Protein AF-0000000072295594 (afdb_homodimer)

Radius of gyration: 32.6 Å; Cα contacts (8 Å, |Δi|>4): 1754; chains: 2; bounding box: 146×83×65 Å

Organism: Botryotinia fuckeliana (strain B05.10) (NCBI:txid332648)

Solvent-accessible surface area (backbone atoms only — not comparable to full-atom values): 51580 Å² total; per-residue (Å²): 112,61,66,57,45,50,52,39,30,52,51,37,46,69,69,43,60,45,72,35,64,65,57,33,46,50,39,50,49,34,40,50,49,51,49,46,74,38,44,68,62,49,45,40,24,45,23,26,62,62,32,65,45,74,61,93,82,43,53,65,42,51,46,43,52,28,52,32,38,46,47,42,50,50,35,47,53,60,62,60,47,64,64,65,57,56,56,50,62,36,40,70,73,81,70,50,47,62,76,44,70,41,32,58,33,38,33,37,38,31,48,25,81,58,51,39,64,38,46,46,49,36,58,50,40,34,32,35,57,20,24,31,25,42,37,37,31,69,43,92,62,89,46,46,46,56,57,53,45,67,62,47,47,65,73,28,36,59,68,52,43,37,39,76,27,64,54,75,83,76,58,60,71,57,55,36,54,16,33,41,42,34,52,60,47,57,49,28,53,41,54,22,31,57,30,43,54,37,29,29,45,32,15,39,29,38,36,42,85,69,28,59,54,62,61,48,26,46,43,51,43,49,45,20,43,41,84,53,8,55,29,50,68,21,44,30,36,31,42,25,28,54,91,47,36,67,61,36,51,52,42,31,50,52,45,46,52,53,54,43,66,75,50,70,81,57,63,61,65,80,46,74,57,29,54,55,33,51,50,51,50,51,53,34,38,74,67,64,28,32,47,74,48,81,58,99,75,35,40,39,28,42,46,71,37,87,82,42,70,71,78,73,47,72,56,32,28,38,46,40,38,38,33,68,36,93,41,72,66,58,54,35,54,64,46,59,78,44,57,35,23,43,33,33,34,30,26,43,44,72,66,60,36,50,53,48,60,70,58,42,56,36,51,28,34,27,60,71,50,68,71,51,58,48,44,54,37,66,73,34,59,78,30,33,49,30,53,50,38,55,85,50,80,37,43,64,73,39,26,42,59,30,44,41,42,70,64,76,66,57,70,73,48,44,52,49,27,44,31,65,71,47,62,81,69,18,56,62,49,46,54,50,46,53,52,59,42,52,51,77,76,76,75,74,71,66,67,73,63,79,59,70,67,55,48,68,65,41,41,57,54,42,52,52,50,52,55,58,54,54,52,60,57,55,54,60,56,51,65,67,59,60,63,66,69,68,64,61,74,66,56,69,73,49,64,86,98,112,63,66,57,44,51,53,39,30,53,51,36,45,70,69,42,60,46,73,35,64,64,57,32,46,50,40,50,49,33,40,50,50,51,48,46,76,37,44,68,62,49,45,40,23,45,22,27,62,63,34,65,44,73,60,90,87,43,56,66,44,49,46,46,52,27,53,32,38,47,48,42,51,50,35,46,49,64,66,63,45,66,70,59,54,57,60,50,56,37,34,71,73,78,74,48,46,62,77,46,69,40,32,58,32,36,34,35,38,30,48,25,82,59,51,39,63,38,46,46,48,36,58,50,39,34,32,35,59,23,25,31,26,42,37,35,31,68,43,94,63,88,45,47,46,56,57,52,44,66,61,46,47,67,72,30,38,60,69,51,43,38,41,76,27,66,53,75,83,74,58,60,72,59,55,40,53,16,33,37,46,50,50,57,41,51,53,63,70,27,63,54,52,62,38,57,52,29,29,30,51,35,15,40,30,38,37,43,85,69,28,58,54,64,62,48,26,47,44,52,44,50,46,21,44,41,82,52,7,55,31,50,66,21,45,29,36,31,42,24,28,53,90,48,38,68,63,36,52,52,41,33,51,53,45,46,51,53,53,43,65,76,52,67,81,55,62,60,67,79,47,73,56,29,53,54,33,50,51,51,48,49,53,35,39,74,68,64,28,33,48,75,49,78,58,98,76,34,40,38,29,41,47,71,37,89,81,43,69,71,79,74,45,72,56,32,27,40,47,40,38,37,33,66,34,94,41,72,64,57,53,34,53,63,47,56,79,43,56,36,23,40,31,33,34,30,24,41,46,70,66,60,36,50,53,48,60,69,58,42,57,36,42,26,35,27,62,70,51,67,71,53,56,49,43,55,36,66,65,31,45,78,34,53,57,32,51,52,44,57,87,49,82,37,44,64,68,38,26,40,58,28,45,40,42,71,62,74,63,58,70,73,46,44,52,48,27,44,31,64,70,47,60,81,71,18,56,62,49,45,53,50,46,53,51,57,42,52,50,77,76,77,75,74,72,69,66,73,63,77,58,71,64,56,49,66,63,40,39,55,52,43,50,51,49,51,53,57,55,53,51,58,58,55,49,58,55,46,62,65,57,52,64,60,61,62,55,56,68,64,54,75,61,59,59,92,102

Foldseek 3Di:
DLVVLLVLLLVVLQVLQLVDLVLLLQLLVLVLVLCVVCVVLLLQLLCCLVPVGGDPDDPVSVVLSVQLSVLSVVLNVVSVPPVPPPVCVVLVVDDDVDWDWAFLAEEEAAFASVSRLNSQRNVVSLNSSLRYQYEYEDEDDPRSNVVVCVVRSCVSHPSSRYDYDHHDDPPVVSLQSYQYQHPHPDPVPRPRFCRNLVQPLAEEEEAEPAFDLLLVLLQLLLQCPPPQRAFSHRHAEYEYAPVCQVVNVVSNQVNNVVVDVVVDDCPDDDDPQQVVQVVLVVVCVVVVQWDWDHDPQAIEIEGNHPPRCSNVDDHGGRYYYYYYDNDLVVVLSSQSSDRAHQEYEYGHDSVVQVVSLVRGRYLEYEYSHDQNLSRVDHRDDDGGDPPDDPPPSHSNNRTHRHPHCPDDPPPVSVLVSDLSSDDPVNVVSVVVVVCVVPDDDDDPPPPPPPPVVCCVVVVVVVVVVVVVVVVPVVVVVVVPPVPDPVPDPVPPVVVVD/DLVVLLVLLLVVLQVLPLVDLVLLLQLLVLVLVLCVVCVVQLLQLLCCLVPVGGDDDDPVSVVLSVLLSVLSVVLNVVSVDCPPCPLCVVLVVDDDVDWDWAFLAEEEAAFASVSRLNSQRNVVSLSSSLRYAYEYEDEDDPRSNVVVCVPRSCVSHPSSRYYYDHDDDPPVQSLLSYQYQHPHDPPVRPCSVGSPNPQDLAEEEEAEPAFDLLLVLLQLLLQCPPPQRAFSHRHAEYEYAPVCQVVNVVSNQVNNVVVDVVVDDPPDDDDPQQVVQVVLVVVCVVVVQWDWDHDPQAIEIEGNHPPRCSNVDDHGGRYYYYYYDNDLVVVLSSQSSDRAHQEYEYGHDSVVQSVSLVRGRYLEYEYSHDQNLSRPDHRDRFPQDPPPDPPPSHSNNRTHRHRPCPDDPPPVSVLVSDLSSDDPVNVVSVVVVVCVVPDDDDDPPPPPPPPVVCCVVVVVVVVVVVVVVVVVVVVVVCVPPVPPPVVPVVVVVPPVD

Sequence (994 aa):
MASFGIDNLRAAVIDGRFDNVRYRQNQLQSLHKVLRNNVDKITSAISEDLFGHVRKTDAEVLCVFYLASDVIRRSYQTLNFKESISNEYKVANGSDFLSRKIGKGLVVIRPTTHTRFYSIICPIAIAIAAGNCVCLELGETTSKVDSILKALLPQALDNDTFCISPTTLQDSSILESALLVDQTSNPSSSKINQLISKSSDRTVAVVDRAAEIESAAESIVTARFSFQGTSAYSPDLVIVNEFIKSDFIEACTRYASKFFSSNSSSQGRQNDGVSATKKALKDAENKKQISTFGSNNFVLADVLDRASTVTEMKINGCHLLIMGTTSLVDAIMTQKSRSPLLALYIFSDLSTAKFLAQHFNASTSYVNHIPLHLLVGPAAASTPLPIPAFHKYSAEMFSSTCPQYIALPPEDLLVVDKVLAGGSESNELLKKIQKVAVKALPETGQAPGHAIGFFEQGILLGGALFLSVVVPALGYVSWVGGRSVWGVIGRFRAGGAMASFGIDNLRAAVIDGRFDNVRYRQNQLQSLHKVLRNNVDKITSAISEDLFGHVRKTDAEVLCVFYLASDVIRRSYQTLNFKESISNEYKVANGSDFLSRKIGKGLVVIRPTTHTRFYSIICPIAIAIAAGNCVCLELGETTSKVDSILKALLPQALDNDTFCISPTTLQDSSILESALLVDQTSNPSSSKINQLISKSSDRTVAVVDRAAEIESAAESIVTARFSFQGTSAYSPDLVIVNEFIKSDFIEACTRYASKFFSSNSSSQGRQNDGVSATKKALKDAENKKQISTFGSNNFVLADVLDRASTVTEMKINGCHLLIMGTTSLVDAIMTQKSRSPLLALYIFSDLSTAKFLAQHFNASTSYVNHIPLHLLVGPAAASTPLPIPAFHKYSAEMFSSTCPQYIALPPEDLLVVDKVLAGGSESNELLKKIQKVAVKALPETGQAPGHAIGFFEQGILLGGALFLSVVVPALGYVSWVGGRSVWGVIGRFRAGGA

InterPro domains:
  IPR015590 Aldehyde dehydrogenase domain [PF00171] (21-264)
  IPR016161 Aldehyde/histidinol dehydrogenase [SSF53720] (7-377)
  IPR016162 Aldehyde dehydrogenase, N-terminal [G3DSA:3.40.605.10] (10-203)
  IPR016163 Aldehyde dehydrogenase, C-terminal [G3DSA:3.40.309.10] (204-375)

Structure (mmCIF, N/CA/C/O backbone):
data_AF-0000000072295594-model_v1
#
loop_
_entity.id
_entity.type
_entity.pdbx_description
1 polymer 'Aldehyde dehydrogenase domain-containing protein'
#
loop_
_atom_site.group_PDB
_atom_site.id
_atom_site.type_symbol
_atom_site.label_atom_id
_atom_site.label_alt_id
_atom_site.label_comp_id
_atom_site.label_asym_id
_atom_site.label_entity_id
_atom_site.label_seq_id
_atom_site.pdbx_PDB_ins_code
_atom_site.Cartn_x
_atom_site.Cartn_y
_atom_site.Cartn_z
_atom_site.occupancy
_atom_site.B_iso_or_equiv
_atom_site.auth_seq_id
_atom_site.auth_comp_id
_atom_site.auth_asym_id
_atom_site.auth_atom_id
_atom_site.pdbx_PDB_model_num
ATOM 1 N N . MET A 1 1 ? -26.172 -11.367 17.734 1 35.56 1 MET A N 1
ATOM 2 C CA . MET A 1 1 ? -26.781 -10.508 16.719 1 35.56 1 MET A CA 1
ATOM 3 C C . MET A 1 1 ? -25.734 -10.023 15.719 1 35.56 1 MET A C 1
ATOM 5 O O . MET A 1 1 ? -26 -9.945 14.523 1 35.56 1 MET A O 1
ATOM 9 N N . ALA A 1 2 ? -24.484 -9.656 16.281 1 45.81 2 ALA A N 1
ATOM 10 C CA . ALA A 1 2 ? -23.359 -9.219 15.453 1 45.81 2 ALA A CA 1
ATOM 11 C C . ALA A 1 2 ? -22.922 -10.32 14.492 1 45.81 2 ALA A C 1
ATOM 13 O O . ALA A 1 2 ? -22.594 -10.055 13.336 1 45.81 2 ALA A O 1
ATOM 14 N N . SER A 1 3 ? -23 -11.547 15.016 1 53.97 3 SER A N 1
ATOM 15 C CA . SER A 1 3 ? -22.562 -12.734 14.289 1 53.97 3 SER A CA 1
ATOM 16 C C . SER A 1 3 ? -23.438 -13 13.07 1 53.97 3 SER A C 1
ATOM 18 O O . SER A 1 3 ? -22.938 -13.359 12 1 53.97 3 SER A O 1
ATOM 20 N N . PHE A 1 4 ? -24.734 -12.609 13.273 1 54.31 4 PHE A N 1
ATOM 21 C CA . PHE A 1 4 ? -25.672 -12.883 12.188 1 54.31 4 PHE A CA 1
ATOM 22 C C . PHE A 1 4 ? -25.453 -11.914 11.031 1 54.31 4 PHE A C 1
ATOM 24 O O . PHE A 1 4 ? -25.531 -12.297 9.867 1 54.31 4 PHE A O 1
ATOM 31 N N . GLY A 1 5 ? -25 -10.758 11.367 1 70.88 5 GLY A N 1
ATOM 32 C CA . GLY A 1 5 ? -24.781 -9.75 10.344 1 70.88 5 GLY A CA 1
ATOM 33 C C . GLY A 1 5 ? -23.594 -10.047 9.453 1 70.88 5 GLY A C 1
ATOM 34 O O . GLY A 1 5 ? -23.688 -9.938 8.234 1 70.88 5 GLY A O 1
ATOM 35 N N . ILE A 1 6 ? -22.719 -10.625 10.102 1 75.88 6 ILE A N 1
ATOM 36 C CA . ILE A 1 6 ? -21.484 -10.891 9.359 1 75.88 6 ILE A CA 1
ATOM 37 C C . ILE A 1 6 ? -21.688 -12.102 8.445 1 75.88 6 ILE A C 1
ATOM 39 O O . ILE A 1 6 ? -21.172 -12.133 7.328 1 75.88 6 ILE A O 1
ATOM 43 N N . ASP A 1 7 ? -22.422 -13.039 8.953 1 74.62 7 ASP A N 1
ATOM 44 C CA . ASP A 1 7 ? -22.703 -14.219 8.141 1 74.62 7 ASP A CA 1
ATOM 45 C C . ASP A 1 7 ? -23.5 -13.859 6.898 1 74.62 7 ASP A C 1
ATOM 47 O O . ASP A 1 7 ? -23.266 -14.414 5.82 1 74.62 7 ASP A O 1
ATOM 51 N N . ASN A 1 8 ? -24.375 -12.945 7.121 1 79.62 8 ASN A N 1
ATOM 52 C CA . ASN A 1 8 ? -25.156 -12.469 5.977 1 79.62 8 ASN A CA 1
ATOM 53 C C . ASN A 1 8 ? -24.266 -11.75 4.965 1 79.62 8 ASN A C 1
ATOM 55 O O . ASN A 1 8 ? -24.438 -11.898 3.756 1 79.62 8 ASN A O 1
ATOM 59 N N . LEU A 1 9 ? -23.375 -11.023 5.543 1 84.69 9 LEU A N 1
ATOM 60 C CA . LEU A 1 9 ? -22.469 -10.297 4.66 1 84.69 9 LEU A CA 1
ATOM 61 C C . LEU A 1 9 ? -21.609 -11.266 3.863 1 84.69 9 LEU A C 1
ATOM 63 O O . LEU A 1 9 ? -21.391 -11.078 2.662 1 84.69 9 LEU A O 1
ATOM 67 N N . ARG A 1 10 ? -21.219 -12.297 4.469 1 75.06 10 ARG A N 1
ATOM 68 C CA . ARG A 1 10 ? -20.391 -13.289 3.797 1 75.06 10 ARG A CA 1
ATOM 69 C C . ARG A 1 10 ? -21.172 -14.008 2.701 1 75.06 10 ARG A C 1
ATOM 71 O O . ARG A 1 10 ? -20.625 -14.281 1.627 1 75.06 10 ARG A O 1
ATOM 78 N N . ALA A 1 11 ? -22.344 -14.273 3.039 1 75 11 ALA A N 1
ATOM 79 C CA . ALA A 1 11 ? -23.203 -14.898 2.045 1 75 11 ALA A CA 1
ATOM 80 C C . ALA A 1 11 ? -23.438 -13.977 0.85 1 75 11 ALA A C 1
ATOM 82 O O . ALA A 1 11 ? -23.469 -14.43 -0.296 1 75 11 ALA A O 1
ATOM 83 N N . ALA A 1 12 ? -23.547 -12.766 1.124 1 80.44 12 ALA A N 1
ATOM 84 C CA . ALA A 1 12 ? -23.766 -11.789 0.065 1 80.44 12 ALA A CA 1
ATOM 85 C C . ALA A 1 12 ? -22.547 -11.656 -0.83 1 80.44 12 ALA A C 1
ATOM 87 O O . ALA A 1 12 ? -22.672 -11.422 -2.035 1 80.44 12 ALA A O 1
ATOM 88 N N . VAL A 1 13 ? -21.422 -11.742 -0.219 1 76.69 13 VAL A N 1
ATOM 89 C CA . VAL A 1 13 ? -20.188 -11.695 -0.997 1 76.69 13 VAL A CA 1
ATOM 90 C C . VAL A 1 13 ? -20.172 -12.852 -2 1 76.69 13 VAL A C 1
ATOM 92 O O . VAL A 1 13 ? -19.781 -12.664 -3.156 1 76.69 13 VAL A O 1
ATOM 95 N N . ILE A 1 14 ? -20.672 -13.953 -1.553 1 68.88 14 ILE A N 1
ATOM 96 C CA . ILE A 1 14 ? -20.672 -15.148 -2.387 1 68.88 14 ILE A CA 1
ATOM 97 C C . ILE A 1 14 ? -21.703 -15.008 -3.494 1 68.88 14 ILE A C 1
ATOM 99 O O . ILE A 1 14 ? -21.469 -15.414 -4.633 1 68.88 14 ILE A O 1
ATOM 103 N N . ASP A 1 15 ? -22.797 -14.422 -3.15 1 70.25 15 ASP A N 1
ATOM 104 C CA . ASP A 1 15 ? -23.875 -14.234 -4.113 1 70.25 15 ASP A CA 1
ATOM 105 C C . ASP A 1 15 ? -23.469 -13.258 -5.215 1 70.25 15 ASP A C 1
ATOM 107 O O . ASP A 1 15 ? -23.984 -13.32 -6.332 1 70.25 15 ASP A O 1
ATOM 111 N N . GLY A 1 16 ? -22.547 -12.328 -5.059 1 70.12 16 GLY A N 1
ATOM 112 C CA . GLY A 1 16 ? -22 -11.414 -6.043 1 70.12 16 GLY A CA 1
ATOM 113 C C . GLY A 1 16 ? -22.953 -10.297 -6.418 1 70.12 16 GLY A C 1
ATOM 114 O O . GLY A 1 16 ? -22.875 -9.742 -7.52 1 70.12 16 GLY A O 1
ATOM 115 N N . ARG A 1 17 ? -23.953 -9.953 -5.574 1 72.44 17 ARG A N 1
ATOM 116 C CA . ARG A 1 17 ? -24.938 -8.906 -5.863 1 72.44 17 ARG A CA 1
ATOM 117 C C . ARG A 1 17 ? -24.234 -7.59 -6.199 1 72.44 17 ARG A C 1
ATOM 119 O O . ARG A 1 17 ? -24.688 -6.844 -7.066 1 72.44 17 ARG A O 1
ATOM 126 N N . PHE A 1 18 ? -23.125 -7.309 -5.574 1 74.62 18 PHE A N 1
ATOM 127 C CA . PHE A 1 18 ? -22.422 -6.051 -5.77 1 74.62 18 PHE A CA 1
ATOM 128 C C . PHE A 1 18 ? -21.672 -6.055 -7.094 1 74.62 18 PHE A C 1
ATOM 130 O O . PHE A 1 18 ? -21.125 -5.027 -7.504 1 74.62 18 PHE A O 1
ATOM 137 N N . ASP A 1 19 ? -21.75 -7.152 -7.746 1 68.12 19 ASP A N 1
ATOM 138 C CA . ASP A 1 19 ? -21.141 -7.152 -9.07 1 68.12 19 ASP A CA 1
ATOM 139 C C . ASP A 1 19 ? -22.016 -6.395 -10.07 1 68.12 19 ASP A C 1
ATOM 141 O O . ASP A 1 19 ? -21.531 -5.965 -11.125 1 68.12 19 ASP A O 1
ATOM 145 N N . ASN A 1 20 ? -23.234 -6.18 -9.641 1 72.31 20 ASN A N 1
ATOM 146 C CA . ASN A 1 20 ? -24.172 -5.422 -10.461 1 72.31 20 ASN A CA 1
ATOM 147 C C . ASN A 1 20 ? -24.016 -3.918 -10.242 1 72.31 20 ASN A C 1
ATOM 149 O O . ASN A 1 20 ? -24.234 -3.426 -9.133 1 72.31 20 ASN A O 1
ATOM 153 N N . VAL A 1 21 ? -23.703 -3.205 -11.273 1 76.38 21 VAL A N 1
ATOM 154 C CA . VAL A 1 21 ? -23.438 -1.771 -11.188 1 76.38 21 VAL A CA 1
ATOM 155 C C . VAL A 1 21 ? -24.734 -1.037 -10.82 1 76.38 21 VAL A C 1
ATOM 157 O O . VAL A 1 21 ? -24.703 -0.047 -10.086 1 76.38 21 VAL A O 1
ATOM 160 N N . ARG A 1 22 ? -25.875 -1.576 -11.328 1 78.31 22 ARG A N 1
ATOM 161 C CA . ARG A 1 22 ? -27.156 -0.94 -11.023 1 78.31 22 ARG A CA 1
ATOM 162 C C . ARG A 1 22 ? -27.469 -1.047 -9.531 1 78.31 22 ARG A C 1
ATOM 164 O O . ARG A 1 22 ? -28.016 -0.116 -8.945 1 78.31 22 ARG A O 1
ATOM 171 N N . TYR A 1 23 ? -27.219 -2.178 -9.047 1 84.62 23 TYR A N 1
ATOM 172 C CA . TYR A 1 23 ? -27.406 -2.35 -7.613 1 84.62 23 TYR A CA 1
ATOM 173 C C . TYR A 1 23 ? -26.578 -1.348 -6.828 1 84.62 23 TYR A C 1
ATOM 175 O O . TYR A 1 23 ? -27.062 -0.716 -5.891 1 84.62 23 TYR A O 1
ATOM 183 N N . ARG A 1 24 ? -25.359 -1.127 -7.227 1 88.62 24 ARG A N 1
ATOM 184 C CA . ARG A 1 24 ? -24.453 -0.186 -6.562 1 88.62 24 ARG A CA 1
ATOM 185 C C . ARG A 1 24 ? -24.969 1.244 -6.695 1 88.62 24 ARG A C 1
ATOM 187 O O . ARG A 1 24 ? -24.938 2.016 -5.734 1 88.62 24 ARG A O 1
ATOM 194 N N . GLN A 1 25 ? -25.453 1.558 -7.848 1 86.75 25 GLN A N 1
ATOM 195 C CA . GLN A 1 25 ? -26 2.887 -8.102 1 86.75 25 GLN A CA 1
ATOM 196 C C . GLN A 1 25 ? -27.219 3.164 -7.207 1 86.75 25 GLN A C 1
ATOM 198 O O . GLN A 1 25 ? -27.328 4.242 -6.621 1 86.75 25 GLN A O 1
ATOM 203 N N . ASN A 1 26 ? -28.016 2.189 -7.148 1 89.12 26 ASN A N 1
ATOM 204 C CA . ASN A 1 26 ? -29.203 2.346 -6.32 1 89.12 26 ASN A CA 1
ATOM 205 C C . ASN A 1 26 ? -28.844 2.537 -4.852 1 89.12 26 ASN A C 1
ATOM 207 O O . ASN A 1 26 ? -29.453 3.344 -4.156 1 89.12 26 ASN A O 1
ATOM 211 N N . GLN A 1 27 ? -27.891 1.806 -4.41 1 93.75 27 GLN A N 1
ATOM 212 C CA . GLN A 1 27 ? -27.453 1.94 -3.025 1 93.75 27 GLN A CA 1
ATOM 213 C C . GLN A 1 27 ? -26.906 3.336 -2.758 1 93.75 27 GLN A C 1
ATOM 215 O O . GLN A 1 27 ? -27.203 3.947 -1.731 1 93.75 27 GLN A O 1
ATOM 220 N N . LEU A 1 28 ? -26.078 3.865 -3.654 1 92.94 28 LEU A N 1
ATOM 221 C CA . LEU A 1 28 ? -25.484 5.188 -3.488 1 92.94 28 LEU A CA 1
ATOM 222 C C . LEU A 1 28 ? -26.547 6.273 -3.559 1 92.94 28 LEU A C 1
ATOM 224 O O . LEU A 1 28 ? -26.5 7.254 -2.809 1 92.94 28 LEU A O 1
ATOM 228 N N . GLN A 1 29 ? -27.484 6.062 -4.445 1 91.56 29 GLN A N 1
ATOM 229 C CA . GLN A 1 29 ? -28.578 7.012 -4.555 1 91.56 29 GLN A CA 1
ATOM 230 C C . GLN A 1 29 ? -29.422 7.031 -3.279 1 91.56 29 GLN A C 1
ATOM 232 O O . GLN A 1 29 ? -29.797 8.102 -2.791 1 91.56 29 GLN A O 1
ATOM 237 N N . SER A 1 30 ? -29.703 5.883 -2.85 1 94.81 30 SER A N 1
ATOM 238 C CA . SER A 1 30 ? -30.484 5.777 -1.619 1 94.81 30 SER A CA 1
ATOM 239 C C . SER A 1 30 ? -29.75 6.402 -0.442 1 94.81 30 SER A C 1
ATOM 241 O O . SER A 1 30 ? -30.344 7.109 0.371 1 94.81 30 SER A O 1
ATOM 243 N N . LEU A 1 31 ? -28.453 6.137 -0.349 1 96.31 31 LEU A N 1
ATOM 244 C CA . LEU A 1 31 ? -27.641 6.73 0.702 1 96.31 31 LEU A CA 1
ATOM 245 C C . LEU A 1 31 ? -27.688 8.25 0.631 1 96.31 31 LEU A C 1
ATOM 247 O O . LEU A 1 31 ? -27.922 8.914 1.64 1 96.31 31 LEU A O 1
ATOM 251 N N . HIS A 1 32 ? -27.484 8.742 -0.541 1 94.69 32 HIS A N 1
ATOM 252 C CA . HIS A 1 32 ? -27.5 10.188 -0.729 1 94.69 32 HIS A CA 1
ATOM 253 C C . HIS A 1 32 ? -28.859 10.773 -0.371 1 94.69 32 HIS A C 1
ATOM 255 O O . HIS A 1 32 ? -28.938 11.828 0.259 1 94.69 32 HIS A O 1
ATOM 261 N N . LYS A 1 33 ? -29.891 10.117 -0.763 1 93.94 33 LYS A N 1
ATOM 262 C CA . LYS A 1 33 ? -31.25 10.578 -0.506 1 93.94 33 LYS A CA 1
ATOM 263 C C . LYS A 1 33 ? -31.531 10.664 0.992 1 93.94 33 LYS A C 1
ATOM 265 O O . LYS A 1 33 ? -32.062 11.664 1.474 1 93.94 33 LYS A O 1
ATOM 270 N N . VAL A 1 34 ? -31.156 9.68 1.688 1 95.44 34 VAL A N 1
ATOM 271 C CA . VAL A 1 34 ? -31.406 9.648 3.127 1 95.44 34 VAL A CA 1
ATOM 272 C C . VAL A 1 34 ? -30.625 10.766 3.811 1 95.44 34 VAL A C 1
ATOM 274 O O . VAL A 1 34 ? -31.141 11.43 4.711 1 95.44 34 VAL A O 1
ATOM 277 N N . LEU A 1 35 ? -29.422 10.977 3.377 1 94.44 35 LEU A N 1
ATOM 278 C CA . LEU A 1 35 ? -28.594 12.023 3.979 1 94.44 35 LEU A CA 1
ATOM 279 C C . LEU A 1 35 ? -29.156 13.406 3.656 1 94.44 35 LEU A C 1
ATOM 281 O O . LEU A 1 35 ? -29.234 14.266 4.535 1 94.44 35 LEU A O 1
ATOM 285 N N . ARG A 1 36 ? -29.609 13.547 2.416 1 92.81 36 ARG A N 1
ATOM 286 C CA . ARG A 1 36 ? -30.125 14.852 2.004 1 92.81 36 ARG A CA 1
ATOM 287 C C . ARG A 1 36 ? -31.438 15.172 2.727 1 92.81 36 ARG A C 1
ATOM 289 O O . ARG A 1 36 ? -31.688 16.328 3.064 1 92.81 36 ARG A O 1
ATOM 296 N N . ASN A 1 37 ? -32.219 14.195 3.014 1 94 37 ASN A N 1
ATOM 297 C CA . ASN A 1 37 ? -33.5 14.398 3.674 1 94 37 ASN A CA 1
ATOM 298 C C . ASN A 1 37 ? -33.312 14.648 5.168 1 94 37 ASN A C 1
ATOM 300 O O . ASN A 1 37 ? -34.25 15.094 5.836 1 94 37 ASN A O 1
ATOM 304 N N . ASN A 1 38 ? -32.188 14.367 5.672 1 95 38 ASN A N 1
ATOM 305 C CA . ASN A 1 38 ? -31.938 14.531 7.102 1 95 38 ASN A CA 1
ATOM 306 C C . ASN A 1 38 ? -30.766 15.469 7.367 1 95 38 ASN A C 1
ATOM 308 O O . ASN A 1 38 ? -30.016 15.273 8.32 1 95 38 ASN A O 1
ATOM 312 N N . VAL A 1 39 ? -30.609 16.422 6.531 1 93.06 39 VAL A N 1
ATOM 313 C CA . VAL A 1 39 ? -29.453 17.328 6.578 1 93.06 39 VAL A CA 1
ATOM 314 C C . VAL A 1 39 ? -29.438 18.062 7.91 1 93.06 39 VAL A C 1
ATOM 316 O O . VAL A 1 39 ? -28.391 18.172 8.555 1 93.06 39 VAL A O 1
ATOM 319 N N . ASP A 1 40 ? -30.531 18.547 8.359 1 91.88 40 ASP A N 1
ATOM 320 C CA . ASP A 1 40 ? -30.594 19.359 9.578 1 91.88 40 ASP A CA 1
ATOM 321 C C . ASP A 1 40 ? -30.219 18.516 10.805 1 91.88 40 ASP A C 1
ATOM 323 O O . ASP A 1 40 ? -29.469 18.969 11.664 1 91.88 40 ASP A O 1
ATOM 327 N N . LYS A 1 41 ? -30.734 17.312 10.844 1 94.31 41 LYS A N 1
ATOM 328 C CA . LYS A 1 41 ? -30.422 16.422 11.961 1 94.31 41 LYS A CA 1
ATOM 329 C C . LYS A 1 41 ? -28.938 16.062 11.977 1 94.31 41 LYS A C 1
ATOM 331 O O . LYS A 1 41 ? -28.312 16.062 13.031 1 94.31 41 LYS A O 1
ATOM 336 N N . ILE A 1 42 ? -28.422 15.836 10.828 1 94.62 42 ILE A N 1
ATOM 337 C CA . ILE A 1 42 ? -27.031 15.398 10.711 1 94.62 42 ILE A CA 1
ATOM 338 C C . ILE A 1 42 ? -26.094 16.547 11.062 1 94.62 42 ILE A C 1
ATOM 340 O O . ILE A 1 42 ? -25.141 16.375 11.836 1 94.62 42 ILE A O 1
ATOM 344 N N . THR A 1 43 ? -26.391 17.75 10.547 1 92.69 43 THR A N 1
ATOM 345 C CA . THR A 1 43 ? -25.516 18.891 10.812 1 92.69 43 THR A CA 1
ATOM 346 C C . THR A 1 43 ? -25.578 19.281 12.289 1 92.69 43 THR A C 1
ATOM 348 O O . THR A 1 43 ? -24.562 19.688 12.875 1 92.69 43 THR A O 1
ATOM 351 N N . SER A 1 44 ? -26.719 19.125 12.844 1 92.69 44 SER A N 1
ATOM 352 C CA . SER A 1 44 ? -26.828 19.391 14.273 1 92.69 44 SER A CA 1
ATOM 353 C C . SER A 1 44 ? -26.016 18.391 15.086 1 92.69 44 SER A C 1
ATOM 355 O O . SER A 1 44 ? -25.359 18.766 16.062 1 92.69 44 SER A O 1
ATOM 357 N N . ALA A 1 45 ? -26.062 17.172 14.711 1 93.75 45 ALA A N 1
ATOM 358 C CA . ALA A 1 45 ? -25.297 16.141 15.398 1 93.75 45 ALA A CA 1
ATOM 359 C C . ALA A 1 45 ? -23.797 16.375 15.25 1 93.75 45 ALA A C 1
ATOM 361 O O . ALA A 1 45 ? -23.047 16.219 16.203 1 93.75 45 ALA A O 1
ATOM 362 N N . ILE A 1 46 ? -23.391 16.75 14.039 1 92.31 46 ILE A N 1
ATOM 363 C CA . ILE A 1 46 ? -21.984 17.047 13.797 1 92.31 46 ILE A CA 1
ATOM 364 C C . ILE A 1 46 ? -21.531 18.188 14.703 1 92.31 46 ILE A C 1
ATOM 366 O O . ILE A 1 46 ? -20.469 18.109 15.32 1 92.31 46 ILE A O 1
ATOM 370 N N . SER A 1 47 ? -22.344 19.172 14.758 1 89.88 47 SER A N 1
ATOM 371 C CA . SER A 1 47 ? -22.016 20.344 15.57 1 89.88 47 SER A CA 1
ATOM 372 C C . SER A 1 47 ? -21.891 19.969 17.047 1 89.88 47 SER A C 1
ATOM 374 O O . SER A 1 47 ? -20.938 20.375 17.703 1 89.88 47 SER A O 1
ATOM 376 N N . GLU A 1 48 ? -22.812 19.203 17.453 1 88.44 48 GLU A N 1
ATOM 377 C CA . GLU A 1 48 ? -22.781 18.797 18.859 1 88.44 48 GLU A CA 1
ATOM 378 C C . GLU A 1 48 ? -21.562 17.953 19.172 1 88.44 48 GLU A C 1
ATOM 380 O O . GLU A 1 48 ? -20.969 18.078 20.25 1 88.44 48 GLU A O 1
ATOM 385 N N . ASP A 1 49 ? -21.234 17.094 18.344 1 87.88 49 ASP A N 1
ATOM 386 C CA . ASP A 1 49 ? -20.078 16.234 18.562 1 87.88 49 ASP A CA 1
ATOM 387 C C . ASP A 1 49 ? -18.781 17.031 18.531 1 87.88 49 ASP A C 1
ATOM 389 O O . ASP A 1 49 ? -17.844 16.75 19.266 1 87.88 49 ASP A O 1
ATOM 393 N N . LEU A 1 50 ? -18.719 17.984 17.656 1 83.69 50 LEU A N 1
ATOM 394 C CA . LEU A 1 50 ? -17.5 18.75 17.484 1 83.69 50 LEU A CA 1
ATOM 395 C C . LEU A 1 50 ? -17.344 19.781 18.609 1 83.69 50 LEU A C 1
ATOM 397 O O . LEU A 1 50 ? -16.25 19.969 19.141 1 83.69 50 LEU A O 1
ATOM 401 N N . PHE A 1 51 ? -18.531 20.406 19 1 81.31 51 PHE A N 1
ATOM 402 C CA . PHE A 1 51 ? -18.406 21.594 19.844 1 81.31 51 PHE A CA 1
ATOM 403 C C . PHE A 1 51 ? -19.141 21.406 21.172 1 81.31 51 PHE A C 1
ATOM 405 O O . PHE A 1 51 ? -19.031 22.234 22.078 1 81.31 51 PHE A O 1
ATOM 412 N N . GLY A 1 52 ? -19.875 20.375 21.281 1 78.5 52 GLY A N 1
ATOM 413 C CA . GLY A 1 52 ? -20.641 20.125 22.484 1 78.5 52 GLY A CA 1
ATOM 414 C C . GLY A 1 52 ? -22 20.766 22.484 1 78.5 52 GLY A C 1
ATOM 415 O O . GLY A 1 52 ? -22.844 20.484 23.344 1 78.5 52 GLY A O 1
ATOM 416 N N . HIS A 1 53 ? -22.203 21.734 21.531 1 77.12 53 HIS A N 1
ATOM 417 C CA . HIS A 1 53 ? -23.484 22.391 21.344 1 77.12 53 HIS A CA 1
ATOM 418 C C . HIS A 1 53 ? -23.75 22.656 19.859 1 77.12 53 HIS A C 1
ATOM 420 O O . HIS A 1 53 ? -22.828 22.625 19.047 1 77.12 53 HIS A O 1
ATOM 426 N N . VAL A 1 54 ? -25.047 22.906 19.625 1 77.81 54 VAL A N 1
ATOM 427 C CA . VAL A 1 54 ? -25.438 23.141 18.234 1 77.81 54 VAL A CA 1
ATOM 428 C C . VAL A 1 54 ? -25.156 24.594 17.859 1 77.81 54 VAL A C 1
ATOM 430 O O . VAL A 1 54 ? -25.641 25.516 18.516 1 77.81 54 VAL A O 1
ATOM 433 N N . ARG A 1 55 ? -24.328 24.672 16.797 1 77.56 55 ARG A N 1
ATOM 434 C CA . ARG A 1 55 ? -24.062 25.984 16.219 1 77.56 55 ARG A CA 1
ATOM 435 C C . ARG A 1 55 ? -24.891 26.203 14.961 1 77.56 55 ARG A C 1
ATOM 437 O O . ARG A 1 55 ? -24.969 25.328 14.094 1 77.56 55 ARG A O 1
ATOM 444 N N . LYS A 1 56 ? -25.766 27.156 14.773 1 62.62 56 LYS A N 1
ATOM 445 C CA . LYS A 1 56 ? -26.719 27.344 13.688 1 62.62 56 LYS A CA 1
ATOM 446 C C . LYS A 1 56 ? -26 27.5 12.352 1 62.62 56 LYS A C 1
ATOM 448 O O . LYS A 1 56 ? -26.406 26.922 11.344 1 62.62 56 LYS A O 1
ATOM 453 N N . THR A 1 57 ? -25 28.109 12.164 1 62.91 57 THR A N 1
ATOM 454 C CA . THR A 1 57 ? -24.328 28.281 10.875 1 62.91 57 THR A CA 1
ATOM 455 C C . THR A 1 57 ? -22.812 28.172 11.039 1 62.91 57 THR A C 1
ATOM 457 O O . THR A 1 57 ? -22.125 29.172 11.266 1 62.91 57 THR A O 1
ATOM 460 N N . ASP A 1 58 ? -22.469 26.891 10.977 1 80.75 58 ASP A N 1
ATOM 461 C CA . ASP A 1 58 ? -21.047 26.656 11.195 1 80.75 58 ASP A CA 1
ATOM 462 C C . ASP A 1 58 ? -20.375 26.125 9.93 1 80.75 58 ASP A C 1
ATOM 464 O O . ASP A 1 58 ? -20.781 25.078 9.406 1 80.75 58 ASP A O 1
ATOM 468 N N . ALA A 1 59 ? -19.5 26.938 9.484 1 80.75 59 ALA A N 1
ATOM 469 C CA . ALA A 1 59 ? -18.766 26.609 8.258 1 80.75 59 ALA A CA 1
ATOM 470 C C . ALA A 1 59 ? -18.094 25.25 8.367 1 80.75 59 ALA A C 1
ATOM 472 O O . ALA A 1 59 ? -18.062 24.484 7.398 1 80.75 59 ALA A O 1
ATOM 473 N N . GLU A 1 60 ? -17.609 24.906 9.477 1 86.12 60 GLU A N 1
ATOM 474 C CA . GLU A 1 60 ? -16.922 23.625 9.656 1 86.12 60 GLU A CA 1
ATOM 475 C C . GLU A 1 60 ? -17.875 22.453 9.508 1 86.12 60 GLU A C 1
ATOM 477 O O . GLU A 1 60 ? -17.562 21.484 8.82 1 86.12 60 GLU A O 1
ATOM 482 N N . VAL A 1 61 ? -19.016 22.625 10.102 1 88.06 61 VAL A N 1
ATOM 483 C CA . VAL A 1 61 ? -20.016 21.562 10.078 1 88.06 61 VAL A CA 1
ATOM 484 C C . VAL A 1 61 ? -20.516 21.359 8.648 1 88.06 61 VAL A C 1
ATOM 486 O O . VAL A 1 61 ? -20.594 20.234 8.164 1 88.06 61 VAL A O 1
ATOM 489 N N . LEU A 1 62 ? -20.766 22.422 8.031 1 85.38 62 LEU A N 1
ATOM 490 C CA . LEU A 1 62 ? -21.281 22.359 6.672 1 85.38 62 LEU A CA 1
ATOM 491 C C . LEU A 1 62 ? -20.234 21.812 5.715 1 85.38 62 LEU A C 1
ATOM 493 O O . LEU A 1 62 ? -20.547 21.094 4.766 1 85.38 62 LEU A O 1
ATOM 497 N N . CYS A 1 63 ? -19.062 22.125 5.953 1 85.25 63 CYS A N 1
ATOM 498 C CA . CYS A 1 63 ? -17.984 21.625 5.102 1 85.25 63 CYS A CA 1
ATOM 499 C C . CYS A 1 63 ? -17.828 20.125 5.234 1 85.25 63 CYS A C 1
ATOM 501 O O . CYS A 1 63 ? -17.578 19.422 4.246 1 85.25 63 CYS A O 1
ATOM 503 N N . VAL A 1 64 ? -17.938 19.641 6.434 1 88.25 64 VAL A N 1
ATOM 504 C CA . VAL A 1 64 ? -17.875 18.203 6.652 1 88.25 64 VAL A CA 1
ATOM 505 C C . VAL A 1 64 ? -18.984 17.516 5.867 1 88.25 64 VAL A C 1
ATOM 507 O O . VAL A 1 64 ? -18.734 16.531 5.156 1 88.25 64 VAL A O 1
ATOM 510 N N . PHE A 1 65 ? -20.156 18.047 5.996 1 89 65 PHE A N 1
ATOM 511 C CA . PHE A 1 65 ? -21.297 17.453 5.305 1 89 65 PHE A CA 1
ATOM 512 C C . PHE A 1 65 ? -21.125 17.547 3.795 1 89 65 PHE A C 1
ATOM 514 O O . PHE A 1 65 ? -21.375 16.578 3.074 1 89 65 PHE A O 1
ATOM 521 N N . TYR A 1 66 ? -20.719 18.672 3.375 1 86.19 66 TYR A N 1
ATOM 522 C CA . TYR A 1 66 ? -20.531 18.891 1.945 1 86.19 66 TYR A CA 1
ATOM 523 C C . TYR A 1 66 ? -19.516 17.906 1.37 1 86.19 66 TYR A C 1
ATOM 525 O O . TYR A 1 66 ? -19.75 17.297 0.329 1 86.19 66 TYR A O 1
ATOM 533 N N . LEU A 1 67 ? -18.438 17.797 2.004 1 84.44 67 LEU A N 1
ATOM 534 C CA . LEU A 1 67 ? -17.375 16.922 1.49 1 84.44 67 LEU A CA 1
ATOM 535 C C . LEU A 1 67 ? -17.828 15.469 1.479 1 84.44 67 LEU A C 1
ATOM 537 O O . LEU A 1 67 ? -17.5 14.727 0.551 1 84.44 67 LEU A O 1
ATOM 541 N N . ALA A 1 68 ? -18.5 15.055 2.477 1 87.62 68 ALA A N 1
ATOM 542 C CA . ALA A 1 68 ? -19.047 13.695 2.494 1 87.62 68 ALA A CA 1
ATOM 543 C C . ALA A 1 68 ? -20.016 13.477 1.34 1 87.62 68 ALA A C 1
ATOM 545 O O . ALA A 1 68 ? -19.953 12.453 0.654 1 87.62 68 ALA A O 1
ATOM 546 N N . SER A 1 69 ? -20.859 14.438 1.169 1 87.88 69 SER A N 1
ATOM 547 C CA . SER A 1 69 ? -21.812 14.359 0.079 1 87.88 69 SER A CA 1
ATOM 548 C C . SER A 1 69 ? -21.125 14.344 -1.277 1 87.88 69 SER A C 1
ATOM 550 O O . SER A 1 69 ? -21.562 13.656 -2.201 1 87.88 69 SER A O 1
ATOM 552 N N . ASP A 1 70 ? -20.141 15.062 -1.356 1 83.06 70 ASP A N 1
ATOM 553 C CA . ASP A 1 70 ? -19.391 15.133 -2.607 1 83.06 70 ASP A CA 1
ATOM 554 C C . ASP A 1 70 ? -18.75 13.781 -2.938 1 83.06 70 ASP A C 1
ATOM 556 O O . ASP A 1 70 ? -18.703 13.383 -4.102 1 83.06 70 ASP A O 1
ATOM 560 N N . VAL A 1 71 ? -18.25 13.172 -1.966 1 82.44 71 VAL A N 1
ATOM 561 C CA . VAL A 1 71 ? -17.656 11.852 -2.174 1 82.44 71 VAL A CA 1
ATOM 562 C C . VAL A 1 71 ? -18.719 10.898 -2.713 1 82.44 71 VAL A C 1
ATOM 564 O O . VAL A 1 71 ? -18.438 10.102 -3.613 1 82.44 71 VAL A O 1
ATOM 567 N N . ILE A 1 72 ? -19.875 10.984 -2.193 1 87.62 72 ILE A N 1
ATOM 568 C CA . ILE A 1 72 ? -20.969 10.133 -2.674 1 87.62 72 ILE A CA 1
ATOM 569 C C . ILE A 1 72 ? -21.266 10.461 -4.137 1 87.62 72 ILE A C 1
ATOM 571 O O . ILE A 1 72 ? -21.375 9.555 -4.969 1 87.62 72 ILE A O 1
ATOM 575 N N . ARG A 1 73 ? -21.328 11.695 -4.359 1 84.5 73 ARG A N 1
ATOM 576 C CA . ARG A 1 73 ? -21.641 12.141 -5.715 1 84.5 73 ARG A CA 1
ATOM 577 C C . ARG A 1 73 ? -20.578 11.672 -6.699 1 84.5 73 ARG A C 1
ATOM 579 O O . ARG A 1 73 ? -20.891 11.141 -7.766 1 84.5 73 ARG A O 1
ATOM 586 N N . ARG A 1 74 ? -19.422 11.797 -6.379 1 79.19 74 ARG A N 1
ATOM 587 C CA . ARG A 1 74 ? -18.328 11.391 -7.25 1 79.19 74 ARG A CA 1
ATOM 588 C C . ARG A 1 74 ? -18.297 9.875 -7.418 1 79.19 74 ARG A C 1
ATOM 590 O O . ARG A 1 74 ? -18.031 9.367 -8.516 1 79.19 74 ARG A O 1
ATOM 597 N N . SER A 1 75 ? -18.531 9.219 -6.34 1 83.12 75 SER A N 1
ATOM 598 C CA . SER A 1 75 ? -18.578 7.762 -6.406 1 83.12 75 SER A CA 1
ATOM 599 C C . SER A 1 75 ? -19.703 7.297 -7.336 1 83.12 75 SER A C 1
ATOM 601 O O . SER A 1 75 ? -19.531 6.336 -8.094 1 83.12 75 SER A O 1
ATOM 603 N N . TYR A 1 76 ? -20.734 8 -7.262 1 82.19 76 TYR A N 1
ATOM 604 C CA . TYR A 1 76 ? -21.875 7.703 -8.117 1 82.19 76 TYR A CA 1
ATOM 605 C C . TYR A 1 76 ? -21.547 7.961 -9.578 1 82.19 76 TYR A C 1
ATOM 607 O O . TYR A 1 76 ? -21.875 7.145 -10.445 1 82.19 76 TYR A O 1
ATOM 615 N N . GLN A 1 77 ? -20.844 9 -9.789 1 74.56 77 GLN A N 1
ATOM 616 C CA . GLN A 1 77 ? -20.516 9.406 -11.148 1 74.56 77 GLN A CA 1
ATOM 617 C C . GLN A 1 77 ? -19.5 8.469 -11.773 1 74.56 77 GLN A C 1
ATOM 619 O O . GLN A 1 77 ? -19.516 8.242 -12.992 1 74.56 77 GLN A O 1
ATOM 624 N N . THR A 1 78 ? -18.656 8.055 -10.914 1 68.25 78 THR A N 1
ATOM 625 C CA . THR A 1 78 ? -17.609 7.176 -11.422 1 68.25 78 THR A CA 1
ATOM 626 C C . THR A 1 78 ? -18.188 5.812 -11.805 1 68.25 78 THR A C 1
ATOM 628 O O . THR A 1 78 ? -17.594 5.082 -12.602 1 68.25 78 THR A O 1
ATOM 631 N N . LEU A 1 79 ? -19.203 5.516 -11.094 1 68 79 LEU A N 1
ATOM 632 C CA . LEU A 1 79 ? -19.844 4.258 -11.445 1 68 79 LEU A CA 1
ATOM 633 C C . LEU A 1 79 ? -20.562 4.367 -12.797 1 68 79 LEU A C 1
ATOM 635 O O . LEU A 1 79 ? -20.75 3.363 -13.484 1 68 79 LEU A O 1
ATOM 639 N N . ASN A 1 80 ? -21.234 5.758 -12.992 1 53.28 80 ASN A N 1
ATOM 640 C CA . ASN A 1 80 ? -21.891 5.953 -14.273 1 53.28 80 ASN A CA 1
ATOM 641 C C . ASN A 1 80 ? -20.938 5.734 -15.445 1 53.28 80 ASN A C 1
ATOM 643 O O . ASN A 1 80 ? -21.219 6.16 -16.562 1 53.28 80 ASN A O 1
ATOM 647 N N . PHE A 1 81 ? -19.844 5.402 -15.094 1 39.72 81 PHE A N 1
ATOM 648 C CA . PHE A 1 81 ? -18.844 5.27 -16.141 1 39.72 81 PHE A CA 1
ATOM 649 C C . PHE A 1 81 ? -19.422 4.602 -17.375 1 39.72 81 PHE A C 1
ATOM 651 O O . PHE A 1 81 ? -19.828 3.438 -17.328 1 39.72 81 PHE A O 1
ATOM 658 N N . LYS A 1 82 ? -20.125 5.34 -18.203 1 36.62 82 LYS A N 1
ATOM 659 C CA . LYS A 1 82 ? -20.078 5.07 -19.641 1 36.62 82 LYS A CA 1
ATOM 660 C C . LYS A 1 82 ? -18.75 4.469 -20.047 1 36.62 82 LYS A C 1
ATOM 662 O O . LYS A 1 82 ? -18.422 4.418 -21.234 1 36.62 82 LYS A O 1
ATOM 667 N N . GLU A 1 83 ? -17.828 4.672 -19.156 1 33.56 83 GLU A N 1
ATOM 668 C CA . GLU A 1 83 ? -16.688 4.066 -19.844 1 33.56 83 GLU A CA 1
ATOM 669 C C . GLU A 1 83 ? -17.125 2.871 -20.688 1 33.56 83 GLU A C 1
ATOM 671 O O . GLU A 1 83 ? -17.953 2.07 -20.25 1 33.56 83 GLU A O 1
ATOM 676 N N . SER A 1 84 ? -17.25 3.16 -21.953 1 29.55 84 SER A N 1
ATOM 677 C CA . SER A 1 84 ? -17.375 2.15 -23 1 29.55 84 SER A CA 1
ATOM 678 C C . SER A 1 84 ? -16.906 0.787 -22.516 1 29.55 84 SER A C 1
ATOM 680 O O . SER A 1 84 ? -15.742 0.626 -22.125 1 29.55 84 SER A O 1
ATOM 682 N N . ILE A 1 85 ? -17.562 0.248 -21.703 1 31.03 85 ILE A N 1
ATOM 683 C CA . ILE A 1 85 ? -17.469 -1.207 -21.75 1 31.03 85 ILE A CA 1
ATOM 684 C C . ILE A 1 85 ? -17.047 -1.658 -23.141 1 31.03 85 ILE A C 1
ATOM 686 O O . ILE A 1 85 ? -17.391 -2.764 -23.578 1 31.03 85 ILE A O 1
ATOM 690 N N . SER A 1 86 ? -17.062 -0.848 -24.109 1 29.97 86 SER A N 1
ATOM 691 C CA . SER A 1 86 ? -16.703 -1.314 -25.453 1 29.97 86 SER A CA 1
ATOM 692 C C . SER A 1 86 ? -15.625 -2.393 -25.391 1 29.97 86 SER A C 1
ATOM 694 O O . SER A 1 86 ? -15.758 -3.445 -26.016 1 29.97 86 SER A O 1
ATOM 696 N N . ASN A 1 87 ? -14.281 -1.924 -25.109 1 28.72 87 ASN A N 1
ATOM 697 C CA . ASN A 1 87 ? -13.188 -2.879 -25.25 1 28.72 87 ASN A CA 1
ATOM 698 C C . ASN A 1 87 ? -13.148 -3.877 -24.094 1 28.72 87 ASN A C 1
ATOM 700 O O . ASN A 1 87 ? -12.242 -4.703 -24.016 1 28.72 87 ASN A O 1
ATOM 704 N N . GLU A 1 88 ? -13.805 -3.789 -23.062 1 27.52 88 GLU A N 1
ATOM 705 C CA . GLU A 1 88 ? -13.789 -4.758 -21.969 1 27.52 88 GLU A CA 1
ATOM 706 C C . GLU A 1 88 ? -14.398 -6.086 -22.406 1 27.52 88 GLU A C 1
ATOM 708 O O . GLU A 1 88 ? -13.875 -7.152 -22.078 1 27.52 88 GLU A O 1
ATOM 713 N N . TYR A 1 89 ? -15.672 -6.031 -22.703 1 29.25 89 TYR A N 1
ATOM 714 C CA . TYR A 1 89 ? -16.422 -7.168 -23.219 1 29.25 89 TYR A CA 1
ATOM 715 C C . TYR A 1 89 ? -16.016 -7.488 -24.656 1 29.25 89 TYR A C 1
ATOM 717 O O . TYR A 1 89 ? -16.578 -8.398 -25.281 1 29.25 89 TYR A O 1
ATOM 725 N N . LYS A 1 90 ? -15.68 -6.566 -25.438 1 31.31 90 LYS A N 1
ATOM 726 C CA . LYS A 1 90 ? -14.992 -7.137 -26.594 1 31.31 90 LYS A CA 1
ATOM 727 C C . LYS A 1 90 ? -13.945 -8.164 -26.172 1 31.31 90 LYS A C 1
ATOM 729 O O . LYS A 1 90 ? -12.758 -8 -26.438 1 31.31 90 LYS A O 1
ATOM 734 N N . VAL A 1 91 ? -13.898 -8.5 -25.016 1 30.52 91 VAL A N 1
ATOM 735 C CA . VAL A 1 91 ? -13.227 -9.727 -24.594 1 30.52 91 VAL A CA 1
ATOM 736 C C . VAL A 1 91 ? -13.812 -10.922 -25.328 1 30.52 91 VAL A C 1
ATOM 738 O O . VAL A 1 91 ? -13.258 -12.023 -25.281 1 30.52 91 VAL A O 1
ATOM 741 N N . ALA A 1 92 ? -15.039 -11.109 -25.578 1 27.94 92 ALA A N 1
ATOM 742 C CA . ALA A 1 92 ? -15.367 -12.242 -26.453 1 27.94 92 ALA A CA 1
ATOM 743 C C . ALA A 1 92 ? -14.461 -12.281 -27.672 1 27.94 92 ALA A C 1
ATOM 745 O O . ALA A 1 92 ? -14.016 -13.352 -28.094 1 27.94 92 ALA A O 1
ATOM 746 N N . ASN A 1 93 ? -14.68 -11.492 -28.719 1 27.27 93 ASN A N 1
ATOM 747 C CA . ASN A 1 93 ? -13.961 -11.586 -29.984 1 27.27 93 ASN A CA 1
ATOM 748 C C . ASN A 1 93 ? -12.539 -11.039 -29.875 1 27.27 93 ASN A C 1
ATOM 750 O O . ASN A 1 93 ? -12.352 -9.859 -29.578 1 27.27 93 ASN A O 1
ATOM 754 N N . GLY A 1 94 ? -11.469 -11.625 -29.656 1 29.47 94 GLY A N 1
ATOM 755 C CA . GLY A 1 94 ? -10.016 -11.766 -29.641 1 29.47 94 GLY A CA 1
ATOM 756 C C . GLY A 1 94 ? -9.344 -10.805 -28.688 1 29.47 94 GLY A C 1
ATOM 757 O O . GLY A 1 94 ? -8.344 -11.148 -28.047 1 29.47 94 GLY A O 1
ATOM 758 N N . SER A 1 95 ? -9.328 -9.453 -28.766 1 33.5 95 SER A N 1
ATOM 759 C CA . SER A 1 95 ? -8.297 -8.555 -28.25 1 33.5 95 SER A CA 1
ATOM 760 C C . SER A 1 95 ? -8.406 -8.406 -26.734 1 33.5 95 SER A C 1
ATOM 762 O O . SER A 1 95 ? -7.441 -8.672 -26.016 1 33.5 95 SER A O 1
ATOM 764 N N . ASP A 1 96 ? -8.781 -6.957 -25.938 1 36.94 96 ASP A N 1
ATOM 765 C CA . ASP A 1 96 ? -8.078 -6.262 -24.875 1 36.94 96 ASP A CA 1
ATOM 766 C C . ASP A 1 96 ? -8.602 -6.688 -23.5 1 36.94 96 ASP A C 1
ATOM 768 O O . ASP A 1 96 ? -9.758 -6.422 -23.156 1 36.94 96 ASP A O 1
ATOM 772 N N . PHE A 1 97 ? -8.695 -7.832 -22.969 1 41.84 97 PHE A N 1
ATOM 773 C CA . PHE A 1 97 ? -8.727 -8.406 -21.625 1 41.84 97 PHE A CA 1
ATOM 774 C C . PHE A 1 97 ? -8.297 -7.371 -20.578 1 41.84 97 PHE A C 1
ATOM 776 O O . PHE A 1 97 ? -7.777 -7.727 -19.531 1 41.84 97 PHE A O 1
ATOM 783 N N . LEU A 1 98 ? -8.484 -6.074 -20.688 1 43.34 98 LEU A N 1
ATOM 784 C CA . LEU A 1 98 ? -8.047 -4.93 -19.906 1 43.34 98 LEU A CA 1
ATOM 785 C C . LEU A 1 98 ? -8.438 -5.09 -18.438 1 43.34 98 LEU A C 1
ATOM 787 O O . LEU A 1 98 ? -9.344 -5.863 -18.109 1 43.34 98 LEU A O 1
ATOM 791 N N . SER A 1 99 ? -7.883 -4.277 -17.391 1 49.66 99 SER A N 1
ATOM 792 C CA . SER A 1 99 ? -7.723 -4.18 -15.945 1 49.66 99 SER A CA 1
ATOM 793 C C . SER A 1 99 ? -9.07 -3.996 -15.25 1 49.66 99 SER A C 1
ATOM 795 O O . SER A 1 99 ? -9.766 -3.004 -15.484 1 49.66 99 SER A O 1
ATOM 797 N N . ARG A 1 100 ? -9.945 -5.133 -15.047 1 53.94 100 ARG A N 1
ATOM 798 C CA . ARG A 1 100 ? -11.148 -5.027 -14.219 1 53.94 100 ARG A CA 1
ATOM 799 C C . ARG A 1 100 ? -10.789 -4.879 -12.742 1 53.94 100 ARG A C 1
ATOM 801 O O . ARG A 1 100 ? -9.828 -5.492 -12.266 1 53.94 100 ARG A O 1
ATOM 808 N N . LYS A 1 101 ? -11.555 -3.982 -12.164 1 60.03 101 LYS A N 1
ATOM 809 C CA . LYS A 1 101 ? -11.438 -3.814 -10.719 1 60.03 101 LYS A CA 1
ATOM 810 C C . LYS A 1 101 ? -12.531 -4.578 -9.984 1 60.03 101 LYS A C 1
ATOM 812 O O . LYS A 1 101 ? -13.711 -4.477 -10.336 1 60.03 101 LYS A O 1
ATOM 817 N N . ILE A 1 102 ? -12.18 -5.586 -9.234 1 65.56 102 ILE A N 1
ATOM 818 C CA . ILE A 1 102 ? -13.102 -6.363 -8.422 1 65.56 102 ILE A CA 1
ATOM 819 C C . ILE A 1 102 ? -12.984 -5.938 -6.957 1 65.56 102 ILE A C 1
ATOM 821 O O . ILE A 1 102 ? -11.883 -5.734 -6.449 1 65.56 102 ILE A O 1
ATOM 825 N N . GLY A 1 103 ? -14.219 -5.805 -6.445 1 71.12 103 GLY A N 1
ATOM 826 C CA . GLY A 1 103 ? -14.203 -5.469 -5.031 1 71.12 103 GLY A CA 1
ATOM 827 C C . GLY A 1 103 ? -13.516 -6.52 -4.176 1 71.12 103 GLY A C 1
ATOM 828 O O . GLY A 1 103 ? -13.422 -7.684 -4.57 1 71.12 103 GLY A O 1
ATOM 829 N N . LYS A 1 104 ? -13.172 -6.188 -3.051 1 71.06 104 LYS A N 1
ATOM 830 C CA . LYS A 1 104 ? -12.477 -7.07 -2.123 1 71.06 104 LYS A CA 1
ATOM 831 C C . LYS A 1 104 ? -13.453 -7.988 -1.394 1 71.06 104 LYS A C 1
ATOM 833 O O . LYS A 1 104 ? -13.047 -8.859 -0.629 1 71.06 104 LYS A O 1
ATOM 838 N N . GLY A 1 105 ? -14.695 -7.828 -1.631 1 77.25 105 GLY A N 1
ATOM 839 C CA . GLY A 1 105 ? -15.711 -8.672 -1.014 1 77.25 105 GLY A CA 1
ATOM 840 C C . GLY A 1 105 ? -16.344 -8.039 0.218 1 77.25 105 GLY A C 1
ATOM 841 O O . GLY A 1 105 ? -17.453 -7.539 0.162 1 77.25 105 GLY A O 1
ATOM 842 N N . LEU A 1 106 ? -15.578 -8.078 1.37 1 82.44 106 LEU A N 1
ATOM 843 C CA . LEU A 1 106 ? -16.047 -7.52 2.633 1 82.44 106 LEU A CA 1
ATOM 844 C C . LEU A 1 106 ? -15.094 -6.438 3.139 1 82.44 106 LEU A C 1
ATOM 846 O O . LEU A 1 106 ? -13.875 -6.645 3.174 1 82.44 106 LEU A O 1
ATOM 850 N N . VAL A 1 107 ? -15.68 -5.309 3.492 1 82.94 107 VAL A N 1
ATOM 851 C CA . VAL A 1 107 ? -14.906 -4.207 4.051 1 82.94 107 VAL A CA 1
ATOM 852 C C . VAL A 1 107 ? -15.391 -3.904 5.469 1 82.94 107 VAL A C 1
ATOM 854 O O . VAL A 1 107 ? -16.594 -3.762 5.707 1 82.94 107 VAL A O 1
ATOM 857 N N . VAL A 1 108 ? -14.484 -3.855 6.355 1 84.5 108 VAL A N 1
ATOM 858 C CA . VAL A 1 108 ? -14.781 -3.465 7.73 1 84.5 108 VAL A CA 1
ATOM 859 C C . VAL A 1 108 ? -14.258 -2.053 7.988 1 84.5 108 VAL A C 1
ATOM 861 O O . VAL A 1 108 ? -13.086 -1.765 7.746 1 84.5 108 VAL A O 1
ATOM 864 N N . ILE A 1 109 ? -15.094 -1.178 8.484 1 84.31 109 ILE A N 1
ATOM 865 C CA . ILE A 1 109 ? -14.719 0.219 8.688 1 84.31 109 ILE A CA 1
ATOM 866 C C . ILE A 1 109 ? -14.703 0.542 10.18 1 84.31 109 ILE A C 1
ATOM 868 O O . ILE A 1 109 ? -15.695 0.319 10.883 1 84.31 109 ILE A O 1
ATOM 872 N N . ARG A 1 110 ? -13.609 1.046 10.633 1 83.38 110 ARG A N 1
ATOM 873 C CA . ARG A 1 110 ? -13.453 1.602 11.977 1 83.38 110 ARG A CA 1
ATOM 874 C C . ARG A 1 110 ? -13.211 3.107 11.914 1 83.38 110 ARG A C 1
ATOM 876 O O . ARG A 1 110 ? -12.094 3.555 11.664 1 83.38 110 ARG A O 1
ATOM 883 N N . PRO A 1 111 ? -14.273 3.836 12.156 1 84.06 111 PRO A N 1
ATOM 884 C CA . PRO A 1 111 ? -14.148 5.285 11.992 1 84.06 111 PRO A CA 1
ATOM 885 C C . PRO A 1 111 ? -13.359 5.938 13.125 1 84.06 111 PRO A C 1
ATOM 887 O O . PRO A 1 111 ? -13.227 5.359 14.211 1 84.06 111 PRO A O 1
ATOM 890 N N . THR A 1 112 ? -12.852 7.129 12.883 1 81.19 112 THR A N 1
ATOM 891 C CA . THR A 1 112 ? -12.148 7.938 13.875 1 81.19 112 THR A CA 1
ATOM 892 C C . THR A 1 112 ? -13.109 8.891 14.57 1 81.19 112 THR A C 1
ATOM 894 O O . THR A 1 112 ? -14.258 9.047 14.148 1 81.19 112 THR A O 1
ATOM 897 N N . THR A 1 113 ? -12.594 9.469 15.578 1 80.12 113 THR A N 1
ATOM 898 C CA . THR A 1 113 ? -13.398 10.453 16.297 1 80.12 113 THR A CA 1
ATOM 899 C C . THR A 1 113 ? -13.367 11.805 15.602 1 80.12 113 THR A C 1
ATOM 901 O O . THR A 1 113 ? -14.305 12.594 15.711 1 80.12 113 THR A O 1
ATOM 904 N N . HIS A 1 114 ? -12.273 12.023 14.852 1 82.12 114 HIS A N 1
ATOM 905 C CA . HIS A 1 114 ? -12.164 13.266 14.086 1 82.12 114 HIS A CA 1
ATOM 906 C C . HIS A 1 114 ? -13.117 13.258 12.891 1 82.12 114 HIS A C 1
ATOM 908 O O . HIS A 1 114 ? -13.078 12.344 12.062 1 82.12 114 HIS A O 1
ATOM 914 N N . THR A 1 115 ? -13.969 14.281 12.805 1 86.44 115 THR A N 1
ATOM 915 C CA . THR A 1 115 ? -14.977 14.375 11.758 1 86.44 115 THR A CA 1
ATOM 916 C C . THR A 1 115 ? -15.648 13.023 11.531 1 86.44 115 THR A C 1
ATOM 918 O O . THR A 1 115 ? -15.578 12.469 10.43 1 86.44 115 THR A O 1
ATOM 921 N N . ARG A 1 116 ? -16.266 12.633 12.547 1 87.88 116 ARG A N 1
ATOM 922 C CA . ARG A 1 116 ? -16.844 11.297 12.648 1 87.88 116 ARG A CA 1
ATOM 923 C C . ARG A 1 116 ? -17.75 11 11.461 1 87.88 116 ARG A C 1
ATOM 925 O O . ARG A 1 116 ? -17.656 9.93 10.859 1 87.88 116 ARG A O 1
ATOM 932 N N . PHE A 1 117 ? -18.578 11.922 11.102 1 92.94 117 PHE A N 1
ATOM 933 C CA . PHE A 1 117 ? -19.516 11.742 9.992 1 92.94 117 PHE A CA 1
ATOM 934 C C . PHE A 1 117 ? -18.766 11.461 8.695 1 92.94 117 PHE A C 1
ATOM 936 O O . PHE A 1 117 ? -19.094 10.516 7.977 1 92.94 117 PHE A O 1
ATOM 943 N N . TYR A 1 118 ? -17.781 12.242 8.469 1 88.75 118 TYR A N 1
ATOM 944 C CA . TYR A 1 118 ? -16.969 12.086 7.27 1 88.75 118 TYR A CA 1
ATOM 945 C C . TYR A 1 118 ? -16.266 10.727 7.266 1 88.75 118 TYR A C 1
ATOM 947 O O . TYR A 1 118 ? -16.234 10.039 6.242 1 88.75 118 TYR A O 1
ATOM 955 N N . SER A 1 119 ? -15.734 10.297 8.344 1 86.56 119 SER A N 1
ATOM 956 C CA . SER A 1 119 ? -14.961 9.07 8.461 1 86.56 119 SER A CA 1
ATOM 957 C C . SER A 1 119 ? -15.844 7.836 8.305 1 86.56 119 SER A C 1
ATOM 959 O O . SER A 1 119 ? -15.344 6.738 8.047 1 86.56 119 SER A O 1
ATOM 961 N N . ILE A 1 120 ? -17.062 8.031 8.414 1 90.75 120 ILE A N 1
ATOM 962 C CA . ILE A 1 120 ? -18 6.918 8.273 1 90.75 120 ILE A CA 1
ATOM 963 C C . ILE A 1 120 ? -18.531 6.871 6.844 1 90.75 120 ILE A C 1
ATOM 965 O O . ILE A 1 120 ? -18.438 5.84 6.168 1 90.75 120 ILE A O 1
ATOM 969 N N . ILE A 1 121 ? -19 7.984 6.383 1 92.56 121 ILE A N 1
ATOM 970 C CA . ILE A 1 121 ? -19.781 8.023 5.148 1 92.56 121 ILE A CA 1
ATOM 971 C C . ILE A 1 121 ? -18.844 7.84 3.951 1 92.56 121 ILE A C 1
ATOM 973 O O . ILE A 1 121 ? -19.188 7.125 3.004 1 92.56 121 ILE A O 1
ATOM 977 N N . CYS A 1 122 ? -17.75 8.383 3.984 1 87.19 122 CYS A N 1
ATOM 978 C CA . CYS A 1 122 ? -16.875 8.383 2.812 1 87.19 122 CYS A CA 1
ATOM 979 C C . CYS A 1 122 ? -16.406 6.973 2.486 1 87.19 122 CYS A C 1
ATOM 981 O O . CYS A 1 122 ? -16.562 6.504 1.357 1 87.19 122 CYS A O 1
ATOM 983 N N . PRO A 1 123 ? -15.859 6.277 3.41 1 87.19 123 PRO A N 1
ATOM 984 C CA . PRO A 1 123 ? -15.453 4.91 3.068 1 87.19 123 PRO A CA 1
ATOM 985 C C . PRO A 1 123 ? -16.641 4.023 2.689 1 87.19 123 PRO A C 1
ATOM 987 O O . PRO A 1 123 ? -16.5 3.121 1.86 1 87.19 123 PRO A O 1
ATOM 990 N N . ILE A 1 124 ? -17.75 4.242 3.275 1 92.31 124 ILE A N 1
ATOM 991 C CA . ILE A 1 124 ? -18.922 3.455 2.92 1 92.31 124 ILE A CA 1
ATOM 992 C C . ILE A 1 124 ? -19.266 3.68 1.449 1 92.31 124 ILE A C 1
ATOM 994 O O . ILE A 1 124 ? -19.484 2.723 0.704 1 92.31 124 ILE A O 1
ATOM 998 N N . ALA A 1 125 ? -19.281 4.91 1.085 1 91.31 125 ALA A N 1
ATOM 999 C CA . ALA A 1 125 ? -19.641 5.258 -0.287 1 91.31 125 ALA A CA 1
ATOM 1000 C C . ALA A 1 125 ? -18.672 4.637 -1.284 1 91.31 125 ALA A C 1
ATOM 1002 O O . ALA A 1 125 ? -19.078 4.051 -2.287 1 91.31 125 ALA A O 1
ATOM 1003 N N . ILE A 1 126 ? -17.469 4.699 -1.006 1 86.38 126 ILE A N 1
ATOM 1004 C CA . ILE A 1 126 ? -16.453 4.203 -1.932 1 86.38 126 ILE A CA 1
ATOM 1005 C C . ILE A 1 126 ? -16.484 2.676 -1.947 1 86.38 126 ILE A C 1
ATOM 1007 O O . ILE A 1 126 ? -16.281 2.057 -2.996 1 86.38 126 ILE A O 1
ATOM 1011 N N . ALA A 1 127 ? -16.625 2.123 -0.808 1 86.81 127 ALA A N 1
ATOM 1012 C CA . ALA A 1 127 ? -16.719 0.667 -0.733 1 86.81 127 ALA A CA 1
ATOM 1013 C C . ALA A 1 127 ? -17.875 0.148 -1.571 1 86.81 127 ALA A C 1
ATOM 1015 O O . ALA A 1 127 ? -17.734 -0.846 -2.289 1 86.81 127 ALA A O 1
ATOM 1016 N N . ILE A 1 128 ? -18.953 0.803 -1.472 1 91.06 128 ILE A N 1
ATOM 1017 C CA . ILE A 1 128 ? -20.125 0.428 -2.254 1 91.06 128 ILE A CA 1
ATOM 1018 C C . ILE A 1 128 ? -19.828 0.608 -3.742 1 91.06 128 ILE A C 1
ATOM 1020 O O . ILE A 1 128 ? -20.141 -0.272 -4.551 1 91.06 128 ILE A O 1
ATOM 1024 N N . ALA A 1 129 ? -19.266 1.713 -4.039 1 87.25 129 ALA A N 1
ATOM 1025 C CA . ALA A 1 129 ? -18.938 1.988 -5.438 1 87.25 129 ALA A CA 1
ATOM 1026 C C . ALA A 1 129 ? -18 0.923 -6 1 87.25 129 ALA A C 1
ATOM 1028 O O . ALA A 1 129 ? -18.094 0.555 -7.172 1 87.25 129 ALA A O 1
ATOM 1029 N N . ALA A 1 130 ? -17.125 0.41 -5.195 1 80.75 130 ALA A N 1
ATOM 1030 C CA . ALA A 1 130 ? -16.156 -0.599 -5.625 1 80.75 130 ALA A CA 1
ATOM 1031 C C . ALA A 1 130 ? -16.797 -1.986 -5.656 1 80.75 130 ALA A C 1
ATOM 1033 O O . ALA A 1 130 ? -16.188 -2.943 -6.145 1 80.75 130 ALA A O 1
ATOM 1034 N N . GLY A 1 131 ? -17.938 -2.104 -5.105 1 83.44 131 GLY A N 1
ATOM 1035 C CA . GLY A 1 131 ? -18.656 -3.369 -5.16 1 83.44 131 GLY A CA 1
ATOM 1036 C C . GLY A 1 131 ? -18.359 -4.266 -3.971 1 83.44 131 GLY A C 1
ATOM 1037 O O . GLY A 1 131 ? -18.125 -5.469 -4.133 1 83.44 131 GLY A O 1
ATOM 1038 N N . ASN A 1 132 ? -18.359 -3.721 -2.783 1 85.62 132 ASN A N 1
ATOM 1039 C CA . ASN A 1 132 ? -18.078 -4.473 -1.564 1 85.62 132 ASN A CA 1
ATOM 1040 C C . ASN A 1 132 ? -19.266 -4.461 -0.611 1 85.62 132 ASN A C 1
ATOM 1042 O O . ASN A 1 132 ? -20.094 -3.539 -0.643 1 85.62 132 ASN A O 1
ATOM 1046 N N . CYS A 1 133 ? -19.312 -5.504 0.171 1 88.75 133 CYS A N 1
ATOM 1047 C CA . CYS A 1 133 ? -20.141 -5.453 1.372 1 88.75 133 CYS A CA 1
ATOM 1048 C C . CYS A 1 133 ? -19.438 -4.684 2.484 1 88.75 133 CYS A C 1
ATOM 1050 O O . CYS A 1 133 ? -18.203 -4.648 2.535 1 88.75 133 CYS A O 1
ATOM 1052 N N . VAL A 1 134 ? -20.266 -4.086 3.365 1 91.94 134 VAL A N 1
ATOM 1053 C CA . VAL A 1 134 ? -19.641 -3.195 4.34 1 91.94 134 VAL A CA 1
ATOM 1054 C C . VAL A 1 134 ? -20.109 -3.566 5.746 1 91.94 134 VAL A C 1
ATOM 1056 O O . VAL A 1 134 ? -21.297 -3.764 5.984 1 91.94 134 VAL A O 1
ATOM 1059 N N . CYS A 1 135 ? -19.203 -3.711 6.621 1 90.94 135 CYS A N 1
ATOM 1060 C CA . CYS A 1 135 ? -19.438 -3.801 8.055 1 90.94 135 CYS A CA 1
ATOM 1061 C C . CYS A 1 135 ? -18.891 -2.582 8.781 1 90.94 135 CYS A C 1
ATOM 1063 O O . CYS A 1 135 ? -17.672 -2.328 8.734 1 90.94 135 CYS A O 1
ATOM 1065 N N . LEU A 1 136 ? -19.75 -1.868 9.391 1 92.94 136 LEU A N 1
ATOM 1066 C CA . LEU A 1 136 ? -19.344 -0.666 10.117 1 92.94 136 LEU A CA 1
ATOM 1067 C C . LEU A 1 136 ? -19.234 -0.948 11.609 1 92.94 136 LEU A C 1
ATOM 1069 O O . LEU A 1 136 ? -20.188 -1.393 12.242 1 92.94 136 LEU A O 1
ATOM 1073 N N . GLU A 1 137 ? -18.047 -0.687 12.102 1 88.81 137 GLU A N 1
ATOM 1074 C CA . GLU A 1 137 ? -17.828 -0.813 13.539 1 88.81 137 GLU A CA 1
ATOM 1075 C C . GLU A 1 137 ? -17.859 0.551 14.227 1 88.81 137 GLU A C 1
ATOM 1077 O O . GLU A 1 137 ? -16.922 1.348 14.07 1 88.81 137 GLU A O 1
ATOM 1082 N N . LEU A 1 138 ? -18.828 0.9 14.906 1 87.56 138 LEU A N 1
ATOM 1083 C CA . LEU A 1 138 ? -18.938 2.201 15.555 1 87.56 138 LEU A CA 1
ATOM 1084 C C . LEU A 1 138 ? -18.391 2.15 16.969 1 87.56 138 LEU A C 1
ATOM 1086 O O . LEU A 1 138 ? -18 3.18 17.531 1 87.56 138 LEU A O 1
ATOM 1090 N N . GLY A 1 139 ? -18.125 0.996 17.5 1 75.44 139 GLY A N 1
ATOM 1091 C CA . GLY A 1 139 ? -17.641 0.898 18.859 1 75.44 139 GLY A CA 1
ATOM 1092 C C . GLY A 1 139 ? -18.594 1.504 19.875 1 75.44 139 GLY A C 1
ATOM 1093 O O . GLY A 1 139 ? -19.734 1.84 19.547 1 75.44 139 GLY A O 1
ATOM 1094 N N . GLU A 1 140 ? -18.078 1.604 21.125 1 67.88 140 GLU A N 1
ATOM 1095 C CA . GLU A 1 140 ? -18.859 2.221 22.188 1 67.88 140 GLU A CA 1
ATOM 1096 C C . GLU A 1 140 ? -18.609 3.723 22.266 1 67.88 140 GLU A C 1
ATOM 1098 O O . GLU A 1 140 ? -17.562 4.152 22.781 1 67.88 140 GLU A O 1
ATOM 1103 N N . THR A 1 141 ? -19.25 4.426 21.391 1 68.94 141 THR A N 1
ATOM 1104 C CA . THR A 1 141 ? -19.016 5.867 21.453 1 68.94 141 THR A CA 1
ATOM 1105 C C . THR A 1 141 ? -20.297 6.609 21.828 1 68.94 141 THR A C 1
ATOM 1107 O O . THR A 1 141 ? -21.406 6.062 21.703 1 68.94 141 THR A O 1
ATOM 1110 N N . THR A 1 142 ? -20.125 7.695 22.438 1 70.25 142 THR A N 1
ATOM 1111 C CA . THR A 1 142 ? -21.234 8.578 22.797 1 70.25 142 THR A CA 1
ATOM 1112 C C . THR A 1 142 ? -21.469 9.617 21.703 1 70.25 142 THR A C 1
ATOM 1114 O O . THR A 1 142 ? -22.078 10.656 21.953 1 70.25 142 THR A O 1
ATOM 1117 N N . SER A 1 143 ? -21.125 9.352 20.562 1 87.44 143 SER A N 1
ATOM 1118 C CA . SER A 1 143 ? -21.25 10.305 19.469 1 87.44 143 SER A CA 1
ATOM 1119 C C . SER A 1 143 ? -22.703 10.414 19 1 87.44 143 SER A C 1
ATOM 1121 O O . SER A 1 143 ? -23.391 9.406 18.844 1 87.44 143 SER A O 1
ATOM 1123 N N . LYS A 1 144 ? -23.188 11.648 18.859 1 92.06 144 LYS A N 1
ATOM 1124 C CA . LYS A 1 144 ? -24.531 11.891 18.344 1 92.06 144 LYS A CA 1
ATOM 1125 C C . LYS A 1 144 ? -24.625 11.469 16.875 1 92.06 144 LYS A C 1
ATOM 1127 O O . LYS A 1 144 ? -25.672 10.992 16.438 1 92.06 144 LYS A O 1
ATOM 1132 N N . VAL A 1 145 ? -23.562 11.672 16.203 1 94.19 145 VAL A N 1
ATOM 1133 C CA . VAL A 1 145 ? -23.516 11.242 14.812 1 94.19 145 VAL A CA 1
ATOM 1134 C C . VAL A 1 145 ? -23.766 9.734 14.719 1 94.19 145 VAL A C 1
ATOM 1136 O O . VAL A 1 145 ? -24.516 9.281 13.875 1 94.19 145 VAL A O 1
ATOM 1139 N N . ASP A 1 146 ? -23.141 9.016 15.602 1 93.25 146 ASP A N 1
ATOM 1140 C CA . ASP A 1 146 ? -23.328 7.566 15.609 1 93.25 146 ASP A CA 1
ATOM 1141 C C . ASP A 1 146 ? -24.797 7.203 15.828 1 93.25 146 ASP A C 1
ATOM 1143 O O . ASP A 1 146 ? -25.328 6.324 15.148 1 93.25 146 ASP A O 1
ATOM 1147 N N . SER A 1 147 ? -25.344 7.883 16.75 1 92.88 147 SER A N 1
ATOM 1148 C CA . SER A 1 147 ? -26.734 7.605 17.078 1 92.88 147 SER A CA 1
ATOM 1149 C C . SER A 1 147 ? -27.641 7.844 15.867 1 92.88 147 SER A C 1
ATOM 1151 O O . SER A 1 147 ? -28.5 7.02 15.555 1 92.88 147 SER A O 1
ATOM 1153 N N . ILE A 1 148 ? -27.484 8.859 15.195 1 94.94 148 ILE A N 1
ATOM 1154 C CA . ILE A 1 148 ? -28.312 9.211 14.039 1 94.94 148 ILE A CA 1
ATOM 1155 C C . ILE A 1 148 ? -28.047 8.227 12.898 1 94.94 148 ILE A C 1
ATOM 1157 O O . ILE A 1 148 ? -28.984 7.758 12.25 1 94.94 148 ILE A O 1
ATOM 1161 N N . LEU A 1 149 ? -26.797 7.945 12.719 1 94.38 149 LEU A N 1
ATOM 1162 C CA . LEU A 1 149 ? -26.438 7.086 11.594 1 94.38 149 LEU A CA 1
ATOM 1163 C C . LEU A 1 149 ? -26.891 5.652 11.844 1 94.38 149 LEU A C 1
ATOM 1165 O O . LEU A 1 149 ? -27.234 4.93 10.898 1 94.38 149 LEU A O 1
ATOM 1169 N N . LYS A 1 150 ? -26.906 5.215 13.078 1 92.81 150 LYS A N 1
ATOM 1170 C CA . LYS A 1 150 ? -27.453 3.902 13.422 1 92.81 150 LYS A CA 1
ATOM 1171 C C . LYS A 1 150 ? -28.906 3.773 12.984 1 92.81 150 LYS A C 1
ATOM 1173 O O . LYS A 1 150 ? -29.359 2.686 12.609 1 92.81 150 LYS A O 1
ATOM 1178 N N . ALA A 1 151 ? -29.531 4.816 12.992 1 93.81 151 ALA A N 1
ATOM 1179 C CA . ALA A 1 151 ? -30.953 4.82 12.617 1 93.81 151 ALA A CA 1
ATOM 1180 C C . ALA A 1 151 ? -31.109 4.996 11.109 1 93.81 151 ALA A C 1
ATOM 1182 O O . ALA A 1 151 ? -31.984 4.375 10.492 1 93.81 151 ALA A O 1
ATOM 1183 N N . LEU A 1 152 ? -30.328 5.754 10.492 1 95.94 152 LEU A N 1
ATOM 1184 C CA . LEU A 1 152 ? -30.531 6.176 9.109 1 95.94 152 LEU A CA 1
ATOM 1185 C C . LEU A 1 152 ? -29.938 5.156 8.141 1 95.94 152 LEU A C 1
ATOM 1187 O O . LEU A 1 152 ? -30.531 4.867 7.094 1 95.94 152 LEU A O 1
ATOM 1191 N N . LEU A 1 153 ? -28.766 4.605 8.453 1 96.19 153 LEU A N 1
ATOM 1192 C CA . LEU A 1 153 ? -28.016 3.812 7.48 1 96.19 153 LEU A CA 1
ATOM 1193 C C . LEU A 1 153 ? -28.766 2.52 7.152 1 96.19 153 LEU A C 1
ATOM 1195 O O . LEU A 1 153 ? -28.844 2.131 5.984 1 96.19 153 LEU A O 1
ATOM 1199 N N . PRO A 1 154 ? -29.344 1.857 8.133 1 93.31 154 PRO A N 1
ATOM 1200 C CA . PRO A 1 154 ? -30.094 0.644 7.789 1 93.31 154 PRO A CA 1
ATOM 1201 C C . PRO A 1 154 ? -31.312 0.927 6.91 1 93.31 154 PRO A C 1
ATOM 1203 O O . PRO A 1 154 ? -31.812 0.021 6.246 1 93.31 154 PRO A O 1
ATOM 1206 N N . GLN A 1 155 ? -31.766 2.121 6.875 1 93.5 155 GLN A N 1
ATOM 1207 C CA . GLN A 1 155 ? -32.875 2.518 6.008 1 93.5 155 GLN A CA 1
ATOM 1208 C C . GLN A 1 155 ? -32.375 2.826 4.598 1 93.5 155 GLN A C 1
ATOM 1210 O O . GLN A 1 155 ? -33.125 2.654 3.625 1 93.5 155 GLN A O 1
ATOM 1215 N N . ALA A 1 156 ? -31.25 3.262 4.547 1 95.56 156 ALA A N 1
ATOM 1216 C CA . ALA A 1 156 ? -30.688 3.711 3.271 1 95.56 156 ALA A CA 1
ATOM 1217 C C . ALA A 1 156 ? -30.078 2.543 2.498 1 95.56 156 ALA A C 1
ATOM 1219 O O . ALA A 1 156 ? -30.141 2.51 1.267 1 95.56 156 ALA A O 1
ATOM 1220 N N . LEU A 1 157 ? -29.484 1.623 3.23 1 95.88 157 LEU A N 1
ATOM 1221 C CA . LEU A 1 157 ? -28.719 0.567 2.594 1 95.88 157 LEU A CA 1
ATOM 1222 C C . LEU A 1 157 ? -29.359 -0.796 2.814 1 95.88 157 LEU A C 1
ATOM 1224 O O . LEU A 1 157 ? -30.094 -0.987 3.785 1 95.88 157 LEU A O 1
ATOM 1228 N N . ASP A 1 158 ? -29.047 -1.695 1.926 1 93.75 158 ASP A N 1
ATOM 1229 C CA . ASP A 1 158 ? -29.562 -3.062 2.01 1 93.75 158 ASP A CA 1
ATOM 1230 C C . ASP A 1 158 ? -28.922 -3.812 3.178 1 93.75 158 ASP A C 1
ATOM 1232 O O . ASP A 1 158 ? -27.703 -3.973 3.229 1 93.75 158 ASP A O 1
ATOM 1236 N N . ASN A 1 159 ? -29.734 -4.383 3.984 1 91.31 159 ASN A N 1
ATOM 1237 C CA . ASN A 1 159 ? -29.266 -5.016 5.215 1 91.31 159 ASN A CA 1
ATOM 1238 C C . ASN A 1 159 ? -28.578 -6.344 4.93 1 91.31 159 ASN A C 1
ATOM 1240 O O . ASN A 1 159 ? -27.906 -6.898 5.809 1 91.31 159 ASN A O 1
ATOM 1244 N N . ASP A 1 160 ? -28.641 -6.785 3.783 1 89.25 160 ASP A N 1
ATOM 1245 C CA . ASP A 1 160 ? -27.922 -7.996 3.406 1 89.25 160 ASP A CA 1
ATOM 1246 C C . ASP A 1 160 ? -26.453 -7.688 3.088 1 89.25 160 ASP A C 1
ATOM 1248 O O . ASP A 1 160 ? -25.609 -8.57 3.154 1 89.25 160 ASP A O 1
ATOM 1252 N N . THR A 1 161 ? -26.234 -6.461 2.674 1 91.88 161 THR A N 1
ATOM 1253 C CA . THR A 1 161 ? -24.891 -6.121 2.223 1 91.88 161 THR A CA 1
ATOM 1254 C C . THR A 1 161 ? -24.25 -5.098 3.154 1 91.88 161 THR A C 1
ATOM 1256 O O . THR A 1 161 ? -23.109 -4.691 2.943 1 91.88 161 THR A O 1
ATOM 1259 N N . PHE A 1 162 ? -25.062 -4.688 4.117 1 94.44 162 PHE A N 1
ATOM 1260 C CA . PHE A 1 162 ? -24.562 -3.707 5.074 1 94.44 162 PHE A CA 1
ATOM 1261 C C . PHE A 1 162 ? -24.984 -4.074 6.492 1 94.44 162 PHE A C 1
ATOM 1263 O O . PHE A 1 162 ? -26.109 -4.5 6.723 1 94.44 162 PHE A O 1
ATOM 1270 N N . CYS A 1 163 ? -24.016 -3.869 7.414 1 92.69 163 CYS A N 1
ATOM 1271 C CA . CYS A 1 163 ? -24.359 -4.098 8.812 1 92.69 163 CYS A CA 1
ATOM 1272 C C . CYS A 1 163 ? -23.531 -3.205 9.734 1 92.69 163 CYS A C 1
ATOM 1274 O O . CYS A 1 163 ? -22.422 -2.805 9.383 1 92.69 163 CYS A O 1
ATOM 1276 N N . ILE A 1 164 ? -24.109 -2.855 10.836 1 92.25 164 ILE A N 1
ATOM 1277 C CA . ILE A 1 164 ? -23.422 -2.105 11.891 1 92.25 164 ILE A CA 1
ATOM 1278 C C . ILE A 1 164 ? -23.125 -3.027 13.07 1 92.25 164 ILE A C 1
ATOM 1280 O O . ILE A 1 164 ? -24.031 -3.658 13.617 1 92.25 164 ILE A O 1
ATOM 1284 N N . SER A 1 165 ? -21.812 -3.115 13.359 1 87.19 165 SER A N 1
ATOM 1285 C CA . SER A 1 165 ? -21.422 -3.9 14.523 1 87.19 165 SER A CA 1
ATOM 1286 C C . SER A 1 165 ? -21.141 -3.004 15.719 1 87.19 165 SER A C 1
ATOM 1288 O O . SER A 1 165 ? -20.328 -2.07 15.633 1 87.19 165 SER A O 1
ATOM 1290 N N . PRO A 1 166 ? -21.75 -3.303 16.812 1 79.38 166 PRO A N 1
ATOM 1291 C CA . PRO A 1 166 ? -21.5 -2.479 18 1 79.38 166 PRO A CA 1
ATOM 1292 C C . PRO A 1 166 ? -20.141 -2.746 18.625 1 79.38 166 PRO A C 1
ATOM 1294 O O . PRO A 1 166 ? -19.625 -1.921 19.391 1 79.38 166 PRO A O 1
ATOM 1297 N N . THR A 1 167 ? -19.641 -3.973 18.312 1 77.69 167 THR A N 1
ATOM 1298 C CA . THR A 1 167 ? -18.344 -4.324 18.922 1 77.69 167 THR A CA 1
ATOM 1299 C C . THR A 1 167 ? -17.297 -4.547 17.828 1 77.69 167 THR A C 1
ATOM 1301 O O . THR A 1 167 ? -17.625 -4.781 16.672 1 77.69 167 THR A O 1
ATOM 1304 N N . THR A 1 168 ? -16.125 -4.309 18.281 1 74.75 168 THR A N 1
ATOM 1305 C CA . THR A 1 168 ? -15.016 -4.594 17.391 1 74.75 168 THR A CA 1
ATOM 1306 C C . THR A 1 168 ? -14.922 -6.09 17.109 1 74.75 168 THR A C 1
ATOM 1308 O O . THR A 1 168 ? -14.992 -6.91 18.016 1 74.75 168 THR A O 1
ATOM 1311 N N . LEU A 1 169 ? -14.961 -6.375 15.844 1 71.94 169 LEU A N 1
ATOM 1312 C CA . LEU A 1 169 ? -14.852 -7.77 15.422 1 71.94 169 LEU A CA 1
ATOM 1313 C C . LEU A 1 169 ? -13.547 -8.391 15.914 1 71.94 169 LEU A C 1
ATOM 1315 O O . LEU A 1 169 ? -12.477 -7.82 15.711 1 71.94 169 LEU A O 1
ATOM 1319 N N . GLN A 1 170 ? -13.672 -9.352 16.688 1 64.75 170 GLN A N 1
ATOM 1320 C CA . GLN A 1 170 ? -12.484 -10.016 17.234 1 64.75 170 GLN A CA 1
ATOM 1321 C C . GLN A 1 170 ? -12.148 -11.273 16.438 1 64.75 170 GLN A C 1
ATOM 1323 O O . GLN A 1 170 ? -11.031 -11.797 16.531 1 64.75 170 GLN A O 1
ATOM 1328 N N . ASP A 1 171 ? -13.125 -11.703 15.68 1 60.88 171 ASP A N 1
ATOM 1329 C CA . ASP A 1 171 ? -12.898 -12.93 14.922 1 60.88 171 ASP A CA 1
ATOM 1330 C C . ASP A 1 171 ? -11.828 -12.727 13.859 1 60.88 171 ASP A C 1
ATOM 1332 O O . ASP A 1 171 ? -12.055 -12.023 12.867 1 60.88 171 ASP A O 1
ATOM 1336 N N . SER A 1 172 ? -10.766 -13.328 14.039 1 58.53 172 SER A N 1
ATOM 1337 C CA . SER A 1 172 ? -9.586 -13.211 13.18 1 58.53 172 SER A CA 1
ATOM 1338 C C . SER A 1 172 ? -9.875 -13.742 11.781 1 58.53 172 SER A C 1
ATOM 1340 O O . SER A 1 172 ? -9.312 -13.242 10.797 1 58.53 172 SER A O 1
ATOM 1342 N N . SER A 1 173 ? -10.805 -14.727 11.766 1 60.41 173 SER A N 1
ATOM 1343 C CA . SER A 1 173 ? -11.062 -15.328 10.461 1 60.41 173 SER A CA 1
ATOM 1344 C C . SER A 1 173 ? -11.734 -14.336 9.523 1 60.41 173 SER A C 1
ATOM 1346 O O . SER A 1 173 ? -11.422 -14.289 8.328 1 60.41 173 SER A O 1
ATOM 1348 N N . ILE A 1 174 ? -12.633 -13.523 10.109 1 63 174 ILE A N 1
ATOM 1349 C CA . ILE A 1 174 ? -13.344 -12.531 9.305 1 63 174 ILE A CA 1
ATOM 1350 C C . ILE A 1 174 ? -12.383 -11.414 8.898 1 63 174 ILE A C 1
ATOM 1352 O O . ILE A 1 174 ? -12.359 -10.992 7.742 1 63 174 ILE A O 1
ATOM 1356 N N . LEU A 1 175 ? -11.594 -11.117 9.836 1 63.66 175 LEU A N 1
ATOM 1357 C CA . LEU A 1 175 ?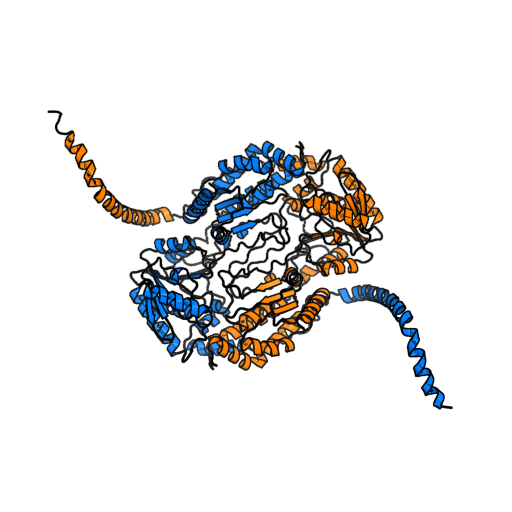 -10.695 -9.992 9.602 1 63.66 175 LEU A CA 1
ATOM 1358 C C . LEU A 1 175 ? -9.609 -10.375 8.602 1 63.66 175 LEU A C 1
ATOM 1360 O O . LEU A 1 175 ? -9.094 -9.516 7.879 1 63.66 175 LEU A O 1
ATOM 1364 N N . GLU A 1 176 ? -9.445 -11.641 8.5 1 61.19 176 GLU A N 1
ATOM 1365 C CA . GLU A 1 176 ? -8.414 -12.109 7.582 1 61.19 176 GLU A CA 1
ATOM 1366 C C . GLU A 1 176 ? -8.898 -12.086 6.137 1 61.19 176 GLU A C 1
ATOM 1368 O O . GLU A 1 176 ? -8.109 -11.93 5.211 1 61.19 176 GLU A O 1
ATOM 1373 N N . SER A 1 177 ? -10.195 -12.18 6.023 1 61.88 177 SER A N 1
ATOM 1374 C CA . SER A 1 177 ? -10.727 -12.258 4.672 1 61.88 177 SER A CA 1
ATOM 1375 C C . SER A 1 177 ? -11.297 -10.914 4.227 1 61.88 177 SER A C 1
ATOM 1377 O O . SER A 1 177 ? -11.625 -10.727 3.051 1 61.88 177 SER A O 1
ATOM 1379 N N . ALA A 1 178 ? -11.289 -10.023 5.211 1 71.12 178 ALA A N 1
ATOM 1380 C CA . ALA A 1 178 ? -11.914 -8.742 4.898 1 71.12 178 ALA A CA 1
ATOM 1381 C C . ALA A 1 178 ? -10.859 -7.645 4.738 1 71.12 178 ALA A C 1
ATOM 1383 O O . ALA A 1 178 ? -9.742 -7.766 5.254 1 71.12 178 ALA A O 1
ATOM 1384 N N . LEU A 1 179 ? -11.281 -6.633 3.984 1 73.5 179 LEU A N 1
ATOM 1385 C CA . LEU A 1 179 ? -10.492 -5.406 3.967 1 73.5 179 LEU A CA 1
ATOM 1386 C C . LEU A 1 179 ? -10.828 -4.531 5.168 1 73.5 179 LEU A C 1
ATOM 1388 O O . LEU A 1 179 ? -11.977 -4.129 5.352 1 73.5 179 LEU A O 1
ATOM 1392 N N . LEU A 1 180 ? -9.898 -4.309 6.004 1 75.62 180 LEU A N 1
ATOM 1393 C CA . LEU A 1 180 ? -10.102 -3.48 7.188 1 75.62 180 LEU A CA 1
ATOM 1394 C C . LEU A 1 180 ? -9.688 -2.039 6.922 1 75.62 180 LEU A C 1
ATOM 1396 O O . LEU A 1 180 ? -8.555 -1.785 6.508 1 75.62 180 LEU A O 1
ATOM 1400 N N . VAL A 1 181 ? -10.617 -1.086 7.117 1 77.25 181 VAL A N 1
ATOM 1401 C CA . VAL A 1 181 ? -10.344 0.347 7.098 1 77.25 181 VAL A CA 1
ATOM 1402 C C . VAL A 1 181 ? -10.305 0.887 8.523 1 77.25 181 VAL A C 1
ATOM 1404 O O . VAL A 1 181 ? -11.336 1.305 9.062 1 77.25 181 VAL A O 1
ATOM 1407 N N . ASP A 1 182 ? -9.148 0.888 9.141 1 73 182 ASP A N 1
ATOM 1408 C CA . ASP A 1 182 ? -9 1.344 10.516 1 73 182 ASP A CA 1
ATOM 1409 C C . ASP A 1 182 ? -8.523 2.795 10.562 1 73 182 ASP A C 1
ATOM 1411 O O . ASP A 1 182 ? -7.363 3.084 10.266 1 73 182 ASP A O 1
ATOM 1415 N N . GLN A 1 183 ? -9.422 3.668 10.938 1 72.38 183 GLN A N 1
ATOM 1416 C CA . GLN A 1 183 ? -9.102 5.09 11.008 1 72.38 183 GLN A CA 1
ATOM 1417 C C . GLN A 1 183 ? -8.773 5.516 12.438 1 72.38 183 GLN A C 1
ATOM 1419 O O . GLN A 1 183 ? -8.609 6.703 12.711 1 72.38 183 GLN A O 1
ATOM 1424 N N . THR A 1 184 ? -8.906 4.613 13.445 1 63.44 184 THR A N 1
ATOM 1425 C CA . THR A 1 184 ? -8.727 4.953 14.852 1 63.44 184 THR A CA 1
ATOM 1426 C C . THR A 1 184 ? -7.242 5.066 15.188 1 63.44 184 THR A C 1
ATOM 1428 O O . THR A 1 184 ? -6.867 5.754 16.141 1 63.44 184 THR A O 1
ATOM 1431 N N . SER A 1 185 ? -6.539 4.117 14.586 1 51.62 185 SER A N 1
ATOM 1432 C CA . SER A 1 185 ? -5.152 4.02 15.039 1 51.62 185 SER A CA 1
ATOM 1433 C C . SER A 1 185 ? -4.352 5.254 14.641 1 51.62 185 SER A C 1
ATOM 1435 O O . SER A 1 185 ? -4.703 5.945 13.68 1 51.62 185 SER A O 1
ATOM 1437 N N . ASN A 1 186 ? -3.627 5.84 15.57 1 47.47 186 ASN A N 1
ATOM 1438 C CA . ASN A 1 186 ? -2.656 6.914 15.367 1 47.47 186 ASN A CA 1
ATOM 1439 C C . ASN A 1 186 ? -2.066 6.875 13.961 1 47.47 186 ASN A C 1
ATOM 1441 O O . ASN A 1 186 ? -1.795 5.797 13.422 1 47.47 186 ASN A O 1
ATOM 1445 N N . PRO A 1 187 ? -2.385 8.055 13.297 1 43.47 187 PRO A N 1
ATOM 1446 C CA . PRO A 1 187 ? -2.02 8.195 11.883 1 43.47 187 PRO A CA 1
ATOM 1447 C C . PRO A 1 187 ? -0.774 7.391 11.516 1 43.47 187 PRO A C 1
ATOM 1449 O O . PRO A 1 187 ? -0.587 7.039 10.344 1 43.47 187 PRO A O 1
ATOM 1452 N N . SER A 1 188 ? 0.132 7.527 12.453 1 37.84 188 SER A N 1
ATOM 1453 C CA . SER A 1 188 ? 1.415 6.891 12.172 1 37.84 188 SER A CA 1
ATOM 1454 C C . SER A 1 188 ? 1.236 5.422 11.805 1 37.84 188 SER A C 1
ATOM 1456 O O . SER A 1 188 ? 2.076 4.844 11.109 1 37.84 188 SER A O 1
ATOM 1458 N N . SER A 1 189 ? 0.385 4.984 12.727 1 36.94 189 SER A N 1
ATOM 1459 C CA . SER A 1 189 ? 0.234 3.541 12.555 1 36.94 189 SER A CA 1
ATOM 1460 C C . SER A 1 189 ? -0.881 3.217 11.562 1 36.94 189 SER A C 1
ATOM 1462 O O . SER A 1 189 ? -1.999 2.891 11.969 1 36.94 189 SER A O 1
ATOM 1464 N N . SER A 1 190 ? -1.305 4.332 11 1 36.81 190 SER A N 1
ATOM 1465 C CA . SER A 1 190 ? -2.51 4 10.242 1 36.81 190 SER A CA 1
ATOM 1466 C C . SER A 1 190 ? -2.379 2.643 9.562 1 36.81 190 SER A C 1
ATOM 1468 O O . SER A 1 190 ? -1.568 2.475 8.648 1 36.81 190 SER A O 1
ATOM 1470 N N . LYS A 1 191 ? -2.572 1.78 10.312 1 37.88 191 LYS A N 1
ATOM 1471 C CA . LYS A 1 191 ? -2.924 0.417 9.93 1 37.88 191 LYS A CA 1
ATOM 1472 C C . LYS A 1 191 ? -4.059 0.408 8.906 1 37.88 191 LYS A C 1
ATOM 1474 O O . LYS A 1 191 ? -5.199 0.087 9.242 1 37.88 191 LYS A O 1
ATOM 1479 N N . ILE A 1 192 ? -4.48 1.823 8.797 1 36.75 192 ILE A N 1
ATOM 1480 C CA . ILE A 1 192 ? -5.555 1.611 7.836 1 36.75 192 ILE A CA 1
ATOM 1481 C C . ILE A 1 192 ? -5.262 0.361 7.008 1 36.75 192 ILE A C 1
ATOM 1483 O O . ILE A 1 192 ? -6.18 -0.391 6.664 1 36.75 192 ILE A O 1
ATOM 1487 N N . ASN A 1 193 ? -3.971 0.768 6.305 1 37.38 193 ASN A N 1
ATOM 1488 C CA . ASN A 1 193 ? -3.869 0.083 5.02 1 37.38 193 ASN A CA 1
ATOM 1489 C C . ASN A 1 193 ? -4.215 -1.398 5.145 1 37.38 193 ASN A C 1
ATOM 1491 O O . ASN A 1 193 ? -4.148 -2.141 4.164 1 37.38 193 ASN A O 1
ATOM 1495 N N . GLN A 1 194 ? -3.439 -2.133 5.977 1 36.25 194 GLN A N 1
ATOM 1496 C CA . GLN A 1 194 ? -3.123 -3.453 5.441 1 36.25 194 GLN A CA 1
ATOM 1497 C C . GLN A 1 194 ? -4.391 -4.254 5.164 1 36.25 194 GLN A C 1
ATOM 1499 O O . GLN A 1 194 ? -5.219 -4.449 6.059 1 36.25 194 GLN A O 1
ATOM 1504 N N . LEU A 1 195 ? -5.105 -3.58 4.172 1 38.31 195 LEU A N 1
ATOM 1505 C CA . LEU A 1 195 ? -5.887 -4.676 3.605 1 38.31 195 LEU A CA 1
ATOM 1506 C C . LEU A 1 195 ? -5.074 -5.965 3.582 1 38.31 195 LEU A C 1
ATOM 1508 O O . LEU A 1 195 ? -4.117 -6.09 2.814 1 38.31 195 LEU A O 1
ATOM 1512 N N . ILE A 1 196 ? -4.723 -6.418 4.621 1 38.09 196 ILE A N 1
ATOM 1513 C CA . ILE A 1 196 ? -4.09 -7.73 4.52 1 38.09 196 ILE A CA 1
ATOM 1514 C C . ILE A 1 196 ? -5.055 -8.719 3.865 1 38.09 196 ILE A C 1
ATOM 1516 O O . ILE A 1 196 ? -6.125 -9 4.41 1 38.09 196 ILE A O 1
ATOM 1520 N N . SER A 1 197 ? -5.484 -8.281 2.641 1 40 197 SER A N 1
ATOM 1521 C CA . SER A 1 197 ? -6.109 -9.477 2.096 1 40 197 SER A CA 1
ATOM 1522 C C . SER A 1 197 ? -5.219 -10.703 2.285 1 40 197 SER A C 1
ATOM 1524 O O . SER A 1 197 ? -4.062 -10.703 1.866 1 40 197 SER A O 1
ATOM 1526 N N . LYS A 1 198 ? -5.379 -11.219 3.361 1 42.41 198 LYS A N 1
ATOM 1527 C CA . LYS A 1 198 ? -4.648 -12.477 3.402 1 42.41 198 LYS A CA 1
ATOM 1528 C C . LYS A 1 198 ? -4.863 -13.281 2.123 1 42.41 198 LYS A C 1
ATOM 1530 O O . LYS A 1 198 ? -5.945 -13.836 1.909 1 42.41 198 LYS A O 1
ATOM 1535 N N . SER A 1 199 ? -4.547 -12.523 0.914 1 46.78 199 SER A N 1
ATOM 1536 C CA . SER A 1 199 ? -4.516 -13.539 -0.129 1 46.78 199 SER A CA 1
ATOM 1537 C C . SER A 1 199 ? -3.797 -14.797 0.35 1 46.78 199 SER A C 1
ATOM 1539 O O . SER A 1 199 ? -2.863 -14.719 1.151 1 46.78 199 SER A O 1
ATOM 1541 N N . SER A 1 200 ? -4.609 -15.742 0.351 1 58.66 200 SER A N 1
ATOM 1542 C CA . SER A 1 200 ? -3.904 -17 0.585 1 58.66 200 SER A CA 1
ATOM 1543 C C . SER A 1 200 ? -2.695 -17.141 -0.334 1 58.66 200 SER A C 1
ATOM 1545 O O . SER A 1 200 ? -2.615 -16.469 -1.366 1 58.66 200 SER A O 1
ATOM 1547 N N . ASP A 1 201 ? -1.662 -17.5 0.031 1 67.75 201 ASP A N 1
ATOM 1548 C CA . ASP A 1 201 ? -0.489 -17.812 -0.78 1 67.75 201 ASP A CA 1
ATOM 1549 C C . ASP A 1 201 ? -0.763 -19 -1.708 1 67.75 201 ASP A C 1
ATOM 1551 O O . ASP A 1 201 ? 0.17 -19.609 -2.234 1 67.75 201 ASP A O 1
ATOM 1555 N N . ARG A 1 202 ? -2.129 -19.062 -1.948 1 81.56 202 ARG A N 1
ATOM 1556 C CA . ARG A 1 202 ? -2.4 -20.266 -2.738 1 81.56 202 ARG A CA 1
ATOM 1557 C C . ARG A 1 202 ? -2.566 -19.922 -4.215 1 81.56 202 ARG A C 1
ATOM 1559 O O . ARG A 1 202 ? -3.051 -18.828 -4.555 1 81.56 202 ARG A O 1
ATOM 1566 N N . THR A 1 203 ? -2.152 -20.859 -4.961 1 88.69 203 THR A N 1
ATOM 1567 C CA . THR A 1 203 ? -2.299 -20.781 -6.41 1 88.69 203 THR A CA 1
ATOM 1568 C C . THR A 1 203 ? -3.027 -22.016 -6.945 1 88.69 203 THR A C 1
ATOM 1570 O O . THR A 1 203 ? -2.729 -23.141 -6.551 1 88.69 203 THR A O 1
ATOM 1573 N N . VAL A 1 204 ? -4.043 -21.719 -7.824 1 93.31 204 VAL A N 1
ATOM 1574 C CA . VAL A 1 204 ? -4.863 -22.797 -8.352 1 93.31 204 VAL A CA 1
ATOM 1575 C C . VAL A 1 204 ? -4.863 -22.75 -9.875 1 93.31 204 VAL A C 1
ATOM 1577 O O . VAL A 1 204 ? -4.852 -21.672 -10.469 1 93.31 204 VAL A O 1
ATOM 1580 N N . ALA A 1 205 ? -4.809 -23.953 -10.438 1 95.56 205 ALA A N 1
ATOM 1581 C CA . ALA A 1 205 ? -5 -24.078 -11.883 1 95.56 205 ALA A CA 1
ATOM 1582 C C . ALA A 1 205 ? -6.305 -24.797 -12.203 1 95.56 205 ALA A C 1
ATOM 1584 O O . ALA A 1 205 ? -6.672 -25.766 -11.523 1 95.56 205 ALA A O 1
ATOM 1585 N N . VAL A 1 206 ? -6.992 -24.312 -13.195 1 95.25 206 VAL A N 1
ATOM 1586 C CA . VAL A 1 206 ? -8.227 -24.953 -13.648 1 95.25 206 VAL A CA 1
ATOM 1587 C C . VAL A 1 206 ? -8.062 -25.438 -15.086 1 95.25 206 VAL A C 1
ATOM 1589 O O . VAL A 1 206 ? -7.668 -24.656 -15.961 1 95.25 206 VAL A O 1
ATOM 1592 N N . VAL A 1 207 ? -8.336 -26.688 -15.266 1 96.56 207 VAL A N 1
ATOM 1593 C CA . VAL A 1 207 ? -8.281 -27.281 -16.594 1 96.56 207 VAL A CA 1
ATOM 1594 C C . VAL A 1 207 ? -9.672 -27.734 -17.016 1 96.56 207 VAL A C 1
ATOM 1596 O O . VAL A 1 207 ? -10.18 -28.75 -16.516 1 96.56 207 VAL A O 1
ATOM 1599 N N . ASP A 1 208 ? -10.133 -27.047 -17.953 1 93.94 208 ASP A N 1
ATOM 1600 C CA . ASP A 1 208 ? -11.492 -27.328 -18.422 1 93.94 208 ASP A CA 1
ATOM 1601 C C . ASP A 1 208 ? -11.477 -28.344 -19.547 1 93.94 208 ASP A C 1
ATOM 1603 O O . ASP A 1 208 ? -10.414 -28.75 -20.016 1 93.94 208 ASP A O 1
ATOM 1607 N N . ARG A 1 209 ? -12.703 -28.75 -20 1 92 209 ARG A N 1
ATOM 1608 C CA . ARG A 1 209 ? -12.875 -29.781 -21.016 1 92 209 ARG A CA 1
ATOM 1609 C C . ARG A 1 209 ? -12.32 -29.312 -22.359 1 92 209 ARG A C 1
ATOM 1611 O O . ARG A 1 209 ? -11.812 -30.125 -23.141 1 92 209 ARG A O 1
ATOM 1618 N N . ALA A 1 210 ? -12.305 -28.094 -22.594 1 91.5 210 ALA A N 1
ATOM 1619 C CA . ALA A 1 210 ? -11.891 -27.547 -23.891 1 91.5 210 ALA A CA 1
ATOM 1620 C C . ALA A 1 210 ? -10.383 -27.312 -23.922 1 91.5 210 ALA A C 1
ATOM 1622 O O . ALA A 1 210 ? -9.836 -26.906 -24.953 1 91.5 210 ALA A O 1
ATOM 1623 N N . ALA A 1 211 ? -9.742 -27.562 -22.844 1 93.81 211 ALA A N 1
ATOM 1624 C CA . ALA A 1 211 ? -8.312 -27.281 -22.734 1 93.81 211 ALA A CA 1
ATOM 1625 C C . ALA A 1 211 ? -7.504 -28.25 -23.594 1 93.81 211 ALA A C 1
ATOM 1627 O O . ALA A 1 211 ? -7.93 -29.391 -23.828 1 93.81 211 ALA A O 1
ATOM 1628 N N . GLU A 1 212 ? -6.461 -27.734 -24.141 1 94.56 212 GLU A N 1
ATOM 1629 C CA . GLU A 1 212 ? -5.461 -28.625 -24.703 1 94.56 212 GLU A CA 1
ATOM 1630 C C . GLU A 1 212 ? -4.676 -29.344 -23.609 1 94.56 212 GLU A C 1
ATOM 1632 O O . GLU A 1 212 ? -3.791 -28.75 -22.984 1 94.56 212 GLU A O 1
ATOM 1637 N N . ILE A 1 213 ? -4.898 -30.594 -23.438 1 96.31 213 ILE A N 1
ATOM 1638 C CA . ILE A 1 213 ? -4.457 -31.359 -22.281 1 96.31 213 ILE A CA 1
ATOM 1639 C C . ILE A 1 213 ? -2.934 -31.375 -22.219 1 96.31 213 ILE A C 1
ATOM 1641 O O . ILE A 1 213 ? -2.348 -31.172 -21.156 1 96.31 213 ILE A O 1
ATOM 1645 N N . GLU A 1 214 ? -2.295 -31.547 -23.344 1 95.12 214 GLU A N 1
ATOM 1646 C CA . GLU A 1 214 ? -0.84 -31.656 -23.375 1 9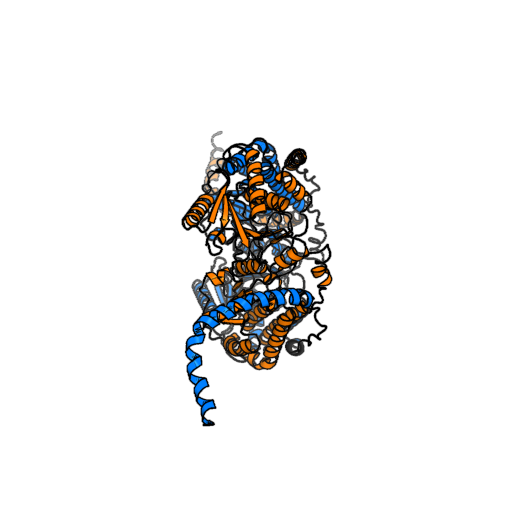5.12 214 GLU A CA 1
ATOM 1647 C C . GLU A 1 214 ? -0.173 -30.344 -22.984 1 95.12 214 GLU A C 1
ATOM 1649 O O . GLU A 1 214 ? 0.725 -30.328 -22.141 1 95.12 214 GLU A O 1
ATOM 1654 N N . SER A 1 215 ? -0.655 -29.359 -23.531 1 92.69 215 SER A N 1
ATOM 1655 C CA . SER A 1 215 ? -0.099 -28.047 -23.234 1 92.69 215 SER A CA 1
ATOM 1656 C C . SER A 1 215 ? -0.338 -27.672 -21.766 1 92.69 215 SER A C 1
ATOM 1658 O O . SER A 1 215 ? 0.547 -27.125 -21.109 1 92.69 215 SER A O 1
ATOM 1660 N N . ALA A 1 216 ? -1.477 -27.953 -21.281 1 95.75 216 ALA A N 1
ATOM 1661 C CA . ALA A 1 216 ? -1.814 -27.656 -19.891 1 95.75 216 ALA A CA 1
ATOM 1662 C C . ALA A 1 216 ? -0.927 -28.453 -18.922 1 95.75 216 ALA A C 1
ATOM 1664 O O . ALA A 1 216 ? -0.349 -27.891 -18 1 95.75 216 ALA A O 1
ATOM 1665 N N . ALA A 1 217 ? -0.812 -29.703 -19.219 1 96.44 217 ALA A N 1
ATOM 1666 C CA . ALA A 1 217 ? -0.014 -30.578 -18.359 1 96.44 217 ALA A CA 1
ATOM 1667 C C . ALA A 1 217 ? 1.446 -30.141 -18.344 1 96.44 217 ALA A C 1
ATOM 1669 O O . ALA A 1 217 ? 2.062 -30.062 -17.281 1 96.44 217 ALA A O 1
ATOM 1670 N N . GLU A 1 218 ? 1.95 -29.828 -19.484 1 93.19 218 GLU A N 1
ATOM 1671 C CA . GLU A 1 218 ? 3.338 -29.391 -19.578 1 93.19 218 GLU A CA 1
ATOM 1672 C C . GLU A 1 218 ? 3.566 -28.109 -18.781 1 93.19 218 GLU A C 1
ATOM 1674 O O . GLU A 1 218 ? 4.52 -28.016 -18 1 93.19 218 GLU A O 1
ATOM 1679 N N . SER A 1 219 ? 2.705 -27.203 -18.969 1 92.5 219 SER A N 1
ATOM 1680 C CA . SER A 1 219 ? 2.824 -25.906 -18.297 1 92.5 219 SER A CA 1
ATOM 1681 C C . SER A 1 219 ? 2.723 -26.047 -16.781 1 92.5 219 SER A C 1
ATOM 1683 O O . SER A 1 219 ? 3.535 -25.5 -16.047 1 92.5 219 SER A O 1
ATOM 1685 N N . ILE A 1 220 ? 1.825 -26.781 -16.312 1 96.25 220 ILE A N 1
ATOM 1686 C CA . ILE A 1 220 ? 1.537 -26.922 -14.898 1 96.25 220 ILE A CA 1
ATOM 1687 C C . ILE A 1 220 ? 2.662 -27.688 -14.219 1 96.25 220 ILE A C 1
ATOM 1689 O O . ILE A 1 220 ? 3.152 -27.297 -13.156 1 96.25 220 ILE A O 1
ATOM 1693 N N . VAL A 1 221 ? 3.098 -28.766 -14.852 1 94.25 221 VAL A N 1
ATOM 1694 C CA . VAL A 1 221 ? 4.16 -29.594 -14.281 1 94.25 221 VAL A CA 1
ATOM 1695 C C . VAL A 1 221 ? 5.457 -28.797 -14.211 1 94.25 221 VAL A C 1
ATOM 1697 O O . VAL A 1 221 ? 6.152 -28.797 -13.195 1 94.25 221 VAL A O 1
ATOM 1700 N N . THR A 1 222 ? 5.73 -28.109 -15.266 1 90.94 222 THR A N 1
ATOM 1701 C CA . THR A 1 222 ? 6.941 -27.297 -15.289 1 90.94 222 THR A CA 1
ATOM 1702 C C . THR A 1 222 ? 6.902 -26.234 -14.188 1 90.94 222 THR A C 1
ATOM 1704 O O . THR A 1 222 ? 7.875 -26.062 -13.445 1 90.94 222 THR A O 1
ATOM 1707 N N . ALA A 1 223 ? 5.781 -25.609 -14.078 1 93.38 223 ALA A N 1
ATOM 1708 C CA . ALA A 1 223 ? 5.641 -24.547 -13.086 1 93.38 223 ALA A CA 1
ATOM 1709 C C . ALA A 1 223 ? 5.727 -25.109 -11.664 1 93.38 223 ALA A C 1
ATOM 1711 O O . ALA A 1 223 ? 6.32 -24.5 -10.781 1 93.38 223 ALA A O 1
ATOM 1712 N N . ARG A 1 224 ? 5.195 -26.219 -11.438 1 93.69 224 ARG A N 1
ATOM 1713 C CA . ARG A 1 224 ? 5.133 -26.797 -10.102 1 93.69 224 ARG A CA 1
ATOM 1714 C C . ARG A 1 224 ? 6.496 -27.344 -9.68 1 93.69 224 ARG A C 1
ATOM 1716 O O . ARG A 1 224 ? 6.879 -27.234 -8.516 1 93.69 224 ARG A O 1
ATOM 1723 N N . PHE A 1 225 ? 7.23 -27.875 -10.562 1 90.75 225 PHE A N 1
ATOM 1724 C CA . PHE A 1 225 ? 8.414 -28.625 -10.172 1 90.75 225 PHE A CA 1
ATOM 1725 C C . PHE A 1 225 ? 9.672 -27.797 -10.367 1 90.75 225 PHE A C 1
ATOM 1727 O O . PHE A 1 225 ? 10.742 -28.125 -9.852 1 90.75 225 PHE A O 1
ATOM 1734 N N . SER A 1 226 ? 9.477 -26.688 -11.062 1 88.38 226 SER A N 1
ATOM 1735 C CA . SER A 1 226 ? 10.609 -25.766 -11.164 1 88.38 226 SER A CA 1
ATOM 1736 C C . SER A 1 226 ? 11.008 -25.219 -9.797 1 88.38 226 SER A C 1
ATOM 1738 O O . SER A 1 226 ? 10.156 -25.094 -8.906 1 88.38 226 SER A O 1
ATOM 1740 N N . PHE A 1 227 ? 12.336 -25 -9.625 1 88.44 227 PHE A N 1
ATOM 1741 C CA . PHE A 1 227 ? 12.891 -24.422 -8.398 1 88.44 227 PHE A CA 1
ATOM 1742 C C . PHE A 1 227 ? 12.508 -25.266 -7.188 1 88.44 227 PHE A C 1
ATOM 1744 O O . PHE A 1 227 ? 12.227 -24.734 -6.117 1 88.44 227 PHE A O 1
ATOM 1751 N N . GLN A 1 228 ? 12.305 -26.531 -7.457 1 85.44 228 GLN A N 1
ATOM 1752 C CA . GLN A 1 228 ? 12.031 -27.531 -6.434 1 85.44 228 GLN A CA 1
ATOM 1753 C C . GLN A 1 228 ? 10.648 -27.328 -5.812 1 85.44 228 GLN A C 1
ATOM 1755 O O . GLN A 1 228 ? 10.406 -27.734 -4.672 1 85.44 228 GLN A O 1
ATOM 1760 N N . GLY A 1 229 ? 9.836 -26.594 -6.516 1 87.19 229 GLY A N 1
ATOM 1761 C CA . GLY A 1 229 ? 8.469 -26.422 -6.066 1 87.19 229 GLY A CA 1
ATOM 1762 C C . GLY A 1 229 ? 8.336 -25.469 -4.898 1 87.19 229 GLY A C 1
ATOM 1763 O O . GLY A 1 229 ? 7.445 -25.609 -4.062 1 87.19 229 GLY A O 1
ATOM 1764 N N . THR A 1 230 ? 9.219 -24.5 -4.824 1 83.62 230 THR A N 1
ATOM 1765 C CA . THR A 1 230 ? 9.203 -23.609 -3.672 1 83.62 230 THR A CA 1
ATOM 1766 C C . THR A 1 230 ? 8.594 -22.266 -4.043 1 83.62 230 THR A C 1
ATOM 1768 O O . THR A 1 230 ? 8.375 -21.422 -3.172 1 83.62 230 THR A O 1
ATOM 1771 N N . SER A 1 231 ? 8.312 -22.109 -5.281 1 85.44 231 SER A N 1
ATOM 1772 C CA . SER A 1 231 ? 7.762 -20.828 -5.703 1 85.44 231 SER A CA 1
ATOM 1773 C C . SER A 1 231 ? 6.336 -20.641 -5.191 1 85.44 231 SER A C 1
ATOM 1775 O O . SER A 1 231 ? 5.523 -21.578 -5.258 1 85.44 231 SER A O 1
ATOM 1777 N N . ALA A 1 232 ? 6.039 -19.453 -4.762 1 82.06 232 ALA A N 1
ATOM 1778 C CA . ALA A 1 232 ? 4.684 -19.125 -4.324 1 82.06 232 ALA A CA 1
ATOM 1779 C C . ALA A 1 232 ? 3.715 -19.125 -5.504 1 82.06 232 ALA A C 1
ATOM 1781 O O . ALA A 1 232 ? 2.508 -19.312 -5.324 1 82.06 232 ALA A O 1
ATOM 1782 N N . TYR A 1 233 ? 4.238 -19 -6.711 1 84.12 233 TYR A N 1
ATOM 1783 C CA . TYR A 1 233 ? 3.381 -18.906 -7.887 1 84.12 233 TYR A CA 1
ATOM 1784 C C . TYR A 1 233 ? 3.182 -20.266 -8.531 1 84.12 233 TYR A C 1
ATOM 1786 O O . TYR A 1 233 ? 2.482 -20.391 -9.539 1 84.12 233 TYR A O 1
ATOM 1794 N N . SER A 1 234 ? 3.736 -21.219 -7.941 1 90.94 234 SER A N 1
ATOM 1795 C CA . SER A 1 234 ? 3.498 -22.578 -8.438 1 90.94 234 SER A CA 1
ATOM 1796 C C . SER A 1 234 ? 2.113 -23.078 -8.039 1 90.94 234 SER A C 1
ATOM 1798 O O . SER A 1 234 ? 1.674 -22.859 -6.906 1 90.94 234 SER A O 1
ATOM 1800 N N . PRO A 1 235 ? 1.476 -23.672 -8.945 1 94.75 235 PRO A N 1
ATOM 1801 C CA . PRO A 1 235 ? 0.133 -24.156 -8.594 1 94.75 235 PRO A CA 1
ATOM 1802 C C . PRO A 1 235 ? 0.146 -25.203 -7.484 1 94.75 235 PRO A C 1
ATOM 1804 O O . PRO A 1 235 ? 0.915 -26.156 -7.547 1 94.75 235 PRO A O 1
ATOM 1807 N N . ASP A 1 236 ? -0.698 -25.047 -6.559 1 93.31 236 ASP A N 1
ATOM 1808 C CA . ASP A 1 236 ? -0.84 -25.984 -5.449 1 93.31 236 ASP A CA 1
ATOM 1809 C C . ASP A 1 236 ? -1.86 -27.078 -5.777 1 93.31 236 ASP A C 1
ATOM 1811 O O . ASP A 1 236 ? -1.658 -28.234 -5.445 1 93.31 236 ASP A O 1
ATOM 1815 N N . LEU A 1 237 ? -2.881 -26.625 -6.371 1 95.38 237 LEU A N 1
ATOM 1816 C CA . LEU A 1 237 ? -4.023 -27.484 -6.699 1 95.38 237 LEU A CA 1
ATOM 1817 C C . LEU A 1 237 ? -4.453 -27.281 -8.148 1 95.38 237 LEU A C 1
ATOM 1819 O O . LEU A 1 237 ? -4.504 -26.141 -8.633 1 95.38 237 LEU A O 1
ATOM 1823 N N . VAL A 1 238 ? -4.68 -28.391 -8.773 1 96.94 238 VAL A N 1
ATOM 1824 C CA . VAL A 1 238 ? -5.258 -28.359 -10.109 1 96.94 238 VAL A CA 1
ATOM 1825 C C . VAL A 1 238 ? -6.68 -28.906 -10.078 1 96.94 238 VAL A C 1
ATOM 1827 O O . VAL A 1 238 ? -6.898 -30.047 -9.633 1 96.94 238 VAL A O 1
ATOM 1830 N N . ILE A 1 239 ? -7.59 -28.078 -10.484 1 96.31 239 ILE A N 1
ATOM 1831 C CA . ILE A 1 239 ? -8.969 -28.516 -10.633 1 96.31 239 ILE A CA 1
ATOM 1832 C C . ILE A 1 239 ? -9.242 -28.859 -12.094 1 96.31 239 ILE A C 1
ATOM 1834 O O . ILE A 1 239 ? -9.18 -28 -12.977 1 96.31 239 ILE A O 1
ATOM 1838 N N . VAL A 1 240 ? -9.539 -30.109 -12.328 1 96.5 240 VAL A N 1
ATOM 1839 C CA . VAL A 1 240 ? -9.68 -30.594 -13.695 1 96.5 240 VAL A CA 1
ATOM 1840 C C . VAL A 1 240 ? -11.086 -31.172 -13.898 1 96.5 240 VAL A C 1
ATOM 1842 O O . VAL A 1 240 ? -11.648 -31.781 -12.992 1 96.5 240 VAL A O 1
ATOM 1845 N N . ASN A 1 241 ? -11.586 -30.906 -15.07 1 94.62 241 ASN A N 1
ATOM 1846 C CA . ASN A 1 241 ? -12.852 -31.531 -15.422 1 94.62 241 ASN A CA 1
ATOM 1847 C C . ASN A 1 241 ? -12.758 -33.062 -15.367 1 94.62 241 ASN A C 1
ATOM 1849 O O . ASN A 1 241 ? -11.812 -33.625 -15.891 1 94.62 241 ASN A O 1
ATOM 1853 N N . GLU A 1 242 ? -13.844 -33.688 -14.875 1 93.25 242 GLU A N 1
ATOM 1854 C CA . GLU A 1 242 ? -13.82 -35.125 -14.602 1 93.25 242 GLU A CA 1
ATOM 1855 C C . GLU A 1 242 ? -13.703 -35.938 -15.891 1 93.25 242 GLU A C 1
ATOM 1857 O O . GLU A 1 242 ? -13.102 -37 -15.898 1 93.25 242 GLU A O 1
ATOM 1862 N N . PHE A 1 243 ? -14.164 -35.469 -16.969 1 93.12 243 PHE A N 1
ATOM 1863 C CA . PHE A 1 243 ? -14.195 -36.188 -18.234 1 93.12 243 PHE A CA 1
ATOM 1864 C C . PHE A 1 243 ? -12.797 -36.312 -18.828 1 93.12 243 PHE A C 1
ATOM 1866 O O . PHE A 1 243 ? -12.531 -37.219 -19.625 1 93.12 243 PHE A O 1
ATOM 1873 N N . ILE A 1 244 ? -11.914 -35.438 -18.453 1 95.75 244 ILE A N 1
ATOM 1874 C CA . ILE A 1 244 ? -10.578 -35.469 -19.047 1 95.75 244 ILE A CA 1
ATOM 1875 C C . ILE A 1 244 ? -9.539 -35.719 -17.953 1 95.75 244 ILE A C 1
ATOM 1877 O O . ILE A 1 244 ? -8.336 -35.688 -18.203 1 95.75 244 ILE A O 1
ATOM 1881 N N . LYS A 1 245 ? -9.914 -35.969 -16.781 1 96.38 245 LYS A N 1
ATOM 1882 C CA . LYS A 1 245 ? -9.016 -36.062 -15.633 1 96.38 245 LYS A CA 1
ATOM 1883 C C . LYS A 1 245 ? -7.992 -37.188 -15.828 1 96.38 245 LYS A C 1
ATOM 1885 O O . LYS A 1 245 ? -6.797 -37 -15.602 1 96.38 245 LYS A O 1
ATOM 1890 N N . SER A 1 246 ? -8.492 -38.344 -16.297 1 95.88 246 SER A N 1
ATOM 1891 C CA . SER A 1 246 ? -7.594 -39.469 -16.469 1 95.88 246 SER A CA 1
ATOM 1892 C C . SER A 1 246 ? -6.512 -39.188 -17.5 1 95.88 246 SER A C 1
ATOM 1894 O O . SER A 1 246 ? -5.332 -39.438 -17.266 1 95.88 246 SER A O 1
ATOM 1896 N N . ASP A 1 247 ? -6.918 -38.594 -18.609 1 97.12 247 ASP A N 1
ATOM 1897 C CA . ASP A 1 247 ? -5.965 -38.25 -19.656 1 97.12 247 ASP A CA 1
ATOM 1898 C C . ASP A 1 247 ? -4.977 -37.188 -19.156 1 97.12 247 ASP A C 1
ATOM 1900 O O . ASP A 1 247 ? -3.791 -37.25 -19.484 1 97.12 247 ASP A O 1
ATOM 1904 N N . PHE A 1 248 ? -5.512 -36.344 -18.422 1 97.44 248 PHE A N 1
ATOM 1905 C CA . PHE A 1 248 ? -4.68 -35.281 -17.891 1 97.44 248 PHE A CA 1
ATOM 1906 C C . PHE A 1 248 ? -3.643 -35.844 -16.922 1 97.44 248 PHE A C 1
ATOM 1908 O O . PHE A 1 248 ? -2.473 -35.438 -16.969 1 97.44 248 PHE A O 1
ATOM 1915 N N . ILE A 1 249 ? -4.027 -36.656 -16.016 1 96.81 249 ILE A N 1
ATOM 1916 C CA . ILE A 1 249 ? -3.117 -37.25 -15.055 1 96.81 249 ILE A CA 1
ATOM 1917 C C . ILE A 1 249 ? -2.018 -38 -15.789 1 96.81 249 ILE A C 1
ATOM 1919 O O . ILE A 1 249 ? -0.847 -37.938 -15.406 1 96.81 249 ILE A O 1
ATOM 1923 N N . GLU A 1 250 ? -2.424 -38.719 -16.797 1 96.5 250 GLU A N 1
ATOM 1924 C CA . GLU A 1 250 ? -1.444 -39.438 -17.594 1 96.5 250 GLU A CA 1
ATOM 1925 C C . GLU A 1 250 ? -0.44 -38.5 -18.25 1 96.5 250 GLU A C 1
ATOM 1927 O O . GLU A 1 250 ? 0.766 -38.75 -18.219 1 96.5 250 GLU A O 1
ATOM 1932 N N . ALA A 1 251 ? -0.965 -37.469 -18.766 1 97.19 251 ALA A N 1
ATOM 1933 C CA . ALA A 1 251 ? -0.096 -36.469 -19.375 1 97.19 251 ALA A CA 1
ATOM 1934 C C . ALA A 1 251 ? 0.848 -35.844 -18.344 1 97.19 251 ALA A C 1
ATOM 1936 O O . ALA A 1 251 ? 2.045 -35.688 -18.609 1 97.19 251 ALA A O 1
ATOM 1937 N N . CYS A 1 252 ? 0.355 -35.5 -17.172 1 96.81 252 CYS A N 1
ATOM 1938 C CA . CYS A 1 252 ? 1.179 -34.938 -16.109 1 96.81 252 CYS A CA 1
ATOM 1939 C C . CYS A 1 252 ? 2.289 -35.875 -15.711 1 96.81 252 CYS A C 1
ATOM 1941 O O . CYS A 1 252 ? 3.426 -35.469 -15.484 1 96.81 252 CYS A O 1
ATOM 1943 N N . THR A 1 253 ? 1.927 -37.125 -15.641 1 95 253 THR A N 1
ATOM 1944 C CA . THR A 1 253 ? 2.904 -38.156 -15.266 1 95 253 THR A CA 1
ATOM 1945 C C . THR A 1 253 ? 4.02 -38.25 -16.312 1 95 253 THR A C 1
ATOM 1947 O O . THR A 1 253 ? 5.199 -38.312 -15.953 1 95 253 THR A O 1
ATOM 1950 N N . ARG A 1 254 ? 3.641 -38.219 -17.5 1 94.56 254 ARG A N 1
ATOM 1951 C CA . ARG A 1 254 ? 4.617 -38.281 -18.578 1 94.56 254 ARG A CA 1
ATOM 1952 C C . ARG A 1 254 ? 5.543 -37.062 -18.547 1 94.56 254 ARG A C 1
ATOM 1954 O O . ARG A 1 254 ? 6.766 -37.188 -18.625 1 94.56 254 ARG A O 1
ATOM 1961 N N . TYR A 1 255 ? 5 -35.938 -18.391 1 92.31 255 TYR A N 1
ATOM 1962 C CA . TYR A 1 255 ? 5.801 -34.719 -18.391 1 92.31 255 TYR A CA 1
ATOM 1963 C C . TYR A 1 255 ? 6.648 -34.625 -17.141 1 92.31 255 TYR A C 1
ATOM 1965 O O . TYR A 1 255 ? 7.77 -34.125 -17.172 1 92.31 255 TYR A O 1
ATOM 1973 N N . ALA A 1 256 ? 6.121 -35.031 -16.031 1 92.19 256 ALA A N 1
ATOM 1974 C CA . ALA A 1 256 ? 6.902 -35.062 -14.805 1 92.19 256 ALA A CA 1
ATOM 1975 C C . ALA A 1 256 ? 8.117 -35.969 -14.938 1 92.19 256 ALA A C 1
ATOM 1977 O O . ALA A 1 256 ? 9.227 -35.594 -14.531 1 92.19 256 ALA A O 1
ATOM 1978 N N . SER A 1 257 ? 7.898 -37.125 -15.531 1 89.12 257 SER A N 1
ATOM 1979 C CA . SER A 1 257 ? 8.992 -38.062 -15.742 1 89.12 257 SER A CA 1
ATOM 1980 C C . SER A 1 257 ? 10.055 -37.469 -16.672 1 89.12 257 SER A C 1
ATOM 1982 O O . SER A 1 257 ? 11.25 -37.594 -16.406 1 89.12 257 SER A O 1
ATOM 1984 N N . LYS A 1 258 ? 9.609 -36.812 -17.656 1 85.81 258 LYS A N 1
ATOM 1985 C CA . LYS A 1 258 ? 10.531 -36.156 -18.578 1 85.81 258 LYS A CA 1
ATOM 1986 C C . LYS A 1 258 ? 11.312 -35.031 -17.891 1 85.81 258 LYS A C 1
ATOM 1988 O O . LYS A 1 258 ? 12.516 -34.906 -18.125 1 85.81 258 LYS A O 1
ATOM 1993 N N . PHE A 1 259 ? 10.664 -34.375 -17.078 1 85 259 PHE A N 1
ATOM 1994 C CA . PHE A 1 259 ? 11.273 -33.25 -16.359 1 85 259 PHE A CA 1
ATOM 1995 C C . PHE A 1 259 ? 12.422 -33.75 -15.484 1 85 259 PHE A C 1
ATOM 1997 O O . PHE A 1 259 ? 13.492 -33.125 -15.469 1 85 259 PHE A O 1
ATOM 2004 N N . PHE A 1 260 ? 12.336 -34.75 -14.805 1 83.88 260 PHE A N 1
ATOM 2005 C CA . PHE A 1 260 ? 13.328 -35.188 -13.836 1 83.88 260 PHE A CA 1
ATOM 2006 C C . PHE A 1 260 ? 14.336 -36.125 -14.5 1 83.88 260 PHE A C 1
ATOM 2008 O O . PHE A 1 260 ? 15.422 -36.375 -13.961 1 83.88 260 PHE A O 1
ATOM 2015 N N . SER A 1 261 ? 13.969 -36.719 -15.539 1 76.25 261 SER A N 1
ATOM 2016 C CA . SER A 1 261 ? 14.977 -37.469 -16.281 1 76.25 261 SER A CA 1
ATOM 2017 C C . SER A 1 261 ? 16.047 -36.531 -16.844 1 76.25 261 SER A C 1
ATOM 2019 O O . SER A 1 261 ? 17.219 -36.906 -16.906 1 76.25 261 SER A O 1
ATOM 2021 N N . SER A 1 262 ? 15.617 -35.5 -17.266 1 65.38 262 SER A N 1
ATOM 2022 C CA . SER A 1 262 ? 16.547 -34.5 -17.812 1 65.38 262 SER A CA 1
ATOM 2023 C C . SER A 1 262 ? 17.312 -33.781 -16.688 1 65.38 262 SER A C 1
ATOM 2025 O O . SER A 1 262 ? 18.422 -33.281 -16.906 1 65.38 262 SER A O 1
ATOM 2027 N N . ASN A 1 263 ? 16.641 -33.75 -15.562 1 58 263 ASN A N 1
ATOM 2028 C CA . ASN A 1 263 ? 17.203 -33 -14.445 1 58 263 ASN A CA 1
ATOM 2029 C C . ASN A 1 263 ? 17.672 -33.938 -13.328 1 58 263 ASN A C 1
ATOM 2031 O O . ASN A 1 263 ? 16.875 -34.656 -12.727 1 58 263 ASN A O 1
ATOM 2035 N N . SER A 1 264 ? 18.703 -34.844 -13.5 1 52.06 264 SER A N 1
ATOM 2036 C CA . SER A 1 264 ? 19.219 -35.969 -12.719 1 52.06 264 SER A CA 1
ATOM 2037 C C . SER A 1 264 ? 18.719 -35.906 -11.281 1 52.06 264 SER A C 1
ATOM 2039 O O . SER A 1 264 ? 17.938 -36.781 -10.859 1 52.06 264 SER A O 1
ATOM 2041 N N . SER A 1 265 ? 19.828 -36.094 -10.156 1 45.88 265 SER A N 1
ATOM 2042 C CA . SER A 1 265 ? 19.938 -36.594 -8.797 1 45.88 265 SER A CA 1
ATOM 2043 C C . SER A 1 265 ? 19.312 -35.656 -7.793 1 45.88 265 SER A C 1
ATOM 2045 O O . SER A 1 265 ? 20 -35.062 -6.973 1 45.88 265 SER A O 1
ATOM 2047 N N . SER A 1 266 ? 18.391 -34.906 -8.062 1 45.22 266 SER A N 1
ATOM 2048 C CA . SER A 1 266 ? 18.281 -33.844 -7.082 1 45.22 266 SER A CA 1
ATOM 2049 C C . SER A 1 266 ? 17.609 -34.312 -5.797 1 45.22 266 SER A C 1
ATOM 2051 O O . SER A 1 266 ? 16.453 -34.719 -5.812 1 45.22 266 SER A O 1
ATOM 2053 N N . GLN A 1 267 ? 18.359 -35.031 -5.004 1 45.25 267 GLN A N 1
ATOM 2054 C CA . GLN A 1 267 ? 17.875 -35.094 -3.627 1 45.25 267 GLN A CA 1
ATOM 2055 C C . GLN A 1 267 ? 17.484 -33.719 -3.127 1 45.25 267 GLN A C 1
ATOM 2057 O O . GLN A 1 267 ? 18.312 -32.781 -3.094 1 45.25 267 GLN A O 1
ATOM 2062 N N . GLY A 1 268 ? 16.422 -33.312 -3.428 1 49.47 268 GLY A N 1
ATOM 2063 C CA . GLY A 1 268 ? 15.875 -32.031 -3.037 1 49.47 268 GLY A CA 1
ATOM 2064 C C . GLY A 1 268 ? 16.172 -31.656 -1.592 1 49.47 268 GLY A C 1
ATOM 2065 O O . GLY A 1 268 ? 16.203 -32.531 -0.725 1 49.47 268 GLY A O 1
ATOM 2066 N N . ARG A 1 269 ? 16.938 -30.719 -1.293 1 48.59 269 ARG A N 1
ATOM 2067 C CA . ARG A 1 269 ? 17.031 -30.203 0.065 1 48.59 269 ARG A CA 1
ATOM 2068 C C . ARG A 1 269 ? 15.641 -29.938 0.644 1 48.59 269 ARG A C 1
ATOM 2070 O O . ARG A 1 269 ? 14.812 -29.266 0.008 1 48.59 269 ARG A O 1
ATOM 2077 N N . GLN A 1 270 ? 15.328 -30.828 1.588 1 45.38 270 GLN A N 1
ATOM 2078 C CA . GLN A 1 270 ? 14.094 -30.766 2.357 1 45.38 270 GLN A CA 1
ATOM 2079 C C . GLN A 1 270 ? 13.953 -29.422 3.07 1 45.38 270 GLN A C 1
ATOM 2081 O O . GLN A 1 270 ? 14.734 -29.109 3.975 1 45.38 270 GLN A O 1
ATOM 2086 N N . ASN A 1 271 ? 13.492 -28.438 2.402 1 51.31 271 ASN A N 1
ATOM 2087 C CA . ASN A 1 271 ? 13.094 -27.25 3.143 1 51.31 271 ASN A CA 1
ATOM 2088 C C . ASN A 1 271 ? 11.906 -27.531 4.059 1 51.31 271 ASN A C 1
ATOM 2090 O O . ASN A 1 271 ? 11.156 -28.484 3.834 1 51.31 271 ASN A O 1
ATOM 2094 N N . ASP A 1 272 ? 11.914 -26.953 5.23 1 51.44 272 ASP A N 1
ATOM 2095 C CA . ASP A 1 272 ? 10.914 -27.125 6.277 1 51.44 272 ASP A CA 1
ATOM 2096 C C . ASP A 1 272 ? 9.508 -27.188 5.688 1 51.44 272 ASP A C 1
ATOM 2098 O O . ASP A 1 272 ? 8.68 -28 6.109 1 51.44 272 ASP A O 1
ATOM 2102 N N . GLY A 1 273 ? 9.281 -26.484 4.715 1 60.47 273 GLY A N 1
ATOM 2103 C CA . GLY A 1 273 ? 7.938 -26.516 4.172 1 60.47 273 GLY A CA 1
ATOM 2104 C C . GLY A 1 273 ? 7.613 -27.812 3.459 1 60.47 273 GLY A C 1
ATOM 2105 O O . GLY A 1 273 ? 6.457 -28.234 3.418 1 60.47 273 GLY A O 1
ATOM 2106 N N . VAL A 1 274 ? 8.586 -28.516 3.184 1 76.25 274 VAL A N 1
ATOM 2107 C CA . VAL A 1 274 ? 8.398 -29.766 2.436 1 76.25 274 VAL A CA 1
ATOM 2108 C C . VAL A 1 274 ? 8.016 -30.891 3.391 1 76.25 274 VAL A C 1
ATOM 2110 O O . VAL A 1 274 ? 7.168 -31.719 3.064 1 76.25 274 VAL A O 1
ATOM 2113 N N . SER A 1 275 ? 8.523 -30.734 4.547 1 79.38 275 SER A N 1
A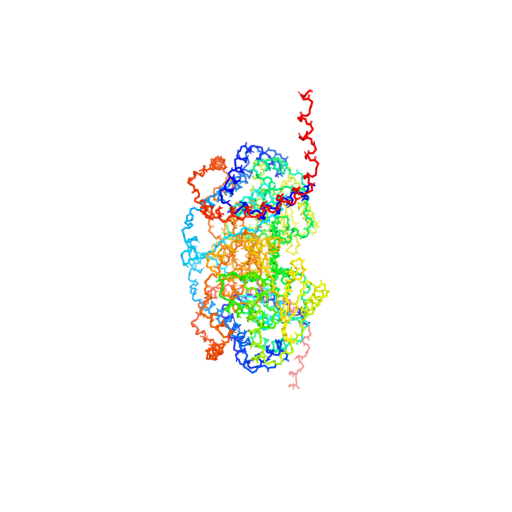TOM 2114 C CA . SER A 1 275 ? 8.211 -31.75 5.535 1 79.38 275 SER A CA 1
ATOM 2115 C C . SER A 1 275 ? 6.742 -31.688 5.953 1 79.38 275 SER A C 1
ATOM 2117 O O . SER A 1 275 ? 6.082 -32.719 6.094 1 79.38 275 SER A O 1
ATOM 2119 N N . ALA A 1 276 ? 6.266 -30.531 6.094 1 82.69 276 ALA A N 1
ATOM 2120 C CA . ALA A 1 276 ? 4.863 -30.344 6.461 1 82.69 276 ALA A CA 1
ATOM 2121 C C . ALA A 1 276 ? 3.938 -30.859 5.359 1 82.69 276 ALA A C 1
ATOM 2123 O O . ALA A 1 276 ? 2.92 -31.5 5.645 1 82.69 276 ALA A O 1
ATOM 2124 N N . THR A 1 277 ? 4.316 -30.609 4.211 1 88.12 277 THR A N 1
ATOM 2125 C CA . THR A 1 277 ? 3.525 -31.078 3.076 1 88.12 277 THR A CA 1
ATOM 2126 C C . THR A 1 277 ? 3.521 -32.594 3.01 1 88.12 277 THR A C 1
ATOM 2128 O O . THR A 1 277 ? 2.467 -33.219 2.84 1 88.12 277 THR A O 1
ATOM 2131 N N . LYS A 1 278 ? 4.637 -33.156 3.193 1 87.75 278 LYS A N 1
ATOM 2132 C CA . LYS A 1 278 ? 4.75 -34.594 3.148 1 87.75 278 LYS A CA 1
ATOM 2133 C C . LYS A 1 278 ? 3.904 -35.25 4.238 1 87.75 278 LYS A C 1
ATOM 2135 O O . LYS A 1 278 ? 3.209 -36.25 3.982 1 87.75 278 LYS A O 1
ATOM 2140 N N . LYS A 1 279 ? 3.998 -34.688 5.34 1 89.88 279 LYS A N 1
ATOM 2141 C CA . LYS A 1 279 ? 3.211 -35.219 6.453 1 89.88 279 LYS A CA 1
ATOM 2142 C C . LYS A 1 279 ? 1.716 -35.094 6.172 1 89.88 279 LYS A C 1
ATOM 2144 O O . LYS A 1 279 ? 0.957 -36.062 6.418 1 89.88 279 LYS A O 1
ATOM 2149 N N . ALA A 1 280 ? 1.344 -34 5.68 1 92.25 280 ALA A N 1
ATOM 2150 C CA . ALA A 1 280 ? -0.067 -33.781 5.379 1 92.25 280 ALA A CA 1
ATOM 2151 C C . ALA A 1 280 ? -0.563 -34.75 4.305 1 92.25 280 ALA A C 1
ATOM 2153 O O . ALA A 1 280 ? -1.674 -35.281 4.398 1 92.25 280 ALA A O 1
ATOM 2154 N N . LEU A 1 281 ? 0.234 -34.969 3.354 1 92.69 281 LEU A N 1
ATOM 2155 C CA . LEU A 1 281 ? -0.136 -35.906 2.281 1 92.69 281 LEU A CA 1
ATOM 2156 C C . LEU A 1 281 ? -0.234 -37.344 2.799 1 92.69 281 LEU A C 1
ATOM 2158 O O . LEU A 1 281 ? -1.154 -38.062 2.436 1 92.69 281 LEU A O 1
ATOM 2162 N N . LYS A 1 282 ? 0.693 -37.656 3.619 1 93.06 282 LYS A N 1
ATOM 2163 C CA . LYS A 1 282 ? 0.666 -39 4.203 1 93.06 282 LYS A CA 1
ATOM 2164 C C . LYS A 1 282 ? -0.583 -39.188 5.055 1 93.06 282 LYS A C 1
ATOM 2166 O O . LYS A 1 282 ? -1.229 -40.25 4.98 1 93.06 282 LYS A O 1
ATOM 2171 N N . ASP A 1 283 ? -0.875 -38.25 5.793 1 94.25 283 ASP A N 1
ATOM 2172 C CA . ASP A 1 283 ? -2.072 -38.312 6.629 1 94.25 283 ASP A CA 1
ATOM 2173 C C . ASP A 1 283 ? -3.332 -38.438 5.773 1 94.25 283 ASP A C 1
ATOM 2175 O O . ASP A 1 283 ? -4.223 -39.25 6.082 1 94.25 283 ASP A O 1
ATOM 2179 N N . ALA A 1 284 ? -3.4 -37.688 4.762 1 94.75 284 ALA A N 1
ATOM 2180 C CA . ALA A 1 284 ? -4.559 -37.719 3.873 1 94.75 284 ALA A CA 1
ATOM 2181 C C . ALA A 1 284 ? -4.645 -39.062 3.15 1 94.75 284 ALA A C 1
ATOM 2183 O O . ALA A 1 284 ? -5.738 -39.594 2.914 1 94.75 284 ALA A O 1
ATOM 2184 N N . GLU A 1 285 ? -3.52 -39.562 2.801 1 94.31 285 GLU A N 1
ATOM 2185 C CA . GLU A 1 285 ? -3.48 -40.875 2.145 1 94.31 285 GLU A CA 1
ATOM 2186 C C . GLU A 1 285 ? -3.949 -42 3.084 1 94.31 285 GLU A C 1
ATOM 2188 O O . GLU A 1 285 ? -4.699 -42.875 2.678 1 94.31 285 GLU A O 1
ATOM 2193 N N . ASN A 1 286 ? -3.52 -41.906 4.301 1 94.44 286 ASN A N 1
ATOM 2194 C CA . ASN A 1 286 ? -3.941 -42.875 5.305 1 94.44 286 ASN A CA 1
ATOM 2195 C C . ASN A 1 286 ? -5.453 -42.812 5.52 1 94.44 286 ASN A C 1
ATOM 2197 O O . ASN A 1 286 ? -6.07 -43.875 5.789 1 94.44 286 ASN A O 1
ATOM 2201 N N . LYS A 1 287 ? -5.969 -41.719 5.375 1 94.94 287 LYS A N 1
ATOM 2202 C CA . LYS A 1 287 ? -7.41 -41.562 5.535 1 94.94 287 LYS A CA 1
ATOM 2203 C C . LYS A 1 287 ? -8.148 -41.844 4.23 1 94.94 287 LYS A C 1
ATOM 2205 O O . LYS A 1 287 ? -9.352 -41.594 4.121 1 94.94 287 LYS A O 1
ATOM 2210 N N . LYS A 1 288 ? -7.492 -42.219 3.209 1 94.5 288 LYS A N 1
ATOM 2211 C CA . LYS A 1 288 ? -8.023 -42.562 1.894 1 94.5 288 LYS A CA 1
ATOM 2212 C C . LYS A 1 288 ? -8.695 -41.375 1.235 1 94.5 288 LYS A C 1
ATOM 2214 O O . LYS A 1 288 ? -9.711 -41.5 0.549 1 94.5 288 LYS A O 1
ATOM 2219 N N . GLN A 1 289 ? -8.148 -40.219 1.515 1 95.25 289 GLN A N 1
ATOM 2220 C CA . GLN A 1 289 ? -8.688 -39 0.93 1 95.25 289 GLN A CA 1
ATOM 2221 C C . GLN A 1 289 ? -7.98 -38.656 -0.38 1 95.25 289 GLN A C 1
ATOM 2223 O O . GLN A 1 289 ? -8.508 -37.906 -1.195 1 95.25 289 GLN A O 1
ATOM 2228 N N . ILE A 1 290 ? -6.824 -39.125 -0.466 1 95.12 290 ILE A N 1
ATOM 2229 C CA . ILE A 1 290 ? -6.055 -38.906 -1.688 1 95.12 290 ILE A CA 1
ATOM 2230 C C . ILE A 1 290 ? -5.383 -40.219 -2.102 1 95.12 290 ILE A C 1
ATOM 2232 O O . ILE A 1 290 ? -5.273 -41.156 -1.298 1 95.12 290 ILE A O 1
ATOM 2236 N N . SER A 1 291 ? -5.062 -40.375 -3.332 1 95.25 291 SER A N 1
ATOM 2237 C CA . SER A 1 291 ? -4.219 -41.406 -3.877 1 95.25 291 SER A CA 1
ATOM 2238 C C . SER A 1 291 ? -2.955 -40.844 -4.512 1 95.25 291 SER A C 1
ATOM 2240 O O . SER A 1 291 ? -3.031 -40 -5.395 1 95.25 291 SER A O 1
ATOM 2242 N N . THR A 1 292 ? -1.849 -41.281 -4.004 1 93.88 292 THR A N 1
ATOM 2243 C CA . THR A 1 292 ? -0.592 -40.719 -4.48 1 93.88 292 THR A CA 1
ATOM 2244 C C . THR A 1 292 ? 0.068 -41.625 -5.496 1 93.88 292 THR A C 1
ATOM 2246 O O . THR A 1 292 ? -0.069 -42.875 -5.41 1 93.88 292 THR A O 1
ATOM 2249 N N . PHE A 1 293 ? 0.667 -41.125 -6.461 1 90.75 293 PHE A N 1
ATOM 2250 C CA . PHE A 1 293 ? 1.472 -41.844 -7.434 1 90.75 293 PHE A CA 1
ATOM 2251 C C . PHE A 1 293 ? 2.625 -41 -7.934 1 90.75 293 PHE A C 1
ATOM 2253 O O . PHE A 1 293 ? 2.668 -39.781 -7.672 1 90.75 293 PHE A O 1
ATOM 2260 N N . GLY A 1 294 ? 3.611 -41.594 -8.555 1 89.19 294 GLY A N 1
ATOM 2261 C CA . GLY A 1 294 ? 4.809 -40.875 -9 1 89.19 294 GLY A CA 1
ATOM 2262 C C . GLY A 1 294 ? 6.09 -41.625 -8.672 1 89.19 294 GLY A C 1
ATOM 2263 O O . GLY A 1 294 ? 6.125 -42.875 -8.719 1 89.19 294 GLY A O 1
ATOM 2264 N N . SER A 1 295 ? 7.148 -40.844 -8.477 1 83.81 295 SER A N 1
ATOM 2265 C CA . SER A 1 295 ? 8.469 -41.375 -8.172 1 83.81 295 SER A CA 1
ATOM 2266 C C . SER A 1 295 ? 9.047 -40.75 -6.906 1 83.81 295 SER A C 1
ATOM 2268 O O . SER A 1 295 ? 8.328 -40.094 -6.152 1 83.81 295 SER A O 1
ATOM 2270 N N . ASN A 1 296 ? 10.289 -41.062 -6.594 1 80.12 296 ASN A N 1
ATOM 2271 C CA . ASN A 1 296 ? 10.984 -40.469 -5.445 1 80.12 296 ASN A CA 1
ATOM 2272 C C . ASN A 1 296 ? 11.211 -38.969 -5.617 1 80.12 296 ASN A C 1
ATOM 2274 O O . ASN A 1 296 ? 11.383 -38.25 -4.633 1 80.12 296 ASN A O 1
ATOM 2278 N N . ASN A 1 297 ? 11.078 -38.594 -6.875 1 83.31 297 ASN A N 1
ATOM 2279 C CA . ASN A 1 297 ? 11.414 -37.188 -7.152 1 83.31 297 ASN A CA 1
ATOM 2280 C C . ASN A 1 297 ? 10.172 -36.312 -7.133 1 83.31 297 ASN A C 1
ATOM 2282 O O . ASN A 1 297 ? 10.266 -35.094 -6.914 1 83.31 297 ASN A O 1
ATOM 2286 N N . PHE A 1 298 ? 9.086 -36.906 -7.453 1 90.19 298 PHE A N 1
ATOM 2287 C CA . PHE A 1 298 ? 7.859 -36.125 -7.488 1 90.19 298 PHE A CA 1
ATOM 2288 C C . PHE A 1 298 ? 6.664 -36.938 -7.039 1 90.19 298 PHE A C 1
ATOM 2290 O O . PHE A 1 298 ? 6.707 -38.188 -7.094 1 90.19 298 PHE A O 1
ATOM 2297 N N . VAL A 1 299 ? 5.648 -36.281 -6.539 1 93.5 299 VAL A N 1
ATOM 2298 C CA . VAL A 1 299 ? 4.426 -36.938 -6.105 1 93.5 299 VAL A CA 1
ATOM 2299 C C . VAL A 1 299 ? 3.213 -36.25 -6.723 1 93.5 299 VAL A C 1
ATOM 2301 O O . VAL A 1 299 ? 3.076 -35.031 -6.633 1 93.5 299 VAL A O 1
ATOM 2304 N N . LEU A 1 300 ? 2.5 -37 -7.43 1 95.62 300 LEU A N 1
ATOM 2305 C CA . LEU A 1 300 ? 1.17 -36.562 -7.852 1 95.62 300 LEU A CA 1
ATOM 2306 C C . LEU A 1 300 ? 0.094 -37.188 -6.961 1 95.62 300 LEU A C 1
ATOM 2308 O O . LEU A 1 300 ? 0.181 -38.344 -6.59 1 95.62 300 LEU A O 1
ATOM 2312 N N . ALA A 1 301 ? -0.818 -36.344 -6.574 1 96.38 301 ALA A N 1
ATOM 2313 C CA . ALA A 1 301 ? -1.881 -36.812 -5.688 1 96.38 301 ALA A CA 1
ATOM 2314 C C . ALA A 1 301 ? -3.256 -36.562 -6.305 1 96.38 301 ALA A C 1
ATOM 2316 O O . ALA A 1 301 ? -3.598 -35.438 -6.645 1 96.38 301 ALA A O 1
ATOM 2317 N N . ASP A 1 302 ? -3.92 -37.656 -6.484 1 96.25 302 ASP A N 1
ATOM 2318 C CA . ASP A 1 302 ? -5.316 -37.562 -6.898 1 96.25 302 ASP A CA 1
ATOM 2319 C C . ASP A 1 302 ? -6.238 -37.375 -5.691 1 96.25 302 ASP A C 1
ATOM 2321 O O . ASP A 1 302 ? -6.305 -38.25 -4.816 1 96.25 302 ASP A O 1
ATOM 2325 N N . VAL A 1 303 ? -6.941 -36.281 -5.676 1 95 303 VAL A N 1
ATOM 2326 C CA . VAL A 1 303 ? -7.82 -36 -4.551 1 95 303 VAL A CA 1
ATOM 2327 C C . VAL A 1 303 ? -9.156 -36.719 -4.727 1 95 303 VAL A C 1
ATOM 2329 O O . VAL A 1 303 ? -9.875 -36.469 -5.699 1 95 303 VAL A O 1
ATOM 2332 N N . LEU A 1 304 ? -9.453 -37.531 -3.82 1 92.81 304 LEU A N 1
ATOM 2333 C CA . LEU A 1 304 ? -10.672 -38.312 -3.873 1 92.81 304 LEU A CA 1
ATOM 2334 C C . LEU A 1 304 ? -11.789 -37.688 -3.066 1 92.81 304 LEU A C 1
ATOM 2336 O O . LEU A 1 304 ? -12.961 -37.75 -3.447 1 92.81 304 LEU A O 1
ATOM 2340 N N . ASP A 1 305 ? -11.359 -37.062 -1.981 1 91 305 ASP A N 1
ATOM 2341 C CA . ASP A 1 305 ? -12.297 -36.312 -1.13 1 91 305 ASP A CA 1
ATOM 2342 C C . ASP A 1 305 ? -12.047 -34.812 -1.194 1 91 305 ASP A C 1
ATOM 2344 O O . ASP A 1 305 ? -11.07 -34.312 -0.626 1 91 305 ASP A O 1
ATOM 2348 N N . ARG A 1 306 ? -12.969 -34.125 -1.65 1 86 306 ARG A N 1
ATOM 2349 C CA . ARG A 1 306 ? -12.836 -32.719 -1.889 1 86 306 ARG A CA 1
ATOM 2350 C C . ARG A 1 306 ? -12.812 -31.938 -0.575 1 86 306 ARG A C 1
ATOM 2352 O O . ARG A 1 306 ? -12.383 -30.781 -0.536 1 86 306 ARG A O 1
ATOM 2359 N N . ALA A 1 307 ? -13.234 -32.562 0.427 1 81.62 307 ALA A N 1
ATOM 2360 C CA . ALA A 1 307 ? -13.305 -31.891 1.725 1 81.62 307 ALA A CA 1
ATOM 2361 C C . ALA A 1 307 ? -11.984 -32.031 2.48 1 81.62 307 ALA A C 1
ATOM 2363 O O . ALA A 1 307 ? -11.82 -31.453 3.564 1 81.62 307 ALA A O 1
ATOM 2364 N N . SER A 1 308 ? -11.102 -32.719 1.851 1 86.81 308 SER A N 1
ATOM 2365 C CA . SER A 1 308 ? -9.812 -32.906 2.504 1 86.81 308 SER A CA 1
ATOM 2366 C C . SER A 1 308 ? -9.133 -31.562 2.771 1 86.81 308 SER A C 1
ATOM 2368 O O . SER A 1 308 ? -9.125 -30.688 1.909 1 86.81 308 SER A O 1
ATOM 2370 N N . THR A 1 309 ? -8.477 -31.422 3.893 1 85.5 309 THR A N 1
ATOM 2371 C CA . THR A 1 309 ? -7.828 -30.188 4.32 1 85.5 309 THR A CA 1
ATOM 2372 C C . THR A 1 309 ? -6.59 -29.906 3.469 1 85.5 309 THR A C 1
ATOM 2374 O O . THR A 1 309 ? -6.121 -28.766 3.404 1 85.5 309 THR A O 1
ATOM 2377 N N . VAL A 1 310 ? -6.117 -30.906 2.775 1 88.38 310 VAL A N 1
ATOM 2378 C CA . VAL A 1 310 ? -4.906 -30.75 1.975 1 88.38 310 VAL A CA 1
ATOM 2379 C C . VAL A 1 310 ? -5.188 -29.828 0.792 1 88.38 310 VAL A C 1
ATOM 2381 O O . VAL A 1 310 ? -4.27 -29.188 0.264 1 88.38 310 VAL A O 1
ATOM 2384 N N . THR A 1 311 ? -6.465 -29.766 0.443 1 88.38 311 THR A N 1
ATOM 2385 C CA . THR A 1 311 ? -6.82 -28.953 -0.716 1 88.38 311 THR A CA 1
ATOM 2386 C C . THR A 1 311 ? -6.75 -27.469 -0.379 1 88.38 311 THR A C 1
ATOM 2388 O O . THR A 1 311 ? -6.75 -26.625 -1.276 1 88.38 311 THR A O 1
ATOM 2391 N N . GLU A 1 312 ? -6.59 -27.141 0.878 1 83.12 312 GLU A N 1
ATOM 2392 C CA . GLU A 1 312 ? -6.566 -25.75 1.317 1 83.12 312 GLU A CA 1
ATOM 2393 C C . GLU A 1 312 ? -5.168 -25.328 1.77 1 83.12 312 GLU A C 1
ATOM 2395 O O . GLU A 1 312 ? -4.941 -24.172 2.127 1 83.12 312 GLU A O 1
ATOM 2400 N N . MET A 1 313 ? -4.336 -26.219 1.656 1 83.5 313 MET A N 1
ATOM 2401 C CA . MET A 1 313 ? -3 -25.938 2.174 1 83.5 313 MET A CA 1
ATOM 2402 C C . MET A 1 313 ? -2.082 -25.438 1.062 1 83.5 313 MET A C 1
ATOM 2404 O O . MET A 1 313 ? -2.289 -25.766 -0.11 1 83.5 313 MET A O 1
ATOM 2408 N N . LYS A 1 314 ? -1.117 -24.641 1.495 1 85.44 314 LYS A N 1
ATOM 2409 C CA . LYS A 1 314 ? -0.011 -24.328 0.591 1 85.44 314 LYS A CA 1
ATOM 2410 C C . LYS A 1 314 ? 0.915 -25.531 0.436 1 85.44 314 LYS A C 1
ATOM 2412 O O . LYS A 1 314 ? 1.347 -26.125 1.429 1 85.44 314 LYS A O 1
ATOM 2417 N N . ILE A 1 315 ? 1.143 -25.844 -0.797 1 88.38 315 ILE A N 1
ATOM 2418 C CA . ILE A 1 315 ? 1.958 -27.016 -1.09 1 88.38 315 ILE A CA 1
ATOM 2419 C C . ILE A 1 315 ? 3.395 -26.594 -1.379 1 88.38 315 ILE A C 1
ATOM 2421 O O . ILE A 1 315 ? 3.627 -25.672 -2.17 1 88.38 315 ILE A O 1
ATOM 2425 N N . ASN A 1 316 ? 4.246 -27.266 -0.65 1 85.69 316 ASN A N 1
ATOM 2426 C CA . ASN A 1 316 ? 5.668 -27.062 -0.903 1 85.69 316 ASN A CA 1
ATOM 2427 C C . ASN A 1 316 ? 6.332 -28.328 -1.447 1 85.69 316 ASN A C 1
ATOM 2429 O O . ASN A 1 316 ? 5.93 -29.438 -1.109 1 85.69 316 ASN A O 1
ATOM 2433 N N . GLY A 1 317 ? 7.293 -28.078 -2.271 1 87.81 317 GLY A N 1
ATOM 2434 C CA . GLY A 1 317 ? 7.992 -29.219 -2.857 1 87.81 317 GLY A CA 1
ATOM 2435 C C . GLY A 1 317 ? 7.398 -29.672 -4.176 1 87.81 317 GLY A C 1
ATOM 2436 O O . GLY A 1 317 ? 6.504 -29.016 -4.719 1 87.81 317 GLY A O 1
ATOM 2437 N N . CYS A 1 318 ? 7.941 -30.781 -4.656 1 91 318 CYS A N 1
ATOM 2438 C CA . CYS A 1 318 ? 7.512 -31.281 -5.953 1 91 318 CYS A CA 1
ATOM 2439 C C . CYS A 1 318 ? 6.316 -32.219 -5.809 1 91 318 CYS A C 1
ATOM 2441 O O . CYS A 1 318 ? 6.398 -33.406 -6.137 1 91 318 CYS A O 1
ATOM 2443 N N . HIS A 1 319 ? 5.27 -31.641 -5.266 1 93.81 319 HIS A N 1
ATOM 2444 C CA . HIS A 1 319 ? 3.975 -32.281 -5.074 1 93.81 319 HIS A CA 1
ATOM 2445 C C . HIS A 1 319 ? 2.869 -31.531 -5.809 1 93.81 319 HIS A C 1
ATOM 2447 O O . HIS A 1 319 ? 2.84 -30.297 -5.797 1 93.81 319 HIS A O 1
ATOM 2453 N N . LEU A 1 320 ? 2.07 -32.25 -6.449 1 95.06 320 LEU A N 1
ATOM 2454 C CA . LEU A 1 320 ? 0.966 -31.625 -7.164 1 95.06 320 LEU A CA 1
ATOM 2455 C C . LEU A 1 320 ? -0.349 -32.344 -6.867 1 95.06 320 LEU A C 1
ATOM 2457 O O . LEU A 1 320 ? -0.455 -33.562 -7.043 1 95.06 320 LEU A O 1
ATOM 2461 N N . LEU A 1 321 ? -1.304 -31.594 -6.406 1 96.56 321 LEU A N 1
ATOM 2462 C CA . LEU A 1 321 ? -2.641 -32.125 -6.145 1 96.56 321 LEU A CA 1
ATOM 2463 C C . LEU A 1 321 ? -3.551 -31.906 -7.348 1 96.56 321 LEU A C 1
ATOM 2465 O O . LEU A 1 321 ? -3.545 -30.844 -7.957 1 96.56 321 LEU A O 1
ATOM 2469 N N . ILE A 1 322 ? -4.234 -32.938 -7.684 1 97.19 322 ILE A N 1
ATOM 2470 C CA . ILE A 1 322 ? -5.188 -32.906 -8.789 1 97.19 322 ILE A CA 1
ATOM 2471 C C . ILE A 1 322 ? -6.578 -33.281 -8.289 1 97.19 322 ILE A C 1
ATOM 2473 O O . ILE A 1 322 ? -6.758 -34.375 -7.711 1 97.19 322 ILE A O 1
ATOM 2477 N N . MET A 1 323 ? -7.52 -32.438 -8.477 1 95.81 323 MET A N 1
ATOM 2478 C CA . MET A 1 323 ? -8.891 -32.656 -8.031 1 95.81 323 MET A CA 1
ATOM 2479 C C . MET A 1 323 ? -9.867 -32.562 -9.195 1 95.81 323 MET A C 1
ATOM 2481 O O . MET A 1 323 ? -9.805 -31.641 -10 1 95.81 323 MET A O 1
ATOM 2485 N N . GLY A 1 324 ? -10.75 -33.531 -9.242 1 94.19 324 GLY A N 1
ATOM 2486 C CA . GLY A 1 324 ? -11.766 -33.531 -10.281 1 94.19 324 GLY A CA 1
ATOM 2487 C C . GLY A 1 324 ? -12.984 -32.688 -9.93 1 94.19 324 GLY A C 1
ATOM 2488 O O . GLY A 1 324 ? -13.32 -32.562 -8.75 1 94.19 324 GLY A O 1
ATOM 2489 N N . THR A 1 325 ? -13.523 -32.125 -10.984 1 92.12 325 THR A N 1
ATOM 2490 C CA . THR A 1 325 ? -14.789 -31.438 -10.805 1 92.12 325 THR A CA 1
ATOM 2491 C C . THR A 1 325 ? -15.742 -31.75 -11.953 1 92.12 325 THR A C 1
ATOM 2493 O O . THR A 1 325 ? -15.312 -31.969 -13.086 1 92.12 325 THR A O 1
ATOM 2496 N N . THR A 1 326 ? -17.031 -31.781 -11.625 1 86.69 326 THR A N 1
ATOM 2497 C CA . THR A 1 326 ? -18.031 -32.062 -12.648 1 86.69 326 THR A CA 1
ATOM 2498 C C . THR A 1 326 ? -18.594 -30.766 -13.227 1 86.69 326 THR A C 1
ATOM 2500 O O . THR A 1 326 ? -19.172 -30.766 -14.312 1 86.69 326 THR A O 1
ATOM 2503 N N . SER A 1 327 ? -18.406 -29.719 -12.453 1 86.5 327 SER A N 1
ATOM 2504 C CA . SER A 1 327 ? -18.922 -28.438 -12.914 1 86.5 327 SER A CA 1
ATOM 2505 C C . SER A 1 327 ? -18 -27.281 -12.531 1 86.5 327 SER A C 1
ATOM 2507 O O . SER A 1 327 ? -17.422 -27.281 -11.445 1 86.5 327 SER A O 1
ATOM 2509 N N . LEU A 1 328 ? -17.891 -26.375 -13.547 1 83.5 328 LEU A N 1
ATOM 2510 C CA . LEU A 1 328 ? -17.078 -25.188 -13.305 1 83.5 328 LEU A CA 1
ATOM 2511 C C . LEU A 1 328 ? -17.656 -24.344 -12.172 1 83.5 328 LEU A C 1
ATOM 2513 O O . LEU A 1 328 ? -16.922 -23.719 -11.414 1 83.5 328 LEU A O 1
ATOM 2517 N N . VAL A 1 329 ? -18.906 -24.391 -12.039 1 78.81 329 VAL A N 1
ATOM 2518 C CA . VAL A 1 329 ? -19.578 -23.641 -10.984 1 78.81 329 VAL A CA 1
ATOM 2519 C C . VAL A 1 329 ? -19.172 -24.188 -9.617 1 78.81 329 VAL A C 1
ATOM 2521 O O . VAL A 1 329 ? -18.906 -23.422 -8.688 1 78.81 329 VAL A O 1
ATOM 2524 N N . ASP A 1 330 ? -19.109 -25.469 -9.633 1 80.12 330 ASP A N 1
ATOM 2525 C CA . ASP A 1 330 ? -18.672 -26.094 -8.391 1 80.12 330 ASP A CA 1
ATOM 2526 C C . ASP A 1 330 ? -17.25 -25.688 -8.039 1 80.12 330 ASP A C 1
ATOM 2528 O O . ASP A 1 330 ? -16.938 -25.453 -6.867 1 80.12 330 ASP A O 1
ATOM 2532 N N . ALA A 1 331 ? -16.438 -25.594 -9.023 1 83.19 331 ALA A N 1
ATOM 2533 C CA . ALA A 1 331 ? -15.055 -25.172 -8.82 1 83.19 331 ALA A CA 1
ATOM 2534 C C . ALA A 1 331 ? -14.984 -23.75 -8.266 1 83.19 331 ALA A C 1
ATOM 2536 O O . ALA A 1 331 ? -14.227 -23.469 -7.34 1 83.19 331 ALA A O 1
ATOM 2537 N N . ILE A 1 332 ? -15.766 -22.906 -8.773 1 81.19 332 ILE A N 1
ATOM 2538 C CA . ILE A 1 332 ? -15.828 -21.516 -8.352 1 81.19 332 ILE A CA 1
ATOM 2539 C C . ILE A 1 332 ? -16.312 -21.438 -6.906 1 81.19 332 ILE A C 1
ATOM 2541 O O . ILE A 1 332 ? -15.695 -20.75 -6.082 1 81.19 332 ILE A O 1
ATOM 2545 N N . MET A 1 333 ? -17.312 -22.109 -6.59 1 72.94 333 MET A N 1
ATOM 2546 C CA . MET A 1 333 ? -17.938 -22.047 -5.273 1 72.94 333 MET A CA 1
ATOM 2547 C C . MET A 1 333 ? -17 -22.578 -4.195 1 72.94 333 MET A C 1
ATOM 2549 O O . MET A 1 333 ? -16.953 -22.031 -3.09 1 72.94 333 MET A O 1
ATOM 2553 N N . THR A 1 334 ? -16.344 -23.562 -4.555 1 72.44 334 THR A N 1
ATOM 2554 C CA . THR A 1 334 ? -15.406 -24.141 -3.602 1 72.44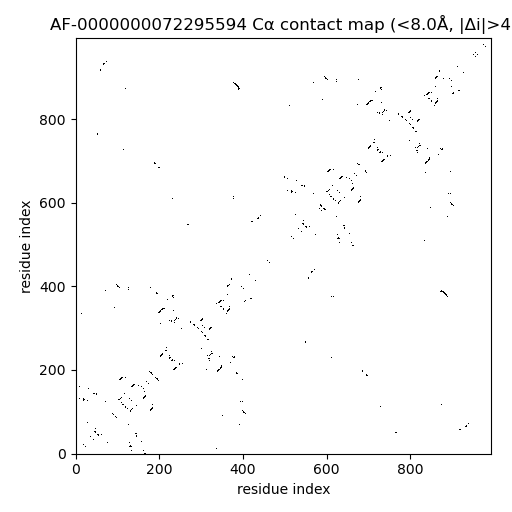 334 THR A CA 1
ATOM 2555 C C . THR A 1 334 ? -14.297 -23.156 -3.252 1 72.44 334 THR A C 1
ATOM 2557 O O . THR A 1 334 ? -13.859 -23.094 -2.104 1 72.44 334 THR A O 1
ATOM 2560 N N . GLN A 1 335 ? -13.984 -22.344 -4.188 1 76.56 335 GLN A N 1
ATOM 2561 C CA . GLN A 1 335 ? -12.875 -21.406 -3.973 1 76.56 335 GLN A CA 1
ATOM 2562 C C . GLN A 1 335 ? -13.375 -20.094 -3.406 1 76.56 335 GLN A C 1
ATOM 2564 O O . GLN A 1 335 ? -12.648 -19.406 -2.672 1 76.56 335 GLN A O 1
ATOM 2569 N N . LYS A 1 336 ? -14.547 -19.656 -3.713 1 66.75 336 LYS A N 1
ATOM 2570 C CA . LYS A 1 336 ? -15.094 -18.375 -3.273 1 66.75 336 LYS A CA 1
ATOM 2571 C C . LYS A 1 336 ? -15.219 -18.328 -1.754 1 66.75 336 LYS A C 1
ATOM 2573 O O . LYS A 1 336 ? -15.172 -17.25 -1.156 1 66.75 336 LYS A O 1
ATOM 2578 N N . SER A 1 337 ? -15.391 -19.484 -1.163 1 61.69 337 SER A N 1
ATOM 2579 C CA . SER A 1 337 ? -15.547 -19.547 0.286 1 61.69 337 SER A CA 1
ATOM 2580 C C . SER A 1 337 ? -14.203 -19.5 0.993 1 61.69 337 SER A C 1
ATOM 2582 O O . SER A 1 337 ? -14.141 -19.453 2.223 1 61.69 337 SER A O 1
ATOM 2584 N N . ARG A 1 338 ? -13.266 -19.438 0.183 1 68.06 338 ARG A N 1
ATOM 2585 C CA . ARG A 1 338 ? -11.914 -19.453 0.737 1 68.06 338 ARG A CA 1
ATOM 2586 C C . ARG A 1 338 ? -11.227 -18.109 0.536 1 68.06 338 ARG A C 1
ATOM 2588 O O . ARG A 1 338 ? -11.812 -17.188 -0.015 1 68.06 338 ARG A O 1
ATOM 2595 N N . SER A 1 339 ? -10.039 -18.016 1.119 1 67.06 339 SER A N 1
ATOM 2596 C CA . SER A 1 339 ? -9.258 -16.797 0.956 1 67.06 339 SER A CA 1
ATOM 2597 C C . SER A 1 339 ? -8.906 -16.562 -0.508 1 67.06 339 SER A C 1
ATOM 2599 O O . SER A 1 339 ? -8.75 -17.5 -1.276 1 67.06 339 SER A O 1
ATOM 2601 N N . PRO A 1 340 ? -8.805 -15.328 -0.865 1 70.12 340 PRO A N 1
ATOM 2602 C CA . PRO A 1 340 ? -8.422 -15.031 -2.25 1 70.12 340 PRO A CA 1
ATOM 2603 C C . PRO A 1 340 ? -7.098 -15.68 -2.645 1 70.12 340 PRO A C 1
ATOM 2605 O O . PRO A 1 340 ? -6.176 -15.758 -1.828 1 70.12 340 PRO A O 1
ATOM 2608 N N . LEU A 1 341 ? -7.117 -16.062 -3.875 1 79.81 341 LEU A N 1
ATOM 2609 C CA . LEU A 1 341 ? -5.934 -16.734 -4.402 1 79.81 341 LEU A CA 1
ATOM 2610 C C . LEU A 1 341 ? -4.867 -15.727 -4.809 1 79.81 341 LEU A C 1
ATOM 2612 O O . LEU A 1 341 ? -5.188 -14.617 -5.246 1 79.81 341 LEU A O 1
ATOM 2616 N N . LEU A 1 342 ? -3.637 -16.172 -4.691 1 78 342 LEU A N 1
ATOM 2617 C CA . LEU A 1 342 ? -2.529 -15.391 -5.227 1 78 342 LEU A CA 1
ATOM 2618 C C . LEU A 1 342 ? -2.586 -15.344 -6.75 1 78 342 LEU A C 1
ATOM 2620 O O . LEU A 1 342 ? -2.436 -14.273 -7.348 1 78 342 LEU A O 1
ATOM 2624 N N . ALA A 1 343 ? -2.76 -16.516 -7.332 1 80.44 343 ALA A N 1
ATOM 2625 C CA . ALA A 1 343 ? -2.836 -16.625 -8.789 1 80.44 343 ALA A CA 1
ATOM 2626 C C . ALA A 1 343 ? -3.791 -17.734 -9.219 1 80.44 343 ALA A C 1
ATOM 2628 O O . ALA A 1 343 ? -3.936 -18.734 -8.516 1 80.44 343 ALA A O 1
ATOM 2629 N N . LEU A 1 344 ? -4.441 -17.438 -10.328 1 85.62 344 LEU A N 1
ATOM 2630 C CA . LEU A 1 344 ? -5.312 -18.406 -10.984 1 85.62 344 LEU A CA 1
ATOM 2631 C C . LEU A 1 344 ? -4.867 -18.672 -12.422 1 85.62 344 LEU A C 1
ATOM 2633 O O . LEU A 1 344 ? -4.707 -17.719 -13.203 1 85.62 344 LEU A O 1
ATOM 2637 N N . TYR A 1 345 ? -4.582 -19.938 -12.68 1 89.88 345 TYR A N 1
ATOM 2638 C CA . TYR A 1 345 ? -4.242 -20.328 -14.047 1 89.88 345 TYR A CA 1
ATOM 2639 C C . TYR A 1 345 ? -5.398 -21.094 -14.688 1 89.88 345 TYR A C 1
ATOM 2641 O O . TYR A 1 345 ? -5.875 -22.094 -14.148 1 89.88 345 TYR A O 1
ATOM 2649 N N . ILE A 1 346 ? -5.82 -20.578 -15.875 1 90.81 346 ILE A N 1
ATOM 2650 C CA . ILE A 1 346 ? -6.984 -21.172 -16.516 1 90.81 346 ILE A CA 1
ATOM 2651 C C . ILE A 1 346 ? -6.586 -21.75 -17.875 1 90.81 346 ILE A C 1
ATOM 2653 O O . ILE A 1 346 ? -6.012 -21.047 -18.703 1 90.81 346 ILE A O 1
ATOM 2657 N N . PHE A 1 347 ? -6.848 -22.969 -18.016 1 92.88 347 PHE A N 1
ATOM 2658 C CA . PHE A 1 347 ? -6.676 -23.625 -19.312 1 92.88 347 PHE A CA 1
ATOM 2659 C C . PHE A 1 347 ? -8.023 -24.016 -19.906 1 92.88 347 PHE A C 1
ATOM 2661 O O . PHE A 1 347 ? -8.68 -24.938 -19.422 1 92.88 347 PHE A O 1
ATOM 2668 N N . SER A 1 348 ? -8.469 -23.312 -20.828 1 90.38 348 SER A N 1
ATOM 2669 C CA . SER A 1 348 ? -9.789 -23.469 -21.438 1 90.38 348 SER A CA 1
ATOM 2670 C C . SER A 1 348 ? -9.906 -22.641 -22.703 1 90.38 348 SER A C 1
ATOM 2672 O O . SER A 1 348 ? -8.906 -22.141 -23.234 1 90.38 348 SER A O 1
ATOM 2674 N N . ASP A 1 349 ? -11.047 -22.703 -23.281 1 84.81 349 ASP A N 1
ATOM 2675 C CA . ASP A 1 349 ? -11.328 -21.75 -24.344 1 84.81 349 ASP A CA 1
ATOM 2676 C C . ASP A 1 349 ? -11.469 -20.328 -23.781 1 84.81 349 ASP A C 1
ATOM 2678 O O . ASP A 1 349 ? -11.688 -20.156 -22.578 1 84.81 349 ASP A O 1
ATOM 2682 N N . LEU A 1 350 ? -11.391 -19.406 -24.625 1 75.94 350 LEU A N 1
ATOM 2683 C CA . LEU A 1 350 ? -11.281 -18.016 -24.219 1 75.94 350 LEU A CA 1
ATOM 2684 C C . LEU A 1 350 ? -12.562 -17.562 -23.516 1 75.94 350 LEU A C 1
ATOM 2686 O O . LEU A 1 350 ? -12.508 -16.828 -22.516 1 75.94 350 LEU A O 1
ATOM 2690 N N . SER A 1 351 ? -13.672 -18 -23.984 1 73.25 351 SER A N 1
ATOM 2691 C CA . SER A 1 351 ? -14.938 -17.578 -23.391 1 73.25 351 SER A CA 1
ATOM 2692 C C . SER A 1 351 ? -15.086 -18.125 -21.969 1 73.25 351 SER A C 1
ATOM 2694 O O . SER A 1 351 ? -15.414 -17.375 -21.047 1 73.25 351 SER A O 1
ATOM 2696 N N . THR A 1 352 ? -14.828 -19.375 -21.828 1 81.81 352 THR A N 1
ATOM 2697 C CA . THR A 1 352 ? -14.914 -20.016 -20.516 1 81.81 352 THR A CA 1
ATOM 2698 C C . THR A 1 352 ? -13.852 -19.453 -19.578 1 81.81 352 THR A C 1
ATOM 2700 O O . THR A 1 352 ? -14.117 -19.234 -18.391 1 81.81 352 THR A O 1
ATOM 2703 N N . ALA A 1 353 ? -12.719 -19.203 -20.125 1 82.31 353 ALA A N 1
ATOM 2704 C CA . ALA A 1 353 ? -11.625 -18.656 -19.328 1 82.31 353 ALA A CA 1
ATOM 2705 C C . ALA A 1 353 ? -12 -17.281 -18.766 1 82.31 353 ALA A C 1
ATOM 2707 O O . ALA A 1 353 ? -11.688 -16.969 -17.609 1 82.31 353 ALA A O 1
ATOM 2708 N N . LYS A 1 354 ? -12.609 -16.609 -19.562 1 72.81 354 LYS A N 1
ATOM 2709 C CA . LYS A 1 354 ? -13.055 -15.297 -19.109 1 72.81 354 LYS A CA 1
ATOM 2710 C C . LYS A 1 354 ? -14.062 -15.414 -17.969 1 72.81 354 LYS A C 1
ATOM 2712 O O . LYS A 1 354 ? -13.984 -14.672 -16.984 1 72.81 354 LYS A O 1
ATOM 2717 N N . PHE A 1 355 ? -14.945 -16.297 -18.141 1 72.5 355 PHE A N 1
ATOM 2718 C CA . PHE A 1 355 ? -15.953 -16.547 -17.125 1 72.5 355 PHE A CA 1
ATOM 2719 C C . PHE A 1 355 ? -15.297 -16.953 -15.805 1 72.5 355 PHE A C 1
ATOM 2721 O O . PHE A 1 355 ? -15.641 -16.422 -14.75 1 72.5 355 PHE A O 1
ATOM 2728 N N . LEU A 1 356 ? -14.398 -17.766 -15.844 1 81.44 356 LEU A N 1
ATOM 2729 C CA . LEU A 1 356 ? -13.719 -18.25 -14.648 1 81.44 356 LEU A CA 1
ATOM 2730 C C . LEU A 1 356 ? -12.906 -17.141 -13.992 1 81.44 356 LEU A C 1
ATOM 2732 O O . LEU A 1 356 ? -12.914 -17 -12.766 1 81.44 356 LEU A O 1
ATOM 2736 N N . ALA A 1 357 ? -12.25 -16.391 -14.75 1 76.19 357 ALA A N 1
ATOM 2737 C CA . ALA A 1 357 ? -11.414 -15.305 -14.234 1 76.19 357 ALA A CA 1
ATOM 2738 C C . ALA A 1 357 ? -12.258 -14.258 -13.508 1 76.19 357 ALA A C 1
ATOM 2740 O O . ALA A 1 357 ? -11.781 -13.617 -12.562 1 76.19 357 ALA A O 1
ATOM 2741 N N . GLN A 1 358 ? -13.422 -14.156 -13.875 1 69.5 358 GLN A N 1
ATOM 2742 C CA . GLN A 1 358 ? -14.312 -13.172 -13.273 1 69.5 358 GLN A CA 1
ATOM 2743 C C . GLN A 1 358 ? -14.898 -13.68 -11.961 1 69.5 358 GLN A C 1
ATOM 2745 O O . GLN A 1 358 ? -15.266 -12.891 -11.086 1 69.5 358 GLN A O 1
ATOM 2750 N N . HIS A 1 359 ? -14.969 -14.914 -11.883 1 70.88 359 HIS A N 1
ATOM 2751 C CA . HIS A 1 359 ? -15.727 -15.438 -10.758 1 70.88 359 HIS A CA 1
ATOM 2752 C C . HIS A 1 359 ? -14.797 -16 -9.68 1 70.88 359 HIS A C 1
ATOM 2754 O O . HIS A 1 359 ? -15.203 -16.172 -8.531 1 70.88 359 HIS A O 1
ATOM 2760 N N . PHE A 1 360 ? -13.625 -16.281 -10.086 1 76.81 360 PHE A N 1
ATOM 2761 C CA . PHE A 1 360 ? -12.633 -16.656 -9.078 1 76.81 360 PHE A CA 1
ATOM 2762 C C . PHE A 1 360 ? -12.062 -15.43 -8.398 1 76.81 360 PHE A C 1
ATOM 2764 O O . PHE A 1 360 ? -11.805 -14.414 -9.055 1 76.81 360 PHE A O 1
ATOM 2771 N N . ASN A 1 361 ? -11.922 -15.484 -7.188 1 72.5 361 ASN A N 1
ATOM 2772 C CA . ASN A 1 361 ? -11.25 -14.414 -6.449 1 72.5 361 ASN A CA 1
ATOM 2773 C C . ASN A 1 361 ? -9.742 -14.633 -6.395 1 72.5 361 ASN A C 1
ATOM 2775 O O . ASN A 1 361 ? -9.25 -15.383 -5.551 1 72.5 361 ASN A O 1
ATOM 2779 N N . ALA A 1 362 ? -9.039 -14.062 -7.336 1 74.56 362 ALA A N 1
ATOM 2780 C CA . ALA A 1 362 ? -7.582 -14.188 -7.406 1 74.56 362 ALA A CA 1
ATOM 2781 C C . ALA A 1 362 ? -6.934 -12.828 -7.664 1 74.56 362 ALA A C 1
ATOM 2783 O O . ALA A 1 362 ? -7.512 -11.977 -8.336 1 74.56 362 ALA A O 1
ATOM 2784 N N . SER A 1 363 ? -5.734 -12.695 -7.137 1 69.94 363 SER A N 1
ATOM 2785 C CA . SER A 1 363 ? -5.004 -11.453 -7.359 1 69.94 363 SER A CA 1
ATOM 2786 C C . SER A 1 363 ? -4.578 -11.312 -8.82 1 69.94 363 SER A C 1
ATOM 2788 O O . SER A 1 363 ? -4.523 -10.203 -9.352 1 69.94 363 SER A O 1
ATOM 2790 N N . THR A 1 364 ? -4.223 -12.453 -9.445 1 71.19 364 THR A N 1
ATOM 2791 C CA . THR A 1 364 ? -3.836 -12.477 -10.852 1 71.19 364 THR A CA 1
ATOM 2792 C C . THR A 1 364 ? -4.328 -13.75 -11.523 1 71.19 364 THR A C 1
ATOM 2794 O O . THR A 1 364 ? -4.445 -14.797 -10.883 1 71.19 364 THR A O 1
ATOM 2797 N N . SER A 1 365 ? -4.688 -13.586 -12.805 1 76.88 365 SER A N 1
ATOM 2798 C CA . SER A 1 365 ? -5.125 -14.742 -13.578 1 76.88 365 SER A CA 1
ATOM 2799 C C . SER A 1 365 ? -4.414 -14.812 -14.93 1 76.88 365 SER A C 1
ATOM 2801 O O . SER A 1 365 ? -4.191 -13.781 -15.57 1 76.88 365 SER A O 1
ATOM 2803 N N . TYR A 1 366 ? -4.039 -15.984 -15.281 1 79.69 366 TYR A N 1
ATOM 2804 C CA . TYR A 1 366 ? -3.428 -16.25 -16.578 1 79.69 366 TYR A CA 1
ATOM 2805 C C . TYR A 1 366 ? -4.18 -17.344 -17.328 1 79.69 366 TYR A C 1
ATOM 2807 O O . TYR A 1 366 ? -4.672 -18.297 -16.719 1 79.69 366 TYR A O 1
ATOM 2815 N N . VAL A 1 367 ? -4.219 -17.156 -18.703 1 81.75 367 VAL A N 1
ATOM 2816 C CA . VAL A 1 367 ? -5 -18.094 -19.516 1 81.75 367 VAL A CA 1
ATOM 2817 C C . VAL A 1 367 ? -4.07 -18.875 -20.438 1 81.75 367 VAL A C 1
ATOM 2819 O O . VAL A 1 367 ? -3.26 -18.281 -21.156 1 81.75 367 VAL A O 1
ATOM 2822 N N . ASN A 1 368 ? -4.16 -20.156 -20.375 1 86 368 ASN A N 1
ATOM 2823 C CA . ASN A 1 368 ? -3.521 -21.125 -21.25 1 86 368 ASN A CA 1
ATOM 2824 C C . ASN A 1 368 ? -2.002 -21.016 -21.219 1 86 368 ASN A C 1
ATOM 2826 O O . ASN A 1 368 ? -1.32 -21.359 -22.172 1 86 368 ASN A O 1
ATOM 2830 N N . HIS A 1 369 ? -1.606 -20.484 -20.125 1 80.88 369 HIS A N 1
ATOM 2831 C CA . HIS A 1 369 ? -0.165 -20.375 -19.938 1 80.88 369 HIS A CA 1
ATOM 2832 C C . HIS A 1 369 ? 0.178 -19.969 -18.516 1 80.88 369 HIS A C 1
ATOM 2834 O O . HIS A 1 369 ? -0.62 -19.297 -17.844 1 80.88 369 HIS A O 1
ATOM 2840 N N . ILE A 1 370 ? 1.292 -20.406 -18.047 1 86.81 370 ILE A N 1
ATOM 2841 C CA . ILE A 1 370 ? 1.865 -19.953 -16.797 1 86.81 370 ILE A CA 1
ATOM 2842 C C . ILE A 1 370 ? 3.186 -19.234 -17.047 1 86.81 370 ILE A C 1
ATOM 2844 O O . ILE A 1 370 ? 4.141 -19.844 -17.547 1 86.81 370 ILE A O 1
ATOM 2848 N N . PRO A 1 371 ? 3.254 -18.016 -16.828 1 81.31 371 PRO A N 1
ATOM 2849 C CA . PRO A 1 371 ? 4.531 -17.312 -17 1 81.31 371 PRO A CA 1
ATOM 2850 C C . PRO A 1 371 ? 5.605 -17.797 -16.031 1 81.31 371 PRO A C 1
ATOM 2852 O O . PRO A 1 371 ? 5.562 -17.469 -14.844 1 81.31 371 PRO A O 1
ATOM 2855 N N . LEU A 1 372 ? 6.57 -18.391 -16.531 1 82.94 372 LEU A N 1
ATOM 2856 C CA . LEU A 1 372 ? 7.559 -19.078 -15.711 1 82.94 372 LEU A CA 1
ATOM 2857 C C . LEU A 1 372 ? 8.484 -18.078 -15.023 1 82.94 372 LEU A C 1
ATOM 2859 O O . LEU A 1 372 ? 9.086 -18.375 -13.992 1 82.94 372 LEU A O 1
ATOM 2863 N N . HIS A 1 373 ? 8.633 -16.984 -15.578 1 78.88 373 HIS A N 1
ATOM 2864 C CA . HIS A 1 373 ? 9.492 -15.969 -14.969 1 78.88 373 HIS A CA 1
ATOM 2865 C C . HIS A 1 373 ? 8.945 -15.539 -13.609 1 78.88 373 HIS A C 1
ATOM 2867 O O . HIS A 1 373 ? 9.703 -15.086 -12.742 1 78.88 373 HIS A O 1
ATOM 2873 N N . LEU A 1 374 ? 7.664 -15.711 -13.367 1 78.31 374 LEU A N 1
ATOM 2874 C CA . LEU A 1 374 ? 7.039 -15.359 -12.094 1 78.31 374 LEU A CA 1
ATOM 2875 C C . LEU A 1 374 ? 7.535 -16.266 -10.977 1 78.31 374 LEU A C 1
ATOM 2877 O O . LEU A 1 374 ? 7.461 -15.906 -9.797 1 78.31 374 LEU A O 1
ATOM 2881 N N . LEU A 1 375 ? 7.984 -17.359 -11.383 1 85.19 375 LEU A N 1
ATOM 2882 C CA . LEU A 1 375 ? 8.383 -18.359 -10.391 1 85.19 375 LEU A CA 1
ATOM 2883 C C . LEU A 1 375 ? 9.656 -17.938 -9.672 1 85.19 375 LEU A C 1
ATOM 2885 O O . LEU A 1 375 ? 9.984 -18.484 -8.609 1 85.19 375 LEU A O 1
ATOM 2889 N N . VAL A 1 376 ? 10.336 -17.031 -10.258 1 79.56 376 VAL A N 1
ATOM 2890 C CA . VAL A 1 376 ? 11.641 -16.656 -9.727 1 79.56 376 VAL A CA 1
ATOM 2891 C C . VAL A 1 376 ? 11.461 -15.656 -8.586 1 79.56 376 VAL A C 1
ATOM 2893 O O . VAL A 1 376 ? 12.156 -15.742 -7.566 1 79.56 376 VAL A O 1
ATOM 2896 N N . GLY A 1 377 ? 10.586 -14.812 -8.688 1 71.06 377 GLY A N 1
ATOM 2897 C CA . GLY A 1 377 ? 10.469 -13.719 -7.742 1 71.06 377 GLY A CA 1
ATOM 2898 C C . GLY A 1 377 ? 9.594 -14.047 -6.551 1 71.06 377 GLY A C 1
ATOM 2899 O O . GLY A 1 377 ? 8.984 -15.117 -6.5 1 71.06 377 GLY A O 1
ATOM 2900 N N . PRO A 1 378 ? 9.789 -13.172 -5.539 1 65.88 378 PRO A N 1
ATOM 2901 C CA . PRO A 1 378 ? 8.914 -13.344 -4.379 1 65.88 378 PRO A CA 1
ATOM 2902 C C . PRO A 1 378 ? 7.449 -13.062 -4.703 1 65.88 378 PRO A C 1
ATOM 2904 O O . PRO A 1 378 ? 7.145 -12.453 -5.734 1 65.88 378 PRO A O 1
ATOM 2907 N N . ALA A 1 379 ? 6.648 -13.82 -3.887 1 60.59 379 ALA A N 1
ATOM 2908 C CA . ALA A 1 379 ? 5.215 -13.602 -4.066 1 60.59 379 ALA A CA 1
ATOM 2909 C C . ALA A 1 379 ? 4.789 -12.25 -3.504 1 60.59 379 ALA A C 1
ATOM 2911 O O . ALA A 1 379 ? 5.305 -11.812 -2.473 1 60.59 379 ALA A O 1
ATOM 2912 N N . ALA A 1 380 ? 4.352 -11.336 -4.246 1 52.28 380 ALA A N 1
ATOM 2913 C CA . ALA A 1 380 ? 3.822 -10.086 -3.703 1 52.28 380 ALA A CA 1
ATOM 2914 C C . ALA A 1 380 ? 2.297 -10.086 -3.721 1 52.28 380 ALA A C 1
ATOM 2916 O O . ALA A 1 380 ? 1.682 -10.156 -4.785 1 52.28 380 ALA A O 1
ATOM 2917 N N . ALA A 1 381 ? 1.733 -10.586 -2.551 1 48.81 381 ALA A N 1
ATOM 2918 C CA . ALA A 1 381 ? 0.299 -10.312 -2.545 1 48.81 381 ALA A CA 1
ATOM 2919 C C . ALA A 1 381 ? 0.025 -8.82 -2.691 1 48.81 381 ALA A C 1
ATOM 2921 O O . ALA A 1 381 ? 0.93 -7.996 -2.531 1 48.81 381 ALA A O 1
ATOM 2922 N N . SER A 1 382 ? -1.156 -8.461 -3.062 1 45.69 382 SER A N 1
ATOM 2923 C CA . SER A 1 382 ? -1.599 -7.094 -3.299 1 45.69 382 SER A CA 1
ATOM 2924 C C . SER A 1 382 ? -1.201 -6.176 -2.145 1 45.69 382 SER A C 1
ATOM 2926 O O . SER A 1 382 ? -1.293 -6.566 -0.979 1 45.69 382 SER A O 1
ATOM 2928 N N . THR A 1 383 ? -0.121 -5.461 -2.369 1 41.62 383 THR A N 1
ATOM 2929 C CA . THR A 1 383 ? 0.341 -4.457 -1.416 1 41.62 383 THR A CA 1
ATOM 2930 C C . THR A 1 383 ? -0.787 -3.496 -1.056 1 41.62 383 THR A C 1
ATOM 2932 O O . THR A 1 383 ? -1.583 -3.113 -1.915 1 41.62 383 THR A O 1
ATOM 2935 N N . PRO A 1 384 ? -0.993 -3.383 0.216 1 41.25 384 PRO A N 1
ATOM 2936 C CA . PRO A 1 384 ? -1.929 -2.344 0.652 1 41.25 384 PRO A CA 1
ATOM 2937 C C . PRO A 1 384 ? -1.646 -0.987 0.011 1 41.25 384 PRO A C 1
ATOM 2939 O O . PRO A 1 384 ? -0.486 -0.643 -0.228 1 41.25 384 PRO A O 1
ATOM 2942 N N . LEU A 1 385 ? -2.574 -0.531 -0.82 1 39.72 385 LEU A N 1
ATOM 2943 C CA . LEU A 1 385 ? -2.449 0.833 -1.323 1 39.72 385 LEU A CA 1
ATOM 2944 C C . LEU A 1 385 ? -2.689 1.848 -0.21 1 39.72 385 LEU A C 1
ATOM 2946 O O . LEU A 1 385 ? -3.564 1.652 0.636 1 39.72 385 LEU A O 1
ATOM 2950 N N . PRO A 1 386 ? -1.789 2.676 0.059 1 37.34 386 PRO A N 1
ATOM 2951 C CA . PRO A 1 386 ? -2.045 3.691 1.084 1 37.34 386 PRO A CA 1
ATOM 2952 C C . PRO A 1 386 ? -3.361 4.43 0.866 1 37.34 386 PRO A C 1
ATOM 2954 O O . PRO A 1 386 ? -3.822 4.555 -0.272 1 37.34 386 PRO A O 1
ATOM 2957 N N . ILE A 1 387 ? -4.125 4.457 1.923 1 40.41 387 ILE A N 1
ATOM 2958 C CA . ILE A 1 387 ? -5.266 5.363 1.855 1 40.41 387 ILE A CA 1
ATOM 2959 C C . ILE A 1 387 ? -4.777 6.797 1.652 1 40.41 387 ILE A C 1
ATOM 2961 O O . ILE A 1 387 ? -4.016 7.316 2.467 1 40.41 387 ILE A O 1
ATOM 2965 N N . PRO A 1 388 ? -4.648 7.227 0.345 1 38.12 388 PRO A N 1
ATOM 2966 C CA . PRO A 1 388 ? -4.227 8.609 0.136 1 38.12 388 PRO A CA 1
ATOM 2967 C C . PRO A 1 388 ? -4.902 9.586 1.098 1 38.12 388 PRO A C 1
ATOM 2969 O O . PRO A 1 388 ? -6 9.312 1.589 1 38.12 388 PRO A O 1
ATOM 2972 N N . ALA A 1 389 ? -3.996 10.336 1.57 1 37.47 389 ALA A N 1
ATOM 2973 C CA . ALA A 1 389 ? -4.598 11.484 2.246 1 37.47 389 ALA A CA 1
ATOM 2974 C C . ALA A 1 389 ? -5.73 12.078 1.416 1 37.47 389 ALA A C 1
ATOM 2976 O O . ALA A 1 389 ? -5.711 12.008 0.185 1 37.47 389 ALA A O 1
ATOM 2977 N N . PHE A 1 390 ? -6.793 12.625 2.012 1 39.44 390 PHE A N 1
ATOM 2978 C CA . PHE A 1 390 ? -7.996 13.375 1.668 1 39.44 390 PHE A CA 1
ATOM 2979 C C . PHE A 1 390 ? -8.359 13.18 0.2 1 39.44 390 PHE A C 1
ATOM 2981 O O . PHE A 1 390 ? -7.527 13.414 -0.684 1 39.44 390 PHE A O 1
ATOM 2988 N N . HIS A 1 391 ? -9.492 12.688 -0.24 1 42.56 391 HIS A N 1
ATOM 2989 C CA . HIS A 1 391 ? -10.398 12.742 -1.381 1 42.56 391 HIS A CA 1
ATOM 2990 C C . HIS A 1 391 ? -9.984 11.75 -2.461 1 42.56 391 HIS A C 1
ATOM 2992 O O . HIS A 1 391 ? -10.609 11.68 -3.521 1 42.56 391 HIS A O 1
ATOM 2998 N N . LYS A 1 392 ? -8.797 11.117 -2.002 1 49.16 392 LYS A N 1
ATOM 2999 C CA . LYS A 1 392 ? -8.586 10.289 -3.188 1 49.16 392 LYS A CA 1
ATOM 3000 C C . LYS A 1 392 ? -8.992 8.844 -2.926 1 49.16 392 LYS A C 1
ATOM 3002 O O . LYS A 1 392 ? -8.453 7.918 -3.535 1 49.16 392 LYS A O 1
ATOM 3007 N N . TYR A 1 393 ? -10.086 8.875 -1.908 1 54.5 393 TYR A N 1
ATOM 3008 C CA . TYR A 1 393 ? -10.656 7.531 -1.938 1 54.5 393 TYR A CA 1
ATOM 3009 C C . TYR A 1 393 ? -10.992 7.113 -3.365 1 54.5 393 TYR A C 1
ATOM 3011 O O . TYR A 1 393 ? -11.602 7.879 -4.117 1 54.5 393 TYR A O 1
ATOM 3019 N N . SER A 1 394 ? -10.211 6.352 -3.67 1 60.16 394 SER A N 1
ATOM 3020 C CA . SER A 1 394 ? -10.531 5.82 -4.992 1 60.16 394 SER A CA 1
ATOM 3021 C C . SER A 1 394 ? -11 4.371 -4.91 1 60.16 394 SER A C 1
ATOM 3023 O O . SER A 1 394 ? -10.625 3.645 -3.988 1 60.16 394 SER A O 1
ATOM 3025 N N . ALA A 1 395 ? -11.938 4.141 -5.668 1 65.94 395 ALA A N 1
ATOM 3026 C CA . ALA A 1 395 ? -12.469 2.781 -5.758 1 65.94 395 ALA A CA 1
ATOM 3027 C C . ALA A 1 395 ? -11.344 1.761 -5.883 1 65.94 395 ALA A C 1
ATOM 3029 O O . ALA A 1 395 ? -11.508 0.596 -5.512 1 65.94 395 ALA A O 1
ATOM 3030 N N . GLU A 1 396 ? -10.164 2.273 -6.23 1 63.78 396 GLU A N 1
ATOM 3031 C CA . GLU A 1 396 ? -9.023 1.386 -6.434 1 63.78 396 GLU A CA 1
ATOM 3032 C C . GLU A 1 396 ? -8.5 0.853 -5.102 1 63.78 396 GLU A C 1
ATOM 3034 O O . GLU A 1 396 ? -7.961 -0.253 -5.039 1 63.78 396 GLU A O 1
ATOM 3039 N N . MET A 1 397 ? -8.852 1.655 -4.125 1 65.88 397 MET A N 1
ATOM 3040 C CA . MET A 1 397 ? -8.406 1.247 -2.797 1 65.88 397 MET A CA 1
ATOM 3041 C C . MET A 1 397 ? -9.219 0.06 -2.293 1 65.88 397 MET A C 1
ATOM 3043 O O . MET A 1 397 ? -8.75 -0.699 -1.439 1 65.88 397 MET A O 1
ATOM 3047 N N . PHE A 1 398 ? -10.336 -0.039 -2.873 1 72.62 398 PHE A N 1
ATOM 3048 C CA . PHE A 1 398 ? -11.266 -1.044 -2.367 1 72.62 398 PHE A CA 1
ATOM 3049 C C . PHE A 1 398 ? -11.461 -2.16 -3.385 1 72.62 398 PHE A C 1
ATOM 3051 O O . PHE A 1 398 ? -12.414 -2.939 -3.283 1 72.62 398 PHE A O 1
ATOM 3058 N N . SER A 1 399 ? -10.5 -2.092 -4.352 1 68.81 399 SER A N 1
ATOM 3059 C CA . SER A 1 399 ? -10.648 -3.088 -5.41 1 68.81 399 SER A CA 1
ATOM 3060 C C . SER A 1 399 ? -9.297 -3.678 -5.797 1 68.81 399 SER A C 1
ATOM 3062 O O . SER A 1 399 ? -8.25 -3.129 -5.453 1 68.81 399 SER A O 1
ATOM 3064 N N . SER A 1 400 ? -9.281 -4.812 -6.301 1 58.38 400 SER A N 1
ATOM 3065 C CA . SER A 1 400 ? -8.109 -5.453 -6.875 1 58.38 400 SER A CA 1
ATOM 3066 C C . SER A 1 400 ? -8.18 -5.477 -8.398 1 58.38 400 SER A C 1
ATOM 3068 O O . SER A 1 400 ? -9.258 -5.625 -8.977 1 58.38 400 SER A O 1
ATOM 3070 N N . THR A 1 401 ? -6.906 -4.996 -8.836 1 51.62 401 THR A N 1
ATOM 3071 C CA . THR A 1 401 ? -6.84 -5.117 -10.289 1 51.62 401 THR A CA 1
ATOM 3072 C C . THR A 1 401 ? -6.605 -6.566 -10.703 1 51.62 401 THR A C 1
ATOM 3074 O O . THR A 1 401 ? -5.66 -7.207 -10.242 1 51.62 401 THR A O 1
ATOM 3077 N N . CYS A 1 402 ? -7.434 -7.246 -10.891 1 47.19 402 CYS A N 1
ATOM 3078 C CA . CYS A 1 402 ? -7.23 -8.602 -11.398 1 47.19 402 CYS A CA 1
ATOM 3079 C C . CYS A 1 402 ? -6.684 -8.578 -12.82 1 47.19 402 CYS A C 1
ATOM 3081 O O . CYS A 1 402 ? -7.391 -8.195 -13.75 1 47.19 402 CYS A O 1
ATOM 3083 N N . PRO A 1 403 ? -5.121 -8.297 -12.82 1 45.66 403 PRO A N 1
ATOM 3084 C CA . PRO A 1 403 ? -4.594 -8.391 -14.188 1 45.66 403 PRO A CA 1
ATOM 3085 C C . PRO A 1 403 ? -5.105 -9.617 -14.938 1 45.66 403 PRO A C 1
ATOM 3087 O O . PRO A 1 403 ? -5.16 -10.711 -14.367 1 45.66 403 PRO A O 1
ATOM 3090 N N . GLN A 1 404 ? -6.012 -9.516 -15.609 1 46.41 404 GLN A N 1
ATOM 3091 C CA . GLN A 1 404 ? -6.285 -10.586 -16.562 1 46.41 404 GLN A CA 1
ATOM 3092 C C . GLN A 1 404 ? -5.203 -10.656 -17.641 1 46.41 404 GLN A C 1
ATOM 3094 O O . GLN A 1 404 ? -5.148 -9.805 -18.531 1 46.41 404 GLN A O 1
ATOM 3099 N N . TYR A 1 405 ? -3.807 -10.922 -17.219 1 44.66 405 TYR A N 1
ATOM 3100 C CA . TYR A 1 405 ? -2.789 -10.922 -18.266 1 44.66 405 TYR A CA 1
ATOM 3101 C C . TYR A 1 405 ? -3.133 -11.93 -19.359 1 44.66 405 TYR A C 1
ATOM 3103 O O . TYR A 1 405 ? -3.049 -13.141 -19.141 1 44.66 405 TYR A O 1
ATOM 3111 N N . ILE A 1 406 ? -4.152 -11.727 -19.953 1 43.84 406 ILE A N 1
ATOM 3112 C CA . ILE A 1 406 ? -4.035 -12.461 -21.219 1 43.84 406 ILE A CA 1
ATOM 3113 C C . ILE A 1 406 ? -2.746 -12.062 -21.922 1 43.84 406 ILE A C 1
ATOM 3115 O O . ILE A 1 406 ? -2.314 -12.742 -22.859 1 43.84 406 ILE A O 1
ATOM 3119 N N . ALA A 1 407 ? -2.156 -10.945 -21.562 1 41.66 407 ALA A N 1
ATOM 3120 C CA . ALA A 1 407 ? -1.106 -10.469 -22.469 1 41.66 407 ALA A CA 1
ATOM 3121 C C . ALA A 1 407 ? 0.229 -11.133 -22.141 1 41.66 407 ALA A C 1
ATOM 3123 O O . ALA A 1 407 ? 0.499 -11.477 -20.984 1 41.66 407 ALA A O 1
ATOM 3124 N N . LEU A 1 408 ? 0.833 -11.578 -23.109 1 48.53 408 LEU A N 1
ATOM 3125 C CA . LEU A 1 408 ? 2.176 -12.148 -23.156 1 48.53 408 LEU A CA 1
ATOM 3126 C C . LEU A 1 408 ? 3.166 -11.258 -22.406 1 48.53 408 LEU A C 1
ATOM 3128 O O . LEU A 1 408 ? 3.074 -10.031 -22.469 1 48.53 408 LEU A O 1
ATOM 3132 N N . PRO A 1 409 ? 3.859 -11.773 -21.438 1 54.53 409 PRO A N 1
ATOM 3133 C CA . PRO A 1 409 ? 4.941 -11.008 -20.812 1 54.53 409 PRO A CA 1
ATOM 3134 C C . PRO A 1 409 ? 5.812 -10.273 -21.828 1 54.53 409 PRO A C 1
ATOM 3136 O O . PRO A 1 409 ? 5.793 -10.602 -23.016 1 54.53 409 PRO A O 1
ATOM 3139 N N . PRO A 1 410 ? 6.453 -9.188 -21.375 1 53.44 410 PRO A N 1
ATOM 3140 C CA . PRO A 1 410 ? 7.43 -8.547 -22.266 1 53.44 410 PRO A CA 1
ATOM 3141 C C . PRO A 1 410 ? 8.398 -9.539 -22.891 1 53.44 410 PRO A C 1
ATOM 3143 O O . PRO A 1 410 ? 8.594 -10.633 -22.359 1 53.44 410 PRO A O 1
ATOM 3146 N N . GLU A 1 411 ? 8.773 -9.156 -24.031 1 57.62 411 GLU A N 1
ATOM 3147 C CA . GLU A 1 411 ? 9.594 -10.039 -24.859 1 57.62 411 GLU A CA 1
ATOM 3148 C C . GLU A 1 411 ? 10.766 -10.609 -24.062 1 57.62 411 GLU A C 1
ATOM 3150 O O . GLU A 1 411 ? 11.109 -11.789 -24.203 1 57.62 411 GLU A O 1
ATOM 3155 N N . ASP A 1 412 ? 11.289 -9.773 -23.219 1 63.44 412 ASP A N 1
ATOM 3156 C CA . ASP A 1 412 ? 12.453 -10.234 -22.469 1 63.44 412 ASP A CA 1
ATOM 3157 C C . ASP A 1 412 ? 12.07 -11.328 -21.469 1 63.44 412 ASP A C 1
ATOM 3159 O O . ASP A 1 412 ? 12.828 -12.281 -21.266 1 63.44 412 ASP A O 1
ATOM 3163 N N . LEU A 1 413 ? 10.906 -11.227 -21.047 1 70.69 413 LEU A N 1
ATOM 3164 C CA . LEU A 1 413 ? 10.453 -12.234 -20.094 1 70.69 413 LEU A CA 1
ATOM 3165 C C . LEU A 1 413 ? 10 -13.5 -20.812 1 70.69 413 LEU A C 1
ATOM 3167 O O . LEU A 1 413 ? 10.086 -14.602 -20.266 1 70.69 413 LEU A O 1
ATOM 3171 N N . LEU A 1 414 ? 9.695 -13.227 -22.078 1 70.94 414 LEU A N 1
ATOM 3172 C CA . LEU A 1 414 ? 9.312 -14.391 -22.875 1 70.94 414 LEU A CA 1
ATOM 3173 C C . LEU A 1 414 ? 10.516 -15.289 -23.141 1 70.94 414 LEU A C 1
ATOM 3175 O O . LEU A 1 414 ? 10.383 -16.516 -23.172 1 70.94 414 LEU A O 1
ATOM 3179 N N . VAL A 1 415 ? 11.594 -14.641 -23.25 1 72.94 415 VAL A N 1
ATOM 3180 C CA . VAL A 1 415 ? 12.812 -15.406 -23.469 1 72.94 415 VAL A CA 1
ATOM 3181 C C . VAL A 1 415 ? 13.133 -16.25 -22.234 1 72.94 415 VAL A C 1
ATOM 3183 O O . VAL A 1 415 ? 13.5 -17.422 -22.359 1 72.94 415 VAL A O 1
ATOM 3186 N N . VAL A 1 416 ? 12.914 -15.695 -21.172 1 77.75 416 VAL A N 1
ATOM 3187 C CA . VAL A 1 416 ? 13.172 -16.406 -19.922 1 77.75 416 VAL A CA 1
ATOM 3188 C C . VAL A 1 416 ? 12.211 -17.594 -19.797 1 77.75 416 VAL A C 1
ATOM 3190 O O . VAL A 1 416 ? 12.625 -18.688 -19.406 1 77.75 416 VAL A O 1
ATOM 3193 N N . ASP A 1 417 ? 11.062 -17.328 -20.203 1 78.12 417 ASP A N 1
ATOM 3194 C CA . ASP A 1 417 ? 10.062 -18.375 -20.125 1 78.12 417 ASP A CA 1
ATOM 3195 C C . ASP A 1 417 ? 10.391 -19.531 -21.062 1 78.12 417 ASP A C 1
ATOM 3197 O O . ASP A 1 417 ? 10.242 -20.703 -20.688 1 78.12 417 ASP A O 1
ATOM 3201 N N . LYS A 1 418 ? 10.875 -19.188 -22.188 1 77.5 418 LYS A N 1
ATOM 3202 C CA . LYS A 1 418 ? 11.25 -20.219 -23.156 1 77.5 418 LYS A CA 1
ATOM 3203 C C . LYS A 1 418 ? 12.445 -21.031 -22.656 1 77.5 418 LYS A C 1
ATOM 3205 O O . LYS A 1 418 ? 12.5 -22.25 -22.844 1 77.5 418 LYS A O 1
ATOM 3210 N N . VAL A 1 419 ? 13.297 -20.391 -22.031 1 76.25 419 VAL A N 1
ATOM 3211 C CA . VAL A 1 419 ? 14.477 -21.062 -21.5 1 76.25 419 VAL A CA 1
ATOM 3212 C C . VAL A 1 419 ? 14.07 -22.016 -20.375 1 76.25 419 VAL A C 1
ATOM 3214 O O . VAL A 1 419 ? 14.531 -23.156 -20.312 1 76.25 419 VAL A O 1
ATOM 3217 N N . LEU A 1 420 ? 13.188 -21.516 -19.609 1 75.88 420 LEU A N 1
ATOM 3218 C CA . LEU A 1 420 ? 12.758 -22.328 -18.469 1 75.88 420 LEU A CA 1
ATOM 3219 C C . LEU A 1 420 ? 11.922 -23.516 -18.922 1 75.88 420 LEU A C 1
ATOM 3221 O O . LEU A 1 420 ? 11.938 -24.562 -18.281 1 75.88 420 LEU A O 1
ATOM 3225 N N . ALA A 1 421 ? 11.211 -23.266 -19.984 1 76.31 421 ALA A N 1
ATOM 3226 C CA . ALA A 1 421 ? 10.375 -24.344 -20.516 1 76.31 421 ALA A CA 1
ATOM 3227 C C . ALA A 1 421 ? 11.234 -25.453 -21.125 1 76.31 421 ALA A C 1
ATOM 3229 O O . ALA A 1 421 ? 10.773 -26.578 -21.281 1 76.31 421 ALA A O 1
ATOM 3230 N N . GLY A 1 422 ? 12.469 -25.078 -21.422 1 69.12 422 GLY A N 1
ATOM 3231 C CA . GLY A 1 422 ? 13.375 -26.078 -21.969 1 69.12 422 GLY A CA 1
ATOM 3232 C C . GLY A 1 422 ? 13.156 -26.312 -23.453 1 69.12 422 GLY A C 1
ATOM 3233 O O . GLY A 1 422 ? 12.391 -25.594 -24.094 1 69.12 422 GLY A O 1
ATOM 3234 N N . GLY A 1 423 ? 13.961 -27.109 -24.219 1 62.03 423 GLY A N 1
ATOM 3235 C CA . GLY A 1 423 ? 13.898 -27.469 -25.625 1 62.03 423 GLY A CA 1
ATOM 3236 C C . GLY A 1 423 ? 15.141 -27.078 -26.406 1 62.03 423 GLY A C 1
ATOM 3237 O O . GLY A 1 423 ? 16.094 -26.531 -25.828 1 62.03 423 GLY A O 1
ATOM 3238 N N . SER A 1 424 ? 15.242 -27.547 -27.594 1 57.25 424 SER A N 1
ATOM 3239 C CA . SER A 1 424 ? 16.422 -27.344 -28.422 1 57.25 424 SER A CA 1
ATOM 3240 C C . SER A 1 424 ? 16.734 -25.859 -28.594 1 57.25 424 SER A C 1
ATOM 3242 O O . SER A 1 424 ? 17.891 -25.453 -28.484 1 57.25 424 SER A O 1
ATOM 3244 N N . GLU A 1 425 ? 15.781 -25.031 -28.75 1 65.62 425 GLU A N 1
ATOM 3245 C CA . GLU A 1 425 ? 15.953 -23.594 -28.938 1 65.62 425 GLU A CA 1
ATOM 3246 C C . GLU A 1 425 ? 16.375 -22.906 -27.656 1 65.62 425 GLU A C 1
ATOM 3248 O O . GLU A 1 425 ? 16.984 -21.828 -27.672 1 65.62 425 GLU A O 1
ATOM 3253 N N . SER A 1 426 ? 16.25 -23.656 -26.656 1 71.38 426 SER A N 1
ATOM 3254 C CA . SER A 1 426 ? 16.484 -23.078 -25.328 1 71.38 426 SER A CA 1
ATOM 3255 C C . SER A 1 426 ? 17.969 -22.938 -25.047 1 71.38 426 SER A C 1
ATOM 3257 O O . SER A 1 426 ? 18.391 -22 -24.359 1 71.38 426 SER A O 1
ATOM 3259 N N . ASN A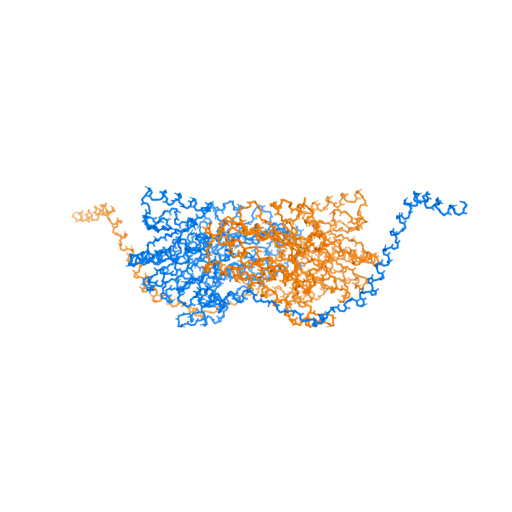 1 427 ? 18.75 -23.719 -25.734 1 73.94 427 ASN A N 1
ATOM 3260 C CA . ASN A 1 427 ? 20.172 -23.656 -25.484 1 73.94 427 ASN A CA 1
ATOM 3261 C C . ASN A 1 427 ? 20.797 -22.375 -26.062 1 73.94 427 ASN A C 1
ATOM 3263 O O . ASN A 1 427 ? 21.625 -21.75 -25.422 1 73.94 427 ASN A O 1
ATOM 3267 N N . GLU A 1 428 ? 20.328 -22.047 -27.266 1 78 428 GLU A N 1
ATOM 3268 C CA . GLU A 1 428 ? 20.828 -20.812 -27.859 1 78 428 GLU A CA 1
ATOM 3269 C C . GLU A 1 428 ? 20.359 -19.594 -27.078 1 78 428 GLU A C 1
ATOM 3271 O O . GLU A 1 428 ? 21.125 -18.641 -26.891 1 78 428 GLU A O 1
ATOM 3276 N N . LEU A 1 429 ? 19.219 -19.734 -26.625 1 78.44 429 LEU A N 1
ATOM 3277 C CA . LEU A 1 429 ? 18.656 -18.625 -25.875 1 78.44 429 LEU A CA 1
ATOM 3278 C C . LEU A 1 429 ? 19.344 -18.484 -24.516 1 78.44 429 LEU A C 1
ATOM 3280 O O . LEU A 1 429 ? 19.547 -17.375 -24.031 1 78.44 429 LEU A O 1
ATOM 3284 N N . LEU A 1 430 ? 19.703 -19.609 -24.062 1 79.69 430 LEU A N 1
ATOM 3285 C CA . LEU A 1 430 ? 20.406 -19.625 -22.781 1 79.69 430 LEU A CA 1
ATOM 3286 C C . LEU A 1 430 ? 21.75 -18.906 -22.891 1 79.69 430 LEU A C 1
ATOM 3288 O O . LEU A 1 430 ? 22.109 -18.125 -22.016 1 79.69 430 LEU A O 1
ATOM 3292 N N . LYS A 1 431 ? 22.391 -19.172 -23.969 1 80.81 431 LYS A N 1
ATOM 3293 C CA . LYS A 1 431 ? 23.672 -18.5 -24.188 1 80.81 431 LYS A CA 1
ATOM 3294 C C . LYS A 1 431 ? 23.484 -16.984 -24.359 1 80.81 431 LYS A C 1
ATOM 3296 O O . LYS A 1 431 ? 24.297 -16.203 -23.875 1 80.81 431 LYS A O 1
ATOM 3301 N N . LYS A 1 432 ? 22.469 -16.672 -24.938 1 80.62 432 LYS A N 1
ATOM 3302 C CA . LYS A 1 432 ? 22.172 -15.258 -25.141 1 80.62 432 LYS A CA 1
ATOM 3303 C C . LYS A 1 432 ? 21.891 -14.562 -23.812 1 80.62 432 LYS A C 1
ATOM 3305 O O . LYS A 1 432 ? 22.391 -13.469 -23.562 1 80.62 432 LYS A O 1
ATOM 3310 N N . ILE A 1 433 ? 21.156 -15.195 -23 1 80.38 433 ILE A N 1
ATOM 3311 C CA . ILE A 1 433 ? 20.797 -14.633 -21.703 1 80.38 433 ILE A CA 1
ATOM 3312 C C . ILE A 1 433 ? 22.031 -14.484 -20.844 1 80.38 433 ILE A C 1
ATOM 3314 O O . ILE A 1 433 ? 22.188 -13.492 -20.125 1 80.38 433 ILE A O 1
ATOM 3318 N N . GLN A 1 434 ? 22.906 -15.43 -21.031 1 82.69 434 GLN A N 1
ATOM 3319 C CA . GLN A 1 434 ? 24.156 -15.367 -20.266 1 82.69 434 GLN A CA 1
ATOM 3320 C C . GLN A 1 434 ? 25 -14.18 -20.703 1 82.69 434 GLN A C 1
ATOM 3322 O O . GLN A 1 434 ? 25.547 -13.461 -19.875 1 82.69 434 GLN A O 1
ATOM 3327 N N . LYS A 1 435 ? 25.016 -13.984 -21.906 1 83.06 435 LYS A N 1
ATOM 3328 C CA . LYS A 1 435 ? 25.812 -12.883 -22.438 1 83.06 435 LYS A CA 1
ATOM 3329 C C . LYS A 1 435 ? 25.234 -11.531 -22.031 1 83.06 435 LYS A C 1
ATOM 3331 O O . LYS A 1 435 ? 25.969 -10.625 -21.656 1 83.06 435 LYS A O 1
ATOM 3336 N N . VAL A 1 436 ? 24 -11.461 -22.016 1 82.69 436 VAL A N 1
ATOM 3337 C CA . VAL A 1 436 ? 23.344 -10.203 -21.688 1 82.69 436 VAL A CA 1
ATOM 3338 C C . VAL A 1 436 ? 23.469 -9.922 -20.188 1 82.69 436 VAL A C 1
ATOM 3340 O O . VAL A 1 436 ? 23.641 -8.773 -19.781 1 82.69 436 VAL A O 1
ATOM 3343 N N . ALA A 1 437 ? 23.422 -10.93 -19.469 1 84.31 437 ALA A N 1
ATOM 3344 C CA . ALA A 1 437 ? 23.469 -10.797 -18.016 1 84.31 437 ALA A CA 1
ATOM 3345 C C . ALA A 1 437 ? 24.828 -10.258 -17.547 1 84.31 437 ALA A C 1
ATOM 3347 O O . ALA A 1 437 ? 24.906 -9.57 -16.531 1 84.31 437 ALA A O 1
ATOM 3348 N N . VAL A 1 438 ? 25.875 -10.547 -18.406 1 84.19 438 VAL A N 1
ATOM 3349 C CA . VAL A 1 438 ? 27.219 -10.172 -17.953 1 84.19 438 VAL A CA 1
ATOM 3350 C C . VAL A 1 438 ? 27.719 -8.984 -18.766 1 84.19 438 VAL A C 1
ATOM 3352 O O . VAL A 1 438 ? 28.891 -8.609 -18.672 1 84.19 438 VAL A O 1
ATOM 3355 N N . LYS A 1 439 ? 26.828 -8.461 -19.5 1 85.88 439 LYS A N 1
ATOM 3356 C CA . LYS A 1 439 ? 27.234 -7.277 -20.25 1 85.88 439 LYS A CA 1
ATOM 3357 C C . LYS A 1 439 ? 27.469 -6.09 -19.328 1 85.88 439 LYS A C 1
ATOM 3359 O O . LYS A 1 439 ? 26.656 -5.805 -18.453 1 85.88 439 LYS A O 1
ATOM 3364 N N . ALA A 1 440 ? 28.625 -5.457 -19.609 1 85.06 440 ALA A N 1
ATOM 3365 C CA . ALA A 1 440 ? 29 -4.328 -18.75 1 85.06 440 ALA A CA 1
ATOM 3366 C C . ALA A 1 440 ? 28.031 -3.16 -18.938 1 85.06 440 ALA A C 1
ATOM 3368 O O . ALA A 1 440 ? 27.531 -2.926 -20.047 1 85.06 440 ALA A O 1
ATOM 3369 N N . LEU A 1 441 ? 27.703 -2.553 -17.844 1 85.88 441 LEU A N 1
ATOM 3370 C CA . LEU A 1 441 ? 26.891 -1.342 -17.906 1 85.88 441 LEU A CA 1
ATOM 3371 C C . LEU A 1 441 ? 27.703 -0.183 -18.484 1 85.88 441 LEU A C 1
ATOM 3373 O O . LEU A 1 441 ? 28.891 -0.058 -18.219 1 85.88 441 LEU A O 1
ATOM 3377 N N . PRO A 1 442 ? 27.078 0.567 -19.422 1 75.69 442 PRO A N 1
ATOM 3378 C CA . PRO A 1 442 ? 27.797 1.674 -20.031 1 75.69 442 PRO A CA 1
ATOM 3379 C C . PRO A 1 442 ? 28.281 2.709 -19.016 1 75.69 442 PRO A C 1
ATOM 3381 O O . PRO A 1 442 ? 27.641 2.898 -17.984 1 75.69 442 PRO A O 1
ATOM 3384 N N . GLU A 1 443 ? 29.609 3.057 -19.25 1 62.12 443 GLU A N 1
ATOM 3385 C CA . GLU A 1 443 ? 30.141 4.082 -18.375 1 62.12 443 GLU A CA 1
ATOM 3386 C C . GLU A 1 443 ? 29.359 5.383 -18.484 1 62.12 443 GLU A C 1
ATOM 3388 O O . GLU A 1 443 ? 28.859 5.723 -19.562 1 62.12 443 GLU A O 1
ATOM 3393 N N . THR A 1 444 ? 28.656 5.766 -17.625 1 53.69 444 THR A N 1
ATOM 3394 C CA . THR A 1 444 ? 27.938 7.031 -17.641 1 53.69 444 THR A CA 1
ATOM 3395 C C . THR A 1 444 ? 28.844 8.172 -18.094 1 53.69 444 THR A C 1
ATOM 3397 O O . THR A 1 444 ? 29.875 8.438 -17.469 1 53.69 444 THR A O 1
ATOM 3400 N N . GLY A 1 445 ? 29.328 8.258 -19.406 1 42.12 445 GLY A N 1
ATOM 3401 C CA . GLY A 1 445 ? 29.984 9.516 -19.734 1 42.12 445 GLY A CA 1
ATOM 3402 C C . GLY A 1 445 ? 29.438 10.688 -18.938 1 42.12 445 GLY A C 1
ATOM 3403 O O . GLY A 1 445 ? 28.266 10.703 -18.562 1 42.12 445 GLY A O 1
ATOM 3404 N N . GLN A 1 446 ? 30.438 11.352 -18.406 1 37.44 446 GLN A N 1
ATOM 3405 C CA . GLN A 1 446 ? 30.312 12.547 -17.578 1 37.44 446 GLN A CA 1
ATOM 3406 C C . GLN A 1 446 ? 29.328 13.531 -18.172 1 37.44 446 GLN A C 1
ATOM 3408 O O . GLN A 1 446 ? 29.703 14.43 -18.922 1 37.44 446 GLN A O 1
ATOM 3413 N N . ALA A 1 447 ? 28.625 13.531 -19.156 1 31.69 447 ALA A N 1
ATOM 3414 C CA . ALA A 1 447 ? 28.25 14.945 -19.141 1 31.69 447 ALA A CA 1
ATOM 3415 C C . ALA A 1 447 ? 27.984 15.43 -17.703 1 31.69 447 ALA A C 1
ATOM 3417 O O . ALA A 1 447 ? 27.469 14.672 -16.875 1 31.69 447 ALA A O 1
ATOM 3418 N N . PRO A 1 448 ? 28.859 16.422 -17.297 1 28.53 448 PRO A N 1
ATOM 3419 C CA . PRO A 1 448 ? 28.719 17.031 -15.977 1 28.53 448 PRO A CA 1
ATOM 3420 C C . PRO A 1 448 ? 27.281 17.016 -15.469 1 28.53 448 PRO A C 1
ATOM 3422 O O . PRO A 1 448 ? 26.375 17.484 -16.156 1 28.53 448 PRO A O 1
ATOM 3425 N N . GLY A 1 449 ? 26.906 16.031 -15.141 1 28.91 449 GLY A N 1
ATOM 3426 C CA . GLY A 1 449 ? 25.594 16.188 -14.531 1 28.91 449 GLY A CA 1
ATOM 3427 C C . GLY A 1 449 ? 25.375 17.562 -13.922 1 28.91 449 GLY A C 1
ATOM 3428 O O . GLY A 1 449 ? 26.281 18.109 -13.289 1 28.91 449 GLY A O 1
ATOM 3429 N N . HIS A 1 450 ? 24.828 18.406 -14.719 1 25.34 450 HIS A N 1
ATOM 3430 C CA . HIS A 1 450 ? 24.562 19.719 -14.109 1 25.34 450 HIS A CA 1
ATOM 3431 C C . HIS A 1 450 ? 24.328 19.578 -12.609 1 25.34 450 HIS A C 1
ATOM 3433 O O . HIS A 1 450 ? 23.391 18.922 -12.18 1 25.34 450 HIS A O 1
ATOM 3439 N N . ALA A 1 451 ? 25.453 19.438 -11.844 1 25.23 451 ALA A N 1
ATOM 3440 C CA . ALA A 1 451 ? 25.391 19.859 -10.445 1 25.23 451 ALA A CA 1
ATOM 3441 C C . ALA A 1 451 ? 24.266 20.859 -10.227 1 25.23 451 ALA A C 1
ATOM 3443 O O . ALA A 1 451 ? 24.156 21.859 -10.93 1 25.23 451 ALA A O 1
ATOM 3444 N N . ILE A 1 452 ? 23.266 20.547 -9.969 1 27.28 452 ILE A N 1
ATOM 3445 C CA . ILE A 1 452 ? 22.469 21.656 -9.461 1 27.28 452 ILE A CA 1
ATOM 3446 C C . ILE A 1 452 ? 23.391 22.75 -8.938 1 27.28 452 ILE A C 1
ATOM 3448 O O . ILE A 1 452 ? 24.25 22.484 -8.094 1 27.28 452 ILE A O 1
ATOM 3452 N N . GLY A 1 453 ? 23.859 23.75 -9.719 1 24.94 453 GLY A N 1
ATOM 3453 C CA . GLY A 1 453 ? 24.484 25.016 -9.383 1 24.94 453 GLY A CA 1
ATOM 3454 C C . GLY A 1 453 ? 24.25 25.453 -7.949 1 24.94 453 GLY A C 1
ATOM 3455 O O . GLY A 1 453 ? 24.406 26.625 -7.609 1 24.94 453 GLY A O 1
ATOM 3456 N N . PHE A 1 454 ? 23.609 24.656 -7.23 1 25.19 454 PHE A N 1
ATOM 3457 C CA . PHE A 1 454 ? 23.562 25.188 -5.871 1 25.19 454 PHE A CA 1
ATOM 3458 C C . PHE A 1 454 ? 24.969 25.219 -5.262 1 25.19 454 PHE A C 1
ATOM 3460 O O . PHE A 1 454 ? 25.141 25.672 -4.129 1 25.19 454 PHE A O 1
ATOM 3467 N N . PHE A 1 455 ? 26 24.688 -5.828 1 25.27 455 PHE A N 1
ATOM 3468 C CA . PHE A 1 455 ? 27.297 24.812 -5.191 1 25.27 455 PHE A CA 1
ATOM 3469 C C . PHE A 1 455 ? 27.844 26.234 -5.344 1 25.27 455 PHE A C 1
ATOM 3471 O O . PHE A 1 455 ? 28.484 26.75 -4.43 1 25.27 455 PHE A O 1
ATOM 3478 N N . GLU A 1 456 ? 27.922 26.828 -6.445 1 25.34 456 GLU A N 1
ATOM 3479 C CA . GLU A 1 456 ? 28.609 28.109 -6.391 1 25.34 456 GLU A CA 1
ATOM 3480 C C . GLU A 1 456 ? 27.859 29.094 -5.477 1 25.34 456 GLU A C 1
ATOM 3482 O O . GLU A 1 456 ? 28.5 29.812 -4.699 1 25.34 456 GLU A O 1
ATOM 3487 N N . GLN A 1 457 ? 26.562 29.266 -5.633 1 24.31 457 GLN A N 1
ATOM 3488 C CA . GLN A 1 457 ? 25.969 30.234 -4.707 1 24.31 457 GLN A CA 1
ATOM 3489 C C . GLN A 1 457 ? 25.703 29.594 -3.346 1 24.31 457 GLN A C 1
ATOM 3491 O O . GLN A 1 457 ? 25.734 30.281 -2.318 1 24.31 457 GLN A O 1
ATOM 3496 N N . GLY A 1 458 ? 25.594 28.328 -3.164 1 24.94 458 GLY A N 1
ATOM 3497 C CA . GLY A 1 458 ? 25.609 27.703 -1.853 1 24.94 458 GLY A CA 1
ATOM 3498 C C . GLY A 1 458 ? 27.016 27.484 -1.308 1 24.94 458 GLY A C 1
ATOM 3499 O O . GLY A 1 458 ? 27.188 27.234 -0.114 1 24.94 458 GLY A O 1
ATOM 3500 N N . ILE A 1 459 ? 28.062 27.391 -2.012 1 26.39 459 ILE A N 1
ATOM 3501 C CA . ILE A 1 459 ? 29.422 27.516 -1.509 1 26.39 459 ILE A CA 1
ATOM 3502 C C . ILE A 1 459 ? 29.625 28.891 -0.874 1 26.39 459 ILE A C 1
ATOM 3504 O O . ILE A 1 459 ? 30.234 29 0.187 1 26.39 459 ILE A O 1
ATOM 3508 N N . LEU A 1 460 ? 29.188 29.891 -1.479 1 24.88 460 LEU A N 1
ATOM 3509 C CA . LEU A 1 460 ? 29.359 31.172 -0.8 1 24.88 460 LEU A CA 1
ATOM 3510 C C . LEU A 1 460 ? 28.516 31.234 0.473 1 24.88 460 LEU A C 1
ATOM 3512 O O . LEU A 1 460 ? 28.984 31.734 1.503 1 24.88 460 LEU A O 1
ATOM 3516 N N . LEU A 1 461 ? 27.312 30.75 0.398 1 25.36 461 LEU A N 1
ATOM 3517 C CA . LEU A 1 461 ? 26.547 30.828 1.643 1 25.36 461 LEU A CA 1
ATOM 3518 C C . LEU A 1 461 ? 26.891 29.656 2.564 1 25.36 461 LEU A C 1
ATOM 3520 O O . LEU A 1 461 ? 27 29.844 3.779 1 25.36 461 LEU A O 1
ATOM 3524 N N . GLY A 1 462 ? 27.266 28.469 2.225 1 26.53 462 GLY A N 1
ATOM 3525 C CA . GLY A 1 462 ? 27.828 27.469 3.123 1 26.53 462 GLY A CA 1
ATOM 3526 C C . GLY A 1 462 ? 29.266 27.766 3.523 1 26.53 462 GLY A C 1
ATOM 3527 O O . GLY A 1 462 ? 29.672 27.469 4.648 1 26.53 462 GLY A O 1
ATOM 3528 N N . GLY A 1 463 ? 30.141 28.156 2.777 1 26.2 463 GLY A N 1
ATOM 3529 C CA . GLY A 1 463 ? 31.406 28.688 3.25 1 26.2 463 GLY A CA 1
ATOM 3530 C C . GLY A 1 463 ? 31.25 29.719 4.348 1 26.2 463 GLY A C 1
ATOM 3531 O O . GLY A 1 463 ? 32.031 29.734 5.312 1 26.2 463 GLY A O 1
ATOM 3532 N N . ALA A 1 464 ? 30.328 30.547 4.215 1 26.48 464 ALA A N 1
ATOM 3533 C CA . ALA A 1 464 ? 30.078 31.484 5.305 1 26.48 464 ALA A CA 1
ATOM 3534 C C . ALA A 1 464 ? 29.484 30.781 6.516 1 26.48 464 ALA A C 1
ATOM 3536 O O . ALA A 1 464 ? 29.812 31.094 7.66 1 26.48 464 ALA A O 1
ATOM 3537 N N . LEU A 1 465 ? 28.688 29.797 6.289 1 25.88 465 LEU A N 1
ATOM 3538 C CA . LEU A 1 465 ? 28.141 29.156 7.473 1 25.88 465 LEU A CA 1
ATOM 3539 C C . LEU A 1 465 ? 29.156 28.203 8.102 1 25.88 465 LEU A C 1
ATOM 3541 O O . LEU A 1 465 ? 29.234 28.078 9.32 1 25.88 465 LEU A O 1
ATOM 3545 N N . PHE A 1 466 ? 29.969 27.422 7.41 1 26.45 466 PHE A N 1
ATOM 3546 C CA . PHE A 1 466 ? 31.062 26.688 8.047 1 26.45 466 PHE A CA 1
ATOM 3547 C C . PHE A 1 466 ? 32.031 27.641 8.711 1 26.45 466 PHE A C 1
ATOM 3549 O O . PHE A 1 466 ? 32.562 27.359 9.797 1 26.45 466 PHE A O 1
ATOM 3556 N N . LEU A 1 467 ? 32.406 28.656 8.164 1 25.78 467 LEU A N 1
ATOM 3557 C CA . LEU A 1 467 ? 33.281 29.547 8.891 1 25.78 467 LEU A CA 1
ATOM 3558 C C . LEU A 1 467 ? 32.625 30.047 10.18 1 25.78 467 LEU A C 1
ATOM 3560 O O . LEU A 1 467 ? 33.344 30.406 11.133 1 25.78 467 LEU A O 1
ATOM 3564 N N . SER A 1 468 ? 31.406 30.156 10.172 1 24.91 468 SER A N 1
ATOM 3565 C CA . SER A 1 468 ? 30.938 30.703 11.438 1 24.91 468 SER A CA 1
ATOM 3566 C C . SER A 1 468 ? 30.922 29.641 12.531 1 24.91 468 SER A C 1
ATOM 3568 O O . SER A 1 468 ? 30.953 29.953 13.719 1 24.91 468 SER A O 1
ATOM 3570 N N . VAL A 1 469 ? 30.688 28.344 12.195 1 26.22 469 VAL A N 1
ATOM 3571 C CA . VAL A 1 469 ? 30.719 27.453 13.352 1 26.22 469 VAL A CA 1
ATOM 3572 C C . VAL A 1 469 ? 32.156 27.047 13.641 1 26.22 469 VAL A C 1
ATOM 3574 O O . VAL A 1 469 ? 32.5 26.656 14.766 1 26.22 469 VAL A O 1
ATOM 3577 N N . VAL A 1 470 ? 33.125 26.922 12.766 1 26.77 470 VAL A N 1
ATOM 3578 C CA . VAL A 1 470 ? 34.438 26.531 13.211 1 26.77 470 VAL A CA 1
ATOM 3579 C C . VAL A 1 470 ? 35 27.547 14.203 1 26.77 470 VAL A C 1
ATOM 3581 O O . VAL A 1 470 ? 35.781 27.219 15.07 1 26.77 470 VAL A O 1
ATOM 3584 N N . VAL A 1 471 ? 34.594 28.75 14.102 1 24.62 471 VAL A N 1
ATOM 3585 C CA . VAL A 1 471 ? 35.312 29.641 15.016 1 24.62 471 VAL A CA 1
ATOM 3586 C C . VAL A 1 471 ? 34.938 29.297 16.453 1 24.62 471 VAL A C 1
ATOM 3588 O O . VAL A 1 471 ? 35.812 29.188 17.312 1 24.62 471 VAL A O 1
ATOM 3591 N N . PRO A 1 472 ? 33.688 29.109 16.812 1 23.73 472 PRO A N 1
ATOM 3592 C CA . PRO A 1 472 ? 33.656 29.047 18.281 1 23.73 472 PRO A CA 1
ATOM 3593 C C . PRO A 1 472 ? 34.188 27.703 18.797 1 23.73 472 PRO A C 1
ATOM 3595 O O . PRO A 1 472 ? 34.812 27.656 19.844 1 23.73 472 PRO A O 1
ATOM 3598 N N . ALA A 1 473 ? 34.125 26.562 18.125 1 23.97 473 ALA A N 1
ATOM 3599 C CA . ALA A 1 473 ? 34.719 25.422 18.797 1 23.97 473 ALA A CA 1
ATOM 3600 C C . ALA A 1 473 ? 36.25 25.5 18.766 1 23.97 473 ALA A C 1
ATOM 3602 O O . ALA A 1 473 ? 36.938 24.781 19.484 1 23.97 473 ALA A O 1
ATOM 3603 N N . LEU A 1 474 ? 36.969 26.203 17.875 1 25.41 474 LEU A N 1
ATOM 3604 C CA . LEU A 1 474 ? 38.375 26.344 18.219 1 25.41 474 LEU A CA 1
ATOM 3605 C C . LEU A 1 474 ? 38.531 26.938 19.609 1 25.41 474 LEU A C 1
ATOM 3607 O O . LEU A 1 474 ? 39.5 26.594 20.328 1 25.41 474 LEU A O 1
ATOM 3611 N N . GLY A 1 475 ? 37.656 27.844 20.016 1 23.09 475 GLY A N 1
ATOM 3612 C CA . GLY A 1 475 ? 37.969 28.375 21.344 1 23.09 475 GLY A CA 1
ATOM 3613 C C . GLY A 1 475 ? 37.844 27.344 22.438 1 23.09 475 GLY A C 1
ATOM 3614 O O . GLY A 1 475 ? 38.656 27.297 23.359 1 23.09 475 GLY A O 1
ATOM 3615 N N . TYR A 1 476 ? 36.812 26.469 22.422 1 23.38 476 TYR A N 1
ATOM 3616 C CA . TYR A 1 476 ? 36.781 25.734 23.688 1 23.38 476 TYR A CA 1
ATOM 3617 C C . TYR A 1 476 ? 37.875 24.656 23.719 1 23.38 476 TYR A C 1
ATOM 3619 O O . TYR A 1 476 ? 38.312 24.25 24.781 1 23.38 476 TYR A O 1
ATOM 3627 N N . VAL A 1 477 ? 38.312 24.031 22.594 1 24.92 477 VAL A N 1
ATOM 3628 C CA . VAL A 1 477 ? 39.438 23.094 22.828 1 24.92 477 VAL A CA 1
ATOM 3629 C C . VAL A 1 477 ? 40.688 23.875 23.219 1 24.92 477 VAL A C 1
ATOM 3631 O O . VAL A 1 477 ? 41.562 23.344 23.922 1 24.92 477 VAL A O 1
ATOM 3634 N N . SER A 1 478 ? 40.906 25.125 22.719 1 23.75 478 SER A N 1
ATOM 3635 C CA . SER A 1 478 ? 42.125 25.719 23.297 1 23.75 478 SER A CA 1
ATOM 3636 C C . SER A 1 478 ? 42.031 25.734 24.828 1 23.75 478 SER A C 1
ATOM 3638 O O . SER A 1 478 ? 43.062 25.703 25.5 1 23.75 478 SER A O 1
ATOM 3640 N N . TRP A 1 479 ? 40.875 26.047 25.469 1 23.58 479 TRP A N 1
ATOM 3641 C CA . TRP A 1 479 ? 41.094 26.188 26.906 1 23.58 479 TRP A CA 1
ATOM 3642 C C . TRP A 1 479 ? 41.469 24.859 27.531 1 23.58 479 TRP A C 1
ATOM 3644 O O . TRP A 1 479 ? 42.375 24.812 28.375 1 23.58 479 TRP A O 1
ATOM 3654 N N . VAL A 1 480 ? 40.938 23.656 27.203 1 24.95 480 VAL A N 1
ATOM 3655 C CA . VAL A 1 480 ? 41.438 22.625 28.109 1 24.95 480 VAL A CA 1
ATOM 3656 C C . VAL A 1 480 ? 42.812 22.141 27.672 1 24.95 480 VAL A C 1
ATOM 3658 O O . VAL A 1 480 ? 43.688 21.922 28.5 1 24.95 480 VAL A O 1
ATOM 3661 N N . GLY A 1 481 ? 43.219 21.906 26.375 1 22.77 481 GLY A N 1
ATOM 3662 C CA . GLY A 1 481 ? 44.531 21.328 26.203 1 22.77 481 GLY A CA 1
ATOM 3663 C C . GLY A 1 481 ? 45.656 22.344 26.281 1 22.77 481 GLY A C 1
ATOM 3664 O O . GLY A 1 481 ? 46.812 22.031 26.016 1 22.77 481 GLY A O 1
ATOM 3665 N N . GLY A 1 482 ? 45.594 23.641 26.266 1 22.5 482 GLY A N 1
ATOM 3666 C CA . GLY A 1 482 ? 46.812 24.359 26.578 1 22.5 482 GLY A CA 1
ATOM 3667 C C . GLY A 1 482 ? 47.5 23.844 27.812 1 22.5 482 GLY A C 1
ATOM 3668 O O . GLY A 1 482 ? 48.625 24.266 28.125 1 22.5 482 GLY A O 1
ATOM 3669 N N . ARG A 1 483 ? 47.062 23.188 28.828 1 24.41 483 ARG A N 1
ATOM 3670 C CA . ARG A 1 483 ? 48.062 22.938 29.844 1 24.41 483 ARG A CA 1
ATOM 3671 C C . ARG A 1 483 ? 49.156 22.016 29.312 1 24.41 483 ARG A C 1
ATOM 3673 O O . ARG A 1 483 ? 50.344 22.219 29.578 1 24.41 483 ARG A O 1
ATOM 3680 N N . SER A 1 484 ? 49 20.75 28.797 1 22.33 484 SER A N 1
ATOM 3681 C CA . SER A 1 484 ? 50.156 19.875 28.969 1 22.33 484 SER A CA 1
ATOM 3682 C C . SER A 1 484 ? 51.156 20.062 27.844 1 22.33 484 SER A C 1
ATOM 3684 O O . SER A 1 484 ? 52.375 19.797 28.016 1 22.33 484 SER A O 1
ATOM 3686 N N . VAL A 1 485 ? 50.844 20.375 26.578 1 24.27 485 VAL A N 1
ATOM 3687 C CA . VAL A 1 485 ? 51.969 20.203 25.672 1 24.27 485 VAL A CA 1
ATOM 3688 C C . VAL A 1 485 ? 52.906 21.406 25.781 1 24.27 485 VAL A C 1
ATOM 3690 O O . VAL A 1 485 ? 53.938 21.453 25.109 1 24.27 485 VAL A O 1
ATOM 3693 N N . TRP A 1 486 ? 52.812 22.5 26.609 1 22.81 486 TRP A N 1
ATOM 3694 C CA . TRP A 1 486 ? 53.969 23.328 26.844 1 22.81 486 TRP A CA 1
ATOM 3695 C C . TRP A 1 486 ? 55.125 22.484 27.438 1 22.81 486 TRP A C 1
ATOM 3697 O O . TRP A 1 486 ? 56.281 22.891 27.391 1 22.81 486 TRP A O 1
ATOM 3707 N N . GLY A 1 487 ? 55.062 21.344 28.172 1 22.5 487 GLY A N 1
ATOM 3708 C CA . GLY A 1 487 ? 56.344 20.844 28.688 1 22.5 487 GLY A CA 1
ATOM 3709 C C . GLY A 1 487 ? 57.281 20.406 27.594 1 22.5 487 GLY A C 1
ATOM 3710 O O . GLY A 1 487 ? 58.5 20.719 27.656 1 22.5 487 GLY A O 1
ATOM 3711 N N . VAL A 1 488 ? 56.938 19.531 26.562 1 25.44 488 VAL A N 1
ATOM 3712 C CA . VAL A 1 488 ? 58.031 18.797 25.984 1 25.44 488 VAL A CA 1
ATOM 3713 C C . VAL A 1 488 ? 58.75 19.641 24.922 1 25.44 488 VAL A C 1
ATOM 3715 O O . VAL A 1 488 ? 59.969 19.688 24.859 1 25.44 488 VAL A O 1
ATOM 3718 N N . ILE A 1 489 ? 58.125 20.422 24.062 1 24.59 489 ILE A N 1
ATOM 3719 C CA . ILE A 1 489 ? 59 20.906 22.969 1 24.59 489 ILE A CA 1
ATOM 3720 C C . ILE A 1 489 ? 59.906 22 23.5 1 24.59 489 ILE A C 1
ATOM 3722 O O . ILE A 1 489 ? 60.844 22.438 22.797 1 24.59 489 ILE A O 1
ATOM 3726 N N . GLY A 1 490 ? 59.844 22.609 24.719 1 20.89 490 GLY A N 1
ATOM 3727 C CA . GLY A 1 490 ? 60.969 23.375 25.188 1 20.89 490 GLY A CA 1
ATOM 3728 C C . GLY A 1 490 ? 62.25 22.562 25.234 1 20.89 490 GLY A C 1
ATOM 3729 O O . GLY A 1 490 ? 63.344 23.125 25.188 1 20.89 490 GLY A O 1
ATOM 3730 N N . ARG A 1 491 ? 62.375 21.234 25.484 1 25.53 491 ARG A N 1
ATOM 3731 C CA . ARG A 1 491 ? 63.688 20.688 25.781 1 25.53 491 ARG A CA 1
ATOM 3732 C C . ARG A 1 491 ? 64.562 20.688 24.531 1 25.53 491 ARG A C 1
ATOM 3734 O O . ARG A 1 491 ? 65.75 20.922 24.609 1 25.53 491 ARG A O 1
ATOM 3741 N N . PHE A 1 492 ? 64.188 20.156 23.297 1 25.5 492 PHE A N 1
ATOM 3742 C CA . PHE A 1 492 ? 65.312 19.797 22.453 1 25.5 492 PHE A CA 1
ATOM 3743 C C . PHE A 1 492 ? 65.938 21.047 21.859 1 25.5 492 PHE A C 1
ATOM 3745 O O . PHE A 1 492 ? 67.062 21 21.344 1 25.5 492 PHE A O 1
ATOM 3752 N N . ARG A 1 493 ? 65.375 22.203 21.578 1 22.31 493 ARG A N 1
ATOM 3753 C CA . ARG A 1 493 ? 66.312 23.094 20.906 1 22.31 493 ARG A CA 1
ATOM 3754 C C . ARG A 1 493 ? 67.375 23.609 21.859 1 22.31 493 ARG A C 1
ATOM 3756 O O . ARG A 1 493 ? 68.188 24.422 21.484 1 22.31 493 ARG A O 1
ATOM 3763 N N . ALA A 1 494 ? 67.312 23.406 23.234 1 21.98 494 ALA A N 1
ATOM 3764 C CA . ALA A 1 494 ? 68.5 23.875 23.953 1 21.98 494 ALA A CA 1
ATOM 3765 C C . ALA A 1 494 ? 69.75 23.031 23.594 1 21.98 494 ALA A C 1
ATOM 3767 O O . ALA A 1 494 ? 70.875 23.375 23.953 1 21.98 494 ALA A O 1
ATOM 3768 N N . GLY A 1 495 ? 69.812 21.812 23.062 1 23.02 495 GLY A N 1
ATOM 3769 C CA . GLY A 1 495 ? 71.188 21.359 22.922 1 23.02 495 GLY A CA 1
ATOM 3770 C C . GLY A 1 495 ? 72 22.203 21.969 1 23.02 495 GLY A C 1
ATOM 3771 O O . GLY A 1 495 ? 73.188 21.891 21.703 1 23.02 495 GLY A O 1
ATOM 3772 N N . GLY A 1 496 ? 71.688 23.344 21.219 1 22 496 GLY A N 1
ATOM 3773 C CA . GLY A 1 496 ? 72.875 24.094 20.875 1 22 496 GLY A CA 1
ATOM 3774 C C . GLY A 1 496 ? 73.375 24.938 22.016 1 22 496 GLY A C 1
ATOM 3775 O O . GLY A 1 496 ? 74.375 25.625 21.875 1 22 496 GLY A O 1
ATOM 3776 N N . ALA A 1 497 ? 73.062 24.875 23.344 1 18.55 497 ALA A N 1
ATOM 3777 C CA . ALA A 1 497 ? 74.125 24.734 24.328 1 18.55 497 ALA A CA 1
ATOM 3778 C C . ALA A 1 497 ? 74.438 23.266 24.594 1 18.55 497 ALA A C 1
ATOM 3780 O O . ALA A 1 497 ? 73.562 22.406 24.516 1 18.55 497 ALA A O 1
ATOM 3781 N N . MET B 1 1 ? 28.75 -4.824 16.953 1 36.69 1 MET B N 1
ATOM 3782 C CA . MET B 1 1 ? 29.172 -4.625 15.57 1 36.69 1 MET B CA 1
ATOM 3783 C C . MET B 1 1 ? 27.984 -4.234 14.695 1 36.69 1 MET B C 1
ATOM 3785 O O . MET B 1 1 ? 28.109 -3.389 13.812 1 36.69 1 MET B O 1
ATOM 3789 N N . ALA B 1 2 ? 26.734 -4.977 14.906 1 45.19 2 ALA B N 1
ATOM 3790 C CA . ALA B 1 2 ? 25.5 -4.66 14.188 1 45.19 2 ALA B CA 1
ATOM 3791 C C . ALA B 1 2 ? 25.062 -3.227 14.461 1 45.19 2 ALA B C 1
ATOM 3793 O O . ALA B 1 2 ? 24.609 -2.523 13.555 1 45.19 2 ALA B O 1
ATOM 3794 N N . SER B 1 3 ? 25.328 -2.822 15.68 1 54.34 3 SER B N 1
ATOM 3795 C CA . SER B 1 3 ? 24.875 -1.523 16.172 1 54.34 3 SER B CA 1
ATOM 3796 C C . SER B 1 3 ? 25.625 -0.387 15.492 1 54.34 3 SER B C 1
ATOM 3798 O O . SER B 1 3 ? 25.047 0.64 15.148 1 54.34 3 SER B O 1
ATOM 3800 N N . PHE B 1 4 ? 26.891 -0.722 15.164 1 54.66 4 PHE B N 1
ATOM 3801 C CA . PHE B 1 4 ? 27.719 0.319 14.555 1 54.66 4 PHE B CA 1
ATOM 3802 C C . PHE B 1 4 ? 27.328 0.543 13.102 1 54.66 4 PHE B C 1
ATOM 3804 O O . PHE B 1 4 ? 27.297 1.682 12.625 1 54.66 4 PHE B O 1
ATOM 3811 N N . GLY B 1 5 ? 26.812 -0.499 12.523 1 71.5 5 GLY B N 1
ATOM 3812 C CA . GLY B 1 5 ? 26.438 -0.396 11.125 1 71.5 5 GLY B CA 1
ATOM 3813 C C . GLY B 1 5 ? 25.172 0.412 10.906 1 71.5 5 GLY B C 1
ATOM 3814 O O . GLY B 1 5 ? 25.125 1.271 10.023 1 71.5 5 GLY B O 1
ATOM 3815 N N . ILE B 1 6 ? 24.391 0.26 11.852 1 76.56 6 ILE B N 1
ATOM 3816 C CA . ILE B 1 6 ? 23.109 0.934 11.711 1 76.56 6 ILE B CA 1
ATOM 3817 C C . ILE B 1 6 ? 23.266 2.424 12 1 76.56 6 ILE B C 1
ATOM 3819 O O . ILE B 1 6 ? 22.641 3.262 11.352 1 76.56 6 ILE B O 1
ATOM 3823 N N . ASP B 1 7 ? 24.125 2.713 12.945 1 75.38 7 ASP B N 1
ATOM 3824 C CA . ASP B 1 7 ? 24.359 4.113 13.273 1 75.38 7 ASP B CA 1
ATOM 3825 C C . ASP B 1 7 ? 25.016 4.848 12.094 1 75.38 7 ASP B C 1
ATOM 3827 O O . ASP B 1 7 ? 24.688 6.008 11.828 1 75.38 7 ASP B O 1
ATOM 3831 N N . ASN B 1 8 ? 25.859 4.113 11.445 1 80.12 8 ASN B N 1
ATOM 3832 C CA . ASN B 1 8 ? 26.469 4.695 10.25 1 80.12 8 ASN B CA 1
ATOM 3833 C C . ASN B 1 8 ? 25.422 4.938 9.156 1 80.12 8 ASN B C 1
ATOM 3835 O O . ASN B 1 8 ? 25.469 5.949 8.461 1 80.12 8 ASN B O 1
ATOM 3839 N N . LEU B 1 9 ? 24.578 3.992 9.102 1 85.38 9 LEU B N 1
ATOM 3840 C CA . LEU B 1 9 ? 23.531 4.133 8.094 1 85.38 9 LEU B CA 1
ATOM 3841 C C . LEU B 1 9 ? 22.641 5.332 8.398 1 85.38 9 LEU B C 1
ATOM 3843 O O . LEU B 1 9 ? 22.297 6.102 7.504 1 85.38 9 LEU B O 1
ATOM 3847 N N . ARG B 1 10 ? 22.375 5.543 9.609 1 76.19 10 ARG B N 1
ATOM 3848 C CA . ARG B 1 10 ? 21.547 6.664 10.016 1 76.19 10 ARG B CA 1
ATOM 3849 C C . ARG B 1 10 ? 22.234 7.996 9.742 1 76.19 10 ARG B C 1
ATOM 3851 O O . ARG B 1 10 ? 21.594 8.961 9.312 1 76.19 10 ARG B O 1
ATOM 3858 N N . ALA B 1 11 ? 23.453 7.977 10.023 1 76.06 11 ALA B N 1
ATOM 3859 C CA . ALA B 1 11 ? 24.234 9.18 9.75 1 76.06 11 ALA B CA 1
ATOM 3860 C C . ALA B 1 11 ? 24.281 9.477 8.25 1 76.06 11 ALA B C 1
ATOM 3862 O O . ALA B 1 11 ? 24.219 10.633 7.84 1 76.06 11 ALA B O 1
ATOM 3863 N N . ALA B 1 12 ? 24.328 8.484 7.512 1 81.5 12 ALA B N 1
ATOM 3864 C CA . ALA B 1 12 ? 24.391 8.648 6.062 1 81.5 12 ALA B CA 1
ATOM 3865 C C . ALA B 1 12 ? 23.062 9.172 5.52 1 81.5 12 ALA B C 1
ATOM 3867 O O . ALA B 1 12 ? 23.031 9.93 4.547 1 81.5 12 ALA B O 1
ATOM 3868 N N . VAL B 1 13 ? 22.031 8.695 6.113 1 77.19 13 VAL B N 1
ATOM 3869 C CA . VAL B 1 13 ? 20.719 9.195 5.715 1 77.19 13 VAL B CA 1
ATOM 3870 C C . VAL B 1 13 ? 20.656 10.703 5.938 1 77.19 13 VAL B C 1
ATOM 3872 O O . VAL B 1 13 ? 20.125 11.438 5.098 1 77.19 13 VAL B O 1
ATOM 3875 N N . ILE B 1 14 ? 21.25 11.125 7 1 69.62 14 ILE B N 1
ATOM 3876 C CA . ILE B 1 14 ? 21.234 12.539 7.363 1 69.62 14 ILE B CA 1
ATOM 3877 C C . ILE B 1 14 ? 22.125 13.328 6.418 1 69.62 14 ILE B C 1
ATOM 3879 O O . ILE B 1 14 ? 21.797 14.445 6.012 1 69.62 14 ILE B O 1
ATOM 3883 N N . ASP B 1 15 ? 23.219 12.742 6.062 1 71.31 15 ASP B N 1
ATOM 3884 C CA . ASP B 1 15 ? 24.172 13.398 5.172 1 71.31 15 ASP B CA 1
ATOM 3885 C C . ASP B 1 15 ? 23.594 13.562 3.77 1 71.31 15 ASP B C 1
ATOM 3887 O O . ASP B 1 15 ? 23.984 14.469 3.031 1 71.31 15 ASP B O 1
ATOM 3891 N N . GLY B 1 16 ? 22.641 12.781 3.293 1 71.25 16 GLY B N 1
ATOM 3892 C CA . GLY B 1 16 ? 21.938 12.891 2.025 1 71.25 16 GLY B CA 1
ATOM 3893 C C . GLY B 1 16 ? 22.797 12.484 0.835 1 71.25 16 GLY B C 1
ATOM 3894 O O . GLY B 1 16 ? 22.547 12.945 -0.286 1 71.25 16 GLY B O 1
ATOM 3895 N N . ARG B 1 17 ? 23.875 11.695 1.015 1 73.69 17 ARG B N 1
ATOM 3896 C CA . ARG B 1 17 ? 24.75 11.281 -0.073 1 73.69 17 ARG B CA 1
ATOM 3897 C C . ARG B 1 17 ? 23.953 10.617 -1.193 1 73.69 17 ARG B C 1
ATOM 3899 O O . ARG B 1 17 ? 24.266 10.797 -2.373 1 73.69 17 ARG B O 1
ATOM 3906 N N . PHE B 1 18 ? 22.922 9.914 -0.867 1 75.75 18 PHE B N 1
ATOM 3907 C CA . PHE B 1 18 ? 22.125 9.188 -1.854 1 75.75 18 PHE B CA 1
ATOM 3908 C C . PHE B 1 18 ? 21.25 10.141 -2.645 1 75.75 18 PHE B C 1
ATOM 3910 O O . PHE B 1 18 ? 20.594 9.734 -3.615 1 75.75 18 PHE B O 1
ATOM 3917 N N . ASP B 1 19 ? 21.297 11.352 -2.238 1 68.31 19 ASP B N 1
ATOM 3918 C CA . ASP B 1 19 ? 20.547 12.312 -3.043 1 68.31 19 ASP B CA 1
ATOM 3919 C C . ASP B 1 19 ? 21.266 12.609 -4.359 1 68.31 19 ASP B C 1
ATOM 3921 O O . ASP B 1 19 ? 20.641 13.086 -5.312 1 68.31 19 ASP B O 1
ATOM 3925 N N . ASN B 1 20 ? 22.516 12.219 -4.379 1 72.81 20 ASN B N 1
ATOM 3926 C CA . ASN B 1 20 ? 23.312 12.383 -5.586 1 72.81 20 ASN B CA 1
ATOM 3927 C C . ASN B 1 20 ? 23.125 11.219 -6.551 1 72.81 20 ASN B C 1
ATOM 3929 O O . ASN B 1 20 ? 23.438 10.07 -6.227 1 72.81 20 ASN B O 1
ATOM 3933 N N . VAL B 1 21 ? 22.656 11.5 -7.719 1 76.75 21 VAL B N 1
ATOM 3934 C CA . VAL B 1 21 ? 22.344 10.484 -8.711 1 76.75 21 VAL B CA 1
ATOM 3935 C C . VAL B 1 21 ? 23.625 9.781 -9.164 1 76.75 21 VAL B C 1
ATOM 3937 O O . VAL B 1 21 ? 23.625 8.578 -9.422 1 76.75 21 VAL B O 1
ATOM 3940 N N . ARG B 1 22 ? 24.719 10.578 -9.219 1 79 22 ARG B N 1
ATOM 3941 C CA . ARG B 1 22 ? 26 9.992 -9.633 1 79 22 ARG B CA 1
ATOM 3942 C C . ARG B 1 22 ? 26.484 8.961 -8.617 1 79 22 ARG B C 1
ATOM 3944 O O . ARG B 1 22 ? 27.031 7.93 -8.992 1 79 22 ARG B O 1
ATOM 3951 N N . TYR B 1 23 ? 26.359 9.328 -7.434 1 85 23 TYR B N 1
ATOM 3952 C CA . TYR B 1 23 ? 26.703 8.375 -6.391 1 85 23 TYR B CA 1
ATOM 3953 C C . TYR B 1 23 ? 25.906 7.082 -6.543 1 85 23 TYR B C 1
ATOM 3955 O O . TYR B 1 23 ? 26.469 5.984 -6.465 1 85 23 TYR B O 1
ATOM 3963 N N . ARG B 1 24 ? 24.641 7.168 -6.84 1 88.94 24 ARG B N 1
ATOM 3964 C CA . ARG B 1 24 ? 23.781 6.004 -7.016 1 88.94 24 ARG B CA 1
ATOM 3965 C C . ARG B 1 24 ? 24.203 5.191 -8.242 1 88.94 24 ARG B C 1
ATOM 3967 O O . ARG B 1 24 ? 24.234 3.961 -8.188 1 88.94 24 ARG B O 1
ATOM 3974 N N . GLN B 1 25 ? 24.531 5.891 -9.266 1 87.06 25 GLN B N 1
ATOM 3975 C CA . GLN B 1 25 ? 24.969 5.234 -10.484 1 87.06 25 GLN B CA 1
ATOM 3976 C C . GLN B 1 25 ? 26.266 4.441 -10.25 1 87.06 25 GLN B C 1
ATOM 3978 O O . GLN B 1 25 ? 26.375 3.297 -10.688 1 87.06 25 GLN B O 1
ATOM 3983 N N . ASN B 1 26 ? 27.109 5.07 -9.578 1 89.44 26 ASN B N 1
ATOM 3984 C CA . ASN B 1 26 ? 28.375 4.402 -9.289 1 89.44 26 ASN B CA 1
ATOM 3985 C C . ASN B 1 26 ? 28.172 3.154 -8.438 1 89.44 26 ASN B C 1
ATOM 3987 O O . ASN B 1 26 ? 28.828 2.131 -8.656 1 89.44 26 ASN B O 1
ATOM 3991 N N . GLN B 1 27 ? 27.312 3.264 -7.492 1 93.88 27 GLN B N 1
ATOM 3992 C CA . GLN B 1 27 ? 27.031 2.111 -6.645 1 93.88 27 GLN B CA 1
ATOM 3993 C C . GLN B 1 27 ? 26.438 0.963 -7.461 1 93.88 27 GLN B C 1
ATOM 3995 O O . GLN B 1 27 ? 26.828 -0.194 -7.281 1 93.88 27 GLN B O 1
ATOM 4000 N N . LEU B 1 28 ? 25.5 1.235 -8.352 1 93.12 28 LEU B N 1
ATOM 4001 C CA . LEU B 1 28 ? 24.875 0.213 -9.18 1 93.12 28 LEU B CA 1
ATOM 4002 C C . LEU B 1 28 ? 25.875 -0.393 -10.156 1 93.12 28 LEU B C 1
ATOM 4004 O O . LEU B 1 28 ? 25.859 -1.602 -10.398 1 93.12 28 LEU B O 1
ATOM 4008 N N . GLN B 1 29 ? 26.688 0.472 -10.672 1 91.94 29 GLN B N 1
ATOM 4009 C CA . GLN B 1 29 ? 27.734 -0.011 -11.57 1 91.94 29 GLN B CA 1
ATOM 4010 C C . GLN B 1 29 ? 28.703 -0.944 -10.852 1 91.94 29 GLN B C 1
ATOM 4012 O O . GLN B 1 29 ? 29.062 -1.998 -11.375 1 91.94 29 GLN B O 1
ATOM 4017 N N . SER B 1 30 ? 29.094 -0.502 -9.742 1 94.88 30 SER B N 1
ATOM 4018 C CA . SER B 1 30 ? 30 -1.321 -8.945 1 94.88 30 SER B CA 1
ATOM 4019 C C . SER B 1 30 ? 29.359 -2.652 -8.57 1 94.88 30 SER B C 1
ATOM 4021 O O . SER B 1 30 ? 30 -3.701 -8.641 1 94.88 30 SER B O 1
ATOM 4023 N N . LEU B 1 31 ? 28.109 -2.607 -8.172 1 96.44 31 LEU B N 1
ATOM 4024 C CA . LEU B 1 31 ? 27.375 -3.828 -7.844 1 96.44 31 LEU B CA 1
ATOM 4025 C C . LEU B 1 31 ? 27.328 -4.773 -9.039 1 96.44 31 LEU B C 1
ATOM 4027 O O . LEU B 1 31 ? 27.656 -5.957 -8.914 1 96.44 31 LEU B O 1
ATOM 4031 N N . HIS B 1 32 ? 26.984 -4.223 -10.141 1 94.88 32 HIS B N 1
ATOM 4032 C CA . HIS B 1 32 ? 26.906 -5.031 -11.352 1 94.88 32 HIS B CA 1
ATOM 4033 C C . HIS B 1 32 ? 28.266 -5.617 -11.711 1 94.88 32 HIS B C 1
ATOM 4035 O O . HIS B 1 32 ? 28.375 -6.781 -12.109 1 94.88 32 HIS B O 1
ATOM 4041 N N . LYS B 1 33 ? 29.281 -4.84 -11.578 1 94.12 33 LYS B N 1
ATOM 4042 C CA . LYS B 1 33 ? 30.641 -5.27 -11.906 1 94.12 33 LYS B CA 1
ATOM 4043 C C . LYS B 1 33 ? 31.078 -6.438 -11.023 1 94.12 33 LYS B C 1
ATOM 4045 O O . LYS B 1 33 ? 31.609 -7.43 -11.516 1 94.12 33 LYS B O 1
ATOM 4050 N N . VAL B 1 34 ? 30.844 -6.328 -9.797 1 95.56 34 VAL B N 1
ATOM 4051 C CA . VAL B 1 34 ? 31.234 -7.379 -8.867 1 95.56 34 VAL B CA 1
ATOM 4052 C C . VAL B 1 34 ? 30.484 -8.664 -9.172 1 95.56 34 VAL B C 1
ATOM 4054 O O . VAL B 1 34 ? 31.047 -9.758 -9.148 1 95.56 34 VAL B O 1
ATOM 4057 N N . LEU B 1 35 ? 29.219 -8.555 -9.484 1 94.56 35 LEU B N 1
ATOM 4058 C CA . LEU B 1 35 ? 28.422 -9.734 -9.789 1 94.56 35 LEU B CA 1
ATOM 4059 C C . LEU B 1 35 ? 28.875 -10.367 -11.102 1 94.56 35 LEU B C 1
ATOM 4061 O O . LEU B 1 35 ? 29 -11.594 -11.188 1 94.56 35 LEU B O 1
ATOM 4065 N N . ARG B 1 36 ? 29.172 -9.508 -12.07 1 92.94 36 ARG B N 1
ATOM 4066 C CA . ARG B 1 36 ? 29.578 -10.031 -13.367 1 92.94 36 ARG B CA 1
ATOM 4067 C C . ARG B 1 36 ? 30.938 -10.711 -13.289 1 92.94 36 ARG B C 1
ATOM 4069 O O . ARG B 1 36 ? 31.172 -11.711 -13.977 1 92.94 36 ARG B O 1
ATOM 4076 N N . ASN B 1 37 ? 31.797 -10.234 -12.445 1 94 37 ASN B N 1
ATOM 4077 C CA . ASN B 1 37 ? 33.125 -10.797 -12.305 1 94 37 ASN B CA 1
ATOM 4078 C C . ASN B 1 37 ? 33.125 -12.094 -11.508 1 94 37 ASN B C 1
ATOM 4080 O O . ASN B 1 37 ? 34.094 -12.844 -11.516 1 94 37 ASN B O 1
ATOM 4084 N N . ASN B 1 38 ? 32.062 -12.352 -10.844 1 95.12 38 ASN B N 1
ATOM 4085 C CA . ASN B 1 38 ? 31.953 -13.547 -10.023 1 95.12 38 ASN B CA 1
ATOM 4086 C C . ASN B 1 38 ? 30.766 -14.422 -10.43 1 95.12 38 ASN B C 1
ATOM 4088 O O . ASN B 1 38 ? 30.141 -15.055 -9.578 1 95.12 38 ASN B O 1
ATOM 4092 N N . VAL B 1 39 ? 30.484 -14.438 -11.664 1 93.19 39 VAL B N 1
ATOM 4093 C CA . VAL B 1 39 ? 29.297 -15.117 -12.18 1 93.19 39 VAL B CA 1
ATOM 4094 C C . VAL B 1 39 ? 29.391 -16.609 -11.883 1 93.19 39 VAL B C 1
ATOM 4096 O O . VAL B 1 39 ? 28.406 -17.219 -11.422 1 93.19 39 VAL B O 1
ATOM 4099 N N . ASP B 1 40 ? 30.5 -17.203 -12.078 1 92 40 ASP B N 1
ATOM 4100 C CA . ASP B 1 40 ? 30.656 -18.641 -11.898 1 92 40 ASP B CA 1
ATOM 4101 C C . ASP B 1 40 ? 30.469 -19.047 -10.438 1 92 40 ASP B C 1
ATOM 4103 O O . ASP B 1 40 ? 29.766 -20.016 -10.141 1 92 40 ASP B O 1
ATOM 4107 N N . LYS B 1 41 ? 31.047 -18.266 -9.57 1 94.44 41 LYS B N 1
ATOM 4108 C CA . LYS B 1 41 ? 30.891 -18.531 -8.148 1 94.44 41 LYS B CA 1
ATOM 4109 C C . LYS B 1 41 ? 29.438 -18.391 -7.703 1 94.44 41 LYS B C 1
ATOM 4111 O O . LYS B 1 41 ? 28.938 -19.203 -6.938 1 94.44 41 LYS B O 1
ATOM 4116 N N . ILE B 1 42 ? 28.828 -17.406 -8.203 1 94.81 42 ILE B N 1
ATOM 4117 C CA . ILE B 1 42 ? 27.453 -17.094 -7.801 1 94.81 42 ILE B CA 1
ATOM 4118 C C . ILE B 1 42 ? 26.5 -18.156 -8.336 1 94.81 42 ILE B C 1
ATOM 4120 O O . ILE B 1 42 ? 25.656 -18.672 -7.602 1 94.81 42 ILE B O 1
ATOM 4124 N N . THR B 1 43 ? 26.672 -18.547 -9.602 1 92.88 43 THR B N 1
ATOM 4125 C CA . THR B 1 43 ? 25.781 -19.531 -10.195 1 92.88 43 THR B CA 1
ATOM 4126 C C . THR B 1 43 ? 25.984 -20.891 -9.547 1 92.88 43 THR B C 1
ATOM 4128 O O . THR B 1 43 ? 25.016 -21.641 -9.359 1 92.88 43 THR B O 1
ATOM 4131 N N . SER B 1 44 ? 27.188 -21.156 -9.203 1 92.94 44 SER B N 1
ATOM 4132 C CA . SER B 1 44 ? 27.438 -22.406 -8.484 1 92.94 44 SER B CA 1
ATOM 4133 C C . SER B 1 44 ? 26.766 -22.406 -7.117 1 92.94 44 SER B C 1
ATOM 4135 O O . SER B 1 44 ? 26.203 -23.406 -6.699 1 92.94 44 SER B O 1
ATOM 4137 N N . ALA B 1 45 ? 26.844 -21.312 -6.449 1 93.94 45 ALA B N 1
ATOM 4138 C CA . ALA B 1 45 ? 26.203 -21.203 -5.141 1 93.94 45 ALA B CA 1
ATOM 4139 C C . ALA B 1 45 ? 24.688 -21.312 -5.254 1 93.94 45 ALA B C 1
ATOM 4141 O O . ALA B 1 45 ? 24.047 -21.984 -4.438 1 93.94 45 ALA B O 1
ATOM 4142 N N . ILE B 1 46 ? 24.125 -20.672 -6.277 1 92.62 46 ILE B N 1
ATOM 4143 C CA . ILE B 1 46 ? 22.688 -20.75 -6.496 1 92.62 46 ILE B CA 1
ATOM 4144 C C . ILE B 1 46 ? 22.281 -22.203 -6.73 1 92.62 46 ILE B C 1
ATOM 4146 O O . ILE B 1 46 ? 21.297 -22.688 -6.16 1 92.62 46 ILE B O 1
ATOM 4150 N N . SER B 1 47 ? 23.031 -22.844 -7.535 1 90.12 47 SER B N 1
ATOM 4151 C CA . SER B 1 47 ? 22.75 -24.234 -7.859 1 90.12 47 SER B CA 1
ATOM 4152 C C . SER B 1 47 ? 22.797 -25.125 -6.617 1 90.12 47 SER B C 1
ATOM 4154 O O . SER B 1 47 ? 21.906 -25.938 -6.395 1 90.12 47 SER B O 1
ATOM 4156 N N . GLU B 1 48 ? 23.797 -24.891 -5.871 1 88.69 48 GLU B N 1
ATOM 4157 C CA . GLU B 1 48 ? 23.953 -25.688 -4.656 1 88.69 48 GLU B CA 1
ATOM 4158 C C . GLU B 1 48 ? 22.797 -25.438 -3.682 1 88.69 48 GLU B C 1
ATOM 4160 O O . GLU B 1 48 ? 22.312 -26.359 -3.031 1 88.69 48 GLU B O 1
ATOM 4165 N N . ASP B 1 49 ? 22.438 -24.266 -3.523 1 88.12 49 ASP B N 1
ATOM 4166 C CA . ASP B 1 49 ? 21.344 -23.922 -2.613 1 88.12 49 ASP B CA 1
ATOM 4167 C C . ASP B 1 49 ? 20.016 -24.484 -3.109 1 88.12 49 ASP B C 1
ATOM 4169 O O . ASP B 1 49 ? 19.172 -24.922 -2.311 1 88.12 49 ASP B O 1
ATOM 4173 N N . LEU B 1 50 ? 19.812 -24.453 -4.379 1 84.12 50 LEU B N 1
ATOM 4174 C CA . LEU B 1 50 ? 18.547 -24.906 -4.941 1 84.12 50 LEU B CA 1
ATOM 4175 C C . LEU B 1 50 ? 18.469 -26.422 -4.98 1 84.12 50 LEU B C 1
ATOM 4177 O O . LEU B 1 50 ? 17.438 -27 -4.648 1 84.12 50 LEU B O 1
ATOM 4181 N N . PHE B 1 51 ? 19.656 -27.078 -5.336 1 81.75 51 PHE B N 1
ATOM 4182 C CA . PHE B 1 51 ? 19.562 -28.5 -5.672 1 81.75 51 PHE B CA 1
ATOM 4183 C C . PHE B 1 51 ? 20.438 -29.328 -4.742 1 81.75 51 PHE B C 1
ATOM 4185 O O . PHE B 1 51 ? 20.391 -30.562 -4.77 1 81.75 51 PHE B O 1
ATOM 4192 N N . GLY B 1 52 ? 21.219 -28.688 -3.975 1 78.75 52 GLY B N 1
ATOM 4193 C CA . GLY B 1 52 ? 22.109 -29.406 -3.082 1 78.75 52 GLY B CA 1
ATOM 4194 C C . GLY B 1 52 ? 23.453 -29.75 -3.723 1 78.75 52 GLY B C 1
ATOM 4195 O O . GLY B 1 52 ? 24.375 -30.172 -3.039 1 78.75 52 GLY B O 1
ATOM 4196 N N . HIS B 1 53 ? 23.484 -29.656 -5.078 1 77.25 53 HIS B N 1
ATOM 4197 C CA . HIS B 1 53 ? 24.719 -29.875 -5.832 1 77.25 53 HIS B CA 1
ATOM 4198 C C . HIS B 1 53 ? 24.812 -28.922 -7.02 1 77.25 53 HIS B C 1
ATOM 4200 O O . HIS B 1 53 ? 23.812 -28.328 -7.426 1 77.25 53 HIS B O 1
ATOM 4206 N N . VAL B 1 54 ? 26.047 -28.844 -7.508 1 78.5 54 VAL B N 1
ATOM 4207 C CA . VAL B 1 54 ? 26.266 -27.922 -8.617 1 78.5 54 VAL B CA 1
ATOM 4208 C C . VAL B 1 54 ? 25.891 -28.594 -9.93 1 78.5 54 VAL B C 1
ATOM 4210 O O . VAL B 1 54 ? 26.391 -29.672 -10.258 1 78.5 54 VAL B O 1
ATOM 4213 N N . ARG B 1 55 ? 24.922 -27.906 -10.562 1 77.88 55 ARG B N 1
ATOM 4214 C CA . ARG B 1 55 ? 24.531 -28.312 -11.906 1 77.88 55 ARG B CA 1
ATOM 4215 C C . ARG B 1 55 ? 25.234 -27.469 -12.961 1 77.88 55 ARG B C 1
ATOM 4217 O O . ARG B 1 55 ? 25.266 -26.234 -12.844 1 77.88 55 ARG B O 1
ATOM 4224 N N . LYS B 1 56 ? 25.953 -27.938 -13.875 1 62.84 56 LYS B N 1
ATOM 4225 C CA . LYS B 1 56 ? 26.766 -27.188 -14.828 1 62.84 56 LYS B CA 1
ATOM 4226 C C . LYS B 1 56 ? 25.891 -26.266 -15.672 1 62.84 56 LYS B C 1
ATOM 4228 O O . LYS B 1 56 ? 26.219 -25.094 -15.875 1 62.84 56 LYS B O 1
ATOM 4233 N N . THR B 1 57 ? 24.969 -26.75 -16.406 1 63.28 57 THR B N 1
ATOM 4234 C CA . THR B 1 57 ? 24.156 -25.891 -17.25 1 63.28 57 THR B CA 1
ATOM 4235 C C . THR B 1 57 ? 22.672 -26 -16.875 1 63.28 57 THR B C 1
ATOM 4237 O O . THR B 1 57 ? 22 -26.953 -17.281 1 63.28 57 THR B O 1
ATOM 4240 N N . ASP B 1 58 ? 22.359 -25.047 -15.906 1 81 58 ASP B N 1
ATOM 4241 C CA . ASP B 1 58 ? 20.984 -25.125 -15.422 1 81 58 ASP B CA 1
ATOM 4242 C C . ASP B 1 58 ? 20.219 -23.844 -15.758 1 81 58 ASP B C 1
ATOM 4244 O O . ASP B 1 58 ? 20.609 -22.75 -15.352 1 81 58 ASP B O 1
ATOM 4248 N N . ALA B 1 59 ? 19.25 -24.078 -16.531 1 81.5 59 ALA B N 1
ATOM 4249 C CA . ALA B 1 59 ? 18.406 -22.969 -17 1 81.5 59 ALA B CA 1
ATOM 4250 C C . ALA B 1 59 ? 17.812 -22.203 -15.82 1 81.5 59 ALA B C 1
ATOM 4252 O O . ALA B 1 59 ? 17.703 -20.969 -15.867 1 81.5 59 ALA B O 1
ATOM 4253 N N . GLU B 1 60 ? 17.469 -22.844 -14.789 1 86.75 60 GLU B N 1
ATOM 4254 C CA . GLU B 1 60 ? 16.859 -22.203 -13.633 1 86.75 60 GLU B CA 1
ATOM 4255 C C . GLU B 1 60 ? 17.859 -21.266 -12.945 1 86.75 60 GLU B C 1
ATOM 4257 O O . GLU B 1 60 ? 17.516 -20.125 -12.609 1 86.75 60 GLU B O 1
ATOM 4262 N N . VAL B 1 61 ? 19.047 -21.766 -12.797 1 88.44 61 VAL B N 1
ATOM 4263 C CA . VAL B 1 61 ? 20.094 -21 -12.117 1 88.44 61 VAL B CA 1
ATOM 4264 C C . VAL B 1 61 ? 20.438 -19.766 -12.938 1 88.44 61 VAL B C 1
ATOM 4266 O O . VAL B 1 61 ? 20.516 -18.656 -12.406 1 88.44 61 VAL B O 1
ATOM 4269 N N . LEU B 1 62 ? 20.562 -19.984 -14.164 1 85.69 62 LEU B N 1
ATOM 4270 C CA . LEU B 1 62 ? 20.938 -18.875 -15.047 1 85.69 62 LEU B CA 1
ATOM 4271 C C . LEU B 1 62 ? 19.812 -17.844 -15.141 1 85.69 62 LEU B C 1
ATOM 4273 O O . LEU B 1 62 ? 20.062 -16.656 -15.25 1 85.69 62 LEU B O 1
ATOM 4277 N N . CYS B 1 63 ? 18.656 -18.312 -15.102 1 85.75 63 CYS B N 1
ATOM 4278 C CA . CYS B 1 63 ? 17.516 -17.391 -15.164 1 85.75 63 CYS B CA 1
ATOM 4279 C C . CYS B 1 63 ? 17.469 -16.516 -13.922 1 85.75 63 CYS B C 1
ATOM 4281 O O . CYS B 1 63 ? 17.141 -15.328 -14.008 1 85.75 63 CYS B O 1
ATOM 4283 N N . VAL B 1 64 ? 17.719 -17.109 -12.781 1 88.56 64 VAL B N 1
ATOM 4284 C CA . VAL B 1 64 ? 17.766 -16.328 -11.547 1 88.56 64 VAL B CA 1
ATOM 4285 C C . VAL B 1 64 ? 18.812 -15.234 -11.656 1 88.56 64 VAL B C 1
ATOM 4287 O O . VAL B 1 64 ? 18.531 -14.07 -11.352 1 88.56 64 VAL B O 1
ATOM 4290 N N . PHE B 1 65 ? 19.953 -15.609 -12.109 1 89.5 65 PHE B N 1
ATOM 4291 C CA . PHE B 1 65 ? 21.047 -14.648 -12.242 1 89.5 65 PHE B CA 1
ATOM 4292 C C . PHE B 1 65 ? 20.703 -13.578 -13.273 1 89.5 65 PHE B C 1
ATOM 4294 O O . PHE B 1 65 ? 20.922 -12.391 -13.031 1 89.5 65 PHE B O 1
ATOM 4301 N N . TYR B 1 66 ? 20.188 -14 -14.344 1 86.88 66 TYR B N 1
ATOM 4302 C CA . TYR B 1 66 ? 19.844 -13.078 -15.414 1 86.88 66 TYR B CA 1
ATOM 4303 C C . TYR B 1 66 ? 18.812 -12.055 -14.938 1 86.88 66 TYR B C 1
ATOM 4305 O O . TYR B 1 66 ? 18.969 -10.859 -15.172 1 86.88 66 TYR B O 1
ATOM 4313 N N . LEU B 1 67 ? 17.812 -12.523 -14.328 1 85.19 67 LEU B N 1
ATOM 4314 C CA . LEU B 1 67 ? 16.75 -11.625 -13.898 1 85.19 67 LEU B CA 1
ATOM 4315 C C . LEU B 1 67 ? 17.25 -10.633 -12.859 1 85.19 67 LEU B C 1
ATOM 4317 O O . LEU B 1 67 ? 16.875 -9.461 -12.867 1 85.19 67 LEU B O 1
ATOM 4321 N N . ALA B 1 68 ? 18.062 -11.07 -11.969 1 88.12 68 ALA B N 1
ATOM 4322 C CA . ALA B 1 68 ? 18.656 -10.164 -10.992 1 88.12 68 ALA B CA 1
ATOM 4323 C C . ALA B 1 68 ? 19.516 -9.109 -11.68 1 88.12 68 ALA B C 1
ATOM 4325 O O . ALA B 1 68 ? 19.438 -7.922 -11.344 1 88.12 68 ALA B O 1
ATOM 4326 N N . SER B 1 69 ? 20.281 -9.57 -12.594 1 88.25 69 SER B N 1
ATOM 4327 C CA . SER B 1 69 ? 21.141 -8.656 -13.352 1 88.25 69 SER B CA 1
ATOM 4328 C C . SER B 1 69 ? 20.297 -7.656 -14.148 1 88.25 69 SER B C 1
ATOM 4330 O O . SER B 1 69 ? 20.672 -6.488 -14.273 1 88.25 69 SER B O 1
ATOM 4332 N N . ASP B 1 70 ? 19.281 -8.133 -14.641 1 83.56 70 ASP B N 1
ATOM 4333 C CA . ASP B 1 70 ? 18.391 -7.273 -15.422 1 83.56 70 ASP B CA 1
ATOM 4334 C C . ASP B 1 70 ? 17.797 -6.168 -14.555 1 83.56 70 ASP B C 1
ATOM 4336 O O . ASP B 1 70 ? 17.641 -5.031 -15.008 1 83.56 70 ASP B O 1
ATOM 4340 N N . VAL B 1 71 ? 17.438 -6.516 -13.406 1 83 71 VAL B N 1
ATOM 4341 C CA . VAL B 1 71 ? 16.891 -5.52 -12.484 1 83 71 VAL B CA 1
ATOM 4342 C C . VAL B 1 71 ? 17.938 -4.434 -12.227 1 83 71 VAL B C 1
ATOM 4344 O O . VAL B 1 71 ? 17.609 -3.246 -12.188 1 83 71 VAL B O 1
ATOM 4347 N N . ILE B 1 72 ? 19.141 -4.824 -12.086 1 88.12 72 ILE B N 1
ATOM 4348 C CA . ILE B 1 72 ? 20.219 -3.854 -11.883 1 88.12 72 ILE B CA 1
ATOM 4349 C C . ILE B 1 72 ? 20.344 -2.957 -13.109 1 88.12 72 ILE B C 1
ATOM 4351 O O . ILE B 1 72 ? 20.406 -1.732 -12.992 1 88.12 72 ILE B O 1
ATOM 4355 N N . ARG B 1 73 ? 20.328 -3.592 -14.188 1 85.25 73 ARG B N 1
ATOM 4356 C CA . ARG B 1 73 ? 20.469 -2.852 -15.438 1 85.25 73 ARG B CA 1
ATOM 4357 C C . ARG B 1 73 ? 19.328 -1.85 -15.609 1 85.25 73 ARG B C 1
ATOM 4359 O O . ARG B 1 73 ? 19.562 -0.688 -15.953 1 85.25 73 ARG B O 1
ATOM 4366 N N . ARG B 1 74 ? 18.219 -2.234 -15.391 1 80.06 74 ARG B N 1
ATOM 4367 C CA . ARG B 1 74 ? 17.062 -1.359 -15.531 1 80.06 74 ARG B CA 1
ATOM 4368 C C . ARG B 1 74 ? 17.094 -0.233 -14.5 1 80.06 74 ARG B C 1
ATOM 4370 O O . ARG B 1 74 ? 16.734 0.907 -14.812 1 80.06 74 ARG B O 1
ATOM 4377 N N . SER B 1 75 ? 17.469 -0.605 -13.336 1 83.31 75 SER B N 1
ATOM 4378 C CA . SER B 1 75 ? 17.594 0.406 -12.289 1 83.31 75 SER B CA 1
ATOM 4379 C C . SER B 1 75 ? 18.625 1.461 -12.664 1 83.31 75 SER B C 1
ATOM 4381 O O . SER B 1 75 ? 18.422 2.652 -12.422 1 83.31 75 SER B O 1
ATOM 4383 N N . TYR B 1 76 ? 19.625 0.988 -13.234 1 82.69 76 TYR B N 1
ATOM 4384 C CA . TYR B 1 76 ? 20.703 1.873 -13.695 1 82.69 76 TYR B CA 1
ATOM 4385 C C . TYR B 1 76 ? 20.203 2.787 -14.812 1 82.69 76 TYR B C 1
ATOM 4387 O O . TYR B 1 76 ? 20.469 3.99 -14.797 1 82.69 76 TYR B O 1
ATOM 4395 N N . GLN B 1 77 ? 19.453 2.217 -15.656 1 75.31 77 GLN B N 1
ATOM 4396 C CA . GLN B 1 77 ? 18.969 2.955 -16.812 1 75.31 77 GLN B CA 1
ATOM 4397 C C . GLN B 1 77 ? 17.938 4.008 -16.406 1 75.31 77 GLN B C 1
ATOM 4399 O O . GLN B 1 77 ? 17.859 5.07 -17.031 1 75.31 77 GLN B O 1
ATOM 4404 N N . THR B 1 78 ? 17.203 3.611 -15.469 1 69.06 78 THR B N 1
ATOM 4405 C CA . THR B 1 78 ? 16.172 4.543 -15.016 1 69.06 78 THR B CA 1
ATOM 4406 C C . THR B 1 78 ? 16.797 5.762 -14.352 1 69.06 78 THR B C 1
ATOM 4408 O O . THR B 1 78 ? 16.203 6.844 -14.328 1 69.06 78 THR B O 1
ATOM 4411 N N . LEU B 1 79 ? 17.875 5.5 -13.734 1 69.19 79 LEU B N 1
ATOM 4412 C CA . LEU B 1 79 ? 18.578 6.613 -13.102 1 69.19 79 LEU B CA 1
ATOM 4413 C C . LEU B 1 79 ? 19.234 7.504 -14.156 1 69.19 79 LEU B C 1
ATOM 4415 O O . LEU B 1 79 ? 19.453 8.695 -13.914 1 69.19 79 LEU B O 1
ATOM 4419 N N . ASN B 1 80 ? 19.828 6.703 -15.32 1 53.03 80 ASN B N 1
ATOM 4420 C CA . ASN B 1 80 ? 20.453 7.484 -16.391 1 53.03 80 ASN B CA 1
ATOM 4421 C C . ASN B 1 80 ? 19.438 8.422 -17.047 1 53.03 80 ASN B C 1
ATOM 4423 O O . ASN B 1 80 ? 19.766 9.109 -18.016 1 53.03 80 ASN B O 1
ATOM 4427 N N . PHE B 1 81 ? 18.234 8.047 -16.859 1 39.34 81 PHE B N 1
ATOM 4428 C CA . PHE B 1 81 ? 17.219 8.797 -17.578 1 39.34 81 PHE B CA 1
ATOM 4429 C C . PHE B 1 81 ? 17.406 10.297 -17.359 1 39.34 81 PHE B C 1
ATOM 4431 O O . PHE B 1 81 ? 17.75 10.734 -16.266 1 39.34 81 PHE B O 1
ATOM 4438 N N . LYS B 1 82 ? 17.797 10.914 -18.516 1 35.97 82 LYS B N 1
ATOM 4439 C CA . LYS B 1 82 ? 17.562 12.305 -18.906 1 35.97 82 LYS B CA 1
ATOM 4440 C C . LYS B 1 82 ? 16.25 12.82 -18.328 1 35.97 82 LYS B C 1
ATOM 4442 O O . LYS B 1 82 ? 15.633 13.727 -18.891 1 35.97 82 LYS B O 1
ATOM 4447 N N . GLU B 1 83 ? 15.578 11.891 -17.828 1 34.62 83 GLU B N 1
ATOM 4448 C CA . GLU B 1 83 ? 14.414 12.68 -17.453 1 34.62 83 GLU B CA 1
ATOM 4449 C C . GLU B 1 83 ? 14.82 14.086 -17.016 1 34.62 83 GLU B C 1
ATOM 4451 O O . GLU B 1 83 ? 15.695 14.242 -16.156 1 34.62 83 GLU B O 1
ATOM 4456 N N . SER B 1 84 ? 14.938 14.945 -17.969 1 29.84 84 SER B N 1
ATOM 4457 C CA . SER B 1 84 ? 15.047 16.406 -17.891 1 29.84 84 SER B CA 1
ATOM 4458 C C . SER B 1 84 ? 14.633 16.906 -16.516 1 29.84 84 SER B C 1
ATOM 4460 O O . SER B 1 84 ? 13.5 16.703 -16.078 1 29.84 84 SER B O 1
ATOM 4462 N N . ILE B 1 85 ? 15.359 16.766 -15.586 1 31.11 85 ILE B N 1
ATOM 4463 C CA . ILE B 1 85 ? 15.391 17.734 -14.5 1 31.11 85 ILE B CA 1
ATOM 4464 C C . ILE B 1 85 ? 14.773 19.047 -14.961 1 31.11 85 ILE B C 1
ATOM 4466 O O . ILE B 1 85 ? 14.82 20.047 -14.234 1 31.11 85 ILE B O 1
ATOM 4470 N N . SER B 1 86 ? 14.852 19.359 -16.188 1 30.12 86 SER B N 1
ATOM 4471 C CA . SER B 1 86 ? 14.344 20.609 -16.766 1 30.12 86 SER B CA 1
ATOM 4472 C C . SER B 1 86 ? 13.023 21.016 -16.125 1 30.12 86 SER B C 1
ATOM 4474 O O . SER B 1 86 ? 12.812 22.188 -15.82 1 30.12 86 SER B O 1
ATOM 4476 N N . ASN B 1 87 ? 11.984 20.094 -16.25 1 29.61 87 ASN B N 1
ATOM 4477 C CA . ASN B 1 87 ? 10.742 20.578 -15.656 1 29.61 87 ASN B CA 1
ATOM 4478 C C . ASN B 1 87 ? 10.758 20.453 -14.133 1 29.61 87 ASN B C 1
ATOM 4480 O O . ASN B 1 87 ? 9.789 20.828 -13.469 1 29.61 87 ASN B O 1
ATOM 4484 N N . GLU B 1 88 ? 11.555 19.75 -13.5 1 28.22 88 GLU B N 1
ATOM 4485 C CA . GLU B 1 88 ? 11.734 19.672 -12.055 1 28.22 88 GLU B CA 1
ATOM 4486 C C . GLU B 1 88 ? 12.297 20.969 -11.484 1 28.22 88 GLU B C 1
ATOM 4488 O O . GLU B 1 88 ? 11.867 21.422 -10.43 1 28.22 88 GLU B O 1
ATOM 4493 N N . TYR B 1 89 ? 13.5 21.281 -11.898 1 29.27 89 TYR B N 1
ATOM 4494 C CA . TYR B 1 89 ? 14.219 22.5 -11.539 1 29.27 89 TYR B CA 1
ATOM 4495 C C . TYR B 1 89 ? 13.578 23.734 -12.18 1 29.27 89 TYR B C 1
ATOM 4497 O O . TYR B 1 89 ? 14.008 24.859 -11.953 1 29.27 89 TYR B O 1
ATOM 4505 N N . LYS B 1 90 ? 13.086 23.641 -13.359 1 31.31 90 LYS B N 1
ATOM 4506 C CA . LYS B 1 90 ? 12.266 24.812 -13.648 1 31.31 90 LYS B CA 1
ATOM 4507 C C . LYS B 1 90 ? 11.32 25.109 -12.484 1 31.31 90 LYS B C 1
ATOM 4509 O O . LYS B 1 90 ? 10.398 25.922 -12.625 1 31.31 90 LYS B O 1
ATOM 4514 N N . VAL B 1 91 ? 11.367 24.391 -11.492 1 30.7 91 VAL B N 1
ATOM 4515 C CA . VAL B 1 91 ? 10.766 24.844 -10.242 1 30.7 91 VAL B CA 1
ATOM 4516 C C . VAL B 1 91 ? 11.477 26.109 -9.75 1 30.7 91 VAL B C 1
ATOM 4518 O O . VAL B 1 91 ? 11.008 26.766 -8.82 1 30.7 91 VAL B O 1
ATOM 4521 N N . ALA B 1 92 ? 12.68 26.375 -9.852 1 28.14 92 ALA B N 1
ATOM 4522 C CA . ALA B 1 92 ? 13.102 27.719 -9.461 1 28.14 92 ALA B CA 1
ATOM 4523 C C . ALA B 1 92 ? 12.195 28.781 -10.078 1 28.14 92 ALA B C 1
ATOM 4525 O O . ALA B 1 92 ? 11.859 29.766 -9.422 1 28.14 92 ALA B O 1
ATOM 4526 N N . ASN B 1 93 ? 12.32 29.078 -11.297 1 27.5 93 ASN B N 1
ATOM 4527 C CA . ASN B 1 93 ? 11.641 30.172 -11.992 1 27.5 93 ASN B CA 1
ATOM 4528 C C . ASN B 1 93 ? 10.18 29.828 -12.273 1 27.5 93 ASN B C 1
ATOM 4530 O O . ASN B 1 93 ? 9.883 28.938 -13.078 1 27.5 93 ASN B O 1
ATOM 4534 N N . GLY B 1 94 ? 9.188 30 -11.555 1 29.52 94 GLY B N 1
ATOM 4535 C CA . GLY B 1 94 ? 7.754 30.141 -11.328 1 29.52 94 GLY B CA 1
ATOM 4536 C C . GLY B 1 94 ? 7.031 28.812 -11.289 1 29.52 94 GLY B C 1
ATOM 4537 O O . GLY B 1 94 ? 6.207 28.578 -10.398 1 29.52 94 GLY B O 1
ATOM 4538 N N . SER B 1 95 ? 6.723 27.984 -12.359 1 33.19 95 SER B N 1
ATOM 4539 C CA . SER B 1 95 ? 5.629 27.031 -12.492 1 33.19 95 SER B CA 1
ATOM 4540 C C . SER B 1 95 ? 5.922 25.75 -11.719 1 33.19 95 SER B C 1
ATOM 4542 O O . SER B 1 95 ? 5.109 25.312 -10.898 1 33.19 95 SER B O 1
ATOM 4544 N N . ASP B 1 96 ? 6.484 24.359 -12.352 1 36.59 96 ASP B N 1
ATOM 4545 C CA . ASP B 1 96 ? 5.949 23.016 -12.18 1 36.59 96 ASP B CA 1
ATOM 4546 C C . ASP B 1 96 ? 6.629 22.297 -11.008 1 36.59 96 ASP B C 1
ATOM 4548 O O . ASP B 1 96 ? 7.77 21.844 -11.125 1 36.59 96 ASP B O 1
ATOM 4552 N N . PHE B 1 97 ? 6.918 22.594 -9.891 1 41.5 97 PHE B N 1
ATOM 4553 C CA . PHE B 1 97 ? 7.152 21.969 -8.594 1 41.5 97 PHE B CA 1
ATOM 4554 C C . PHE B 1 97 ? 6.707 20.5 -8.625 1 41.5 97 PHE B C 1
ATOM 4556 O O . PHE B 1 97 ? 6.59 19.875 -7.574 1 41.5 97 PHE B O 1
ATOM 4563 N N . LEU B 1 98 ? 6.547 19.797 -9.672 1 43.31 98 LEU B N 1
ATOM 4564 C CA . LEU B 1 98 ? 5.918 18.5 -9.898 1 43.31 98 LEU B CA 1
ATOM 4565 C C . LEU B 1 98 ? 6.527 17.438 -8.992 1 43.31 98 LEU B C 1
ATOM 4567 O O . LEU B 1 98 ? 7.594 17.641 -8.406 1 43.31 98 LEU B O 1
ATOM 4571 N N . SER B 1 99 ? 6.266 15.953 -9.07 1 49.53 99 SER B N 1
ATOM 4572 C CA . SER B 1 99 ? 6.223 14.719 -8.289 1 49.53 99 SER B CA 1
ATOM 4573 C C . SER B 1 99 ? 7.625 14.164 -8.062 1 49.53 99 SER B C 1
ATOM 4575 O O . SER B 1 99 ? 8.195 13.523 -8.945 1 49.53 99 SER B O 1
ATOM 4577 N N . ARG B 1 100 ? 8.586 14.898 -7.223 1 53.31 100 ARG B N 1
ATOM 4578 C CA . ARG B 1 100 ? 9.867 14.305 -6.871 1 53.31 100 ARG B CA 1
ATOM 4579 C C . ARG B 1 100 ? 9.68 13.07 -5.984 1 53.31 100 ARG B C 1
ATOM 4581 O O . ARG B 1 100 ? 8.82 13.062 -5.105 1 53.31 100 ARG B O 1
ATOM 4588 N N . LYS B 1 101 ? 10.508 12.102 -6.363 1 60.09 101 LYS B N 1
ATOM 4589 C CA . LYS B 1 101 ? 10.547 10.891 -5.547 1 60.09 101 LYS B CA 1
ATOM 4590 C C . LYS B 1 101 ? 11.758 10.891 -4.613 1 60.09 101 LYS B C 1
ATOM 4592 O O . LYS B 1 101 ? 12.875 11.172 -5.043 1 60.09 101 LYS B O 1
ATOM 4597 N N . ILE B 1 102 ? 11.562 10.977 -3.33 1 65.88 102 ILE B N 1
ATOM 4598 C CA . ILE B 1 102 ? 12.609 10.914 -2.316 1 65.88 102 ILE B CA 1
ATOM 4599 C C . ILE B 1 102 ? 12.633 9.523 -1.685 1 65.88 102 ILE B C 1
ATOM 4601 O O . ILE B 1 102 ? 11.578 8.945 -1.4 1 65.88 102 ILE B O 1
ATOM 4605 N N . GLY B 1 103 ? 13.914 9.109 -1.604 1 71.69 103 GLY B N 1
ATOM 4606 C CA . GLY B 1 103 ? 14.031 7.824 -0.932 1 71.69 103 GLY B CA 1
ATOM 4607 C C . GLY B 1 103 ? 13.492 7.844 0.486 1 71.69 103 GLY B C 1
ATOM 4608 O O . GLY B 1 103 ? 13.414 8.898 1.114 1 71.69 103 GLY B O 1
ATOM 4609 N N . LYS B 1 104 ? 13.25 6.766 0.996 1 71.88 104 LYS B N 1
ATOM 4610 C CA . LYS B 1 104 ? 12.695 6.621 2.336 1 71.88 104 LYS B CA 1
ATOM 4611 C C . LYS B 1 104 ? 13.781 6.707 3.4 1 71.88 104 LYS B C 1
ATOM 4613 O O . LYS B 1 104 ? 13.492 6.676 4.598 1 71.88 104 LYS B O 1
ATOM 4618 N N . GLY B 1 105 ? 14.984 6.844 3.002 1 78 105 GLY B N 1
ATOM 4619 C CA . GLY B 1 105 ? 16.109 6.984 3.926 1 78 105 GLY B CA 1
ATOM 4620 C C . GLY B 1 105 ? 16.828 5.676 4.188 1 78 105 GLY B C 1
ATOM 4621 O O . GLY B 1 105 ? 17.906 5.441 3.648 1 78 105 GLY B O 1
ATOM 4622 N N . LEU B 1 106 ? 16.203 4.801 5.039 1 82.75 106 LEU B N 1
ATOM 4623 C CA . LEU B 1 106 ? 16.781 3.508 5.391 1 82.75 106 LEU B CA 1
ATOM 4624 C C . LEU B 1 106 ? 15.836 2.371 5.016 1 82.75 106 LEU B C 1
ATOM 4626 O O . LEU B 1 106 ? 14.641 2.414 5.328 1 82.75 106 LEU B O 1
ATOM 4630 N N . VAL B 1 107 ? 16.406 1.37 4.328 1 83.25 107 VAL B N 1
ATOM 4631 C CA . VAL B 1 107 ? 15.648 0.188 3.939 1 83.25 107 VAL B CA 1
ATOM 4632 C C . VAL B 1 107 ? 16.25 -1.056 4.582 1 83.25 107 VAL B C 1
ATOM 4634 O O . VAL B 1 107 ? 17.469 -1.274 4.5 1 83.25 107 VAL B O 1
ATOM 4637 N N . VAL B 1 108 ? 15.445 -1.795 5.223 1 84.44 108 VAL B N 1
ATOM 4638 C CA . VAL B 1 108 ? 15.859 -3.074 5.789 1 84.44 108 VAL B CA 1
ATOM 4639 C C . VAL B 1 108 ? 15.297 -4.219 4.945 1 84.44 108 VAL B C 1
ATOM 4641 O O . VAL B 1 108 ? 14.094 -4.281 4.699 1 84.44 108 VAL B O 1
ATOM 4644 N N . ILE B 1 109 ? 16.141 -5.137 4.523 1 84.38 109 ILE B N 1
ATOM 4645 C CA . ILE B 1 109 ? 15.719 -6.219 3.641 1 84.38 109 ILE B CA 1
ATOM 4646 C C . ILE B 1 109 ? 15.844 -7.555 4.371 1 84.38 109 ILE B C 1
ATOM 4648 O O . ILE B 1 109 ? 16.906 -7.883 4.898 1 84.38 109 ILE B O 1
ATOM 4652 N N . ARG B 1 110 ? 14.773 -8.289 4.395 1 83.38 110 ARG B N 1
ATOM 4653 C CA . ARG B 1 110 ? 14.734 -9.672 4.867 1 83.38 110 ARG B CA 1
ATOM 4654 C C . ARG B 1 110 ? 14.414 -10.633 3.725 1 83.38 110 ARG B C 1
ATOM 4656 O O . ARG B 1 110 ? 13.258 -10.789 3.342 1 83.38 110 ARG B O 1
ATOM 4663 N N . PRO B 1 111 ? 15.469 -11.234 3.23 1 84.25 111 PRO B N 1
ATOM 4664 C CA . PRO B 1 111 ? 15.258 -12.07 2.045 1 84.25 111 PRO B CA 1
ATOM 4665 C C . PRO B 1 111 ? 14.562 -13.391 2.369 1 84.25 111 PRO B C 1
ATOM 4667 O O . PRO B 1 111 ? 14.586 -13.836 3.52 1 84.25 111 PRO B O 1
ATOM 4670 N N . THR B 1 112 ? 13.984 -14.008 1.376 1 81.31 112 THR B N 1
ATOM 4671 C CA . THR B 1 112 ? 13.359 -15.328 1.48 1 81.31 112 THR B CA 1
ATOM 4672 C C . THR B 1 112 ? 14.352 -16.422 1.127 1 81.31 112 THR B C 1
ATOM 4674 O O . THR B 1 112 ? 15.438 -16.156 0.612 1 81.31 112 THR B O 1
ATOM 4677 N N . THR B 1 113 ? 13.906 -17.609 1.402 1 80.06 113 THR B N 1
ATOM 4678 C CA . THR B 1 113 ? 14.742 -18.75 1.054 1 80.06 113 THR B CA 1
ATOM 4679 C C . THR B 1 113 ? 14.57 -19.109 -0.417 1 80.06 113 THR B C 1
ATOM 4681 O O . THR B 1 113 ? 15.477 -19.672 -1.034 1 80.06 113 THR B O 1
ATOM 4684 N N . HIS B 1 114 ? 13.391 -18.766 -0.965 1 82.31 114 HIS B N 1
ATOM 4685 C CA . HIS B 1 114 ? 13.148 -19 -2.381 1 82.31 114 HIS B CA 1
ATOM 4686 C C . HIS B 1 114 ? 13.961 -18.062 -3.256 1 82.31 114 HIS B C 1
ATOM 4688 O O . HIS B 1 114 ? 13.875 -16.844 -3.102 1 82.31 114 HIS B O 1
ATOM 4694 N N . THR B 1 115 ? 14.758 -18.625 -4.156 1 86.62 115 THR B N 1
ATOM 4695 C CA . THR B 1 115 ? 15.641 -17.844 -5.02 1 86.62 115 THR B CA 1
ATOM 4696 C C . THR B 1 115 ? 16.344 -16.75 -4.227 1 86.62 115 THR B C 1
ATOM 4698 O O . THR B 1 115 ? 16.172 -15.562 -4.52 1 86.62 115 THR B O 1
ATOM 4701 N N . ARG B 1 116 ? 17.078 -17.203 -3.344 1 87.94 116 ARG B N 1
ATOM 4702 C CA . ARG B 1 116 ? 17.719 -16.375 -2.336 1 87.94 116 ARG B CA 1
ATOM 4703 C C . ARG B 1 116 ? 18.5 -15.242 -2.984 1 87.94 116 ARG B C 1
ATOM 4705 O O . ARG B 1 116 ? 18.391 -14.086 -2.562 1 87.94 116 ARG B O 1
ATOM 4712 N N . PHE B 1 117 ? 19.25 -15.531 -4.008 1 93.12 117 PHE B N 1
ATOM 4713 C CA . PHE B 1 117 ? 20.062 -14.539 -4.699 1 93.12 117 PHE B CA 1
ATOM 4714 C C . PHE B 1 117 ? 19.188 -13.414 -5.246 1 93.12 117 PHE B C 1
ATOM 4716 O O . PHE B 1 117 ? 19.484 -12.234 -5.043 1 93.12 117 PHE B O 1
ATOM 4723 N N . TYR B 1 118 ? 18.141 -13.797 -5.875 1 89.06 118 TYR B N 1
ATOM 4724 C CA . TYR B 1 118 ? 17.203 -12.836 -6.445 1 89.06 118 TYR B CA 1
ATOM 4725 C C . TYR B 1 118 ? 16.578 -11.977 -5.355 1 89.06 118 TYR B C 1
ATOM 4727 O O . TYR B 1 118 ? 16.469 -10.758 -5.504 1 89.06 118 TYR B O 1
ATOM 4735 N N . SER B 1 119 ? 16.203 -12.531 -4.266 1 86.88 119 SER B N 1
ATOM 4736 C CA . SER B 1 119 ? 15.5 -11.852 -3.18 1 86.88 119 SER B CA 1
ATOM 4737 C C . SER B 1 119 ? 16.422 -10.875 -2.451 1 86.88 119 SER B C 1
ATOM 4739 O O . SER B 1 119 ? 15.945 -9.992 -1.738 1 86.88 119 SER B O 1
ATOM 4741 N N . ILE B 1 120 ? 17.625 -11.031 -2.652 1 90.81 120 ILE B N 1
ATOM 4742 C CA . ILE B 1 120 ? 18.594 -10.141 -2.006 1 90.81 120 ILE B CA 1
ATOM 4743 C C . ILE B 1 120 ? 18.969 -9.008 -2.957 1 90.81 120 ILE B C 1
ATOM 4745 O O . ILE B 1 120 ? 18.859 -7.832 -2.609 1 90.81 120 ILE B O 1
ATOM 4749 N N . ILE B 1 121 ? 19.328 -9.367 -4.164 1 92.5 121 ILE B N 1
ATOM 4750 C CA . ILE B 1 121 ? 19.969 -8.43 -5.082 1 92.5 121 ILE B CA 1
ATOM 4751 C C . ILE B 1 121 ? 18.922 -7.449 -5.621 1 92.5 121 ILE B C 1
ATOM 4753 O O . ILE B 1 121 ? 19.188 -6.25 -5.734 1 92.5 121 ILE B O 1
ATOM 4757 N N . CYS B 1 122 ? 17.797 -7.887 -5.887 1 87.38 122 CYS B N 1
ATOM 4758 C CA . CYS B 1 122 ? 16.812 -7.047 -6.555 1 87.38 122 CYS B CA 1
ATOM 4759 C C . CYS B 1 122 ? 16.375 -5.898 -5.652 1 87.38 122 CYS B C 1
ATOM 4761 O O . CYS B 1 122 ? 16.438 -4.734 -6.051 1 87.38 122 CYS B O 1
ATOM 4763 N N . PRO B 1 123 ? 15.992 -6.176 -4.465 1 88 123 PRO B N 1
ATOM 4764 C CA . PRO B 1 123 ? 15.625 -5.043 -3.613 1 88 123 PRO B CA 1
ATOM 4765 C C . PRO B 1 123 ? 16.797 -4.117 -3.32 1 88 123 PRO B C 1
ATOM 4767 O O . PRO B 1 123 ? 16.625 -2.908 -3.164 1 88 123 PRO B O 1
ATOM 4770 N N . ILE B 1 124 ? 17.953 -4.641 -3.221 1 92.44 124 ILE B N 1
ATOM 4771 C CA . ILE B 1 124 ? 19.125 -3.801 -2.99 1 92.44 124 ILE B CA 1
ATOM 4772 C C . ILE B 1 124 ? 19.297 -2.824 -4.152 1 92.44 124 ILE B C 1
ATOM 4774 O O . ILE B 1 124 ? 19.484 -1.624 -3.939 1 92.44 124 ILE B O 1
ATOM 4778 N N . ALA B 1 125 ? 19.203 -3.35 -5.312 1 91.44 125 ALA B N 1
ATOM 4779 C CA . ALA B 1 125 ? 19.391 -2.529 -6.508 1 91.44 125 ALA B CA 1
ATOM 4780 C C . ALA B 1 125 ? 18.344 -1.416 -6.582 1 91.44 125 ALA B C 1
ATOM 4782 O O . ALA B 1 125 ? 18.688 -0.258 -6.84 1 91.44 125 ALA B O 1
ATOM 4783 N N . ILE B 1 126 ? 17.188 -1.735 -6.316 1 86.94 126 ILE B N 1
ATOM 4784 C CA . ILE B 1 126 ? 16.109 -0.758 -6.438 1 86.94 126 ILE B CA 1
ATOM 4785 C C . ILE B 1 126 ? 16.203 0.256 -5.301 1 86.94 126 ILE B C 1
ATOM 4787 O O . ILE B 1 126 ? 15.93 1.444 -5.496 1 86.94 126 ILE B O 1
ATOM 4791 N N . ALA B 1 127 ? 16.5 -0.23 -4.168 1 87.44 127 ALA B N 1
ATOM 4792 C CA . ALA B 1 127 ? 16.672 0.675 -3.033 1 87.44 127 ALA B CA 1
ATOM 4793 C C . ALA B 1 127 ? 17.766 1.704 -3.312 1 87.44 127 ALA B C 1
ATOM 4795 O O . ALA B 1 127 ? 17.594 2.889 -3.014 1 87.44 127 ALA B O 1
ATOM 4796 N N . ILE B 1 128 ? 18.812 1.261 -3.859 1 91.19 128 ILE B N 1
ATOM 4797 C CA . ILE B 1 128 ? 19.906 2.152 -4.215 1 91.19 128 ILE B CA 1
ATOM 4798 C C . ILE B 1 128 ? 19.453 3.139 -5.285 1 91.19 128 ILE B C 1
ATOM 4800 O O . ILE B 1 128 ? 19.703 4.34 -5.184 1 91.19 128 ILE B O 1
ATOM 4804 N N . ALA B 1 129 ? 18.781 2.621 -6.238 1 87.25 129 ALA B N 1
ATOM 4805 C CA . ALA B 1 129 ? 18.297 3.473 -7.316 1 87.25 129 ALA B CA 1
ATOM 4806 C C . ALA B 1 129 ? 17.359 4.551 -6.781 1 87.25 129 ALA B C 1
ATOM 4808 O O . ALA B 1 129 ? 17.344 5.68 -7.277 1 87.25 129 ALA B O 1
ATOM 4809 N N . ALA B 1 130 ? 16.609 4.223 -5.781 1 81.19 130 ALA B N 1
ATOM 4810 C CA . ALA B 1 130 ? 15.656 5.16 -5.195 1 81.19 130 ALA B CA 1
ATOM 4811 C C . ALA B 1 130 ? 16.344 6.125 -4.238 1 81.19 130 ALA B C 1
ATOM 4813 O O . ALA B 1 130 ? 15.734 7.09 -3.77 1 81.19 130 ALA B O 1
ATOM 4814 N N . GLY B 1 131 ? 17.562 5.855 -3.92 1 83.94 131 GLY B N 1
ATOM 4815 C CA . GLY B 1 131 ? 18.328 6.766 -3.082 1 83.94 131 GLY B CA 1
ATOM 4816 C C . GLY B 1 131 ? 18.203 6.453 -1.602 1 83.94 131 GLY B C 1
ATOM 4817 O O . GLY B 1 131 ? 18.016 7.355 -0.784 1 83.94 131 GLY B O 1
ATOM 4818 N N . ASN B 1 132 ? 18.312 5.203 -1.237 1 86.25 132 ASN B N 1
ATOM 4819 C CA . ASN B 1 132 ? 18.188 4.773 0.153 1 86.25 132 ASN B CA 1
ATOM 4820 C C . ASN B 1 132 ? 19.484 4.105 0.638 1 86.25 132 ASN B C 1
ATOM 4822 O O . ASN B 1 132 ? 20.25 3.576 -0.165 1 86.25 132 ASN B O 1
ATOM 4826 N N . CYS B 1 133 ? 19.656 4.199 1.931 1 89.56 133 CYS B N 1
ATOM 4827 C CA . CYS B 1 133 ? 20.594 3.303 2.582 1 89.56 133 CYS B CA 1
ATOM 4828 C C . CYS B 1 133 ? 19.984 1.926 2.803 1 89.56 133 CYS B C 1
ATOM 4830 O O . CYS B 1 133 ? 18.766 1.802 2.947 1 89.56 133 CYS B O 1
ATOM 4832 N N . VAL B 1 134 ? 20.875 0.896 2.818 1 92.06 134 VAL B N 1
ATOM 4833 C CA . VAL B 1 134 ? 20.328 -0.453 2.85 1 92.06 134 VAL B CA 1
ATOM 4834 C C . VAL B 1 134 ? 20.953 -1.243 3.996 1 92.06 134 VAL B C 1
ATOM 4836 O O . VAL B 1 134 ? 22.172 -1.23 4.172 1 92.06 134 VAL B O 1
ATOM 4839 N N . CYS B 1 135 ? 20.141 -1.84 4.762 1 91.25 135 CYS B N 1
ATOM 4840 C CA . CYS B 1 135 ? 20.547 -2.846 5.738 1 91.25 135 CYS B CA 1
ATOM 4841 C C . CYS B 1 135 ? 20 -4.219 5.355 1 91.25 135 CYS B C 1
ATOM 4843 O O . CYS B 1 135 ? 18.797 -4.414 5.262 1 91.25 135 CYS B O 1
ATOM 4845 N N . LEU B 1 136 ? 20.891 -5.125 5.137 1 93 136 LEU B N 1
ATOM 4846 C CA . LEU B 1 136 ? 20.516 -6.48 4.746 1 93 136 LEU B CA 1
ATOM 4847 C C . LEU B 1 136 ? 20.578 -7.426 5.941 1 93 136 LEU B C 1
ATOM 4849 O O . LEU B 1 136 ? 21.625 -7.559 6.586 1 93 136 LEU B O 1
ATOM 4853 N N . GLU B 1 137 ? 19.438 -8.031 6.195 1 88.94 137 GLU B N 1
ATOM 4854 C CA . GLU B 1 137 ? 19.375 -9.039 7.25 1 88.94 137 GLU B CA 1
ATOM 4855 C C . GLU B 1 137 ? 19.406 -10.445 6.664 1 88.94 137 GLU B C 1
ATOM 4857 O O . GLU B 1 137 ? 18.438 -10.906 6.07 1 88.94 137 GLU B O 1
ATOM 4862 N N . LEU B 1 138 ? 20.438 -11.133 6.742 1 87.56 138 LEU B N 1
ATOM 4863 C CA . LEU B 1 138 ? 20.562 -12.469 6.176 1 87.56 138 LEU B CA 1
ATOM 4864 C C . LEU B 1 138 ? 20.156 -13.531 7.195 1 87.56 138 LEU B C 1
ATOM 4866 O O . LEU B 1 138 ? 19.781 -14.648 6.824 1 87.56 138 LEU B O 1
ATOM 4870 N N . GLY B 1 139 ? 20.062 -13.18 8.43 1 75.62 139 GLY B N 1
ATOM 4871 C CA . GLY B 1 139 ? 19.734 -14.172 9.438 1 75.62 139 GLY B CA 1
ATOM 4872 C C . GLY B 1 139 ? 20.75 -15.289 9.523 1 75.62 139 GLY B C 1
ATOM 4873 O O . GLY B 1 139 ? 21.828 -15.219 8.914 1 75.62 139 GLY B O 1
ATOM 4874 N N . GLU B 1 140 ? 20.391 -16.312 10.328 1 68.25 140 GLU B N 1
ATOM 4875 C CA . GLU B 1 140 ? 21.234 -17.5 10.453 1 68.25 140 GLU B CA 1
ATOM 4876 C C . GLU B 1 140 ? 20.891 -18.547 9.398 1 68.25 140 GLU B C 1
ATOM 4878 O O . GLU B 1 140 ? 19.844 -19.188 9.477 1 68.25 140 GLU B O 1
ATOM 4883 N N . THR B 1 141 ? 21.5 -18.359 8.258 1 70.31 141 THR B N 1
ATOM 4884 C CA . THR B 1 141 ? 21.188 -19.359 7.234 1 70.31 141 THR B CA 1
ATOM 4885 C C . THR B 1 141 ? 22.438 -20.094 6.793 1 70.31 141 THR B C 1
ATOM 4887 O O . THR B 1 141 ? 23.562 -19.625 7.035 1 70.31 141 THR B O 1
ATOM 4890 N N . THR B 1 142 ? 22.25 -21.266 6.344 1 71.06 142 THR B N 1
ATOM 4891 C CA . THR B 1 142 ? 23.328 -22.078 5.789 1 71.06 142 THR B CA 1
ATOM 4892 C C . THR B 1 142 ? 23.406 -21.906 4.273 1 71.06 142 THR B C 1
ATOM 4894 O O . THR B 1 142 ? 24 -22.75 3.586 1 71.06 142 THR B O 1
ATOM 4897 N N . SER B 1 143 ? 22.922 -20.891 3.785 1 87.56 143 SER B N 1
ATOM 4898 C CA . SER B 1 143 ? 22.891 -20.672 2.344 1 87.56 143 SER B CA 1
ATOM 4899 C C . SER B 1 143 ? 24.266 -20.328 1.804 1 87.56 143 SER B C 1
ATOM 4901 O O . SER B 1 143 ? 24.984 -19.5 2.393 1 87.56 143 SER B O 1
ATOM 4903 N N . LYS B 1 144 ? 24.672 -20.984 0.73 1 92.38 144 LYS B N 1
ATOM 4904 C CA . LYS B 1 144 ? 25.938 -20.672 0.06 1 92.38 144 LYS B CA 1
ATOM 4905 C C . LYS B 1 144 ? 25.891 -19.281 -0.582 1 92.38 144 LYS B C 1
ATOM 4907 O O . LYS B 1 144 ? 26.906 -18.594 -0.626 1 92.38 144 LYS B O 1
ATOM 4912 N N . VAL B 1 145 ? 24.766 -18.969 -1.046 1 94.38 145 VAL B N 1
ATOM 4913 C CA . VAL B 1 145 ? 24.578 -17.641 -1.625 1 94.38 145 VAL B CA 1
ATOM 4914 C C . VAL B 1 145 ? 24.891 -16.578 -0.577 1 94.38 145 VAL B C 1
ATOM 4916 O O . VAL B 1 145 ? 25.578 -15.586 -0.863 1 94.38 145 VAL B O 1
ATOM 4919 N N . ASP B 1 146 ? 24.406 -16.797 0.598 1 93.31 146 ASP B N 1
ATOM 4920 C CA . ASP B 1 146 ? 24.656 -15.844 1.673 1 93.31 146 ASP B CA 1
ATOM 4921 C C . ASP B 1 146 ? 26.156 -15.703 1.938 1 93.31 146 ASP B C 1
ATOM 4923 O O . ASP B 1 146 ? 26.656 -14.586 2.105 1 93.31 146 ASP B O 1
ATOM 4927 N N . SER B 1 147 ? 26.766 -16.812 1.97 1 93.19 147 SER B N 1
ATOM 4928 C CA . SER B 1 147 ? 28.203 -16.797 2.238 1 93.19 147 SER B CA 1
ATOM 4929 C C . SER B 1 147 ? 28.969 -16 1.182 1 93.19 147 SER B C 1
ATOM 4931 O O . SER B 1 147 ? 29.828 -15.188 1.512 1 93.19 147 SER B O 1
ATOM 4933 N N . ILE B 1 148 ? 28.672 -16.172 -0.003 1 95.12 148 ILE B N 1
ATOM 4934 C CA . ILE B 1 148 ? 29.344 -15.492 -1.103 1 95.12 148 ILE B CA 1
ATOM 4935 C C . ILE B 1 148 ? 29.016 -14.008 -1.081 1 95.12 148 ILE B C 1
ATOM 4937 O O . ILE B 1 148 ? 29.891 -13.156 -1.252 1 95.12 148 ILE B O 1
ATOM 4941 N N . LEU B 1 149 ? 27.766 -13.742 -0.853 1 94.38 149 LEU B N 1
ATOM 4942 C CA . LEU B 1 149 ? 27.344 -12.344 -0.893 1 94.38 149 LEU B CA 1
ATOM 4943 C C . LEU B 1 149 ? 27.891 -11.57 0.3 1 94.38 149 LEU B C 1
ATOM 4945 O O . LEU B 1 149 ? 28.156 -10.375 0.196 1 94.38 149 LEU B O 1
ATOM 4949 N N . LYS B 1 150 ? 28.047 -12.211 1.424 1 92.88 150 LYS B N 1
ATOM 4950 C CA . LYS B 1 150 ? 28.688 -11.586 2.58 1 92.88 150 LYS B CA 1
ATOM 4951 C C . LYS B 1 150 ? 30.094 -11.102 2.238 1 92.88 150 LYS B C 1
ATOM 4953 O O . LYS B 1 150 ? 30.547 -10.086 2.77 1 92.88 150 LYS B O 1
ATOM 4958 N N . ALA B 1 151 ? 30.672 -11.758 1.395 1 93.94 151 ALA B N 1
ATOM 4959 C CA . ALA B 1 151 ? 32.031 -11.406 0.996 1 93.94 151 ALA B CA 1
ATOM 4960 C C . ALA B 1 151 ? 32.031 -10.375 -0.132 1 93.94 151 ALA B C 1
ATOM 4962 O O . ALA B 1 151 ? 32.844 -9.469 -0.158 1 93.94 151 ALA B O 1
ATOM 4963 N N . LEU B 1 152 ? 31.141 -10.438 -1.021 1 96 152 LEU B N 1
ATOM 4964 C CA . LEU B 1 152 ? 31.172 -9.664 -2.258 1 96 152 LEU B CA 1
ATOM 4965 C C . LEU B 1 152 ? 30.531 -8.297 -2.057 1 96 152 LEU B C 1
ATOM 4967 O O . LEU B 1 152 ? 31.016 -7.293 -2.58 1 96 152 LEU B O 1
ATOM 4971 N N . LEU B 1 153 ? 29.438 -8.234 -1.325 1 96.19 153 LEU B N 1
ATOM 4972 C CA . LEU B 1 153 ? 28.625 -7.016 -1.28 1 96.19 153 LEU B CA 1
ATOM 4973 C C . LEU B 1 153 ? 29.391 -5.883 -0.603 1 96.19 153 LEU B C 1
ATOM 4975 O O . LEU B 1 153 ? 29.375 -4.746 -1.076 1 96.19 153 LEU B O 1
ATOM 4979 N N . PRO B 1 154 ? 30.125 -6.164 0.477 1 93.25 154 PRO B N 1
ATOM 4980 C CA . PRO B 1 154 ? 30.891 -5.07 1.086 1 93.25 154 PRO B CA 1
ATOM 4981 C C . PRO B 1 154 ? 31.984 -4.539 0.169 1 93.25 154 PRO B C 1
ATOM 4983 O O . PRO B 1 154 ? 32.469 -3.42 0.363 1 93.25 154 PRO B O 1
ATOM 4986 N N . GLN B 1 155 ? 32.375 -5.266 -0.807 1 93.44 155 GLN B N 1
ATOM 4987 C CA . GLN B 1 155 ? 33.344 -4.82 -1.791 1 93.44 155 GLN B CA 1
ATOM 4988 C C . GLN B 1 155 ? 32.688 -3.984 -2.885 1 93.44 155 GLN B C 1
ATOM 4990 O O . GLN B 1 155 ? 33.312 -3.104 -3.467 1 93.44 155 GLN B O 1
ATOM 4995 N N . ALA B 1 156 ? 31.547 -4.281 -3.129 1 95.56 156 ALA B N 1
ATOM 4996 C CA . ALA B 1 156 ? 30.828 -3.643 -4.23 1 95.56 156 ALA B CA 1
ATOM 4997 C C . ALA B 1 156 ? 30.2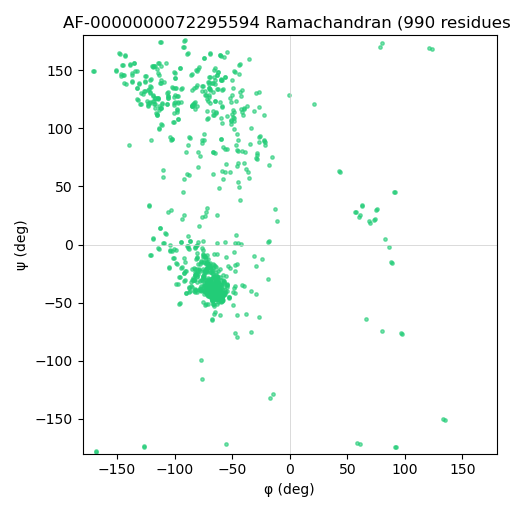03 -2.324 -3.791 1 95.56 156 ALA B C 1
ATOM 4999 O O . ALA B 1 156 ? 30.125 -1.372 -4.57 1 95.56 156 ALA B O 1
ATOM 5000 N N . LEU B 1 157 ? 29.734 -2.303 -2.564 1 95.94 157 LEU B N 1
ATOM 5001 C CA . LEU B 1 157 ? 28.953 -1.166 -2.1 1 95.94 157 LEU B CA 1
ATOM 5002 C C . LEU B 1 157 ? 29.688 -0.406 -1.001 1 95.94 157 LEU B C 1
ATOM 5004 O O . LEU B 1 157 ? 30.531 -0.976 -0.305 1 95.94 157 LEU B O 1
ATOM 5008 N N . ASP B 1 158 ? 29.328 0.841 -0.872 1 93.81 158 ASP B N 1
ATOM 5009 C CA . ASP B 1 158 ? 29.906 1.7 0.157 1 93.81 158 ASP B CA 1
ATOM 5010 C C . ASP B 1 158 ? 29.438 1.284 1.549 1 93.81 158 ASP B C 1
ATOM 5012 O O . ASP B 1 158 ? 28.234 1.288 1.831 1 93.81 158 ASP B O 1
ATOM 5016 N N . ASN B 1 159 ? 30.344 1.074 2.408 1 91.19 159 ASN B N 1
ATOM 5017 C CA . ASN B 1 159 ? 30.047 0.545 3.732 1 91.19 159 ASN B CA 1
ATOM 5018 C C . ASN B 1 159 ? 29.391 1.601 4.625 1 91.19 159 ASN B C 1
ATOM 5020 O O . ASN B 1 159 ? 28.859 1.277 5.684 1 91.19 159 ASN B O 1
ATOM 5024 N N . ASP B 1 160 ? 29.375 2.76 4.211 1 89.38 160 ASP B N 1
ATOM 5025 C CA . ASP B 1 160 ? 28.672 3.807 4.953 1 89.38 160 ASP B CA 1
ATOM 5026 C C . ASP B 1 160 ? 27.172 3.771 4.668 1 89.38 160 ASP B C 1
ATOM 5028 O O . ASP B 1 160 ? 26.375 4.266 5.465 1 89.38 160 ASP B O 1
ATOM 5032 N N . THR B 1 161 ? 26.859 3.275 3.506 1 92 161 THR B N 1
ATOM 5033 C CA . THR B 1 161 ? 25.453 3.328 3.102 1 92 161 THR B CA 1
ATOM 5034 C C . THR B 1 161 ? 24.875 1.922 3.012 1 92 161 THR B C 1
ATOM 5036 O O . THR B 1 161 ? 23.688 1.758 2.699 1 92 161 THR B O 1
ATOM 5039 N N . PHE B 1 162 ? 25.734 0.966 3.232 1 94.38 162 PHE B N 1
ATOM 5040 C CA . PHE B 1 162 ? 25.281 -0.423 3.174 1 94.38 162 PHE B CA 1
ATOM 5041 C C . PHE B 1 162 ? 25.875 -1.226 4.328 1 94.38 162 PHE B C 1
ATOM 5043 O O . PHE B 1 162 ? 27.047 -1.057 4.68 1 94.38 162 PHE B O 1
ATOM 5050 N N . CYS B 1 163 ? 25.016 -2.104 4.879 1 92.69 163 CYS B N 1
ATOM 5051 C CA . CYS B 1 163 ? 25.516 -2.984 5.926 1 92.69 163 CYS B CA 1
ATOM 5052 C C . CYS B 1 163 ? 24.766 -4.305 5.945 1 92.69 163 CYS B C 1
ATOM 5054 O O . CYS B 1 163 ? 23.594 -4.363 5.531 1 92.69 163 CYS B O 1
ATOM 5056 N N . ILE B 1 164 ? 25.422 -5.344 6.344 1 92.12 164 ILE B N 1
ATOM 5057 C CA . ILE B 1 164 ? 24.828 -6.656 6.535 1 92.12 164 ILE B CA 1
ATOM 5058 C C . ILE B 1 164 ? 24.703 -6.957 8.031 1 92.12 164 ILE B C 1
ATOM 5060 O O . ILE B 1 164 ? 25.703 -6.906 8.758 1 92.12 164 ILE B O 1
ATOM 5064 N N . SER B 1 165 ? 23.438 -7.188 8.422 1 87.31 165 SER B N 1
ATOM 5065 C CA . SER B 1 165 ? 23.203 -7.559 9.812 1 87.31 165 SER B CA 1
ATOM 5066 C C . SER B 1 165 ? 23 -9.062 9.961 1 87.31 165 SER B C 1
ATOM 5068 O O . SER B 1 165 ? 22.156 -9.656 9.281 1 87.31 165 SER B O 1
ATOM 5070 N N . PRO B 1 166 ? 23.75 -9.656 10.828 1 79.56 166 PRO B N 1
ATOM 5071 C CA . PRO B 1 166 ? 23.594 -11.102 11.008 1 79.56 166 PRO B CA 1
ATOM 5072 C C . PRO B 1 166 ? 22.312 -11.469 11.773 1 79.56 166 PRO B C 1
ATOM 5074 O O . PRO B 1 166 ? 21.859 -12.609 11.711 1 79.56 166 PRO B O 1
ATOM 5077 N N . THR B 1 167 ? 21.844 -10.461 12.555 1 77.56 167 THR B N 1
ATOM 5078 C CA . THR B 1 167 ? 20.656 -10.742 13.344 1 77.56 167 THR B CA 1
ATOM 5079 C C . THR B 1 167 ? 19.5 -9.828 12.922 1 77.56 167 THR B C 1
ATOM 5081 O O . THR B 1 167 ? 19.734 -8.781 12.305 1 77.56 167 THR B O 1
ATOM 5084 N N . THR B 1 168 ? 18.375 -10.383 13.18 1 74.69 168 THR B N 1
ATOM 5085 C CA . THR B 1 168 ? 17.188 -9.57 12.938 1 74.69 168 THR B CA 1
ATOM 5086 C C . THR B 1 168 ? 17.156 -8.375 13.883 1 74.69 168 THR B C 1
ATOM 5088 O O . THR B 1 168 ? 17.375 -8.523 15.086 1 74.69 168 THR B O 1
ATOM 5091 N N . LEU B 1 169 ? 17.078 -7.234 13.266 1 72.38 169 LEU B N 1
ATOM 5092 C CA . LEU B 1 169 ? 17.016 -6 14.039 1 72.38 169 LEU B CA 1
ATOM 5093 C C . LEU B 1 169 ? 15.805 -6.008 14.969 1 72.38 169 LEU B C 1
ATOM 5095 O O . LEU B 1 169 ? 14.68 -6.277 14.539 1 72.38 169 LEU B O 1
ATOM 5099 N N . GLN B 1 170 ? 16.047 -5.934 16.203 1 64.75 170 GLN B N 1
ATOM 5100 C CA . GLN B 1 170 ? 14.969 -5.945 17.172 1 64.75 170 GLN B CA 1
ATOM 5101 C C . GLN B 1 170 ? 14.633 -4.531 17.641 1 64.75 170 GLN B C 1
ATOM 5103 O O . GLN B 1 170 ? 13.578 -4.301 18.234 1 64.75 170 GLN B O 1
ATOM 5108 N N . ASP B 1 171 ? 15.531 -3.639 17.375 1 60.66 171 ASP B N 1
ATOM 5109 C CA . ASP B 1 171 ? 15.305 -2.27 17.828 1 60.66 171 ASP B CA 1
ATOM 5110 C C . ASP B 1 171 ? 14.102 -1.647 17.109 1 60.66 171 ASP B C 1
ATOM 5112 O O . ASP B 1 171 ? 14.172 -1.364 15.906 1 60.66 171 ASP B O 1
ATOM 5116 N N . SER B 1 172 ? 13.109 -1.429 17.797 1 59.22 172 SER B N 1
ATOM 5117 C CA . SER B 1 172 ? 11.836 -0.914 17.297 1 59.22 172 SER B CA 1
ATOM 5118 C C . SER B 1 172 ? 11.992 0.493 16.734 1 59.22 172 SER B C 1
ATOM 5120 O O . SER B 1 172 ? 11.305 0.863 15.773 1 59.22 172 SER B O 1
ATOM 5122 N N . SER B 1 173 ? 12.969 1.219 17.359 1 60.44 173 SER B N 1
ATOM 5123 C CA . SER B 1 173 ? 13.109 2.604 16.922 1 60.44 173 SER B CA 1
ATOM 5124 C C . SER B 1 173 ? 13.617 2.678 15.484 1 60.44 173 SER B C 1
ATOM 5126 O O . SER B 1 173 ? 13.172 3.523 14.711 1 60.44 173 SER B O 1
ATOM 5128 N N . ILE B 1 174 ? 14.523 1.734 15.141 1 63.03 174 ILE B N 1
ATOM 5129 C CA . ILE B 1 174 ? 15.086 1.708 13.797 1 63.03 174 ILE B CA 1
ATOM 5130 C C . ILE B 1 174 ? 14.031 1.223 12.805 1 63.03 174 ILE B C 1
ATOM 5132 O O . ILE B 1 174 ? 13.875 1.796 11.727 1 63.03 174 ILE B O 1
ATOM 5136 N N . LEU B 1 175 ? 13.336 0.301 13.297 1 63.06 175 LEU B N 1
ATOM 5137 C CA . LEU B 1 175 ? 12.359 -0.312 12.414 1 63.06 175 LEU B CA 1
ATOM 5138 C C . LEU B 1 175 ? 11.195 0.638 12.148 1 63.06 175 LEU B C 1
ATOM 5140 O O . LEU B 1 175 ? 10.57 0.579 11.086 1 63.06 175 LEU B O 1
ATOM 5144 N N . GLU B 1 176 ? 11.102 1.564 13.031 1 61.5 176 GLU B N 1
ATOM 5145 C CA . GLU B 1 176 ? 9.992 2.508 12.891 1 61.5 176 GLU B CA 1
ATOM 5146 C C . GLU B 1 176 ? 10.32 3.596 11.875 1 61.5 176 GLU B C 1
ATOM 5148 O O . GLU B 1 176 ? 9.422 4.168 11.258 1 61.5 176 GLU B O 1
ATOM 5153 N N . SER B 1 177 ? 11.625 3.789 11.719 1 62.5 177 SER B N 1
ATOM 5154 C CA . SER B 1 177 ? 12.008 4.875 10.82 1 62.5 177 SER B CA 1
ATOM 5155 C C . SER B 1 177 ? 12.484 4.336 9.477 1 62.5 177 SER B C 1
ATOM 5157 O O . SER B 1 177 ? 12.758 5.109 8.555 1 62.5 177 SER B O 1
ATOM 5159 N N . ALA B 1 178 ? 12.453 2.996 9.445 1 71.44 178 ALA B N 1
ATOM 5160 C CA . ALA B 1 178 ? 12.992 2.402 8.227 1 71.44 178 ALA B CA 1
ATOM 5161 C C . ALA B 1 178 ? 11.891 1.729 7.41 1 71.44 178 ALA B C 1
ATOM 5163 O O . ALA B 1 178 ? 10.859 1.333 7.957 1 71.44 178 ALA B O 1
ATOM 5164 N N . LEU B 1 179 ? 12.164 1.672 6.105 1 74.31 179 LEU B N 1
ATOM 5165 C CA . LEU B 1 179 ? 11.328 0.838 5.25 1 74.31 179 LEU B CA 1
ATOM 5166 C C . LEU B 1 179 ? 11.75 -0.625 5.34 1 74.31 179 LEU B C 1
ATOM 5168 O O . LEU B 1 179 ? 12.906 -0.964 5.07 1 74.31 179 LEU B O 1
ATOM 5172 N N . LEU B 1 180 ? 10.883 -1.463 5.773 1 75.56 180 LEU B N 1
ATOM 5173 C CA . LEU B 1 180 ? 11.18 -2.885 5.898 1 75.56 180 LEU B CA 1
ATOM 5174 C C . LEU B 1 180 ? 10.664 -3.656 4.688 1 75.56 180 LEU B C 1
ATOM 5176 O O . LEU B 1 180 ? 9.477 -3.592 4.363 1 75.56 180 LEU B O 1
ATOM 5180 N N . VAL B 1 181 ? 11.547 -4.344 4 1 77.12 181 VAL B N 1
ATOM 5181 C CA . VAL B 1 181 ? 11.203 -5.285 2.939 1 77.12 181 VAL B CA 1
ATOM 5182 C C . VAL B 1 181 ? 11.305 -6.715 3.467 1 77.12 181 VAL B C 1
ATOM 5184 O O . VAL B 1 181 ? 12.375 -7.324 3.42 1 77.12 181 VAL B O 1
ATOM 5187 N N . ASP B 1 182 ? 10.234 -7.254 3.988 1 73.06 182 ASP B N 1
ATOM 5188 C CA . ASP B 1 182 ? 10.211 -8.602 4.555 1 73.06 182 ASP B CA 1
ATOM 5189 C C . ASP B 1 182 ? 9.68 -9.609 3.541 1 73.06 182 ASP B C 1
ATOM 5191 O O . ASP B 1 182 ? 8.492 -9.617 3.227 1 73.06 182 ASP B O 1
ATOM 5195 N N . GLN B 1 183 ? 10.578 -10.414 3.057 1 72.38 183 GLN B N 1
ATOM 5196 C CA . GLN B 1 183 ? 10.203 -11.414 2.061 1 72.38 183 GLN B CA 1
ATOM 5197 C C . GLN B 1 183 ? 10.039 -12.789 2.697 1 72.38 183 GLN B C 1
ATOM 5199 O O . GLN B 1 183 ? 9.883 -13.789 1.993 1 72.38 183 GLN B O 1
ATOM 5204 N N . THR B 1 184 ? 10.328 -12.922 4.02 1 63.84 184 THR B N 1
ATOM 5205 C CA . THR B 1 184 ? 10.305 -14.219 4.695 1 63.84 184 THR B CA 1
ATOM 5206 C C . THR B 1 184 ? 8.875 -14.719 4.852 1 63.84 184 THR B C 1
ATOM 5208 O O . THR B 1 184 ? 8.648 -15.898 5.113 1 63.84 184 THR B O 1
ATOM 5211 N N . SER B 1 185 ? 7.93 -13.766 4.98 1 49.69 185 SER B N 1
ATOM 5212 C CA . SER B 1 185 ? 6.598 -14.148 5.434 1 49.69 185 SER B CA 1
ATOM 5213 C C . SER B 1 185 ? 6.012 -15.25 4.559 1 49.69 185 SER B C 1
ATOM 5215 O O . SER B 1 185 ? 6.23 -15.273 3.344 1 49.69 185 SER B O 1
ATOM 5217 N N . ASN B 1 186 ? 5.898 -16.453 5.148 1 45.19 186 ASN B N 1
ATOM 5218 C CA . ASN B 1 186 ? 4.906 -17.375 4.602 1 45.19 186 ASN B CA 1
ATOM 5219 C C . ASN B 1 186 ? 3.713 -16.625 4.016 1 45.19 186 ASN B C 1
ATOM 5221 O O . ASN B 1 186 ? 3.217 -15.672 4.621 1 45.19 186 ASN B O 1
ATOM 5225 N N . PRO B 1 187 ? 3.58 -16.766 2.725 1 40.06 187 PRO B N 1
ATOM 5226 C CA . PRO B 1 187 ? 2.475 -16.016 2.117 1 40.06 187 PRO B CA 1
ATOM 5227 C C . PRO B 1 187 ? 1.266 -15.898 3.041 1 40.06 187 PRO B C 1
ATOM 5229 O O . PRO B 1 187 ? 0.506 -14.93 2.947 1 40.06 187 PRO B O 1
ATOM 5232 N N . SER B 1 188 ? 1.003 -16.953 3.711 1 36.75 188 SER B N 1
ATOM 5233 C CA . SER B 1 188 ? -0.184 -17.031 4.555 1 36.75 188 SER B CA 1
ATOM 5234 C C . SER B 1 188 ? -0.1 -16.047 5.723 1 36.75 188 SER B C 1
ATOM 5236 O O . SER B 1 188 ? -1.124 -15.562 6.207 1 36.75 188 SER B O 1
ATOM 5238 N N . SER B 1 189 ? 0.924 -16.344 6.41 1 36.16 189 SER B N 1
ATOM 5239 C CA . SER B 1 189 ? 1.084 -15.539 7.621 1 36.16 189 SER B CA 1
ATOM 5240 C C . SER B 1 189 ? 1.803 -14.227 7.328 1 36.16 189 SER B C 1
ATOM 5242 O O . SER B 1 189 ? 2.287 -13.562 8.25 1 36.16 189 SER B O 1
ATOM 5244 N N . SER B 1 190 ? 2.406 -14.336 6.316 1 32.12 190 SER B N 1
ATOM 5245 C CA . SER B 1 190 ? 3.359 -13.266 6.043 1 32.12 190 SER B CA 1
ATOM 5246 C C . SER B 1 190 ? 2.686 -11.898 6.094 1 32.12 190 SER B C 1
ATOM 5248 O O . SER B 1 190 ? 1.703 -11.664 5.391 1 32.12 190 SER B O 1
ATOM 5250 N N . LYS B 1 191 ? 2.617 -11.57 7.188 1 34.47 191 LYS B N 1
ATOM 5251 C CA . LYS B 1 191 ? 2.441 -10.141 7.457 1 34.47 191 LYS B CA 1
ATOM 5252 C C . LYS B 1 191 ? 3.352 -9.297 6.57 1 34.47 191 LYS B C 1
ATOM 5254 O O . LYS B 1 191 ? 4.578 -9.375 6.676 1 34.47 191 LYS B O 1
ATOM 5259 N N . ILE B 1 192 ? 3.506 -9.695 5.398 1 33.62 192 ILE B N 1
ATOM 5260 C CA . ILE B 1 192 ? 4.336 -8.75 4.66 1 33.62 192 ILE B CA 1
ATOM 5261 C C . ILE B 1 192 ? 4.039 -7.328 5.129 1 33.62 192 ILE B C 1
ATOM 5263 O O . ILE B 1 192 ? 2.947 -6.805 4.895 1 33.62 192 ILE B O 1
ATOM 5267 N N . ASN B 1 193 ? 4.207 -7.16 6.32 1 36.62 193 ASN B N 1
ATOM 5268 C CA . ASN B 1 193 ? 4.188 -5.82 6.895 1 36.62 193 ASN B CA 1
ATOM 5269 C C . ASN B 1 193 ? 4.98 -4.832 6.043 1 36.62 193 ASN B C 1
ATOM 5271 O O . ASN B 1 193 ? 6.195 -4.977 5.887 1 36.62 193 ASN B O 1
ATOM 5275 N N . GLN B 1 194 ? 4.648 -4.891 4.77 1 37.72 194 GLN B N 1
ATOM 5276 C CA . GLN B 1 194 ? 5.215 -3.668 4.211 1 37.72 194 GLN B CA 1
ATOM 5277 C C . GLN B 1 194 ? 5.441 -2.619 5.297 1 37.72 194 GLN B C 1
ATOM 5279 O O . GLN B 1 194 ? 4.637 -2.49 6.219 1 37.72 194 GLN B O 1
ATOM 5284 N N . LEU B 1 195 ? 6.656 -2.451 5.461 1 40.72 195 LEU B N 1
ATOM 5285 C CA . LEU B 1 195 ? 7.266 -1.409 6.277 1 40.72 195 LEU B CA 1
ATOM 5286 C C . LEU B 1 195 ? 6.516 -0.091 6.129 1 40.72 195 LEU B C 1
ATOM 5288 O O . LEU B 1 195 ? 6.496 0.498 5.043 1 40.72 195 LEU B O 1
ATOM 5292 N N . ILE B 1 196 ? 5.363 -0.063 6.66 1 39.25 196 ILE B N 1
ATOM 5293 C CA . ILE B 1 196 ? 4.648 1.179 6.938 1 39.25 196 ILE B CA 1
ATOM 5294 C C . ILE B 1 196 ? 5.633 2.24 7.422 1 39.25 196 ILE B C 1
ATOM 5296 O O . ILE B 1 196 ? 6.27 2.076 8.469 1 39.25 196 ILE B O 1
ATOM 5300 N N . SER B 1 197 ? 6.57 2.633 6.48 1 41.91 197 SER B N 1
ATOM 5301 C CA . SER B 1 197 ? 7.094 3.877 7.035 1 41.91 197 SER B CA 1
ATOM 5302 C C . SER B 1 197 ? 6.074 4.547 7.949 1 41.91 197 SER B C 1
ATOM 5304 O O . SER B 1 197 ? 4.93 4.777 7.551 1 41.91 197 SER B O 1
ATOM 5306 N N . LYS B 1 198 ? 6.23 4.215 9.164 1 44.19 198 LYS B N 1
ATOM 5307 C CA . LYS B 1 198 ? 5.418 4.957 10.125 1 44.19 198 LYS B CA 1
ATOM 5308 C C . LYS B 1 198 ? 5.574 6.465 9.93 1 44.19 198 LYS B C 1
ATOM 5310 O O . LYS B 1 198 ? 6.609 7.035 10.273 1 44.19 198 LYS B O 1
ATOM 5315 N N . SER B 1 199 ? 5.164 6.965 8.703 1 48.72 199 SER B N 1
ATOM 5316 C CA . SER B 1 199 ? 5.121 8.422 8.789 1 48.72 199 SER B CA 1
ATOM 5317 C C . SER B 1 199 ? 4.562 8.883 10.133 1 48.72 199 SER B C 1
ATOM 5319 O O . SER B 1 199 ? 3.697 8.219 10.711 1 48.72 199 SER B O 1
ATOM 5321 N N . SER B 1 200 ? 5.461 9.57 10.836 1 58.94 200 SER B N 1
ATOM 5322 C CA . SER B 1 200 ? 4.934 10.18 12.055 1 58.94 200 SER B CA 1
ATOM 5323 C C . SER B 1 200 ? 3.658 10.969 11.773 1 58.94 200 SER B C 1
ATOM 5325 O O . SER B 1 200 ? 3.4 11.352 10.633 1 58.94 200 SER B O 1
ATOM 5327 N N . ASP B 1 201 ? 2.729 10.969 12.555 1 68.19 201 ASP B N 1
ATOM 5328 C CA . ASP B 1 201 ? 1.491 11.742 12.469 1 68.19 201 ASP B CA 1
ATOM 5329 C C . ASP B 1 201 ? 1.737 13.219 12.781 1 68.19 201 ASP B C 1
ATOM 5331 O O . ASP B 1 201 ? 0.796 13.961 13.055 1 68.19 201 ASP B O 1
ATOM 5335 N N . ARG B 1 202 ? 3.055 13.586 12.531 1 81.88 202 ARG B N 1
ATOM 5336 C CA . ARG B 1 202 ? 3.311 14.961 12.93 1 81.88 202 ARG B CA 1
ATOM 5337 C C . ARG B 1 202 ? 3.289 15.898 11.734 1 81.88 202 ARG B C 1
ATOM 5339 O O . ARG B 1 202 ? 3.66 15.508 10.625 1 81.88 202 ARG B O 1
ATOM 5346 N N . THR B 1 203 ? 2.854 17.094 12.07 1 89 203 THR B N 1
ATOM 5347 C CA . THR B 1 203 ? 2.824 18.172 11.078 1 89 203 THR B CA 1
ATOM 5348 C C . THR B 1 203 ? 3.555 19.406 11.602 1 89 203 THR B C 1
ATOM 5350 O O . THR B 1 203 ? 3.371 19.812 12.75 1 89 203 THR B O 1
ATOM 5353 N N . VAL B 1 204 ? 4.449 19.969 10.727 1 93.31 204 VAL B N 1
ATOM 5354 C CA . VAL B 1 204 ? 5.266 21.109 11.125 1 93.31 204 VAL B CA 1
ATOM 5355 C C . VAL B 1 204 ? 5.094 22.25 10.125 1 93.31 204 VAL B C 1
ATOM 5357 O O . VAL B 1 204 ? 4.957 22.016 8.922 1 93.31 204 VAL B O 1
ATOM 5360 N N . ALA B 1 205 ? 5.039 23.438 10.695 1 95.38 205 ALA B N 1
ATOM 5361 C CA . ALA B 1 205 ? 5.074 24.625 9.859 1 95.38 205 ALA B CA 1
ATOM 5362 C C . ALA B 1 205 ? 6.371 25.406 10.07 1 95.38 205 ALA B C 1
ATOM 5364 O O . ALA B 1 205 ? 6.855 25.516 11.203 1 95.38 205 ALA B O 1
ATOM 5365 N N . VAL B 1 206 ? 6.914 25.891 9 1 95.19 206 VAL B N 1
ATOM 5366 C CA . VAL B 1 206 ? 8.125 26.703 9.062 1 95.19 206 VAL B CA 1
ATOM 5367 C C . VAL B 1 206 ? 7.824 28.109 8.547 1 95.19 206 VAL B C 1
ATOM 5369 O O . VAL B 1 206 ? 7.297 28.266 7.441 1 95.19 206 VAL B O 1
ATOM 5372 N N . VAL B 1 207 ? 8.141 29.062 9.359 1 96.5 207 VAL B N 1
ATOM 5373 C CA . VAL B 1 207 ? 7.973 30.469 8.984 1 96.5 207 VAL B CA 1
ATOM 5374 C C . VAL B 1 207 ? 9.336 31.141 8.922 1 96.5 207 VAL B C 1
ATOM 5376 O O . VAL B 1 207 ? 9.938 31.438 9.961 1 96.5 207 VAL B O 1
ATOM 5379 N N . ASP B 1 208 ? 9.656 31.453 7.746 1 94.06 208 ASP B N 1
ATOM 5380 C CA . ASP B 1 208 ? 10.969 32.062 7.523 1 94.06 208 ASP B CA 1
ATOM 5381 C C . ASP B 1 208 ? 10.891 33.562 7.59 1 94.06 208 ASP B C 1
ATOM 5383 O O . ASP B 1 208 ? 9.805 34.125 7.734 1 94.06 208 ASP B O 1
ATOM 5387 N N . ARG B 1 209 ? 12.078 34.219 7.492 1 92.06 209 ARG B N 1
ATOM 5388 C CA . ARG B 1 209 ? 12.188 35.688 7.621 1 92.06 209 ARG B CA 1
ATOM 5389 C C . ARG B 1 209 ? 11.469 36.375 6.473 1 92.06 209 ARG B C 1
ATOM 5391 O O . ARG B 1 209 ? 10.922 37.469 6.652 1 92.06 209 ARG B O 1
ATOM 5398 N N . ALA B 1 210 ? 11.367 35.781 5.387 1 91.69 210 ALA B N 1
ATOM 5399 C CA . ALA B 1 210 ? 10.797 36.406 4.195 1 91.69 210 ALA B CA 1
ATOM 5400 C C . ALA B 1 210 ? 9.281 36.219 4.152 1 91.69 210 ALA B C 1
ATOM 5402 O O . ALA B 1 210 ? 8.602 36.719 3.262 1 91.69 210 ALA B O 1
ATOM 5403 N N . ALA B 1 211 ? 8.773 35.5 5.098 1 93.94 211 ALA B N 1
ATOM 5404 C CA . ALA B 1 211 ? 7.344 35.188 5.109 1 93.94 211 ALA B CA 1
ATOM 5405 C C . ALA B 1 211 ? 6.508 36.406 5.398 1 93.94 211 ALA B C 1
ATOM 5407 O O . ALA B 1 211 ? 6.965 37.344 6.078 1 93.94 211 ALA B O 1
ATOM 5408 N N . GLU B 1 212 ? 5.387 36.469 4.785 1 94.56 212 GLU B N 1
ATOM 5409 C CA . GLU B 1 212 ? 4.383 37.406 5.23 1 94.56 212 GLU B CA 1
ATOM 5410 C C . GLU B 1 212 ? 3.76 37 6.555 1 94.56 212 GLU B C 1
ATOM 5412 O O . GLU B 1 212 ? 2.912 36.094 6.59 1 94.56 212 GLU B O 1
ATOM 5417 N N . ILE B 1 213 ? 4.059 37.688 7.582 1 96.38 213 ILE B N 1
ATOM 5418 C CA . ILE B 1 213 ? 3.783 37.25 8.953 1 96.38 213 ILE B CA 1
ATOM 5419 C C . ILE B 1 213 ? 2.275 37.156 9.172 1 96.38 213 ILE B C 1
ATOM 5421 O O . ILE B 1 213 ? 1.796 36.156 9.75 1 96.38 213 ILE B O 1
ATOM 5425 N N . GLU B 1 214 ? 1.529 38.094 8.656 1 95.19 214 GLU B N 1
ATOM 5426 C CA . GLU B 1 214 ? 0.088 38.125 8.883 1 95.19 214 GLU B CA 1
ATOM 5427 C C . GLU B 1 214 ? -0.602 36.938 8.195 1 95.19 214 GLU B C 1
ATOM 5429 O O . GLU B 1 214 ? -1.403 36.25 8.82 1 95.19 214 GLU B O 1
ATOM 5434 N N . SER B 1 215 ? -0.223 36.75 7.051 1 92.5 215 SER B N 1
ATOM 5435 C CA . SER B 1 215 ? -0.813 35.656 6.293 1 92.5 215 SER B CA 1
ATOM 5436 C C . SER B 1 215 ? -0.44 34.312 6.898 1 92.5 215 SER B C 1
ATOM 5438 O O . SER B 1 215 ? -1.277 33.406 6.984 1 92.5 215 SER B O 1
ATOM 5440 N N . ALA B 1 216 ? 0.753 34.156 7.281 1 95.75 216 ALA B N 1
ATOM 5441 C CA . ALA B 1 216 ? 1.221 32.906 7.898 1 95.75 216 ALA B CA 1
ATOM 5442 C C . ALA B 1 216 ? 0.483 32.625 9.203 1 95.75 216 ALA B C 1
ATOM 5444 O O . ALA B 1 216 ? -0.023 31.531 9.422 1 95.75 216 ALA B O 1
ATOM 5445 N N . ALA B 1 217 ? 0.404 33.656 10 1 96.44 217 ALA B N 1
ATOM 5446 C CA . ALA B 1 217 ? -0.251 33.531 11.297 1 96.44 217 ALA B CA 1
ATOM 5447 C C . ALA B 1 217 ? -1.723 33.156 11.133 1 96.44 217 ALA B C 1
ATOM 5449 O O . ALA B 1 217 ? -2.227 32.25 11.812 1 96.44 217 ALA B O 1
ATOM 5450 N N . GLU B 1 218 ? -2.354 33.812 10.227 1 93.06 218 GLU B N 1
ATOM 5451 C CA . GLU B 1 218 ? -3.766 33.531 9.984 1 93.06 218 GLU B CA 1
ATOM 5452 C C . GLU B 1 218 ? -3.973 32.094 9.523 1 93.06 218 GLU B C 1
ATOM 5454 O O . GLU B 1 218 ? -4.84 31.391 10.047 1 93.06 218 GLU B O 1
ATOM 5459 N N . SER B 1 219 ? -3.184 31.688 8.617 1 92.25 219 SER B N 1
ATOM 5460 C CA . SER B 1 219 ? -3.299 30.344 8.062 1 92.25 219 SER B CA 1
ATOM 5461 C C . SER B 1 219 ? -3.027 29.281 9.125 1 92.25 219 SER B C 1
ATOM 5463 O O . SER B 1 219 ? -3.787 28.312 9.25 1 92.25 219 SER B O 1
ATOM 5465 N N . ILE B 1 220 ? -2.045 29.438 9.867 1 96.19 220 ILE B N 1
ATOM 5466 C CA . ILE B 1 220 ? -1.6 28.453 10.836 1 96.19 220 ILE B CA 1
ATOM 5467 C C . ILE B 1 220 ? -2.602 28.375 11.992 1 96.19 220 ILE B C 1
ATOM 5469 O O . ILE B 1 220 ? -2.998 27.281 12.398 1 96.19 220 ILE B O 1
ATOM 5473 N N . VAL B 1 221 ? -3.045 29.531 12.453 1 94.12 221 VAL B N 1
ATOM 5474 C CA . VAL B 1 221 ? -3.992 29.562 13.555 1 94.12 221 VAL B CA 1
ATOM 5475 C C . VAL B 1 221 ? -5.316 28.938 13.125 1 94.12 221 VAL B C 1
ATOM 5477 O O . VAL B 1 221 ? -5.895 28.125 13.852 1 94.12 221 VAL B O 1
ATOM 5480 N N . THR B 1 222 ? -5.738 29.297 11.977 1 90.81 222 THR B N 1
ATOM 5481 C CA . THR B 1 222 ? -6.988 28.734 11.469 1 90.81 222 THR B CA 1
ATOM 5482 C C . THR B 1 222 ? -6.887 27.219 11.352 1 90.81 222 THR B C 1
ATOM 5484 O O . THR B 1 222 ? -7.781 26.5 11.797 1 90.81 222 THR B O 1
ATOM 5487 N N . ALA B 1 223 ? -5.793 26.781 10.82 1 93.25 223 ALA B N 1
ATOM 5488 C CA . ALA B 1 223 ? -5.605 25.344 10.625 1 93.25 223 ALA B CA 1
ATOM 5489 C C . ALA B 1 223 ? -5.508 24.609 11.961 1 93.25 223 ALA B C 1
ATOM 5491 O O . ALA B 1 223 ? -6.039 23.5 12.109 1 93.25 223 ALA B O 1
ATOM 5492 N N . ARG B 1 224 ? -4.891 25.188 12.883 1 93.62 224 ARG B N 1
ATOM 5493 C CA . ARG B 1 224 ? -4.656 24.531 14.172 1 93.62 224 ARG B CA 1
ATOM 5494 C C . ARG B 1 224 ? -5.934 24.484 15 1 93.62 224 ARG B C 1
ATOM 5496 O O . ARG B 1 224 ? -6.195 23.5 15.688 1 93.62 224 ARG B O 1
ATOM 5503 N N . PHE B 1 225 ? -6.73 25.469 14.945 1 90.5 225 PHE B N 1
ATOM 5504 C CA . PHE B 1 225 ? -7.828 25.578 15.898 1 90.5 225 PHE B CA 1
ATOM 5505 C C . PHE B 1 225 ? -9.141 25.125 15.266 1 90.5 225 PHE B C 1
ATOM 5507 O O . PHE B 1 225 ? -10.125 24.906 15.969 1 90.5 225 PHE B O 1
ATOM 5514 N N . SER B 1 226 ? -9.07 24.969 13.953 1 88.06 226 SER B N 1
ATOM 5515 C CA . SER B 1 226 ? -10.25 24.406 13.312 1 88.06 226 SER B CA 1
ATOM 5516 C C . SER B 1 226 ? -10.516 22.984 13.805 1 88.06 226 SER B C 1
ATOM 5518 O O . SER B 1 226 ? -9.594 22.266 14.18 1 88.06 226 SER B O 1
ATOM 5520 N N . PHE B 1 227 ? -11.82 22.641 13.883 1 88.38 227 PHE B N 1
ATOM 5521 C CA . PHE B 1 227 ? -12.266 21.312 14.281 1 88.38 227 PHE B CA 1
ATOM 5522 C C . PHE B 1 227 ? -11.711 20.953 15.656 1 88.38 227 PHE B C 1
ATOM 5524 O O . PHE B 1 227 ? -11.328 19.797 15.898 1 88.38 227 PHE B O 1
ATOM 5531 N N . GLN B 1 228 ? -11.484 21.969 16.422 1 85.5 228 GLN B N 1
ATOM 5532 C CA . GLN B 1 228 ? -11.047 21.844 17.812 1 85.5 228 GLN B CA 1
ATOM 5533 C C . GLN B 1 228 ? -9.625 21.297 17.891 1 85.5 228 GLN B C 1
ATOM 5535 O O . GLN B 1 228 ? -9.25 20.688 18.906 1 85.5 228 GLN B O 1
ATOM 5540 N N . GLY B 1 229 ? -8.93 21.422 16.812 1 87.31 229 GLY B N 1
ATOM 5541 C CA . GLY B 1 229 ? -7.531 21.031 16.828 1 87.31 229 GLY B CA 1
ATOM 5542 C C . GLY B 1 229 ? -7.332 19.516 16.812 1 87.31 229 GLY B C 1
ATOM 5543 O O . GLY B 1 229 ? -6.344 19.016 17.359 1 87.31 229 GLY B O 1
ATOM 5544 N N . THR B 1 230 ? -8.25 18.812 16.219 1 83.62 230 THR B N 1
ATOM 5545 C CA . THR B 1 230 ? -8.164 17.359 16.266 1 83.62 230 THR B CA 1
ATOM 5546 C C . THR B 1 230 ? -7.668 16.812 14.93 1 83.62 230 THR B C 1
ATOM 5548 O O . THR B 1 230 ? -7.406 15.609 14.812 1 83.62 230 THR B O 1
ATOM 5551 N N . SER B 1 231 ? -7.52 17.672 14.008 1 85.62 231 SER B N 1
ATOM 5552 C CA . SER B 1 231 ? -7.082 17.203 12.695 1 85.62 231 SER B CA 1
ATOM 5553 C C . SER B 1 231 ? -5.621 16.766 12.727 1 85.62 231 SER B C 1
ATOM 5555 O O . SER B 1 231 ? -4.777 17.453 13.312 1 85.62 231 SER B O 1
ATOM 5557 N N . ALA B 1 232 ? -5.344 15.688 12.039 1 82.25 232 ALA B N 1
ATOM 5558 C CA . ALA B 1 232 ? -3.965 15.219 11.922 1 82.25 232 ALA B CA 1
ATOM 5559 C C . ALA B 1 232 ? -3.133 16.172 11.062 1 82.25 232 ALA B C 1
ATOM 5561 O O . ALA B 1 232 ? -1.906 16.203 11.18 1 82.25 232 ALA B O 1
ATOM 5562 N N . TYR B 1 233 ? -3.797 16.969 10.266 1 84.12 233 TYR B N 1
ATOM 5563 C CA . TYR B 1 233 ? -3.078 17.859 9.352 1 84.12 233 TYR B CA 1
ATOM 5564 C C . TYR B 1 233 ? -2.881 19.234 9.961 1 84.12 233 TYR B C 1
ATOM 5566 O O . TYR B 1 233 ? -2.295 20.125 9.336 1 84.12 233 TYR B O 1
ATOM 5574 N N . SER B 1 234 ? -3.32 19.359 11.133 1 91.06 234 SER B N 1
ATOM 5575 C CA . SER B 1 234 ? -3.066 20.625 11.836 1 91.06 234 SER B CA 1
ATOM 5576 C C . SER B 1 234 ? -1.621 20.703 12.312 1 91.06 234 SER B C 1
ATOM 5578 O O . SER B 1 234 ? -1.073 19.719 12.82 1 91.06 234 SER B O 1
ATOM 5580 N N . PRO B 1 235 ? -1.048 21.812 12.125 1 94.75 235 PRO B N 1
ATOM 5581 C CA . PRO B 1 235 ? 0.347 21.906 12.562 1 94.75 235 PRO B CA 1
ATOM 5582 C C . PRO B 1 235 ? 0.51 21.734 14.07 1 94.75 235 PRO B C 1
ATOM 5584 O O . PRO B 1 235 ? -0.21 22.359 14.852 1 94.75 235 PRO B O 1
ATOM 5587 N N . ASP B 1 236 ? 1.426 20.969 14.438 1 93.5 236 ASP B N 1
ATOM 5588 C CA . ASP B 1 236 ? 1.741 20.734 15.844 1 93.5 236 ASP B CA 1
ATOM 5589 C C . ASP B 1 236 ? 2.773 21.734 16.359 1 93.5 236 ASP B C 1
ATOM 5591 O O . ASP B 1 236 ? 2.658 22.234 17.469 1 93.5 236 ASP B O 1
ATOM 5595 N N . LEU B 1 237 ? 3.699 21.953 15.531 1 95.44 237 LEU B N 1
ATOM 5596 C CA . LEU B 1 237 ? 4.844 22.797 15.852 1 95.44 237 LEU B CA 1
ATOM 5597 C C . LEU B 1 237 ? 5.105 23.797 14.727 1 95.44 237 LEU B C 1
ATOM 5599 O O . LEU B 1 237 ? 5.043 23.453 13.547 1 95.44 237 LEU B O 1
ATOM 5603 N N . VAL B 1 238 ? 5.324 25 15.164 1 96.94 238 VAL B N 1
ATOM 5604 C CA . VAL B 1 238 ? 5.754 26.031 14.227 1 96.94 238 VAL B CA 1
ATOM 5605 C C . VAL B 1 238 ? 7.199 26.422 14.516 1 96.94 238 VAL B C 1
ATOM 5607 O O . VAL B 1 238 ? 7.527 26.812 15.641 1 96.94 238 VAL B O 1
ATOM 5610 N N . ILE B 1 239 ? 8 26.25 13.516 1 96.25 239 ILE B N 1
ATOM 5611 C CA . ILE B 1 239 ? 9.383 26.719 13.602 1 96.25 239 ILE B CA 1
ATOM 5612 C C . ILE B 1 239 ? 9.516 28.078 12.922 1 96.25 239 ILE B C 1
ATOM 5614 O O . ILE B 1 239 ? 9.312 28.203 11.711 1 96.25 239 ILE B O 1
ATOM 5618 N N . VAL B 1 240 ? 9.844 29.062 13.711 1 96.44 240 VAL B N 1
ATOM 5619 C CA . VAL B 1 240 ? 9.859 30.438 13.203 1 96.44 240 VAL B CA 1
ATOM 5620 C C . VAL B 1 240 ? 11.266 31.016 13.359 1 96.44 240 VAL B C 1
ATOM 5622 O O . VAL B 1 240 ? 11.961 30.75 14.336 1 96.44 240 VAL B O 1
ATOM 5625 N N . ASN B 1 241 ? 11.617 31.781 12.367 1 94.5 241 ASN B N 1
ATOM 5626 C CA . ASN B 1 241 ? 12.875 32.5 12.492 1 94.5 241 ASN B CA 1
ATOM 5627 C C . ASN B 1 241 ? 12.867 33.438 13.703 1 94.5 241 ASN B C 1
ATOM 5629 O O . ASN B 1 241 ? 11.906 34.188 13.922 1 94.5 241 ASN B O 1
ATOM 5633 N N . GLU B 1 242 ? 14.023 33.531 14.383 1 93.25 242 GLU B N 1
ATOM 5634 C CA . GLU B 1 242 ? 14.109 34.219 15.656 1 93.25 242 GLU B CA 1
ATOM 5635 C C . GLU B 1 242 ? 13.891 35.719 15.469 1 93.25 242 GLU B C 1
ATOM 5637 O O . GLU B 1 242 ? 13.352 36.406 16.359 1 93.25 242 GLU B O 1
ATOM 5642 N N . PHE B 1 243 ? 14.211 36.281 14.391 1 93.19 243 PHE B N 1
ATOM 5643 C CA . PHE B 1 243 ? 14.148 37.719 14.148 1 93.19 243 PHE B CA 1
ATOM 5644 C C . PHE B 1 243 ? 12.695 38.188 14.016 1 93.19 243 PHE B C 1
ATOM 5646 O O . PHE B 1 243 ? 12.391 39.344 14.234 1 93.19 243 PHE B O 1
ATOM 5653 N N . ILE B 1 244 ? 11.805 37.281 13.688 1 95.69 244 ILE B N 1
ATOM 5654 C CA . ILE B 1 244 ? 10.422 37.688 13.484 1 95.69 244 ILE B CA 1
ATOM 5655 C C . ILE B 1 244 ? 9.523 36.969 14.477 1 95.69 244 ILE B C 1
ATOM 5657 O O . ILE B 1 244 ? 8.297 37.062 14.422 1 95.69 244 ILE B O 1
ATOM 5661 N N . LYS B 1 245 ? 10.039 36.219 15.367 1 96.31 245 LYS B N 1
ATOM 5662 C CA . LYS B 1 245 ? 9.281 35.375 16.266 1 96.31 245 LYS B CA 1
ATOM 5663 C C . LYS B 1 245 ? 8.305 36.188 17.109 1 96.31 245 LYS B C 1
ATOM 5665 O O . LYS B 1 245 ? 7.133 35.812 17.234 1 96.31 245 LYS B O 1
ATOM 5670 N N . SER B 1 246 ? 8.797 37.312 17.641 1 95.81 246 SER B N 1
ATOM 5671 C CA . SER B 1 246 ? 7.945 38.125 18.5 1 95.81 246 SER B CA 1
ATOM 5672 C C . SER B 1 246 ? 6.742 38.688 17.734 1 95.81 246 SER B C 1
ATOM 5674 O O . SER B 1 246 ? 5.613 38.625 18.219 1 95.81 246 SER B O 1
ATOM 5676 N N . ASP B 1 247 ? 6.996 39.188 16.531 1 97.06 247 ASP B N 1
ATOM 5677 C CA . ASP B 1 247 ? 5.918 39.719 15.695 1 97.06 247 ASP B CA 1
ATOM 5678 C C . ASP B 1 247 ? 4.938 38.594 15.312 1 97.06 247 ASP B C 1
ATOM 5680 O O . ASP B 1 247 ? 3.725 38.812 15.273 1 97.06 247 ASP B O 1
ATOM 5684 N N . PHE B 1 248 ? 5.512 37.531 15.102 1 97.38 248 PHE B N 1
ATOM 5685 C CA . PHE B 1 248 ? 4.688 36.406 14.711 1 97.38 248 PHE B CA 1
ATOM 5686 C C . PHE B 1 248 ? 3.791 35.938 15.859 1 97.38 248 PHE B C 1
ATOM 5688 O O . PHE B 1 248 ? 2.604 35.688 15.664 1 97.38 248 PHE B O 1
ATOM 5695 N N . ILE B 1 249 ? 4.312 35.812 17 1 96.81 249 ILE B N 1
ATOM 5696 C CA . ILE B 1 249 ? 3.549 35.406 18.172 1 96.81 249 ILE B CA 1
ATOM 5697 C C . ILE B 1 249 ? 2.418 36.406 18.422 1 96.81 249 ILE B C 1
ATOM 5699 O O . ILE B 1 249 ? 1.292 36 18.734 1 96.81 249 ILE B O 1
ATOM 5703 N N . GLU B 1 250 ? 2.742 37.625 18.25 1 96.44 250 GLU B N 1
ATOM 5704 C CA . GLU B 1 250 ? 1.721 38.656 18.422 1 96.44 250 GLU B CA 1
ATOM 5705 C C . GLU B 1 250 ? 0.603 38.5 17.391 1 96.44 250 GLU B C 1
ATOM 5707 O O . GLU B 1 250 ? -0.578 38.594 17.734 1 96.44 250 GLU B O 1
ATOM 5712 N N . ALA B 1 251 ? 1.017 38.281 16.219 1 97.19 251 ALA B N 1
ATOM 5713 C CA . ALA B 1 251 ? 0.033 38.062 15.164 1 97.19 251 ALA B CA 1
ATOM 5714 C C . ALA B 1 251 ? -0.825 36.844 15.445 1 97.19 251 ALA B C 1
ATOM 5716 O O . ALA B 1 251 ? -2.049 36.875 15.297 1 97.19 251 ALA B O 1
ATOM 5717 N N . CYS B 1 252 ? -0.223 35.75 15.859 1 96.81 252 CYS B N 1
ATOM 5718 C CA . CYS B 1 252 ? -0.958 34.531 16.188 1 96.81 252 CYS B CA 1
ATOM 5719 C C . CYS B 1 252 ? -1.965 34.781 17.297 1 96.81 252 CYS B C 1
ATOM 5721 O O . CYS B 1 252 ? -3.092 34.281 17.25 1 96.81 252 CYS B O 1
ATOM 5723 N N . THR B 1 253 ? -1.525 35.531 18.266 1 94.94 253 THR B N 1
ATOM 5724 C CA . THR B 1 253 ? -2.402 35.844 19.391 1 94.94 253 THR B CA 1
ATOM 5725 C C . THR B 1 253 ? -3.617 36.656 18.922 1 94.94 253 THR B C 1
ATOM 5727 O O . THR B 1 253 ? -4.746 36.375 19.328 1 94.94 253 THR B O 1
ATOM 5730 N N . ARG B 1 254 ? -3.377 37.562 18.094 1 94.56 254 ARG B N 1
ATOM 5731 C CA . ARG B 1 254 ? -4.465 38.375 17.562 1 94.56 254 ARG B CA 1
ATOM 5732 C C . ARG B 1 254 ? -5.441 37.531 16.75 1 94.56 254 ARG B C 1
ATOM 5734 O O . ARG B 1 254 ? -6.656 37.625 16.953 1 94.56 254 ARG B O 1
ATOM 5741 N N . TYR B 1 255 ? -4.938 36.75 15.953 1 92.38 255 TYR B N 1
ATOM 5742 C CA . TYR B 1 255 ? -5.797 35.938 15.094 1 92.38 255 TYR B CA 1
ATOM 5743 C C . TYR B 1 255 ? -6.508 34.844 15.906 1 92.38 255 TYR B C 1
ATOM 5745 O O . TYR B 1 255 ? -7.652 34.5 15.609 1 92.38 255 TYR B O 1
ATOM 5753 N N . ALA B 1 256 ? -5.848 34.312 16.859 1 92.19 256 ALA B N 1
ATOM 5754 C CA . ALA B 1 256 ? -6.492 33.344 17.734 1 92.19 256 ALA B CA 1
ATOM 5755 C C . ALA B 1 256 ? -7.66 33.969 18.484 1 92.19 256 ALA B C 1
ATOM 5757 O O . ALA B 1 256 ? -8.734 33.344 18.594 1 92.19 256 ALA B O 1
ATOM 5758 N N . SER B 1 257 ? -7.457 35.156 18.969 1 88.94 257 SER B N 1
ATOM 5759 C CA . SER B 1 257 ? -8.516 35.844 19.672 1 88.94 257 SER B CA 1
ATOM 5760 C C . SER B 1 257 ? -9.703 36.125 18.75 1 88.94 257 SER B C 1
ATOM 5762 O O . SER B 1 257 ? -10.859 35.969 19.141 1 88.94 257 SER B O 1
ATOM 5764 N N . LYS B 1 258 ? -9.391 36.5 17.578 1 85.88 258 LYS B N 1
ATOM 5765 C CA . LYS B 1 258 ? -10.438 36.75 16.594 1 85.88 258 LYS B CA 1
ATOM 5766 C C . LYS B 1 258 ? -11.195 35.469 16.266 1 85.88 258 LYS B C 1
ATOM 5768 O O . LYS B 1 258 ? -12.422 35.469 16.141 1 85.88 258 LYS B O 1
ATOM 5773 N N . PHE B 1 259 ? -10.5 34.438 16.172 1 84.81 259 PHE B N 1
ATOM 5774 C CA . PHE B 1 259 ? -11.078 33.156 15.836 1 84.81 259 PHE B CA 1
ATOM 5775 C C . PHE B 1 259 ? -12.102 32.719 16.891 1 84.81 259 PHE B C 1
ATOM 5777 O O . PHE B 1 259 ? -13.195 32.281 16.547 1 84.81 259 PHE B O 1
ATOM 5784 N N . PHE B 1 260 ? -11.883 32.844 18.078 1 83.94 260 PHE B N 1
ATOM 5785 C CA . PHE B 1 260 ? -12.742 32.344 19.156 1 83.94 260 PHE B CA 1
ATOM 5786 C C . PHE B 1 260 ? -13.773 33.406 19.547 1 83.94 260 PHE B C 1
ATOM 5788 O O . PHE B 1 260 ? -14.781 33.094 20.172 1 83.94 260 PHE B O 1
ATOM 5795 N N . SER B 1 261 ? -13.5 34.594 19.281 1 76.12 261 SER B N 1
ATOM 5796 C CA . SER B 1 261 ? -14.539 35.594 19.5 1 76.12 261 SER B CA 1
ATOM 5797 C C . SER B 1 261 ? -15.703 35.375 18.531 1 76.12 261 SER B C 1
ATOM 5799 O O . SER B 1 261 ? -16.859 35.594 18.906 1 76.12 261 SER B O 1
ATOM 5801 N N . SER B 1 262 ? -15.359 35.062 17.422 1 65.31 262 SER B N 1
ATOM 5802 C CA . SER B 1 262 ? -16.391 34.781 16.406 1 65.31 262 SER B CA 1
ATOM 5803 C C . SER B 1 262 ? -17.047 33.438 16.641 1 65.31 262 SER B C 1
ATOM 5805 O O . SER B 1 262 ? -18.203 33.219 16.234 1 65.31 262 SER B O 1
ATOM 5807 N N . ASN B 1 263 ? -16.266 32.594 17.25 1 58.03 263 ASN B N 1
ATOM 5808 C CA . ASN B 1 263 ? -16.734 31.219 17.422 1 58.03 263 ASN B CA 1
ATOM 5809 C C . ASN B 1 263 ? -17.062 30.906 18.891 1 58.03 263 ASN B C 1
ATOM 5811 O O . ASN B 1 263 ? -16.156 30.844 19.719 1 58.03 263 ASN B O 1
ATOM 5815 N N . SER B 1 264 ? -18 31.625 19.625 1 51.88 264 SER B N 1
ATOM 5816 C CA . SER B 1 264 ? -18.359 31.734 21.031 1 51.88 264 SER B CA 1
ATOM 5817 C C . SER B 1 264 ? -17.75 30.609 21.844 1 51.88 264 SER B C 1
ATOM 5819 O O . SER B 1 264 ? -16.953 30.844 22.75 1 51.88 264 SER B O 1
ATOM 5821 N N . SER B 1 265 ? -18.75 29.812 22.75 1 45.41 265 SER B N 1
ATOM 5822 C CA . SER B 1 265 ? -18.734 29.125 24.031 1 45.41 265 SER B CA 1
ATOM 5823 C C . SER B 1 265 ? -18.031 27.766 23.922 1 45.41 265 SER B C 1
ATOM 5825 O O . SER B 1 265 ? -18.594 26.734 24.297 1 45.41 265 SER B O 1
ATOM 5827 N N . SER B 1 266 ? -17.219 27.5 23.062 1 45.06 266 SER B N 1
ATOM 5828 C CA . SER B 1 266 ? -17.109 26.047 22.891 1 45.06 266 SER B CA 1
ATOM 5829 C C . SER B 1 266 ? -16.234 25.438 23.984 1 45.06 266 SER B C 1
ATOM 5831 O O . SER B 1 266 ? -15.055 25.781 24.109 1 45.06 266 SER B O 1
ATOM 5833 N N . GLN B 1 267 ? -16.812 25.25 25.125 1 45.09 267 GLN B N 1
ATOM 5834 C CA . GLN B 1 267 ? -16.172 24.266 25.984 1 45.09 267 GLN B CA 1
ATOM 5835 C C . GLN B 1 267 ? -15.789 23.016 25.203 1 45.09 267 GLN B C 1
ATOM 5837 O O . GLN B 1 267 ? -16.656 22.344 24.641 1 45.09 267 GLN B O 1
ATOM 5842 N N . GLY B 1 268 ? -14.797 23.047 24.562 1 49.28 268 GLY B N 1
ATOM 5843 C CA . GLY B 1 268 ? -14.305 21.938 23.781 1 49.28 268 GLY B CA 1
ATOM 5844 C C . GLY B 1 268 ? -14.438 20.594 24.484 1 49.28 268 GLY B C 1
ATOM 5845 O O . GLY B 1 268 ? -14.297 20.516 25.703 1 49.28 268 GLY B O 1
ATOM 5846 N N . ARG B 1 269 ? -15.203 19.703 24.062 1 48.28 269 ARG B N 1
ATOM 5847 C CA . ARG B 1 269 ? -15.164 18.328 24.562 1 48.28 269 ARG B CA 1
ATOM 5848 C C . ARG B 1 269 ? -13.734 17.797 24.547 1 48.28 269 ARG B C 1
ATOM 5850 O O . ARG B 1 269 ? -13.039 17.891 23.531 1 48.28 269 ARG B O 1
ATOM 5857 N N . GLN B 1 270 ? -13.266 17.672 25.781 1 45.75 270 GLN B N 1
ATOM 5858 C CA . GLN B 1 270 ? -11.945 17.109 26.062 1 45.75 270 GLN B CA 1
ATOM 5859 C C . GLN B 1 270 ? -11.812 15.695 25.5 1 45.75 270 GLN B C 1
ATOM 5861 O O . GLN B 1 270 ? -12.523 14.781 25.938 1 45.75 270 GLN B O 1
ATOM 5866 N N . ASN B 1 271 ? -11.484 15.57 24.266 1 51.66 271 ASN B N 1
ATOM 5867 C CA . ASN B 1 271 ? -11.078 14.242 23.828 1 51.66 271 ASN B CA 1
ATOM 5868 C C . ASN B 1 271 ? -9.781 13.797 24.484 1 51.66 271 ASN B C 1
ATOM 5870 O O . ASN B 1 271 ? -9.008 14.625 24.969 1 51.66 271 ASN B O 1
ATOM 5874 N N . ASP B 1 272 ? -9.68 12.516 24.781 1 51.72 272 ASP B N 1
ATOM 5875 C CA . ASP B 1 272 ? -8.555 11.891 25.469 1 51.72 272 ASP B CA 1
ATOM 5876 C C . ASP B 1 272 ? -7.223 12.445 24.969 1 51.72 272 ASP B C 1
ATOM 5878 O O . ASP B 1 272 ? -6.312 12.688 25.766 1 51.72 272 ASP B O 1
ATOM 5882 N N . GLY B 1 273 ? -7.164 12.742 23.797 1 60.69 273 GLY B N 1
ATOM 5883 C CA . GLY B 1 273 ? -5.891 13.242 23.312 1 60.69 273 GLY B CA 1
ATOM 5884 C C . GLY B 1 273 ? -5.574 14.641 23.812 1 60.69 273 GLY B C 1
ATOM 5885 O O . GLY B 1 273 ? -4.406 15 23.969 1 60.69 273 GLY B O 1
ATOM 5886 N N . VAL B 1 274 ? -6.547 15.266 24.281 1 76.31 274 VAL B N 1
ATOM 5887 C CA . VAL B 1 274 ? -6.375 16.641 24.734 1 76.31 274 VAL B CA 1
ATOM 5888 C C . VAL B 1 274 ? -5.824 16.656 26.172 1 76.31 274 VAL B C 1
ATOM 5890 O O . VAL B 1 274 ? -4.977 17.484 26.5 1 76.31 274 VAL B O 1
ATOM 5893 N N . SER B 1 275 ? -6.219 15.641 26.828 1 79.88 275 SER B N 1
ATOM 5894 C CA . SER B 1 275 ? -5.738 15.555 28.203 1 79.88 275 SER B CA 1
ATOM 5895 C C . SER B 1 275 ? -4.246 15.258 28.25 1 79.88 275 SER B C 1
ATOM 5897 O O . SER B 1 275 ? -3.516 15.844 29.062 1 79.88 275 SER B O 1
ATOM 5899 N N . ALA B 1 276 ? -3.832 14.43 27.406 1 82.94 276 ALA B N 1
ATOM 5900 C CA . ALA B 1 276 ? -2.41 14.094 27.344 1 82.94 276 ALA B CA 1
ATOM 5901 C C . ALA B 1 276 ? -1.58 15.312 26.938 1 82.94 276 ALA B C 1
ATOM 5903 O O . ALA B 1 276 ? -0.505 15.547 27.484 1 82.94 276 ALA B O 1
ATOM 5904 N N . THR B 1 277 ? -2.086 16.016 26.047 1 88.25 277 THR B N 1
ATOM 5905 C CA . THR B 1 277 ? -1.396 17.219 25.594 1 88.25 277 THR B CA 1
ATOM 5906 C C . THR B 1 277 ? -1.317 18.25 26.719 1 88.25 277 THR B C 1
ATOM 5908 O O . THR B 1 277 ? -0.257 18.828 26.969 1 88.25 277 THR B O 1
ATOM 5911 N N . LYS B 1 278 ? -2.371 18.391 27.406 1 88 278 LYS B N 1
ATOM 5912 C CA . LYS B 1 278 ? -2.41 19.359 28.5 1 88 278 LYS B CA 1
ATOM 5913 C C . LYS B 1 278 ? -1.418 18.984 29.594 1 88 278 LYS B C 1
ATOM 5915 O O . LYS B 1 278 ? -0.7 19.844 30.125 1 88 278 LYS B O 1
ATOM 5920 N N . LYS B 1 279 ? -1.429 17.781 29.875 1 90.31 279 LYS B N 1
ATOM 5921 C CA . LYS B 1 279 ? -0.502 17.297 30.906 1 90.31 279 LYS B CA 1
ATOM 5922 C C . LYS B 1 279 ? 0.947 17.5 30.469 1 90.31 279 LYS B C 1
ATOM 5924 O O . LYS B 1 279 ? 1.779 17.953 31.266 1 90.31 279 LYS B O 1
ATOM 5929 N N . ALA B 1 280 ? 1.198 17.203 29.266 1 92.38 280 ALA B N 1
ATOM 5930 C CA . ALA B 1 280 ? 2.555 17.344 28.75 1 92.38 280 ALA B CA 1
ATOM 5931 C C . ALA B 1 280 ? 2.99 18.812 28.75 1 92.38 280 ALA B C 1
ATOM 5933 O O . ALA B 1 280 ? 4.133 19.125 29.094 1 92.38 280 ALA B O 1
ATOM 5934 N N . LEU B 1 281 ? 2.104 19.656 28.406 1 92.81 281 LEU B N 1
ATOM 5935 C CA . LEU B 1 281 ? 2.408 21.078 28.391 1 92.81 281 LEU B CA 1
ATOM 5936 C C . LEU B 1 281 ? 2.637 21.609 29.797 1 92.81 281 LEU B C 1
ATOM 5938 O O . LEU B 1 281 ? 3.555 22.406 30.031 1 92.81 281 LEU B O 1
ATOM 5942 N N . LYS B 1 282 ? 1.825 21.141 30.672 1 93.12 282 LYS B N 1
ATOM 5943 C CA . LYS B 1 282 ? 1.988 21.547 32.062 1 93.12 282 LYS B CA 1
ATOM 5944 C C . LYS B 1 282 ? 3.328 21.078 32.625 1 93.12 282 LYS B C 1
ATOM 5946 O O . LYS B 1 282 ? 4.016 21.844 33.312 1 93.12 282 LYS B O 1
ATOM 5951 N N . ASP B 1 283 ? 3.637 19.938 32.344 1 94.38 283 ASP B N 1
ATOM 5952 C CA . ASP B 1 283 ? 4.918 19.391 32.781 1 94.38 283 ASP B CA 1
ATOM 5953 C C . ASP B 1 283 ? 6.082 20.188 32.219 1 94.38 283 ASP B C 1
ATOM 5955 O O . ASP B 1 283 ? 7.047 20.5 32.906 1 94.38 283 ASP B O 1
ATOM 5959 N N . ALA B 1 284 ? 6.004 20.469 30.953 1 94.94 284 ALA B N 1
ATOM 5960 C CA . ALA B 1 284 ? 7.059 21.234 30.297 1 94.94 284 ALA B CA 1
ATOM 5961 C C . ALA B 1 284 ? 7.141 22.656 30.875 1 94.94 284 ALA B C 1
ATOM 5963 O O . ALA B 1 284 ? 8.234 23.219 31 1 94.94 284 ALA B O 1
ATOM 5964 N N . GLU B 1 285 ? 6.02 23.203 31.188 1 94.44 285 GLU B N 1
ATOM 5965 C CA . GLU B 1 285 ? 5.98 24.547 31.781 1 94.44 285 GLU B CA 1
ATOM 5966 C C . GLU B 1 285 ? 6.609 24.547 33.156 1 94.44 285 GLU B C 1
ATOM 5968 O O . GLU B 1 285 ? 7.359 25.469 33.5 1 94.44 285 GLU B O 1
ATOM 5973 N N . ASN B 1 286 ? 6.312 23.531 33.906 1 94.62 286 ASN B N 1
ATOM 5974 C CA . ASN B 1 286 ? 6.895 23.406 35.219 1 94.62 286 ASN B CA 1
ATOM 5975 C C . ASN B 1 286 ? 8.414 23.281 35.156 1 94.62 286 ASN B C 1
ATOM 5977 O O . ASN B 1 286 ? 9.109 23.766 36.062 1 94.62 286 ASN B O 1
ATOM 5981 N N . LYS B 1 287 ? 8.836 22.719 34.188 1 94.94 287 LYS B N 1
ATOM 5982 C CA . LYS B 1 287 ? 10.281 22.562 34 1 94.94 287 LYS B CA 1
ATOM 5983 C C . LYS B 1 287 ? 10.883 23.766 33.312 1 94.94 287 LYS B C 1
ATOM 5985 O O . LYS B 1 287 ? 12.055 23.75 32.906 1 94.94 287 LYS B O 1
ATOM 5990 N N . LYS B 1 288 ? 10.141 24.766 33.031 1 94.44 288 LYS B N 1
ATOM 5991 C CA . LYS B 1 288 ? 10.539 26.031 32.406 1 94.44 288 LYS B CA 1
ATOM 5992 C C . LYS B 1 288 ? 11.078 25.797 30.984 1 94.44 288 LYS B C 1
ATOM 5994 O O . LYS B 1 288 ? 12.016 26.453 30.547 1 94.44 288 LYS B O 1
ATOM 5999 N N . GLN B 1 289 ? 10.5 24.812 30.328 1 95.19 289 GLN B N 1
ATOM 6000 C CA . GLN B 1 289 ? 10.898 24.516 28.953 1 95.19 289 GLN B CA 1
ATOM 6001 C C . GLN B 1 289 ? 10.039 25.266 27.953 1 95.19 289 GLN B C 1
ATOM 6003 O O . GLN B 1 289 ? 10.43 25.422 26.797 1 95.19 289 GLN B O 1
ATOM 6008 N N . ILE B 1 290 ? 8.906 25.578 28.391 1 95.06 290 ILE B N 1
ATOM 6009 C CA . ILE B 1 290 ? 8 26.344 27.531 1 95.06 290 ILE B CA 1
ATOM 6010 C C . ILE B 1 290 ? 7.359 27.469 28.359 1 95.06 290 ILE B C 1
ATOM 6012 O O . ILE B 1 290 ? 7.383 27.438 29.594 1 95.06 290 ILE B O 1
ATOM 6016 N N . SER B 1 291 ? 6.918 28.5 27.734 1 95.06 291 SER B N 1
ATOM 6017 C CA . SER B 1 291 ? 6.078 29.547 28.297 1 95.06 291 SER B CA 1
ATOM 6018 C C . SER B 1 291 ? 4.727 29.609 27.594 1 95.06 291 SER B C 1
ATOM 6020 O O . SER B 1 291 ? 4.66 29.75 26.359 1 95.06 291 SER B O 1
ATOM 6022 N N . THR B 1 292 ? 3.699 29.438 28.359 1 93.69 292 THR B N 1
ATOM 6023 C CA . THR B 1 292 ? 2.369 29.391 27.766 1 93.69 292 THR B CA 1
ATOM 6024 C C . THR B 1 292 ? 1.654 30.734 27.906 1 93.69 292 THR B C 1
ATOM 6026 O O . THR B 1 292 ? 1.864 31.453 28.891 1 93.69 292 THR B O 1
ATOM 6029 N N . PHE B 1 293 ? 0.926 31.094 26.953 1 90.56 293 PHE B N 1
ATOM 6030 C CA . PHE B 1 293 ? 0.062 32.281 26.984 1 90.56 293 PHE B CA 1
ATOM 6031 C C . PHE B 1 293 ? -1.184 32.062 26.141 1 90.56 293 PHE B C 1
ATOM 6033 O O . PHE B 1 293 ? -1.267 31.078 25.391 1 90.56 293 PHE B O 1
ATOM 6040 N N . GLY B 1 294 ? -2.188 32.875 26.297 1 89.06 294 GLY B N 1
ATOM 6041 C CA . GLY B 1 294 ? -3.465 32.719 25.625 1 89.06 294 GLY B CA 1
ATOM 6042 C C . GLY B 1 294 ? -4.656 32.875 26.547 1 89.06 294 GLY B C 1
ATOM 6043 O O . GLY B 1 294 ? -4.629 33.688 27.469 1 89.06 294 GLY B O 1
ATOM 6044 N N . SER B 1 295 ? -5.734 32.156 26.188 1 83.69 295 SER B N 1
ATOM 6045 C CA . SER B 1 295 ? -6.98 32.188 26.938 1 83.69 295 SER B CA 1
ATOM 6046 C C . SER B 1 295 ? -7.449 30.797 27.328 1 83.69 295 SER B C 1
ATOM 6048 O O . SER B 1 295 ? -6.695 29.828 27.219 1 83.69 295 SER B O 1
ATOM 6050 N N . ASN B 1 296 ? -8.633 30.703 27.891 1 80 296 ASN B N 1
ATOM 6051 C CA . ASN B 1 296 ? -9.227 29.422 28.25 1 80 296 ASN B CA 1
ATOM 6052 C C . ASN B 1 296 ? -9.555 28.578 27.016 1 80 296 ASN B C 1
ATOM 6054 O O . ASN B 1 296 ? -9.656 27.359 27.094 1 80 296 ASN B O 1
ATOM 6058 N N . ASN B 1 297 ? -9.57 29.297 25.906 1 83.12 297 ASN B N 1
ATOM 6059 C CA . ASN B 1 297 ? -10.008 28.609 24.703 1 83.12 297 ASN B CA 1
ATOM 6060 C C . ASN B 1 297 ? -8.82 28.094 23.891 1 83.12 297 ASN B C 1
ATOM 6062 O O . ASN B 1 297 ? -8.961 27.141 23.109 1 83.12 297 ASN B O 1
ATOM 6066 N N . PHE B 1 298 ? -7.738 28.766 24.031 1 90.12 298 PHE B N 1
ATOM 6067 C CA . PHE B 1 298 ? -6.566 28.359 23.266 1 90.12 298 PHE B CA 1
ATOM 6068 C C . PHE B 1 298 ? -5.289 28.594 24.062 1 90.12 298 PHE B C 1
ATOM 6070 O O . PHE B 1 298 ? -5.27 29.422 24.969 1 90.12 298 PHE B O 1
ATOM 6077 N N . VAL B 1 299 ? -4.27 27.828 23.75 1 93.44 299 VAL B N 1
ATOM 6078 C CA . VAL B 1 299 ? -2.971 27.984 24.406 1 93.44 299 VAL B CA 1
ATOM 6079 C C . VAL B 1 299 ? -1.869 28.062 23.344 1 93.44 299 VAL B C 1
ATOM 6081 O O . VAL B 1 299 ? -1.786 27.219 22.453 1 93.44 299 VAL B O 1
ATOM 6084 N N . LEU B 1 300 ? -1.207 29.109 23.375 1 95.5 300 LEU B N 1
ATOM 6085 C CA . LEU B 1 300 ? 0.045 29.219 22.641 1 95.5 300 LEU B CA 1
ATOM 6086 C C . LEU B 1 300 ? 1.241 28.984 23.547 1 95.5 300 LEU B C 1
ATOM 6088 O O . LEU B 1 300 ? 1.255 29.438 24.703 1 95.5 300 LEU B O 1
ATOM 6092 N N . ALA B 1 301 ? 2.148 28.203 23.062 1 96.31 301 ALA B N 1
ATOM 6093 C CA . ALA B 1 301 ? 3.322 27.875 23.875 1 96.31 301 ALA B CA 1
ATOM 6094 C C . ALA B 1 301 ? 4.609 28.266 23.141 1 96.31 301 ALA B C 1
ATOM 6096 O O . ALA B 1 301 ? 4.855 27.797 22.031 1 96.31 301 ALA B O 1
ATOM 6097 N N . ASP B 1 302 ? 5.312 29.109 23.781 1 96.19 302 ASP B N 1
ATOM 6098 C CA . ASP B 1 302 ? 6.652 29.438 23.312 1 96.19 302 ASP B CA 1
ATOM 6099 C C . ASP B 1 302 ? 7.684 28.438 23.828 1 96.19 302 ASP B C 1
ATOM 6101 O O . ASP B 1 302 ? 7.887 28.328 25.047 1 96.19 302 ASP B O 1
ATOM 6105 N N . VAL B 1 303 ? 8.32 27.781 22.938 1 94.94 303 VAL B N 1
ATOM 6106 C CA . VAL B 1 303 ? 9.305 26.766 23.328 1 94.94 303 VAL B CA 1
ATOM 6107 C C . VAL B 1 303 ? 10.641 27.438 23.625 1 94.94 303 VAL B C 1
ATOM 6109 O O . VAL B 1 303 ? 11.234 28.078 22.75 1 94.94 303 VAL B O 1
ATOM 6112 N N . LEU B 1 304 ? 11.094 27.25 24.781 1 92.69 304 LEU B N 1
ATOM 6113 C CA . LEU B 1 304 ? 12.344 27.875 25.234 1 92.69 304 LEU B CA 1
ATOM 6114 C C . LEU B 1 304 ? 13.5 26.891 25.125 1 92.69 304 LEU B C 1
ATOM 6116 O O . LEU B 1 304 ? 14.633 27.297 24.828 1 92.69 304 LEU B O 1
ATOM 6120 N N . ASP B 1 305 ? 13.156 25.641 25.359 1 90.81 305 ASP B N 1
ATOM 6121 C CA . ASP B 1 305 ? 14.133 24.562 25.234 1 90.81 305 ASP B CA 1
ATOM 6122 C C . ASP B 1 305 ? 13.797 23.641 24.078 1 90.81 305 ASP B C 1
ATOM 6124 O O . ASP B 1 305 ? 12.867 22.844 24.156 1 90.81 305 ASP B O 1
ATOM 6128 N N . ARG B 1 306 ? 14.648 23.609 23.172 1 85.69 306 ARG B N 1
ATOM 6129 C CA . ARG B 1 306 ? 14.414 22.875 21.922 1 85.69 306 ARG B CA 1
ATOM 6130 C C . ARG B 1 306 ? 14.492 21.359 22.156 1 85.69 306 ARG B C 1
ATOM 6132 O O . ARG B 1 306 ? 14.008 20.578 21.344 1 85.69 306 ARG B O 1
ATOM 6139 N N . ALA B 1 307 ? 15.031 21 23.219 1 81.75 307 ALA B N 1
ATOM 6140 C CA . ALA B 1 307 ? 15.203 19.578 23.5 1 81.75 307 ALA B CA 1
ATOM 6141 C C . ALA B 1 307 ? 13.984 19.016 24.234 1 81.75 307 ALA B C 1
ATOM 6143 O O . ALA B 1 307 ? 13.906 17.812 24.5 1 81.75 307 ALA B O 1
ATOM 6144 N N . SER B 1 308 ? 13.078 19.906 24.469 1 86.94 308 SER B N 1
ATOM 6145 C CA . SER B 1 308 ? 11.875 19.453 25.172 1 86.94 308 SER B CA 1
ATOM 6146 C C . SER B 1 308 ? 11.164 18.359 24.391 1 86.94 308 SER B C 1
ATOM 6148 O O . SER B 1 308 ? 11.023 18.453 23.156 1 86.94 308 SER B O 1
ATOM 6150 N N . THR B 1 309 ? 10.633 17.375 25.047 1 85.62 309 THR B N 1
ATOM 6151 C CA . THR B 1 309 ? 9.961 16.219 24.453 1 85.62 309 THR B CA 1
ATOM 6152 C C . THR B 1 309 ? 8.633 16.641 23.828 1 85.62 309 THR B C 1
ATOM 6154 O O . THR B 1 309 ? 8.094 15.945 22.969 1 85.62 309 THR B O 1
ATOM 6157 N N . VAL B 1 310 ? 8.133 17.797 24.219 1 88.5 310 VAL B N 1
ATOM 6158 C CA . VAL B 1 310 ? 6.84 18.25 23.719 1 88.5 310 VAL B CA 1
ATOM 6159 C C . VAL B 1 310 ? 6.945 18.578 22.234 1 88.5 310 VAL B C 1
ATOM 6161 O O . VAL B 1 310 ? 5.949 18.531 21.516 1 88.5 310 VAL B O 1
ATOM 6164 N N . THR B 1 311 ? 8.164 18.875 21.828 1 88.38 311 THR B N 1
ATOM 6165 C CA . THR B 1 311 ? 8.352 19.266 20.438 1 88.38 311 THR B CA 1
ATOM 6166 C C . THR B 1 311 ? 8.234 18.062 19.516 1 88.38 311 THR B C 1
ATOM 6168 O O . THR B 1 311 ? 8.094 18.219 18.297 1 88.38 311 THR B O 1
ATOM 6171 N N . GLU B 1 312 ? 8.211 16.891 20.062 1 83.56 312 GLU B N 1
ATOM 6172 C CA . GLU B 1 312 ? 8.148 15.664 19.266 1 83.56 312 GLU B CA 1
ATOM 6173 C C . GLU B 1 312 ? 6.789 14.984 19.391 1 83.56 312 GLU B C 1
ATOM 6175 O O . GLU B 1 312 ? 6.539 13.961 18.766 1 83.56 312 GLU B O 1
ATOM 6180 N N . MET B 1 313 ? 6.004 15.594 20.109 1 83.75 313 MET B N 1
ATOM 6181 C CA . MET B 1 313 ? 4.715 14.953 20.359 1 83.75 313 MET B CA 1
ATOM 6182 C C . MET B 1 313 ? 3.656 15.445 19.391 1 83.75 313 MET B C 1
ATOM 6184 O O . MET B 1 313 ? 3.754 16.562 18.875 1 83.75 313 MET B O 1
ATOM 6188 N N . LYS B 1 314 ? 2.705 14.539 19.156 1 86.12 314 LYS B N 1
ATOM 6189 C CA . LYS B 1 314 ? 1.492 14.992 18.484 1 86.12 314 LYS B CA 1
ATOM 6190 C C . LYS B 1 314 ? 0.625 15.836 19.406 1 86.12 314 LYS B C 1
ATOM 6192 O O . LYS B 1 314 ? 0.346 15.43 20.547 1 86.12 314 LYS B O 1
ATOM 6197 N N . ILE B 1 315 ? 0.285 16.969 18.891 1 88.56 315 ILE B N 1
ATOM 6198 C CA . ILE B 1 315 ? -0.493 17.906 19.688 1 88.56 315 ILE B CA 1
ATOM 6199 C C . ILE B 1 315 ? -1.974 17.781 19.344 1 88.56 315 ILE B C 1
ATOM 6201 O O . ILE B 1 315 ? -2.34 17.781 18.172 1 88.56 315 ILE B O 1
ATOM 6205 N N . ASN B 1 316 ? -2.719 17.609 20.406 1 86 316 ASN B N 1
ATOM 6206 C CA . ASN B 1 316 ? -4.168 17.594 20.25 1 86 316 ASN B CA 1
ATOM 6207 C C . ASN B 1 316 ? -4.824 18.781 20.938 1 86 316 ASN B C 1
ATOM 6209 O O . ASN B 1 316 ? -4.328 19.266 21.969 1 86 316 ASN B O 1
ATOM 6213 N N . GLY B 1 317 ? -5.879 19.234 20.344 1 87.94 317 GLY B N 1
ATOM 6214 C CA . GLY B 1 317 ? -6.582 20.359 20.922 1 87.94 317 GLY B CA 1
ATOM 6215 C C . GLY B 1 317 ? -6.113 21.703 20.375 1 87.94 317 GLY B C 1
ATOM 6216 O O . GLY B 1 317 ? -5.316 21.75 19.438 1 87.94 317 GLY B O 1
ATOM 6217 N N . CYS B 1 318 ? -6.652 22.75 20.984 1 91 318 CYS B N 1
ATOM 6218 C CA . CYS B 1 318 ? -6.344 24.094 20.516 1 91 318 CYS B CA 1
ATOM 6219 C C . CYS B 1 318 ? -5.086 24.625 21.188 1 91 318 CYS B C 1
ATOM 6221 O O . CYS B 1 318 ? -5.145 25.625 21.891 1 91 318 CYS B O 1
ATOM 6223 N N . HIS B 1 319 ? -4.02 23.906 20.969 1 93.81 319 HIS B N 1
ATOM 6224 C CA . HIS B 1 319 ? -2.678 24.234 21.438 1 93.81 319 HIS B CA 1
ATOM 6225 C C . HIS B 1 319 ? -1.704 24.359 20.266 1 93.81 319 HIS B C 1
ATOM 6227 O O . HIS B 1 319 ? -1.758 23.578 19.312 1 93.81 319 HIS B O 1
ATOM 6233 N N . LEU B 1 320 ? -0.931 25.344 20.344 1 95.12 320 LEU B N 1
ATOM 6234 C CA . LEU B 1 320 ? 0.056 25.547 19.281 1 95.12 320 LEU B CA 1
ATOM 6235 C C . LEU B 1 320 ? 1.432 25.828 19.875 1 95.12 320 LEU B C 1
ATOM 6237 O O . LEU B 1 320 ? 1.58 26.75 20.688 1 95.12 320 LEU B O 1
ATOM 6241 N N . LEU B 1 321 ? 2.385 25.062 19.484 1 96.56 321 LEU B N 1
ATOM 6242 C CA . LEU B 1 321 ? 3.768 25.266 19.906 1 96.56 321 LEU B CA 1
ATOM 6243 C C . LEU B 1 321 ? 4.523 26.109 18.891 1 96.56 321 LEU B C 1
ATOM 6245 O O . LEU B 1 321 ? 4.383 25.906 17.672 1 96.56 321 LEU B O 1
ATOM 6249 N N . ILE B 1 322 ? 5.238 27.047 19.391 1 97.12 322 ILE B N 1
ATOM 6250 C CA . ILE B 1 322 ? 6.062 27.906 18.547 1 97.12 322 ILE B CA 1
ATOM 6251 C C . ILE B 1 322 ? 7.516 27.844 19.016 1 97.12 322 ILE B C 1
ATOM 6253 O O . ILE B 1 322 ? 7.812 28.078 20.188 1 97.12 322 ILE B O 1
ATOM 6257 N N . MET B 1 323 ? 8.375 27.5 18.141 1 95.75 323 MET B N 1
ATOM 6258 C CA . MET B 1 323 ? 9.797 27.359 18.438 1 95.75 323 MET B CA 1
ATOM 6259 C C . MET B 1 323 ? 10.633 28.266 17.531 1 95.75 323 MET B C 1
ATOM 6261 O O . MET B 1 323 ? 10.422 28.297 16.328 1 95.75 323 MET B O 1
ATOM 6265 N N . GLY B 1 324 ? 11.555 28.938 18.141 1 94.06 324 GLY B N 1
ATOM 6266 C CA . GLY B 1 324 ? 12.453 29.797 17.391 1 94.06 324 GLY B CA 1
ATOM 6267 C C . GLY B 1 324 ? 13.656 29.047 16.844 1 94.06 324 GLY B C 1
ATOM 6268 O O . GLY B 1 324 ? 14.109 28.062 17.438 1 94.06 324 GLY B O 1
ATOM 6269 N N . THR B 1 325 ? 14.039 29.516 15.672 1 91.88 325 THR B N 1
ATOM 6270 C CA . THR B 1 325 ? 15.281 29 15.117 1 91.88 325 THR B CA 1
ATOM 6271 C C . THR B 1 325 ? 16.125 30.125 14.523 1 91.88 325 THR B C 1
ATOM 6273 O O . THR B 1 325 ? 15.586 31.109 14.023 1 91.88 325 THR B O 1
ATOM 6276 N N . THR B 1 326 ? 17.438 29.969 14.641 1 86.75 326 THR B N 1
ATOM 6277 C CA . THR B 1 326 ? 18.328 30.969 14.094 1 86.75 326 THR B CA 1
ATOM 6278 C C . THR B 1 326 ? 18.766 30.594 12.68 1 86.75 326 THR B C 1
ATOM 6280 O O . THR B 1 326 ? 19.234 31.453 11.914 1 86.75 326 THR B O 1
ATOM 6283 N N . SER B 1 327 ? 18.609 29.312 12.398 1 86.69 327 SER B N 1
ATOM 6284 C CA . SER B 1 327 ? 19.031 28.844 11.078 1 86.69 327 SER B CA 1
ATOM 6285 C C . SER B 1 327 ? 18.062 27.781 10.539 1 86.69 327 SER B C 1
ATOM 6287 O O . SER B 1 327 ? 17.625 26.891 11.281 1 86.69 327 SER B O 1
ATOM 6289 N N . LEU B 1 328 ? 17.797 27.969 9.211 1 83.81 328 LEU B N 1
ATOM 6290 C CA . LEU B 1 328 ? 16.938 26.984 8.547 1 83.81 328 LEU B CA 1
ATOM 6291 C C . LEU B 1 328 ? 17.594 25.609 8.531 1 83.81 328 LEU B C 1
ATOM 6293 O O . LEU B 1 328 ? 16.922 24.594 8.602 1 83.81 328 LEU B O 1
ATOM 6297 N N . VAL B 1 329 ? 18.859 25.609 8.508 1 79 329 VAL B N 1
ATOM 6298 C CA . VAL B 1 329 ? 19.609 24.359 8.516 1 79 329 VAL B CA 1
ATOM 6299 C C . VAL B 1 329 ? 19.391 23.625 9.836 1 79 329 VAL B C 1
ATOM 6301 O O . VAL B 1 329 ? 19.188 22.406 9.859 1 79 329 VAL B O 1
ATOM 6304 N N . ASP B 1 330 ? 19.406 24.438 10.828 1 80.19 330 ASP B N 1
ATOM 6305 C CA . ASP B 1 330 ? 19.141 23.844 12.141 1 80.19 330 ASP B CA 1
ATOM 6306 C C . ASP B 1 330 ? 17.734 23.25 12.203 1 80.19 330 ASP B C 1
ATOM 6308 O O . ASP B 1 330 ? 17.547 22.188 12.797 1 80.19 330 ASP B O 1
ATOM 6312 N N . ALA B 1 331 ? 16.828 23.906 11.602 1 83.25 331 ALA B N 1
ATOM 6313 C CA . ALA B 1 331 ? 15.453 23.406 11.562 1 83.25 331 ALA B CA 1
ATOM 6314 C C . ALA B 1 331 ? 15.375 22.078 10.82 1 83.25 331 ALA B C 1
ATOM 6316 O O . ALA B 1 331 ? 14.703 21.156 11.273 1 83.25 331 ALA B O 1
ATOM 6317 N N . ILE B 1 332 ? 16.031 22 9.766 1 81 332 ILE B N 1
ATOM 6318 C CA . ILE B 1 332 ? 16.062 20.781 8.945 1 81 332 ILE B CA 1
ATOM 6319 C C . ILE B 1 332 ? 16.703 19.641 9.734 1 81 332 ILE B C 1
ATOM 6321 O O . ILE B 1 332 ? 16.141 18.547 9.797 1 81 332 ILE B O 1
ATOM 6325 N N . MET B 1 333 ? 17.766 19.875 10.336 1 73.25 333 MET B N 1
ATOM 6326 C CA . MET B 1 333 ? 18.531 18.844 11.031 1 73.25 333 MET B CA 1
ATOM 6327 C C . MET B 1 333 ? 17.75 18.312 12.219 1 73.25 333 MET B C 1
ATOM 6329 O O . MET B 1 333 ? 17.781 17.109 12.5 1 73.25 333 MET B O 1
ATOM 6333 N N . THR B 1 334 ? 17.109 19.172 12.844 1 72.5 334 THR B N 1
ATOM 6334 C CA . THR B 1 334 ? 16.312 18.75 13.992 1 72.5 334 THR B CA 1
ATOM 6335 C C . THR B 1 334 ? 15.195 17.812 13.562 1 72.5 334 THR B C 1
ATOM 6337 O O . THR B 1 334 ? 14.883 16.844 14.266 1 72.5 334 THR B O 1
ATOM 6340 N N . GLN B 1 335 ? 14.727 18.016 12.391 1 76.56 335 GLN B N 1
ATOM 6341 C CA . GLN B 1 335 ? 13.602 17.219 11.93 1 76.56 335 GLN B CA 1
ATOM 6342 C C . GLN B 1 335 ? 14.078 15.953 11.211 1 76.56 335 GLN B C 1
ATOM 6344 O O . GLN B 1 335 ? 13.391 14.93 11.242 1 76.56 335 GLN B O 1
ATOM 6349 N N . LYS B 1 336 ? 15.188 15.992 10.578 1 66.88 336 LYS B N 1
ATOM 6350 C CA . LYS B 1 336 ? 15.703 14.859 9.82 1 66.88 336 LYS B CA 1
ATOM 6351 C C . LYS B 1 336 ? 15.992 13.672 10.727 1 66.88 336 LYS B C 1
ATOM 6353 O O . LYS B 1 336 ? 15.953 12.516 10.289 1 66.88 336 LYS B O 1
ATOM 6358 N N . SER B 1 337 ? 16.297 13.961 11.953 1 62.47 337 SER B N 1
ATOM 6359 C CA . SER B 1 337 ? 16.625 12.906 12.906 1 62.47 337 SER B CA 1
ATOM 6360 C C . SER B 1 337 ? 15.352 12.258 13.461 1 62.47 337 SER B C 1
ATOM 6362 O O . SER B 1 337 ? 15.43 11.289 14.219 1 62.47 337 SER B O 1
ATOM 6364 N N . ARG B 1 338 ? 14.328 12.773 13 1 68.69 338 ARG B N 1
ATOM 6365 C CA . ARG B 1 338 ? 13.047 12.289 13.508 1 68.69 338 ARG B CA 1
ATOM 6366 C C . ARG B 1 338 ? 12.266 11.555 12.43 1 68.69 338 ARG B C 1
ATOM 6368 O O . ARG B 1 338 ? 12.75 11.406 11.305 1 68.69 338 ARG B O 1
ATOM 6375 N N . SER B 1 339 ? 11.148 10.984 12.844 1 67.88 339 SER B N 1
ATOM 6376 C CA . SER B 1 339 ? 10.289 10.297 11.891 1 67.88 339 SER B CA 1
ATOM 6377 C C . SER B 1 339 ? 9.766 11.258 10.828 1 67.88 339 SER B C 1
ATOM 6379 O O . SER B 1 339 ? 9.586 12.453 11.094 1 67.88 339 SER B O 1
ATOM 6381 N N . PRO B 1 340 ? 9.57 10.75 9.672 1 70.12 340 PRO B N 1
ATOM 6382 C CA . PRO B 1 340 ? 9.039 11.617 8.617 1 70.12 340 PRO B CA 1
ATOM 6383 C C . PRO B 1 340 ? 7.711 12.273 9.008 1 70.12 340 PRO B C 1
ATOM 6385 O O . PRO B 1 340 ? 6.883 11.648 9.68 1 70.12 340 PRO B O 1
ATOM 6388 N N . LEU B 1 341 ? 7.613 13.461 8.539 1 79.5 341 LEU B N 1
ATOM 6389 C CA . LEU B 1 341 ? 6.418 14.25 8.844 1 79.5 341 LEU B CA 1
ATOM 6390 C C . LEU B 1 341 ? 5.262 13.852 7.934 1 79.5 341 LEU B C 1
ATOM 6392 O O . LEU B 1 341 ? 5.473 13.5 6.77 1 79.5 341 LEU B O 1
ATOM 6396 N N . LEU B 1 342 ? 4.082 13.992 8.5 1 77.94 342 LEU B N 1
ATOM 6397 C CA . LEU B 1 342 ? 2.879 13.852 7.688 1 77.94 342 LEU B CA 1
ATOM 6398 C C . LEU B 1 342 ? 2.762 14.992 6.688 1 77.94 342 LEU B C 1
ATOM 6400 O O . LEU B 1 342 ? 2.479 14.766 5.508 1 77.94 342 LEU B O 1
ATOM 6404 N N . ALA B 1 343 ? 2.953 16.203 7.207 1 80.38 343 ALA B N 1
ATOM 6405 C CA . ALA B 1 343 ? 2.871 17.391 6.352 1 80.38 343 ALA B CA 1
ATOM 6406 C C . ALA B 1 343 ? 3.834 18.469 6.824 1 80.38 343 ALA B C 1
ATOM 6408 O O . ALA B 1 343 ? 4.117 18.578 8.016 1 80.38 343 ALA B O 1
ATOM 6409 N N . LEU B 1 344 ? 4.324 19.172 5.824 1 85.31 344 LEU B N 1
ATOM 6410 C CA . LEU B 1 344 ? 5.176 20.344 6.055 1 85.31 344 LEU B CA 1
ATOM 6411 C C . LEU B 1 344 ? 4.594 21.578 5.391 1 85.31 344 LEU B C 1
ATOM 6413 O O . LEU B 1 344 ? 4.301 21.562 4.191 1 85.31 344 LEU B O 1
ATOM 6417 N N . TYR B 1 345 ? 4.359 22.578 6.23 1 89.5 345 TYR B N 1
ATOM 6418 C CA . TYR B 1 345 ? 3.904 23.859 5.715 1 89.5 345 TYR B CA 1
ATOM 6419 C C . TYR B 1 345 ? 5.023 24.891 5.758 1 89.5 345 TYR B C 1
ATOM 6421 O O . TYR B 1 345 ? 5.613 25.141 6.812 1 89.5 345 TYR B O 1
ATOM 6429 N N . ILE B 1 346 ? 5.27 25.5 4.562 1 90.75 346 ILE B N 1
ATOM 6430 C CA . ILE B 1 346 ? 6.387 26.438 4.484 1 90.75 346 ILE B CA 1
ATOM 6431 C C . ILE B 1 346 ? 5.875 27.828 4.113 1 90.75 346 ILE B C 1
ATOM 6433 O O . ILE B 1 346 ? 5.18 28 3.107 1 90.75 346 ILE B O 1
ATOM 6437 N N . PHE B 1 347 ? 6.176 28.734 4.93 1 92.69 347 PHE B N 1
ATOM 6438 C CA . PHE B 1 347 ? 5.898 30.125 4.641 1 92.69 347 PHE B CA 1
ATOM 6439 C C . PHE B 1 347 ? 7.191 30.906 4.418 1 92.69 347 PHE B C 1
ATOM 6441 O O . PHE B 1 347 ? 7.945 31.156 5.363 1 92.69 347 PHE B O 1
ATOM 6448 N N . SER B 1 348 ? 7.496 31.172 3.25 1 90.5 348 SER B N 1
ATOM 6449 C CA . SER B 1 348 ? 8.742 31.812 2.842 1 90.5 348 SER B CA 1
ATOM 6450 C C . SER B 1 348 ? 8.688 32.25 1.385 1 90.5 348 SER B C 1
ATOM 6452 O O . SER B 1 348 ? 7.609 32.281 0.784 1 90.5 348 SER B O 1
ATOM 6454 N N . ASP B 1 349 ? 9.758 32.781 0.947 1 85.25 349 ASP B N 1
ATOM 6455 C CA . ASP B 1 349 ? 9.875 33 -0.492 1 85.25 349 ASP B CA 1
ATOM 6456 C C . ASP B 1 349 ? 10 31.672 -1.233 1 85.25 349 ASP B C 1
ATOM 6458 O O . ASP B 1 349 ? 10.336 30.641 -0.633 1 85.25 349 ASP B O 1
ATOM 6462 N N . LEU B 1 350 ? 9.805 31.703 -2.477 1 76 350 LEU B N 1
ATOM 6463 C CA . LEU B 1 350 ? 9.68 30.484 -3.268 1 76 350 LEU B CA 1
ATOM 6464 C C . LEU B 1 350 ? 11 29.719 -3.301 1 76 350 LEU B C 1
ATOM 6466 O O . LEU B 1 350 ? 11.008 28.5 -3.225 1 76 350 LEU B O 1
ATOM 6470 N N . SER B 1 351 ? 12.07 30.422 -3.387 1 73.44 351 SER B N 1
ATOM 6471 C CA . SER B 1 351 ? 13.367 29.766 -3.463 1 73.44 351 SER B CA 1
ATOM 6472 C C . SER B 1 351 ? 13.688 29.031 -2.164 1 73.44 351 SER B C 1
ATOM 6474 O O . SER B 1 351 ? 14.07 27.859 -2.184 1 73.44 351 SER B O 1
ATOM 6476 N N . THR B 1 352 ? 13.5 29.719 -1.086 1 81.81 352 THR B N 1
ATOM 6477 C CA . THR B 1 352 ? 13.75 29.109 0.219 1 81.81 352 THR B CA 1
ATOM 6478 C C . THR B 1 352 ? 12.773 27.984 0.491 1 81.81 352 THR B C 1
ATOM 6480 O O . THR B 1 352 ? 13.148 26.953 1.052 1 81.81 352 THR B O 1
ATOM 6483 N N . ALA B 1 353 ? 11.586 28.188 0.078 1 82.19 353 ALA B N 1
ATOM 6484 C CA . ALA B 1 353 ? 10.555 27.172 0.277 1 82.19 353 ALA B CA 1
ATOM 6485 C C . ALA B 1 353 ? 10.914 25.875 -0.459 1 82.19 353 ALA B C 1
ATOM 6487 O O . ALA B 1 353 ? 10.719 24.781 0.067 1 82.19 353 ALA B O 1
ATOM 6488 N N . LYS B 1 354 ? 11.406 26.094 -1.547 1 72.75 354 LYS B N 1
ATOM 6489 C CA . LYS B 1 354 ? 11.828 24.938 -2.326 1 72.75 354 LYS B CA 1
ATOM 6490 C C . LYS B 1 354 ? 12.961 24.188 -1.628 1 72.75 354 LYS B C 1
ATOM 6492 O O . LYS B 1 354 ? 12.953 22.953 -1.571 1 72.75 354 LYS B O 1
ATOM 6497 N N . PHE B 1 355 ? 13.844 24.938 -1.145 1 72.31 355 PHE B N 1
ATOM 6498 C CA . PHE B 1 355 ? 14.969 24.359 -0.417 1 72.31 355 PHE B CA 1
ATOM 6499 C C . PHE B 1 355 ? 14.484 23.578 0.795 1 72.31 355 PHE B C 1
ATOM 6501 O O . PHE B 1 355 ? 14.922 22.453 1.019 1 72.31 355 PHE B O 1
ATOM 6508 N N . LEU B 1 356 ? 13.633 24.078 1.496 1 81.06 356 LEU B N 1
ATOM 6509 C CA . LEU B 1 356 ? 13.117 23.438 2.701 1 81.06 356 LEU B CA 1
ATOM 6510 C C . LEU B 1 356 ? 12.328 22.188 2.352 1 81.06 356 LEU B C 1
ATOM 6512 O O . LEU B 1 356 ? 12.461 21.156 3.016 1 81.06 356 LEU B O 1
ATOM 6516 N N . ALA B 1 357 ? 11.562 22.25 1.369 1 75.88 357 ALA B N 1
ATOM 6517 C CA . ALA B 1 357 ? 10.734 21.109 0.956 1 75.88 357 ALA B CA 1
ATOM 6518 C C . ALA B 1 357 ? 11.594 19.938 0.527 1 75.88 357 ALA B C 1
ATOM 6520 O O . ALA B 1 357 ? 11.195 18.781 0.683 1 75.88 357 ALA B O 1
ATOM 6521 N N . GLN B 1 358 ? 12.695 20.219 0.082 1 69.38 358 GLN B N 1
ATOM 6522 C CA . GLN B 1 358 ? 13.609 19.172 -0.384 1 69.38 358 GLN B CA 1
ATOM 6523 C C . GLN B 1 358 ? 14.336 18.516 0.785 1 69.38 358 GLN B C 1
ATOM 6525 O O . GLN B 1 358 ? 14.727 17.344 0.702 1 69.38 358 GLN B O 1
ATOM 6530 N N . HIS B 1 359 ? 14.484 19.25 1.77 1 70.81 359 HIS B N 1
ATOM 6531 C CA . HIS B 1 359 ? 15.375 18.75 2.809 1 70.81 359 HIS B CA 1
ATOM 6532 C C . HIS B 1 359 ? 14.594 18.25 4.016 1 70.81 359 HIS B C 1
ATOM 6534 O O . HIS B 1 359 ? 15.117 17.5 4.84 1 70.81 359 HIS B O 1
ATOM 6540 N N . PHE B 1 360 ? 13.391 18.688 4.086 1 76.56 360 PHE B N 1
ATOM 6541 C CA . PHE B 1 360 ? 12.531 18.109 5.109 1 76.56 360 PHE B CA 1
ATOM 6542 C C . PHE B 1 360 ? 11.961 16.781 4.648 1 76.56 360 PHE B C 1
ATOM 6544 O O . PHE B 1 360 ? 11.578 16.625 3.484 1 76.56 360 PHE B O 1
ATOM 6551 N N . ASN B 1 361 ? 11.977 15.875 5.469 1 72.56 361 ASN B N 1
ATOM 6552 C CA . ASN B 1 361 ? 11.336 14.602 5.176 1 72.56 361 ASN B CA 1
ATOM 6553 C C . ASN B 1 361 ? 9.852 14.617 5.543 1 72.56 361 ASN B C 1
ATOM 6555 O O . ASN B 1 361 ? 9.492 14.414 6.707 1 72.56 361 ASN B O 1
ATOM 6559 N N . ALA B 1 362 ? 9.023 14.961 4.605 1 74.19 362 ALA B N 1
ATOM 6560 C CA . ALA B 1 362 ? 7.578 15.016 4.816 1 74.19 362 ALA B CA 1
ATOM 6561 C C . ALA B 1 362 ? 6.828 14.312 3.684 1 74.19 362 ALA B C 1
ATOM 6563 O O . ALA B 1 362 ? 7.289 14.312 2.539 1 74.19 362 ALA B O 1
ATOM 6564 N N . SER B 1 363 ? 5.703 13.766 4.059 1 69.81 363 SER B N 1
ATOM 6565 C CA . SER B 1 363 ? 4.887 13.109 3.047 1 69.81 363 SER B CA 1
ATOM 6566 C C . SER B 1 363 ? 4.293 14.117 2.068 1 69.81 363 SER B C 1
ATOM 6568 O O . SER B 1 363 ? 4.109 13.812 0.889 1 69.81 363 SER B O 1
ATOM 6570 N N . THR B 1 364 ? 3.951 15.305 2.594 1 71.06 364 THR B N 1
ATOM 6571 C CA . THR B 1 364 ? 3.418 16.375 1.763 1 71.06 364 THR B CA 1
ATOM 6572 C C . THR B 1 364 ? 3.902 17.734 2.26 1 71.06 364 THR B C 1
ATOM 6574 O O . THR B 1 364 ? 4.145 17.922 3.455 1 71.06 364 THR B O 1
ATOM 6577 N N . SER B 1 365 ? 4.113 18.625 1.273 1 76.75 365 SER B N 1
ATOM 6578 C CA . SER B 1 365 ? 4.523 19.984 1.624 1 76.75 365 SER B CA 1
ATOM 6579 C C . SER B 1 365 ? 3.672 21.016 0.901 1 76.75 365 SER B C 1
ATOM 6581 O O . SER B 1 365 ? 3.324 20.844 -0.268 1 76.75 365 SER B O 1
ATOM 6583 N N . TYR B 1 366 ? 3.328 22.031 1.621 1 79.31 366 TYR B N 1
ATOM 6584 C CA . TYR B 1 366 ? 2.59 23.156 1.071 1 79.31 366 TYR B CA 1
ATOM 6585 C C . TYR B 1 366 ? 3.312 24.469 1.354 1 79.31 366 TYR B C 1
ATOM 6587 O O . TYR B 1 366 ? 3.906 24.641 2.422 1 79.31 366 TYR B O 1
ATOM 6595 N N . VAL B 1 367 ? 3.184 25.406 0.314 1 81.44 367 VAL B N 1
ATOM 6596 C CA . VAL B 1 367 ? 3.916 26.672 0.433 1 81.44 367 VAL B CA 1
ATOM 6597 C C . VAL B 1 367 ? 2.934 27.828 0.556 1 81.44 367 VAL B C 1
ATOM 6599 O O . VAL B 1 367 ? 2.023 27.969 -0.265 1 81.44 367 VAL B O 1
ATOM 6602 N N . ASN B 1 368 ? 3.086 28.594 1.568 1 85.81 368 ASN B N 1
ATOM 6603 C CA . ASN B 1 368 ? 2.408 29.859 1.833 1 85.81 368 ASN B CA 1
ATOM 6604 C C . ASN B 1 368 ? 0.896 29.672 1.931 1 85.81 368 ASN B C 1
ATOM 6606 O O . ASN B 1 368 ? 0.135 30.609 1.668 1 85.81 368 ASN B O 1
ATOM 6610 N N . HIS B 1 369 ? 0.596 28.5 2.266 1 80.75 369 HIS B N 1
ATOM 6611 C CA . HIS B 1 369 ? -0.822 28.219 2.459 1 80.75 369 HIS B CA 1
ATOM 6612 C C . HIS B 1 369 ? -1.028 26.844 3.078 1 80.75 369 HIS B C 1
ATOM 6614 O O . HIS B 1 369 ? -0.201 25.938 2.9 1 80.75 369 HIS B O 1
ATOM 6620 N N . ILE B 1 370 ? -2.059 26.703 3.834 1 86.5 370 ILE B N 1
ATOM 6621 C CA . ILE B 1 370 ? -2.516 25.406 4.348 1 86.5 370 ILE B CA 1
ATOM 6622 C C . ILE B 1 370 ? -3.895 25.094 3.773 1 86.5 370 ILE B C 1
ATOM 6624 O O . ILE B 1 370 ? -4.863 25.797 4.031 1 86.5 370 ILE B O 1
ATOM 6628 N N . PRO B 1 371 ? -3.986 24.125 2.98 1 81.12 371 PRO B N 1
ATOM 6629 C CA . PRO B 1 371 ? -5.309 23.734 2.48 1 81.12 371 PRO B CA 1
ATOM 6630 C C . PRO B 1 371 ? -6.238 23.25 3.59 1 81.12 371 PRO B C 1
ATOM 6632 O O . PRO B 1 371 ? -6.078 22.141 4.094 1 81.12 371 PRO B O 1
ATOM 6635 N N . LEU B 1 372 ? -7.227 23.969 3.818 1 82.44 372 LEU B N 1
ATOM 6636 C CA . LEU B 1 372 ? -8.086 23.719 4.973 1 82.44 372 LEU B CA 1
ATOM 6637 C C . LEU B 1 372 ? -8.969 22.5 4.742 1 82.44 372 LEU B C 1
ATOM 6639 O O . LEU B 1 372 ? -9.43 21.875 5.699 1 82.44 372 LEU B O 1
ATOM 6643 N N . HIS B 1 373 ? -9.211 22.188 3.566 1 78.25 373 HIS B N 1
ATOM 6644 C CA . HIS B 1 373 ? -10.031 21.016 3.279 1 78.25 373 HIS B CA 1
ATOM 6645 C C . HIS B 1 373 ? -9.352 19.75 3.764 1 78.25 373 HIS B C 1
ATOM 6647 O O . HIS B 1 373 ? -10.023 18.75 4.051 1 78.25 373 HIS B O 1
ATOM 6653 N N . LEU B 1 374 ? -8.047 19.75 3.908 1 78.12 374 LEU B N 1
ATOM 6654 C CA . LEU B 1 374 ? -7.297 18.594 4.387 1 78.12 374 LEU B CA 1
ATOM 6655 C C . LEU B 1 374 ? -7.625 18.297 5.848 1 78.12 374 LEU B C 1
ATOM 6657 O O . LEU B 1 374 ? -7.426 17.188 6.32 1 78.12 374 LEU B O 1
ATOM 6661 N N . LEU B 1 375 ? -8.086 19.281 6.457 1 85.06 375 LEU B N 1
ATOM 6662 C CA . LEU B 1 375 ? -8.32 19.156 7.891 1 85.06 375 LEU B CA 1
ATOM 6663 C C . LEU B 1 375 ? -9.523 18.25 8.164 1 85.06 375 LEU B C 1
ATOM 6665 O O . LEU B 1 375 ? -9.703 17.781 9.281 1 85.06 375 LEU B O 1
ATOM 6669 N N . VAL B 1 376 ? -10.312 18.109 7.18 1 78.94 376 VAL B N 1
ATOM 6670 C CA . VAL B 1 376 ? -11.57 17.391 7.371 1 78.94 376 VAL B CA 1
ATOM 6671 C C . VAL B 1 376 ? -11.32 15.883 7.305 1 78.94 376 VAL B C 1
ATOM 6673 O O . VAL B 1 376 ? -11.883 15.117 8.086 1 78.94 376 VAL B O 1
ATOM 6676 N N . GLY B 1 377 ? -10.516 15.477 6.469 1 70.38 377 GLY B N 1
ATOM 6677 C CA . GLY B 1 377 ? -10.352 14.055 6.207 1 70.38 377 GLY B CA 1
ATOM 6678 C C . GLY B 1 377 ? -9.32 13.398 7.102 1 70.38 377 GLY B C 1
ATOM 6679 O O . GLY B 1 377 ? -8.641 14.078 7.879 1 70.38 377 GLY B O 1
ATOM 6680 N N . PRO B 1 378 ? -9.43 12.055 7.066 1 64.25 378 PRO B N 1
ATOM 6681 C CA . PRO B 1 378 ? -8.414 11.32 7.824 1 64.25 378 PRO B CA 1
ATOM 6682 C C . PRO B 1 378 ? -7.008 11.516 7.262 1 64.25 378 PRO B C 1
ATOM 6684 O O . PRO B 1 378 ? -6.848 11.945 6.117 1 64.25 378 PRO B O 1
ATOM 6687 N N . ALA B 1 379 ? -6.066 11.383 8.258 1 60.22 379 ALA B N 1
ATOM 6688 C CA . ALA B 1 379 ? -4.668 11.508 7.855 1 60.22 379 ALA B CA 1
ATOM 6689 C C . ALA B 1 379 ? -4.246 10.359 6.945 1 60.22 379 ALA B C 1
ATOM 6691 O O . ALA B 1 379 ? -4.668 9.219 7.145 1 60.22 379 ALA B O 1
ATOM 6692 N N . ALA B 1 380 ? -3.922 10.578 5.738 1 52.5 380 ALA B N 1
ATOM 6693 C CA . ALA B 1 380 ? -3.395 9.516 4.883 1 52.5 380 ALA B CA 1
ATOM 6694 C C . ALA B 1 380 ? -1.887 9.656 4.699 1 52.5 380 ALA B C 1
ATOM 6696 O O . ALA B 1 380 ? -1.411 10.656 4.156 1 52.5 380 ALA B O 1
ATOM 6697 N N . ALA B 1 381 ? -1.156 8.922 5.625 1 48.62 381 ALA B N 1
ATOM 6698 C CA . ALA B 1 381 ? 0.258 8.906 5.258 1 48.62 381 ALA B CA 1
ATOM 6699 C C . ALA B 1 381 ? 0.464 8.258 3.895 1 48.62 381 ALA B C 1
ATOM 6701 O O . ALA B 1 381 ? -0.453 7.637 3.352 1 48.62 381 ALA B O 1
ATOM 6702 N N . SER B 1 382 ? 1.615 8.453 3.264 1 45.78 382 SER B N 1
ATOM 6703 C CA . SER B 1 382 ? 2.004 7.926 1.96 1 45.78 382 SER B CA 1
ATOM 6704 C C . SER B 1 382 ? 1.713 6.434 1.857 1 45.78 382 SER B C 1
ATOM 6706 O O . SER B 1 382 ? 1.844 5.699 2.84 1 45.78 382 SER B O 1
ATOM 6708 N N . THR B 1 383 ? 0.654 6.121 1.085 1 41.53 383 THR B N 1
ATOM 6709 C CA . THR B 1 383 ? 0.209 4.762 0.804 1 41.53 383 THR B CA 1
ATOM 6710 C C . THR B 1 383 ? 1.369 3.906 0.303 1 41.53 383 THR B C 1
ATOM 6712 O O . THR B 1 383 ? 2.059 4.281 -0.646 1 41.53 383 THR B O 1
ATOM 6715 N N . PRO B 1 384 ? 1.875 3.057 1.186 1 41.62 384 PRO B N 1
ATOM 6716 C CA . PRO B 1 384 ? 2.777 2.121 0.51 1 41.62 384 PRO B CA 1
ATOM 6717 C C . PRO B 1 384 ? 2.156 1.5 -0.739 1 41.62 384 PRO B C 1
ATOM 6719 O O . PRO B 1 384 ? 0.937 1.314 -0.8 1 41.62 384 PRO B O 1
ATOM 6722 N N . LEU B 1 385 ? 2.678 1.738 -1.895 1 41.06 385 LEU B N 1
ATOM 6723 C CA . LEU B 1 385 ? 2.246 1.062 -3.113 1 41.06 385 LEU B CA 1
ATOM 6724 C C . LEU B 1 385 ? 2.453 -0.444 -3.002 1 41.06 385 LEU B C 1
ATOM 6726 O O . LEU B 1 385 ? 3.432 -0.898 -2.4 1 41.06 385 LEU B O 1
ATOM 6730 N N . PRO B 1 386 ? 1.414 -1.217 -3.154 1 38.03 386 PRO B N 1
ATOM 6731 C CA . PRO B 1 386 ? 1.607 -2.668 -3.141 1 38.03 386 PRO B CA 1
ATOM 6732 C C . PRO B 1 386 ? 2.842 -3.107 -3.926 1 38.03 386 PRO B C 1
ATOM 6734 O O . PRO B 1 386 ? 3.234 -2.441 -4.887 1 38.03 386 PRO B O 1
ATOM 6737 N N . ILE B 1 387 ? 3.654 -3.908 -3.191 1 37.97 387 ILE B N 1
ATOM 6738 C CA . ILE B 1 387 ? 4.715 -4.543 -3.969 1 37.97 387 ILE B CA 1
ATOM 6739 C C . ILE B 1 387 ? 4.102 -5.398 -5.078 1 37.97 387 ILE B C 1
ATOM 6741 O O . ILE B 1 387 ? 3.322 -6.312 -4.805 1 37.97 387 ILE B O 1
ATOM 6745 N N . PRO B 1 388 ? 3.904 -4.77 -6.238 1 37.5 388 PRO B N 1
ATOM 6746 C CA . PRO B 1 388 ? 3.393 -5.629 -7.309 1 37.5 388 PRO B CA 1
ATOM 6747 C C . PRO B 1 388 ? 4.098 -6.98 -7.371 1 37.5 388 PRO B C 1
ATOM 6749 O O . PRO B 1 388 ? 5.234 -7.109 -6.906 1 37.5 388 PRO B O 1
ATOM 6752 N N . ALA B 1 389 ? 3.225 -7.875 -7.43 1 36.31 389 ALA B N 1
ATOM 6753 C CA . ALA B 1 389 ? 3.852 -9.148 -7.777 1 36.31 389 ALA B CA 1
ATOM 6754 C C . ALA B 1 389 ? 5.016 -8.938 -8.742 1 36.31 389 ALA B C 1
ATOM 6756 O O . ALA B 1 389 ? 5.066 -7.938 -9.461 1 36.31 389 ALA B O 1
ATOM 6757 N N . PHE B 1 390 ? 6.027 -9.75 -8.984 1 38.47 390 PHE B N 1
ATOM 6758 C CA . PHE B 1 390 ? 7.242 -9.984 -9.75 1 38.47 390 PHE B CA 1
ATOM 6759 C C . PHE B 1 390 ? 7.508 -8.836 -10.711 1 38.47 390 PHE B C 1
ATOM 6761 O O . PHE B 1 390 ? 6.617 -8.414 -11.453 1 38.47 390 PHE B O 1
ATOM 6768 N N . HIS B 1 391 ? 8.695 -8.188 -10.781 1 42.16 391 HIS B N 1
ATOM 6769 C CA . HIS B 1 391 ? 9.531 -7.375 -11.656 1 42.16 391 HIS B CA 1
ATOM 6770 C C . HIS B 1 391 ? 9.117 -5.91 -11.617 1 42.16 391 HIS B C 1
ATOM 6772 O O . HIS B 1 391 ? 9.633 -5.094 -12.391 1 42.16 391 HIS B O 1
ATOM 6778 N N . LYS B 1 392 ? 8.117 -5.777 -10.656 1 50.62 392 LYS B N 1
ATOM 6779 C CA . LYS B 1 392 ? 7.785 -4.359 -10.789 1 50.62 392 LYS B CA 1
ATOM 6780 C C . LYS B 1 392 ? 8.344 -3.555 -9.617 1 50.62 392 LYS B C 1
ATOM 6782 O O . LYS B 1 392 ? 7.898 -2.438 -9.359 1 50.62 392 LYS B O 1
ATOM 6787 N N . TYR B 1 393 ? 9.531 -4.273 -9.133 1 56.09 393 TYR B N 1
ATOM 6788 C CA . TYR B 1 393 ? 10.188 -3.326 -8.242 1 56.09 393 TYR B CA 1
ATOM 6789 C C . TYR B 1 393 ? 10.375 -1.976 -8.922 1 56.09 393 TYR B C 1
ATOM 6791 O O . TYR B 1 393 ? 10.844 -1.908 -10.062 1 56.09 393 TYR B O 1
ATOM 6799 N N . SER B 1 394 ? 9.625 -1.245 -8.453 1 60.59 394 SER B N 1
ATOM 6800 C CA . SER B 1 394 ? 9.82 0.106 -8.969 1 60.59 394 SER B CA 1
ATOM 6801 C C . SER B 1 394 ? 10.359 1.035 -7.887 1 60.59 394 SER B C 1
ATOM 6803 O O . SER B 1 394 ? 10.133 0.808 -6.695 1 60.59 394 SER B O 1
ATOM 6805 N N . ALA B 1 395 ? 11.195 1.827 -8.328 1 66.12 395 ALA B N 1
ATOM 6806 C CA . ALA B 1 395 ? 11.773 2.824 -7.43 1 66.12 395 ALA B CA 1
ATOM 6807 C C . ALA B 1 395 ? 10.695 3.525 -6.617 1 66.12 395 ALA B C 1
ATOM 6809 O O . ALA B 1 395 ? 10.953 4.016 -5.516 1 66.12 395 ALA B O 1
ATOM 6810 N N . GLU B 1 396 ? 9.469 3.395 -7.098 1 64.19 396 GLU B N 1
ATOM 6811 C CA . GLU B 1 396 ? 8.352 4.066 -6.43 1 64.19 396 GLU B CA 1
ATOM 6812 C C . GLU B 1 396 ? 8.008 3.383 -5.109 1 64.19 396 GLU B C 1
ATOM 6814 O O . GLU B 1 396 ? 7.527 4.031 -4.18 1 64.19 396 GLU B O 1
ATOM 6819 N N . MET B 1 397 ? 8.453 2.158 -5.105 1 66.38 397 MET B N 1
ATOM 6820 C CA . MET B 1 397 ? 8.18 1.4 -3.887 1 66.38 397 MET B CA 1
ATOM 6821 C C . MET B 1 397 ? 9.109 1.843 -2.758 1 66.38 397 MET B C 1
ATOM 6823 O O . MET B 1 397 ? 8.781 1.672 -1.581 1 66.38 397 MET B O 1
ATOM 6827 N N . PHE B 1 398 ? 10.141 2.412 -3.197 1 73.81 398 PHE B N 1
ATOM 6828 C CA . PHE B 1 398 ? 11.172 2.74 -2.217 1 73.81 398 PHE B CA 1
ATOM 6829 C C . PHE B 1 398 ? 11.305 4.25 -2.061 1 73.81 398 PHE B C 1
ATOM 6831 O O . PHE B 1 398 ? 12.297 4.734 -1.513 1 73.81 398 PHE B O 1
ATOM 6838 N N . SER B 1 399 ? 10.242 4.875 -2.633 1 69.38 399 SER B N 1
ATOM 6839 C CA . SER B 1 399 ? 10.312 6.332 -2.592 1 69.38 399 SER B CA 1
ATOM 6840 C C . SER B 1 399 ? 8.953 6.941 -2.25 1 69.38 399 SER B C 1
ATOM 6842 O O . SER B 1 399 ? 7.926 6.262 -2.316 1 69.38 399 SER B O 1
ATOM 6844 N N . SER B 1 400 ? 8.93 8.055 -1.721 1 58.62 400 SER B N 1
ATOM 6845 C CA . SER B 1 400 ? 7.727 8.844 -1.478 1 58.62 400 SER B CA 1
ATOM 6846 C C . SER B 1 400 ? 7.637 10.023 -2.436 1 58.62 400 SER B C 1
ATOM 6848 O O . SER B 1 400 ? 8.656 10.617 -2.795 1 58.62 400 SER B O 1
ATOM 6850 N N . THR B 1 401 ? 6.289 9.977 -2.99 1 51.75 401 THR B N 1
ATOM 6851 C CA . THR B 1 401 ? 6.074 11.156 -3.816 1 51.75 401 THR B CA 1
ATOM 6852 C C . THR B 1 401 ? 5.867 12.398 -2.947 1 51.75 401 THR B C 1
ATOM 6854 O O . THR B 1 401 ? 5.027 12.391 -2.043 1 51.75 401 THR B O 1
ATOM 6857 N N . CYS B 1 402 ? 6.668 13.023 -2.627 1 46.41 402 CYS B N 1
ATOM 6858 C CA . CYS B 1 402 ? 6.457 14.266 -1.889 1 46.41 402 CYS B CA 1
ATOM 6859 C C . CYS B 1 402 ? 5.766 15.305 -2.762 1 46.41 402 CYS B C 1
ATOM 6861 O O . CYS B 1 402 ? 6.355 15.805 -3.727 1 46.41 402 CYS B O 1
ATOM 6863 N N . PRO B 1 403 ? 4.191 15.023 -2.85 1 45.31 403 PRO B N 1
ATOM 6864 C CA . PRO B 1 403 ? 3.537 16.125 -3.572 1 45.31 403 PRO B CA 1
ATOM 6865 C C . PRO B 1 403 ? 4.023 17.5 -3.125 1 45.31 403 PRO B C 1
ATOM 6867 O O . PRO B 1 403 ? 4.145 17.75 -1.925 1 45.31 403 PRO B O 1
ATOM 6870 N N . GLN B 1 404 ? 4.891 17.969 -3.627 1 46.78 404 GLN B N 1
ATOM 6871 C CA . GLN B 1 404 ? 5.184 19.391 -3.424 1 46.78 404 GLN B CA 1
ATOM 6872 C C . GLN B 1 404 ? 4.035 20.266 -3.922 1 46.78 404 GLN B C 1
ATOM 6874 O O . GLN B 1 404 ? 3.98 20.609 -5.102 1 46.78 404 GLN B O 1
ATOM 6879 N N . TYR B 1 405 ? 2.67 19.906 -3.482 1 42.22 405 TYR B N 1
ATOM 6880 C CA . TYR B 1 405 ? 1.595 20.656 -4.113 1 42.22 405 TYR B CA 1
ATOM 6881 C C . TYR B 1 405 ? 1.801 22.156 -3.926 1 42.22 405 TYR B C 1
ATOM 6883 O O . TYR B 1 405 ? 1.819 22.656 -2.795 1 42.22 405 TYR B O 1
ATOM 6891 N N . ILE B 1 406 ? 2.697 22.625 -4.516 1 43 406 ILE B N 1
ATOM 6892 C CA . ILE B 1 406 ? 2.426 24.047 -4.699 1 43 406 ILE B CA 1
ATOM 6893 C C . ILE B 1 406 ? 1.073 24.219 -5.387 1 43 406 ILE B C 1
ATOM 6895 O O . ILE B 1 406 ? 0.59 25.359 -5.535 1 43 406 ILE B O 1
ATOM 6899 N N . ALA B 1 407 ? 0.49 23.141 -5.895 1 40.47 407 ALA B N 1
ATOM 6900 C CA . ALA B 1 407 ? -0.661 23.422 -6.754 1 40.47 407 ALA B CA 1
ATOM 6901 C C . ALA B 1 407 ? -1.927 23.625 -5.926 1 40.47 407 ALA B C 1
ATOM 6903 O O . ALA B 1 407 ? -2.07 23.047 -4.848 1 40.47 407 ALA B O 1
ATOM 6904 N N . LEU B 1 408 ? -2.625 24.609 -6.258 1 47.25 408 LEU B N 1
ATOM 6905 C CA . LEU B 1 408 ? -3.939 24.953 -5.73 1 47.25 408 LEU B CA 1
ATOM 6906 C C . LEU B 1 408 ? -4.887 23.766 -5.797 1 47.25 408 LEU B C 1
ATOM 6908 O O . LEU B 1 408 ? -4.852 22.984 -6.754 1 47.25 408 LEU B O 1
ATOM 6912 N N . PRO B 1 409 ? -5.426 23.375 -4.703 1 52.44 409 PRO B N 1
ATOM 6913 C CA . PRO B 1 409 ? -6.465 22.344 -4.742 1 52.44 409 PRO B CA 1
ATOM 6914 C C . PRO B 1 409 ? -7.488 22.578 -5.852 1 52.44 409 PRO B C 1
ATOM 6916 O O . PRO B 1 409 ? -7.602 23.703 -6.359 1 52.44 409 PRO B O 1
ATOM 6919 N N . PRO B 1 410 ? -8.117 21.484 -6.309 1 52.09 410 PRO B N 1
ATOM 6920 C CA . PRO B 1 410 ? -9.219 21.688 -7.254 1 52.09 410 PRO B CA 1
ATOM 6921 C C . PRO B 1 410 ? -10.203 22.766 -6.797 1 52.09 410 PRO B C 1
ATOM 6923 O O . PRO B 1 410 ? -10.289 23.062 -5.602 1 52.09 410 PRO B O 1
ATOM 6926 N N . GLU B 1 411 ? -10.711 23.375 -7.801 1 56.19 411 GLU B N 1
ATOM 6927 C CA . GLU B 1 411 ? -11.586 24.531 -7.574 1 56.19 411 GLU B CA 1
ATOM 6928 C C . GLU B 1 411 ? -12.633 24.234 -6.504 1 56.19 411 GLU B C 1
ATOM 6930 O O . GLU B 1 411 ? -12.945 25.078 -5.676 1 56.19 411 GLU B O 1
ATOM 6935 N N . ASP B 1 412 ? -13.062 23 -6.52 1 61.84 412 ASP B N 1
ATOM 6936 C CA . ASP B 1 412 ? -14.117 22.672 -5.574 1 61.84 412 ASP B CA 1
ATOM 6937 C C . ASP B 1 412 ? -13.594 22.656 -4.141 1 61.84 412 ASP B C 1
ATOM 6939 O O . ASP B 1 412 ? -14.297 23.078 -3.213 1 61.84 412 ASP B O 1
ATOM 6943 N N . LEU B 1 413 ? -12.391 22.359 -4.059 1 68.5 413 LEU B N 1
ATOM 6944 C CA . LEU B 1 413 ? -11.805 22.344 -2.723 1 68.5 413 LEU B CA 1
ATOM 6945 C C . LEU B 1 413 ? -11.383 23.734 -2.285 1 68.5 413 LEU B C 1
ATOM 6947 O O . LEU B 1 413 ? -11.352 24.031 -1.088 1 68.5 413 LEU B O 1
ATOM 6951 N N . LEU B 1 414 ? -11.234 24.531 -3.338 1 69.31 414 LEU B N 1
ATOM 6952 C CA . LEU B 1 414 ? -10.891 25.906 -3.018 1 69.31 414 LEU B CA 1
ATOM 6953 C C . LEU B 1 414 ? -12.07 26.625 -2.377 1 69.31 414 LEU B C 1
ATOM 6955 O O . LEU B 1 414 ? -11.883 27.484 -1.501 1 69.31 414 LEU B O 1
ATOM 6959 N N . VAL B 1 415 ? -13.188 26.219 -2.805 1 71.69 415 VAL B N 1
ATOM 6960 C CA . VAL B 1 415 ? -14.391 26.812 -2.236 1 71.69 415 VAL B CA 1
ATOM 6961 C C . VAL B 1 415 ? -14.516 26.422 -0.763 1 71.69 415 VAL B C 1
ATOM 6963 O O . VAL B 1 415 ? -14.828 27.266 0.081 1 71.69 415 VAL B O 1
ATOM 6966 N N . VAL B 1 416 ? -14.172 25.281 -0.494 1 76.94 416 VAL B N 1
ATOM 6967 C CA . VAL B 1 416 ? -14.234 24.797 0.882 1 76.94 416 VAL B CA 1
ATOM 6968 C C . VAL B 1 416 ? -13.211 25.547 1.737 1 76.94 416 VAL B C 1
ATOM 6970 O O . VAL B 1 416 ? -13.516 25.969 2.855 1 76.94 416 VAL B O 1
ATOM 6973 N N . ASP B 1 417 ? -12.141 25.766 1.124 1 77.31 417 ASP B N 1
ATOM 6974 C CA . ASP B 1 417 ? -11.086 26.453 1.856 1 77.31 417 ASP B CA 1
ATOM 6975 C C . ASP B 1 417 ? -11.477 27.906 2.15 1 77.31 417 ASP B C 1
ATOM 6977 O O . ASP B 1 417 ? -11.227 28.406 3.248 1 77.31 417 ASP B O 1
ATOM 6981 N N . LYS B 1 418 ? -12.102 28.484 1.209 1 77.06 418 LYS B N 1
ATOM 6982 C CA . LYS B 1 418 ? -12.539 29.875 1.396 1 77.06 418 LYS B CA 1
ATOM 6983 C C . LYS B 1 418 ? -13.625 29.953 2.465 1 77.06 418 LYS B C 1
ATOM 6985 O O . LYS B 1 418 ? -13.648 30.906 3.258 1 77.06 418 LYS B O 1
ATOM 6990 N N . VAL B 1 419 ? -14.398 29.016 2.502 1 76.06 419 VAL B N 1
ATOM 6991 C CA . VAL B 1 419 ? -15.477 28.984 3.484 1 76.06 419 VAL B CA 1
ATOM 6992 C C . VAL B 1 419 ? -14.898 28.781 4.883 1 76.06 419 VAL B C 1
ATOM 6994 O O . VAL B 1 419 ? -15.297 29.469 5.832 1 76.06 419 VAL B O 1
ATOM 6997 N N . LEU B 1 420 ? -13.969 27.953 4.91 1 75.88 420 LEU B N 1
ATOM 6998 C CA . LEU B 1 420 ? -13.383 27.641 6.207 1 75.88 420 LEU B CA 1
ATOM 6999 C C . LEU B 1 420 ? -12.547 28.812 6.719 1 75.88 420 LEU B C 1
ATOM 7001 O O . LEU B 1 420 ? -12.43 29.016 7.93 1 75.88 420 LEU B O 1
ATOM 7005 N N . ALA B 1 421 ? -11.961 29.484 5.762 1 76.06 421 ALA B N 1
ATOM 7006 C CA . ALA B 1 421 ? -11.141 30.625 6.141 1 76.06 421 ALA B CA 1
ATOM 7007 C C . ALA B 1 421 ? -12.008 31.766 6.68 1 76.06 421 ALA B C 1
ATOM 7009 O O . ALA B 1 421 ? -11.516 32.625 7.398 1 76.06 421 ALA B O 1
ATOM 7010 N N . GLY B 1 422 ? -13.273 31.672 6.355 1 68.12 422 GLY B N 1
ATOM 7011 C CA . GLY B 1 422 ? -14.188 32.688 6.859 1 68.12 422 GLY B CA 1
ATOM 7012 C C . GLY B 1 422 ? -14.125 34 6.078 1 68.12 422 GLY B C 1
ATOM 7013 O O . GLY B 1 422 ? -13.445 34.062 5.055 1 68.12 422 GLY B O 1
ATOM 7014 N N . GLY B 1 423 ? -15 35 6.242 1 61.09 423 GLY B N 1
ATOM 7015 C CA . GLY B 1 423 ? -15.086 36.312 5.625 1 61.09 423 GLY B CA 1
ATOM 7016 C C . GLY B 1 423 ? -16.422 36.562 4.941 1 61.09 423 GLY B C 1
ATOM 7017 O O . GLY B 1 423 ? -17.312 35.719 4.98 1 61.09 423 GLY B O 1
ATOM 7018 N N . SER B 1 424 ? -16.641 37.781 4.586 1 55.97 424 SER B N 1
ATOM 7019 C CA . SER B 1 424 ? -17.906 38.188 4.02 1 55.97 424 SER B CA 1
ATOM 7020 C C . SER B 1 424 ? -18.297 37.344 2.816 1 55.97 424 SER B C 1
ATOM 7022 O O . SER B 1 424 ? -19.453 36.938 2.686 1 55.97 424 SER B O 1
ATOM 7024 N N . GLU B 1 425 ? -17.406 37 1.968 1 63.84 425 GLU B N 1
ATOM 7025 C CA . GLU B 1 425 ? -17.656 36.188 0.769 1 63.84 425 GLU B CA 1
ATOM 7026 C C . GLU B 1 425 ? -17.953 34.75 1.123 1 63.84 425 GLU B C 1
ATOM 7028 O O . GLU B 1 425 ? -18.609 34.031 0.356 1 63.84 425 GLU B O 1
ATOM 7033 N N . SER B 1 426 ? -17.688 34.5 2.326 1 70.38 426 SER B N 1
ATOM 7034 C CA . SER B 1 426 ? -17.812 33.094 2.76 1 70.38 426 SER B CA 1
ATOM 7035 C C . SER B 1 426 ? -19.266 32.719 3.006 1 70.38 426 SER B C 1
ATOM 7037 O O . SER B 1 426 ? -19.656 31.578 2.785 1 70.38 426 SER B O 1
ATOM 7039 N N . ASN B 1 427 ? -20.062 33.719 3.223 1 72.69 427 ASN B N 1
ATOM 7040 C CA . ASN B 1 427 ? -21.469 33.406 3.492 1 72.69 427 ASN B CA 1
ATOM 7041 C C . ASN B 1 427 ? -22.203 33 2.225 1 72.69 427 ASN B C 1
ATOM 7043 O O . ASN B 1 427 ? -23 32.062 2.25 1 72.69 427 ASN B O 1
ATOM 7047 N N . GLU B 1 428 ? -21.891 33.688 1.154 1 77.44 428 GLU B N 1
ATOM 7048 C CA . GLU B 1 428 ? -22.516 33.281 -0.112 1 77.44 428 GLU B CA 1
ATOM 7049 C C . GLU B 1 428 ? -22.031 31.922 -0.57 1 77.44 428 GLU B C 1
ATOM 7051 O O . GLU B 1 428 ? -22.797 31.109 -1.085 1 77.44 428 GLU B O 1
ATOM 7056 N N . LEU B 1 429 ? -20.828 31.734 -0.292 1 78.31 429 LEU B N 1
ATOM 7057 C CA . LEU B 1 429 ? -20.25 30.469 -0.704 1 78.31 429 LEU B CA 1
ATOM 7058 C C . LEU B 1 429 ? -20.781 29.328 0.15 1 78.31 429 LEU B C 1
ATOM 7060 O O . LEU B 1 429 ? -20.984 28.219 -0.348 1 78.31 429 LEU B O 1
ATOM 7064 N N . LEU B 1 430 ? -21.047 29.703 1.322 1 79.19 430 LEU B N 1
ATOM 7065 C CA . LEU B 1 430 ? -21.609 28.719 2.24 1 79.19 430 LEU B CA 1
ATOM 7066 C C . LEU B 1 430 ? -22.984 28.266 1.776 1 79.19 430 LEU B C 1
ATOM 7068 O O . LEU B 1 430 ? -23.281 27.062 1.796 1 79.19 430 LEU B O 1
ATOM 7072 N N . LYS B 1 431 ? -23.719 29.203 1.339 1 80.06 431 LYS B N 1
ATOM 7073 C CA . LYS B 1 431 ? -25.047 28.859 0.824 1 80.06 431 LYS B CA 1
ATOM 7074 C C . LYS B 1 431 ? -24.938 28.016 -0.441 1 80.06 431 LYS B C 1
ATOM 7076 O O . LYS B 1 431 ? -25.734 27.094 -0.637 1 80.06 431 LYS B O 1
ATOM 7081 N N . LYS B 1 432 ? -24.016 28.297 -1.151 1 79.56 432 LYS B N 1
ATOM 7082 C CA . LYS B 1 432 ? -23.797 27.547 -2.383 1 79.56 432 LYS B CA 1
ATOM 7083 C C . LYS B 1 432 ? -23.406 26.109 -2.08 1 79.56 432 LYS B C 1
ATOM 7085 O O . LYS B 1 432 ? -23.906 25.172 -2.697 1 79.56 432 LYS B O 1
ATOM 7090 N N . ILE B 1 433 ? -22.562 25.953 -1.16 1 79.88 433 ILE B N 1
ATOM 7091 C CA . ILE B 1 433 ? -22.094 24.625 -0.788 1 79.88 433 ILE B CA 1
ATOM 7092 C C . ILE B 1 433 ? -23.234 23.797 -0.212 1 79.88 433 ILE B C 1
ATOM 7094 O O . ILE B 1 433 ? -23.359 22.609 -0.49 1 79.88 433 ILE B O 1
ATOM 7098 N N . GLN B 1 434 ? -24.078 24.5 0.473 1 81.88 434 GLN B N 1
ATOM 7099 C CA . GLN B 1 434 ? -25.234 23.812 1.043 1 81.88 434 GLN B CA 1
ATOM 7100 C C . GLN B 1 434 ? -26.172 23.328 -0.051 1 81.88 434 GLN B C 1
ATOM 7102 O O . GLN B 1 434 ? -26.672 22.203 0.002 1 81.88 434 GLN B O 1
ATOM 7107 N N . LYS B 1 435 ? -26.328 24.125 -0.961 1 82.06 435 LYS B N 1
ATOM 7108 C CA . LYS B 1 435 ? -27.219 23.766 -2.057 1 82.06 435 LYS B CA 1
ATOM 7109 C C . LYS B 1 435 ? -26.672 22.609 -2.871 1 82.06 435 LYS B C 1
ATOM 7111 O O . LYS B 1 435 ? -27.406 21.703 -3.254 1 82.06 435 LYS B O 1
ATOM 7116 N N . VAL B 1 436 ? -25.438 22.609 -3.049 1 81.88 436 VAL B N 1
ATOM 7117 C CA . VAL B 1 436 ? -24.812 21.562 -3.863 1 81.88 436 VAL B CA 1
ATOM 7118 C C . VAL B 1 436 ? -24.797 20.25 -3.092 1 81.88 436 VAL B C 1
ATOM 7120 O O . VAL B 1 436 ? -24.984 19.188 -3.678 1 81.88 436 VAL B O 1
ATOM 7123 N N . ALA B 1 437 ? -24.641 20.359 -1.884 1 83.44 437 ALA B N 1
ATOM 7124 C CA . ALA B 1 437 ? -24.531 19.172 -1.041 1 83.44 437 ALA B CA 1
ATOM 7125 C C . ALA B 1 437 ? -25.844 18.406 -1.008 1 83.44 437 ALA B C 1
ATOM 7127 O O . ALA B 1 437 ? -25.844 17.172 -0.872 1 83.44 437 ALA B O 1
ATOM 7128 N N . VAL B 1 438 ? -26.969 19.188 -1.213 1 83.5 438 VAL B N 1
ATOM 7129 C CA . VAL B 1 438 ? -28.266 18.531 -1.065 1 83.5 438 VAL B CA 1
ATOM 7130 C C . VAL B 1 438 ? -28.906 18.344 -2.438 1 83.5 438 VAL B C 1
ATOM 7132 O O . VAL B 1 438 ? -30.078 17.969 -2.535 1 83.5 438 VAL B O 1
ATOM 7135 N N . LYS B 1 439 ? -28.125 18.609 -3.408 1 85.06 439 LYS B N 1
ATOM 7136 C CA . LYS B 1 439 ? -28.672 18.375 -4.746 1 85.06 439 LYS B CA 1
ATOM 7137 C C . LYS B 1 439 ? -28.859 16.891 -5.02 1 85.06 439 LYS B C 1
ATOM 7139 O O . LYS B 1 439 ? -27.969 16.078 -4.746 1 85.06 439 LYS B O 1
ATOM 7144 N N . ALA B 1 440 ? -30.062 16.625 -5.555 1 83.88 440 ALA B N 1
ATOM 7145 C CA . ALA B 1 440 ? -30.391 15.219 -5.816 1 83.88 440 ALA B CA 1
ATOM 7146 C C . ALA B 1 440 ? -29.5 14.648 -6.918 1 83.88 440 ALA B C 1
ATOM 7148 O O . ALA B 1 440 ? -29.141 15.352 -7.863 1 83.88 440 ALA B O 1
ATOM 7149 N N . LEU B 1 441 ? -29.094 13.438 -6.684 1 85.12 441 LEU B N 1
ATOM 7150 C CA . LEU B 1 441 ? -28.359 12.742 -7.73 1 85.12 441 LEU B CA 1
ATOM 7151 C C . LEU B 1 441 ? -29.266 12.391 -8.898 1 85.12 441 LEU B C 1
ATOM 7153 O O . LEU B 1 441 ? -30.438 12.047 -8.695 1 85.12 441 LEU B O 1
ATOM 7157 N N . PRO B 1 442 ? -28.781 12.656 -10.141 1 73.94 442 PRO B N 1
ATOM 7158 C CA . PRO B 1 442 ? -29.625 12.367 -11.305 1 73.94 442 PRO B CA 1
ATOM 7159 C C . PRO B 1 442 ? -30.031 10.898 -11.375 1 73.94 442 PRO B C 1
ATOM 7161 O O . PRO B 1 442 ? -29.297 10.016 -10.9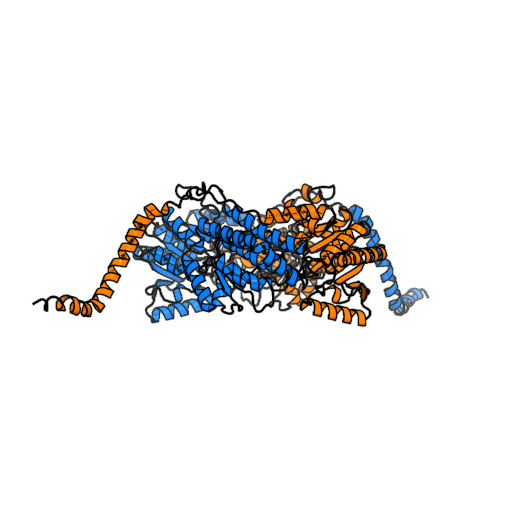22 1 73.94 442 PRO B O 1
ATOM 7164 N N . GLU B 1 443 ? -31.406 10.781 -11.633 1 61.09 443 GLU B N 1
ATOM 7165 C CA . GLU B 1 443 ? -31.891 9.414 -11.789 1 61.09 443 GLU B CA 1
ATOM 7166 C C . GLU B 1 443 ? -31.188 8.703 -12.93 1 61.09 443 GLU B C 1
ATOM 7168 O O . GLU B 1 443 ? -30.844 9.328 -13.938 1 61.09 443 GLU B O 1
ATOM 7173 N N . THR B 1 444 ? -30.375 7.922 -12.75 1 53.16 444 THR B N 1
ATOM 7174 C CA . THR B 1 444 ? -29.719 7.164 -13.82 1 53.16 444 THR B CA 1
ATOM 7175 C C . THR B 1 444 ? -30.75 6.66 -14.828 1 53.16 444 THR B C 1
ATOM 7177 O O . THR B 1 444 ? -31.688 5.934 -14.469 1 53.16 444 THR B O 1
ATOM 7180 N N . GLY B 1 445 ? -31.422 7.547 -15.695 1 42.25 445 GLY B N 1
ATOM 7181 C CA . GLY B 1 445 ? -32.188 6.906 -16.75 1 42.25 445 GLY B CA 1
ATOM 7182 C C . GLY B 1 445 ? -31.656 5.543 -17.141 1 42.25 445 GLY B C 1
ATOM 7183 O O . GLY B 1 445 ? -30.469 5.277 -17 1 42.25 445 GLY B O 1
ATOM 7184 N N . GLN B 1 446 ? -32.688 4.688 -17.156 1 37.31 446 GLN B N 1
ATOM 7185 C CA . GLN B 1 446 ? -32.562 3.279 -17.516 1 37.31 446 GLN B CA 1
ATOM 7186 C C . GLN B 1 446 ? -31.641 3.107 -18.734 1 37.31 446 GLN B C 1
ATOM 7188 O O . GLN B 1 446 ? -32.125 3.146 -19.875 1 37.31 446 GLN B O 1
ATOM 7193 N N . ALA B 1 447 ? -31.016 3.879 -19.422 1 32.16 447 ALA B N 1
ATOM 7194 C CA . ALA B 1 447 ? -30.719 2.979 -20.531 1 32.16 447 ALA B CA 1
ATOM 7195 C C . ALA B 1 447 ? -30.438 1.564 -20.031 1 32.16 447 ALA B C 1
ATOM 7197 O O . ALA B 1 447 ? -29.891 1.381 -18.938 1 32.16 447 ALA B O 1
ATOM 7198 N N . PRO B 1 448 ? -31.328 0.621 -20.531 1 28.38 448 PRO B N 1
ATOM 7199 C CA . PRO B 1 448 ? -31.188 -0.796 -20.188 1 28.38 448 PRO B CA 1
ATOM 7200 C C . PRO B 1 448 ? -29.75 -1.197 -19.906 1 28.38 448 PRO B C 1
ATOM 7202 O O . PRO B 1 448 ? -28.859 -0.949 -20.719 1 28.38 448 PRO B O 1
ATOM 7205 N N . GLY B 1 449 ? -29.344 -0.85 -18.922 1 28.86 449 GLY B N 1
ATOM 7206 C CA . GLY B 1 449 ? -28.031 -1.418 -18.688 1 28.86 449 GLY B CA 1
ATOM 7207 C C . GLY B 1 449 ? -27.812 -2.738 -19.391 1 28.86 449 GLY B C 1
ATOM 7208 O O . GLY B 1 449 ? -28.688 -3.609 -19.391 1 28.86 449 GLY B O 1
ATOM 7209 N N . HIS B 1 450 ? -27.359 -2.617 -20.594 1 25.33 450 HIS B N 1
ATOM 7210 C CA . HIS B 1 450 ? -27.078 -3.904 -21.219 1 25.33 450 HIS B CA 1
ATOM 7211 C C . HIS B 1 450 ? -26.719 -4.957 -20.172 1 25.33 450 HIS B C 1
ATOM 7213 O O . HIS B 1 450 ? -25.719 -4.805 -19.453 1 25.33 450 HIS B O 1
ATOM 7219 N N . ALA B 1 451 ? -27.781 -5.469 -19.484 1 25 451 ALA B N 1
ATOM 7220 C CA . ALA B 1 451 ? -27.594 -6.789 -18.891 1 25 451 ALA B CA 1
ATOM 7221 C C . ALA B 1 451 ? -26.469 -7.555 -19.578 1 25 451 ALA B C 1
ATOM 7223 O O . ALA B 1 451 ? -26.453 -7.676 -20.797 1 25 451 ALA B O 1
ATOM 7224 N N . ILE B 1 452 ? -25.422 -7.469 -19.25 1 27.05 452 ILE B N 1
ATOM 7225 C CA . ILE B 1 452 ? -24.625 -8.539 -19.844 1 27.05 452 ILE B CA 1
ATOM 7226 C C . ILE B 1 452 ? -25.547 -9.695 -20.25 1 27.05 452 ILE B C 1
ATOM 7228 O O . ILE B 1 452 ? -26.297 -10.219 -19.422 1 27.05 452 ILE B O 1
ATOM 7232 N N . GLY B 1 453 ? -26.188 -9.727 -21.453 1 24.95 453 GLY B N 1
ATOM 7233 C CA . GLY B 1 453 ? -26.844 -10.828 -22.141 1 24.95 453 GLY B CA 1
ATOM 7234 C C . GLY B 1 453 ? -26.422 -12.188 -21.625 1 24.95 453 GLY B C 1
ATOM 7235 O O . GLY B 1 453 ? -26.594 -13.195 -22.312 1 24.95 453 GLY B O 1
ATOM 7236 N N . PHE B 1 454 ? -25.625 -12.195 -20.672 1 25.23 454 PHE B N 1
ATOM 7237 C CA . PHE B 1 454 ? -25.422 -13.57 -20.219 1 25.23 454 PHE B CA 1
ATOM 7238 C C . PHE B 1 454 ? -26.734 -14.141 -19.688 1 25.23 454 PHE B C 1
ATOM 7240 O O . PHE B 1 454 ? -26.781 -15.312 -19.297 1 25.23 454 PHE B O 1
ATOM 7247 N N . PHE B 1 455 ? -27.797 -13.414 -19.516 1 25.27 455 PHE B N 1
ATOM 7248 C CA . PHE B 1 455 ? -29.016 -14.062 -19.062 1 25.27 455 PHE B CA 1
ATOM 7249 C C . PHE B 1 455 ? -29.641 -14.898 -20.188 1 25.27 455 PHE B C 1
ATOM 7251 O O . PHE B 1 455 ? -30.172 -15.977 -19.938 1 25.27 455 PHE B O 1
ATOM 7258 N N . GLU B 1 456 ? -29.859 -14.43 -21.328 1 25.38 456 GLU B N 1
ATOM 7259 C CA . GLU B 1 456 ? -30.594 -15.344 -22.203 1 25.38 456 GLU B CA 1
ATOM 7260 C C . GLU B 1 456 ? -29.797 -16.609 -22.469 1 25.38 456 GLU B C 1
ATOM 7262 O O . GLU B 1 456 ? -30.344 -17.719 -22.469 1 25.38 456 GLU B O 1
ATOM 7267 N N . GLN B 1 457 ? -28.547 -16.5 -22.891 1 24.62 457 GLN B N 1
ATOM 7268 C CA . GLN B 1 457 ? -27.875 -17.781 -23.125 1 24.62 457 GLN B CA 1
ATOM 7269 C C . GLN B 1 457 ? -27.406 -18.406 -21.812 1 24.62 457 GLN B C 1
ATOM 7271 O O . GLN B 1 457 ? -27.328 -19.625 -21.688 1 24.62 457 GLN B O 1
ATOM 7276 N N . GLY B 1 458 ? -27.203 -17.734 -20.734 1 25.08 458 GLY B N 1
ATOM 7277 C CA . GLY B 1 458 ? -27.047 -18.344 -19.438 1 25.08 458 GLY B CA 1
ATOM 7278 C C . GLY B 1 458 ? -28.359 -18.719 -18.781 1 25.08 458 GLY B C 1
ATOM 7279 O O . GLY B 1 458 ? -28.391 -19.516 -17.844 1 25.08 458 GLY B O 1
ATOM 7280 N N . ILE B 1 459 ? -29.469 -18.156 -19.047 1 26.44 459 ILE B N 1
ATOM 7281 C CA . ILE B 1 459 ? -30.766 -18.719 -18.703 1 26.44 459 ILE B CA 1
ATOM 7282 C C . ILE B 1 459 ? -30.938 -20.078 -19.359 1 26.44 459 ILE B C 1
ATOM 7284 O O . ILE B 1 459 ? -31.438 -21.031 -18.75 1 26.44 459 ILE B O 1
ATOM 7288 N N . LEU B 1 460 ? -30.625 -20.203 -20.578 1 25.02 460 LEU B N 1
ATOM 7289 C CA . LEU B 1 460 ? -30.766 -21.547 -21.141 1 25.02 460 LEU B CA 1
ATOM 7290 C C . LEU B 1 460 ? -29.781 -22.5 -20.484 1 25.02 460 LEU B C 1
ATOM 7292 O O . LEU B 1 460 ? -30.125 -23.656 -20.188 1 25.02 460 LEU B O 1
ATOM 7296 N N . LEU B 1 461 ? -28.562 -22.094 -20.297 1 25.58 461 LEU B N 1
ATOM 7297 C CA . LEU B 1 461 ? -27.672 -23.047 -19.656 1 25.58 461 LEU B CA 1
ATOM 7298 C C . LEU B 1 461 ? -27.875 -23.047 -18.141 1 25.58 461 LEU B C 1
ATOM 7300 O O . LEU B 1 461 ? -27.859 -24.109 -17.5 1 25.58 461 LEU B O 1
ATOM 7304 N N . GLY B 1 462 ? -28.219 -22.047 -17.391 1 26.64 462 GLY B N 1
ATOM 7305 C CA . GLY B 1 462 ? -28.672 -22.156 -16.016 1 26.64 462 GLY B CA 1
ATOM 7306 C C . GLY B 1 462 ? -30.062 -22.734 -15.883 1 26.64 462 GLY B C 1
ATOM 7307 O O . GLY B 1 462 ? -30.359 -23.453 -14.93 1 26.64 462 GLY B O 1
ATOM 7308 N N . GLY B 1 463 ? -31.031 -22.422 -16.594 1 26.38 463 GLY B N 1
ATOM 7309 C CA . GLY B 1 463 ? -32.25 -23.172 -16.594 1 26.38 463 GLY B CA 1
ATOM 7310 C C . GLY B 1 463 ? -32.031 -24.672 -16.766 1 26.38 463 GLY B C 1
ATOM 7311 O O . GLY B 1 463 ? -32.719 -25.469 -16.109 1 26.38 463 GLY B O 1
ATOM 7312 N N . ALA B 1 464 ? -31.172 -25.016 -17.594 1 26.75 464 ALA B N 1
ATOM 7313 C CA . ALA B 1 464 ? -30.859 -26.438 -17.688 1 26.75 464 ALA B CA 1
ATOM 7314 C C . ALA B 1 464 ? -30.109 -26.906 -16.438 1 26.75 464 ALA B C 1
ATOM 7316 O O . ALA B 1 464 ? -30.328 -28.031 -15.961 1 26.75 464 ALA B O 1
ATOM 7317 N N . LEU B 1 465 ? -29.312 -26.109 -15.914 1 25.97 465 LEU B N 1
ATOM 7318 C CA . LEU B 1 465 ? -28.625 -26.594 -14.727 1 25.97 465 LEU B CA 1
ATOM 7319 C C . LEU B 1 465 ? -29.531 -26.531 -13.508 1 25.97 465 LEU B C 1
ATOM 7321 O O . LEU B 1 465 ? -29.484 -27.422 -12.648 1 25.97 465 LEU B O 1
ATOM 7325 N N . PHE B 1 466 ? -30.375 -25.562 -13.273 1 26.98 466 PHE B N 1
ATOM 7326 C CA . PHE B 1 466 ? -31.375 -25.656 -12.219 1 26.98 466 PHE B CA 1
ATOM 7327 C C . PHE B 1 466 ? -32.344 -26.812 -12.477 1 26.98 466 PHE B C 1
ATOM 7329 O O . PHE B 1 466 ? -32.75 -27.5 -11.547 1 26.98 466 PHE B O 1
ATOM 7336 N N . LEU B 1 467 ? -32.75 -27.016 -13.586 1 26.05 467 LEU B N 1
ATOM 7337 C CA . LEU B 1 467 ? -33.625 -28.188 -13.781 1 26.05 467 LEU B CA 1
ATOM 7338 C C . LEU B 1 467 ? -32.875 -29.469 -13.461 1 26.05 467 LEU B C 1
ATOM 7340 O O . LEU B 1 467 ? -33.5 -30.484 -13.109 1 26.05 467 LEU B O 1
ATOM 7344 N N . SER B 1 468 ? -31.641 -29.484 -13.672 1 25.14 468 SER B N 1
ATOM 7345 C CA . SER B 1 468 ? -31.094 -30.812 -13.375 1 25.14 468 SER B CA 1
ATOM 7346 C C . SER B 1 468 ? -30.953 -31.016 -11.867 1 25.14 468 SER B C 1
ATOM 7348 O O . SER B 1 468 ? -30.922 -32.156 -11.398 1 25.14 468 SER B O 1
ATOM 7350 N N . VAL B 1 469 ? -30.703 -29.969 -11.062 1 26.25 469 VAL B N 1
ATOM 7351 C CA . VAL B 1 469 ? -30.656 -30.344 -9.648 1 26.25 469 VAL B CA 1
ATOM 7352 C C . VAL B 1 469 ? -32.062 -30.375 -9.078 1 26.25 469 VAL B C 1
ATOM 7354 O O . VAL B 1 469 ? -32.312 -31.062 -8.086 1 26.25 469 VAL B O 1
ATOM 7357 N N . VAL B 1 470 ? -33.062 -29.656 -9.492 1 27 470 VAL B N 1
ATOM 7358 C CA . VAL B 1 470 ? -34.344 -29.812 -8.836 1 27 470 VAL B CA 1
ATOM 7359 C C . VAL B 1 470 ? -34.875 -31.219 -9.055 1 27 470 VAL B C 1
ATOM 7361 O O . VAL B 1 470 ? -35.594 -31.766 -8.227 1 27 470 VAL B O 1
ATOM 7364 N N . VAL B 1 471 ? -34.5 -31.875 -10.102 1 25.09 471 VAL B N 1
ATOM 7365 C CA . VAL B 1 471 ? -35.125 -33.188 -10.211 1 25.09 471 VAL B CA 1
ATOM 7366 C C . VAL B 1 471 ? -34.656 -34.094 -9.094 1 25.09 471 VAL B C 1
ATOM 7368 O O . VAL B 1 471 ? -35.469 -34.75 -8.414 1 25.09 471 VAL B O 1
ATOM 7371 N N . PRO B 1 472 ? -33.375 -34.25 -8.852 1 23.94 472 PRO B N 1
ATOM 7372 C CA . PRO B 1 472 ? -33.219 -35.344 -7.895 1 23.94 472 PRO B CA 1
ATOM 7373 C C . PRO B 1 472 ? -33.656 -34.938 -6.484 1 23.94 472 PRO B C 1
ATOM 7375 O O . PRO B 1 472 ? -34.219 -35.75 -5.754 1 23.94 472 PRO B O 1
ATOM 7378 N N . ALA B 1 473 ? -33.562 -33.719 -6.02 1 24.14 473 ALA B N 1
ATOM 7379 C CA . ALA B 1 473 ? -34.094 -33.562 -4.668 1 24.14 473 ALA B CA 1
ATOM 7380 C C . ALA B 1 473 ? -35.625 -33.625 -4.672 1 24.14 473 ALA B C 1
ATOM 7382 O O . ALA B 1 473 ? -36.25 -33.75 -3.615 1 24.14 473 ALA B O 1
ATOM 7383 N N . LEU B 1 474 ? -36.375 -33.375 -5.734 1 25.62 474 LEU B N 1
ATOM 7384 C CA . LEU B 1 474 ? -37.781 -33.812 -5.562 1 25.62 474 LEU B CA 1
ATOM 7385 C C . LEU B 1 474 ? -37.875 -35.281 -5.23 1 25.62 474 LEU B C 1
ATOM 7387 O O . LEU B 1 474 ? -38.75 -35.719 -4.496 1 25.62 474 LEU B O 1
ATOM 7391 N N . GLY B 1 475 ? -36.938 -36.125 -5.762 1 23.34 475 GLY B N 1
ATOM 7392 C CA . GLY B 1 475 ? -37.156 -37.531 -5.398 1 23.34 475 GLY B CA 1
ATOM 7393 C C . GLY B 1 475 ? -36.906 -37.812 -3.926 1 23.34 475 GLY B C 1
ATOM 7394 O O . GLY B 1 475 ? -37.656 -38.562 -3.295 1 23.34 475 GLY B O 1
ATOM 7395 N N . TYR B 1 476 ? -35.844 -37.281 -3.318 1 23.69 476 TYR B N 1
ATOM 7396 C CA . TYR B 1 476 ? -35.688 -37.844 -1.98 1 23.69 476 TYR B CA 1
ATOM 7397 C C . TYR B 1 476 ? -36.75 -37.281 -1.041 1 23.69 476 TYR B C 1
ATOM 7399 O O . TYR B 1 476 ? -37.156 -37.938 -0.064 1 23.69 476 TYR B O 1
ATOM 7407 N N . VAL B 1 477 ? -37.219 -36.031 -1.16 1 24.62 477 VAL B N 1
ATOM 7408 C CA . VAL B 1 477 ? -38.312 -35.719 -0.223 1 24.62 477 VAL B CA 1
ATOM 7409 C C . VAL B 1 477 ? -39.531 -36.562 -0.589 1 24.62 477 VAL B C 1
ATOM 7411 O O . VAL B 1 477 ? -40.344 -36.875 0.277 1 24.62 477 VAL B O 1
ATOM 7414 N N . SER B 1 478 ? -39.781 -36.875 -1.886 1 23.8 478 SER B N 1
ATOM 7415 C CA . SER B 1 478 ? -40.969 -37.75 -2.016 1 23.8 478 SER B CA 1
ATOM 7416 C C . SER B 1 478 ? -40.781 -39.031 -1.259 1 23.8 478 SER B C 1
ATOM 7418 O O . SER B 1 478 ? -41.75 -39.688 -0.84 1 23.8 478 SER B O 1
ATOM 7420 N N . TRP B 1 479 ? -39.562 -39.688 -1.263 1 23.84 479 TRP B N 1
ATOM 7421 C CA . TRP B 1 479 ? -39.625 -41 -0.585 1 23.84 479 TRP B CA 1
ATOM 7422 C C . TRP B 1 479 ? -39.938 -40.812 0.9 1 23.84 479 TRP B C 1
ATOM 7424 O O . TRP B 1 479 ? -40.719 -41.531 1.479 1 23.84 479 TRP B O 1
ATOM 7434 N N . VAL B 1 480 ? -39.375 -39.844 1.682 1 25.56 480 VAL B N 1
ATOM 7435 C CA . VAL B 1 480 ? -39.844 -40 3.062 1 25.56 480 VAL B CA 1
ATOM 7436 C C . VAL B 1 480 ? -41.281 -39.5 3.199 1 25.56 480 VAL B C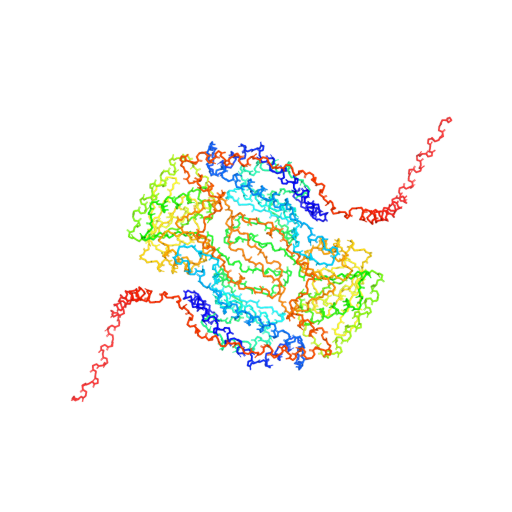 1
ATOM 7438 O O . VAL B 1 480 ? -42.094 -40.156 3.857 1 25.56 480 VAL B O 1
ATOM 7441 N N . GLY B 1 481 ? -41.719 -38.281 2.74 1 23.25 481 GLY B N 1
ATOM 7442 C CA . GLY B 1 481 ? -43.062 -37.938 3.146 1 23.25 481 GLY B CA 1
ATOM 7443 C C . GLY B 1 481 ? -44.125 -38.625 2.299 1 23.25 481 GLY B C 1
ATOM 7444 O O . GLY B 1 481 ? -45.312 -38.344 2.459 1 23.25 481 GLY B O 1
ATOM 7445 N N . GLY B 1 482 ? -43.906 -39.188 1.11 1 23.14 482 GLY B N 1
ATOM 7446 C CA . GLY B 1 482 ? -45.062 -39.906 0.609 1 23.14 482 GLY B CA 1
ATOM 7447 C C . GLY B 1 482 ? -45.625 -40.906 1.602 1 23.14 482 GLY B C 1
ATOM 7448 O O . GLY B 1 482 ? -46.594 -41.594 1.317 1 23.14 482 GLY B O 1
ATOM 7449 N N . ARG B 1 483 ? -45 -41.438 2.629 1 25.02 483 ARG B N 1
ATOM 7450 C CA . ARG B 1 483 ? -45.875 -42.344 3.369 1 25.02 483 ARG B CA 1
ATOM 7451 C C . ARG B 1 483 ? -47.094 -41.594 3.887 1 25.02 483 ARG B C 1
ATOM 7453 O O . ARG B 1 483 ? -48.219 -42.156 3.863 1 25.02 483 ARG B O 1
ATOM 7460 N N . SER B 1 484 ? -47 -40.406 4.566 1 22.66 484 SER B N 1
ATOM 7461 C CA . SER B 1 484 ? -48.219 -40.188 5.344 1 22.66 484 SER B CA 1
ATOM 7462 C C . SER B 1 484 ? -49.344 -39.594 4.477 1 22.66 484 SER B C 1
ATOM 7464 O O . SER B 1 484 ? -50.531 -39.875 4.691 1 22.66 484 SER B O 1
ATOM 7466 N N . VAL B 1 485 ? -49.031 -38.625 3.516 1 24.88 485 VAL B N 1
ATOM 7467 C CA . VAL B 1 485 ? -50.281 -37.906 3.168 1 24.88 485 VAL B CA 1
ATOM 7468 C C . VAL B 1 485 ? -51.062 -38.75 2.162 1 24.88 485 VAL B C 1
ATOM 7470 O O . VAL B 1 485 ? -52.188 -38.375 1.787 1 24.88 485 VAL B O 1
ATOM 7473 N N . TRP B 1 486 ? -50.625 -39.906 1.545 1 23.36 486 TRP B N 1
ATOM 7474 C CA . TRP B 1 486 ? -51.688 -40.719 0.931 1 23.36 486 TRP B CA 1
ATOM 7475 C C . TRP B 1 486 ? -52.75 -41.062 1.955 1 23.36 486 TRP B C 1
ATOM 7477 O O . TRP B 1 486 ? -53.844 -41.5 1.591 1 23.36 486 TRP B O 1
ATOM 7487 N N . GLY B 1 487 ? -52.469 -41.156 3.324 1 23.09 487 GLY B N 1
ATOM 7488 C CA . GLY B 1 487 ? -53.656 -41.562 4.098 1 23.09 487 GLY B CA 1
ATOM 7489 C C . GLY B 1 487 ? -54.812 -40.594 3.971 1 23.09 487 GLY B C 1
ATOM 7490 O O . GLY B 1 487 ? -55.969 -41.031 3.885 1 23.09 487 GLY B O 1
ATOM 7491 N N . VAL B 1 488 ? -54.562 -39.219 3.955 1 25.38 488 VAL B N 1
ATOM 7492 C CA . VAL B 1 488 ? -55.781 -38.469 4.172 1 25.38 488 VAL B CA 1
ATOM 7493 C C . VAL B 1 488 ? -56.562 -38.375 2.867 1 25.38 488 VAL B C 1
ATOM 7495 O O . VAL B 1 488 ? -57.781 -38.5 2.865 1 25.38 488 VAL B O 1
ATOM 7498 N N . ILE B 1 489 ? -56 -38.156 1.655 1 25.75 489 ILE B N 1
ATOM 7499 C CA . ILE B 1 489 ? -56.969 -37.906 0.601 1 25.75 489 ILE B CA 1
ATOM 7500 C C . ILE B 1 489 ? -57.75 -39.188 0.299 1 25.75 489 ILE B C 1
ATOM 7502 O O . ILE B 1 489 ? -58.906 -39.125 -0.105 1 25.75 489 ILE B O 1
ATOM 7506 N N . GLY B 1 490 ? -57.219 -40.438 0.419 1 20.64 490 GLY B N 1
ATOM 7507 C CA . GLY B 1 490 ? -58.156 -41.531 0.276 1 20.64 490 GLY B CA 1
ATOM 7508 C C . GLY B 1 490 ? -59.25 -41.5 1.294 1 20.64 490 GLY B C 1
ATOM 7509 O O . GLY B 1 490 ? -60.344 -42.062 1.065 1 20.64 490 GLY B O 1
ATOM 7510 N N . ARG B 1 491 ? -59.062 -41.062 2.553 1 25.2 491 ARG B N 1
ATOM 7511 C CA . ARG B 1 491 ? -60.188 -41.281 3.453 1 25.2 491 ARG B CA 1
ATOM 7512 C C . ARG B 1 491 ? -61.406 -40.438 3.064 1 25.2 491 ARG B C 1
ATOM 7514 O O . ARG B 1 491 ? -62.531 -40.75 3.422 1 25.2 491 ARG B O 1
ATOM 7521 N N . PHE B 1 492 ? -61.312 -39.125 2.605 1 23.42 492 PHE B N 1
ATOM 7522 C CA . PHE B 1 492 ? -62.594 -38.469 2.484 1 23.42 492 PHE B CA 1
ATOM 7523 C C . PHE B 1 492 ? -63.344 -38.969 1.252 1 23.42 492 PHE B C 1
ATOM 7525 O O . PHE B 1 492 ? -63.469 -38.25 0.252 1 23.42 492 PHE B O 1
ATOM 7532 N N . ARG B 1 493 ? -62.906 -39.969 0.374 1 21.3 493 ARG B N 1
ATOM 7533 C CA . ARG B 1 493 ? -63.906 -40.562 -0.493 1 21.3 493 ARG B CA 1
ATOM 7534 C C . ARG B 1 493 ? -65.125 -40.969 0.307 1 21.3 493 ARG B C 1
ATOM 7536 O O . ARG B 1 493 ? -66.25 -40.875 -0.186 1 21.3 493 ARG B O 1
ATOM 7543 N N . ALA B 1 494 ? -65 -41.781 1.458 1 21.83 494 ALA B N 1
ATOM 7544 C CA . ALA B 1 494 ? -66 -42.688 1.899 1 21.83 494 ALA B CA 1
ATOM 7545 C C . ALA B 1 494 ? -67.188 -41.938 2.471 1 21.83 494 ALA B C 1
ATOM 7547 O O . ALA B 1 494 ? -68.312 -42.438 2.479 1 21.83 494 ALA B O 1
ATOM 7548 N N . GLY B 1 495 ? -67.125 -40.844 3.305 1 23.58 495 GLY B N 1
ATOM 7549 C CA . GLY B 1 495 ? -68.438 -40.625 3.887 1 23.58 495 GLY B CA 1
ATOM 7550 C C . GLY B 1 495 ? -69.5 -40.188 2.875 1 23.58 495 GLY B C 1
ATOM 7551 O O . GLY B 1 495 ? -70.688 -40.125 3.18 1 23.58 495 GLY B O 1
ATOM 7552 N N . GLY B 1 496 ? -69.25 -39.375 1.771 1 20.89 496 GLY B N 1
ATOM 7553 C CA . GLY B 1 496 ? -70.562 -39.062 1.251 1 20.89 496 GLY B CA 1
ATOM 7554 C C . GLY B 1 496 ? -71.25 -40.25 0.555 1 20.89 496 GLY B C 1
ATOM 7555 O O . GLY B 1 496 ? -72.25 -40.062 -0.141 1 20.89 496 GLY B O 1
ATOM 7556 N N . ALA B 1 497 ? -70.938 -41.469 1.043 1 17.59 497 ALA B N 1
ATOM 7557 C CA . ALA B 1 497 ? -72.125 -42.25 1.305 1 17.59 497 ALA B CA 1
ATOM 7558 C C . ALA B 1 497 ? -72.75 -41.875 2.65 1 17.59 497 ALA B C 1
ATOM 7560 O O . ALA B 1 497 ? -72 -41.562 3.602 1 17.59 497 ALA B O 1
#

Nearest PDB structures (foldseek):
  5myp-assembly1_B  TM=4.131E-01  e=3.143E-16  Trypanosoma brucei
  1qi1-assembly1_C  TM=4.129E-01  e=3.557E-15  Streptococcus mutans
  1euh-assembly1_A  TM=4.139E-01  e=1.264E-14  Streptococcus mutans
  2id2-assembly1_C  TM=4.149E-01  e=2.194E-14  Streptococcus mutans
  7w5l-assembly1_A  TM=3.896E-01  e=1.618E-12  Gluconobacter oxydans

Secondary structure (DSSP, 8-state):
-HHHHHHHHHHHHHHTGGG-HHHHHHHHHHHHHHHHHTHHHHHHHHHHHHHSS--SS-HHHHHHHHHHHHHHHHHHHHHS----TTTTSTTSSSS----EEEE-SEEEEE--STTHHHHHHHHHHHHHHHT-EEEEE--S---HHHHHHHHHHHHHS-TTTEEEESS----HHHHHHSEEEE-SS-GGG-TT--------S-EEEEE-TTS-HHHHHHHHHHHHHGGGG--TTS-SEEEEEGGGHHHHHHHHHHHHHHHHHHS--------HHHHHHHHHHHHHHHTTSEEEEE-SS-EEEEE--TT-GGGGSPP-SSEEEEEEES-HHHHHHHHHTSPPEEEEEEES-HHHHHHHHHHS-EEEEEES---GGGGTS-----------STT---GGGGEEEE-EE-S---HHHHHHHHHHH-SHHHHHHHHHHHHHHTPPPP----------THHHHHHHHHHHHHHHHHHHHHHHHHHHHTTTTHHHHHHHGGGG-/-HHHHHHHHHHHHHHTGGG-HHHHHHHHHHHHHHHHHTHHHHHHHHHHHHHSS--SS-HHHHHHHHHHHHHHHHHHHHHS----THHHHTTSSSS----EEEE-SEEEEE--STTHHHHHHHHHHHHHHHT-EEEEE--S---HHHHHHHHHHHHHS-TTTEEEESS----HHHHHHSEEEE--S-TTT-----------S-EEEEE-TTS-HHHHHHHHHHHHHGGGG--TTS-SEEEEEGGGHHHHHHHHHHHHHHHHHHS--------HHHHHHHHHHHHHHHTTSEEEEE-SS-EEEEES-TT-GGGGSPP-SSEEEEEEES-HHHHHHHHHTSPPEEEEEEES-HHHHHHHHHHS-EEEEEES---GGGGTS-----------STT---GGGGEEEE-EE-S---HHHHHHHHHHH-SHHHHHHHHHHHHHHTPPPP----------THHHHHHHHHHHHHHHHHHHHHHHHHHHHTTTHHHHHHHTTGGG-

pLDDT: mean 71.12, std 23.53, range [17.59, 97.44]